Protein 2FSF (pdb70)

Structure (mmCIF, N/CA/C/O backbone):
data_2FSF
#
_entry.id   2FSF
#
_cell.length_a   75.030
_cell.length_b   90.171
_cell.length_c   163.049
_cell.angle_alpha   90.00
_cell.angle_beta   100.48
_cell.angle_gamma   90.00
#
_symmetry.space_group_name_H-M   'P 1 21 1'
#
loop_
_entity.id
_entity.type
_entity.pdbx_description
1 polymer 'Preprotein translocase secA subunit'
2 water water
#
loop_
_atom_site.group_PDB
_atom_site.id
_atom_site.type_symbol
_atom_site.label_atom_id
_atom_site.label_alt_id
_atom_site.label_comp_id
_atom_site.label_asym_id
_atom_site.label_entity_id
_atom_site.label_seq_id
_atom_site.pdbx_PDB_ins_code
_atom_site.Cartn_x
_atom_site.Cartn_y
_atom_site.Cartn_z
_atom_site.occupancy
_atom_site.B_iso_or_equiv
_atom_site.auth_seq_id
_atom_site.auth_comp_id
_atom_site.auth_asym_id
_atom_site.auth_atom_id
_atom_site.pdbx_PDB_model_num
ATOM 1 N N . ARG A 1 5 ? 43.953 18.643 75.787 1.00 100.73 13 ARG A N 1
ATOM 2 C CA . ARG A 1 5 ? 44.421 18.359 74.424 1.00 100.77 13 ARG A CA 1
ATOM 3 C C . ARG A 1 5 ? 43.887 19.432 73.465 1.00 100.29 13 ARG A C 1
ATOM 4 O O . ARG A 1 5 ? 44.006 20.630 73.755 1.00 99.81 13 ARG A O 1
ATOM 12 N N . ASN A 1 6 ? 43.396 18.994 72.294 1.00 100.10 14 ASN A N 1
ATOM 13 C CA . ASN A 1 6 ? 42.267 19.654 71.578 1.00 99.51 14 ASN A CA 1
ATOM 14 C C . ASN A 1 6 ? 42.548 21.019 70.869 1.00 98.38 14 ASN A C 1
ATOM 15 O O . ASN A 1 6 ? 43.690 21.382 70.534 1.00 97.57 14 ASN A O 1
ATOM 20 N N . ASP A 1 7 ? 41.444 21.734 70.629 1.00 97.23 15 ASP A N 1
ATOM 21 C CA . ASP A 1 7 ? 41.430 23.196 70.460 1.00 96.07 15 ASP A CA 1
ATOM 22 C C . ASP A 1 7 ? 41.999 23.976 71.711 1.00 94.42 15 ASP A C 1
ATOM 23 O O . ASP A 1 7 ? 42.091 25.203 71.679 1.00 94.37 15 ASP A O 1
ATOM 28 N N . ARG A 1 8 ? 42.375 23.273 72.789 1.00 92.37 16 ARG A N 1
ATOM 29 C CA . ARG A 1 8 ? 43.080 23.887 73.941 1.00 90.90 16 ARG A CA 1
ATOM 30 C C . ARG A 1 8 ? 44.556 24.195 73.562 1.00 88.38 16 ARG A C 1
ATOM 31 O O . ARG A 1 8 ? 45.085 25.279 73.850 1.00 87.43 16 ARG A O 1
ATOM 39 N N . THR A 1 9 ? 45.208 23.250 72.892 1.00 85.49 17 THR A N 1
ATOM 40 C CA . THR A 1 9 ? 46.510 23.550 72.262 1.00 83.37 17 THR A CA 1
ATOM 41 C C . THR A 1 9 ? 46.381 24.158 70.843 1.00 80.61 17 THR A C 1
ATOM 42 O O . THR A 1 9 ? 47.288 24.848 70.393 1.00 78.76 17 THR A O 1
ATOM 46 N N . LEU A 1 10 ? 45.247 23.933 70.171 1.00 78.10 18 LEU A N 1
ATOM 47 C CA . LEU A 1 10 ? 44.951 24.671 68.924 1.00 76.31 18 LEU A CA 1
ATOM 48 C C . LEU A 1 10 ? 44.669 26.142 69.082 1.00 74.65 18 LEU A C 1
ATOM 49 O O . LEU A 1 10 ? 44.999 26.884 68.189 1.00 74.86 18 LEU A O 1
ATOM 54 N N . ARG A 1 11 ? 44.078 26.580 70.190 1.00 72.95 19 ARG A N 1
ATOM 55 C CA . ARG A 1 11 ? 43.806 28.027 70.367 1.00 71.83 19 ARG A CA 1
ATOM 56 C C . ARG A 1 11 ? 45.077 28.732 70.886 1.00 68.05 19 ARG A C 1
ATOM 57 O O . ARG A 1 11 ? 45.325 29.908 70.623 1.00 65.95 19 ARG A O 1
ATOM 65 N N . ARG A 1 12 ? 45.918 27.969 71.547 1.00 65.81 20 ARG A N 1
ATOM 66 C CA . ARG A 1 12 ? 47.231 28.459 71.879 1.00 64.79 20 ARG A CA 1
ATOM 67 C C . ARG A 1 12 ? 48.048 28.663 70.602 1.00 62.64 20 ARG A C 1
ATOM 68 O O . ARG A 1 12 ? 48.788 29.622 70.469 1.00 61.82 20 ARG A O 1
ATOM 76 N N . MET A 1 13 ? 47.929 27.738 69.661 1.00 59.97 21 MET A N 1
ATOM 77 C CA . MET A 1 13 ? 48.576 27.882 68.330 1.00 58.72 21 MET A CA 1
ATOM 78 C C . MET A 1 13 ? 48.051 29.016 67.469 1.00 58.44 21 MET A C 1
ATOM 79 O O . MET A 1 13 ? 48.842 29.655 66.826 1.00 58.06 21 MET A O 1
ATOM 84 N N . ARG A 1 14 ? 46.743 29.278 67.509 1.00 57.61 22 ARG A N 1
ATOM 85 C CA . ARG A 1 14 ? 46.136 30.369 66.774 1.00 58.12 22 ARG A CA 1
ATOM 86 C C . ARG A 1 14 ? 46.665 31.713 67.169 1.00 56.46 22 ARG A C 1
ATOM 87 O O . ARG A 1 14 ? 46.718 32.634 66.353 1.00 56.23 22 ARG A O 1
ATOM 95 N N . LYS A 1 15 ? 46.960 31.841 68.451 1.00 54.65 23 LYS A N 1
ATOM 96 C CA . LYS A 1 15 ? 47.632 33.011 68.954 1.00 54.21 23 LYS A CA 1
ATOM 97 C C . LYS A 1 15 ? 49.003 33.224 68.295 1.00 53.90 23 LYS A C 1
ATOM 98 O O . LYS A 1 15 ? 49.328 34.320 67.894 1.00 54.22 23 LYS A O 1
ATOM 104 N N . VAL A 1 16 ? 49.781 32.158 68.109 1.00 53.44 24 VAL A N 1
ATOM 105 C CA . VAL A 1 16 ? 51.075 32.260 67.429 1.00 52.80 24 VAL A CA 1
ATOM 106 C C . VAL A 1 16 ? 50.901 32.613 65.924 1.00 52.94 24 VAL A C 1
ATOM 107 O O . VAL A 1 16 ? 51.663 33.409 65.369 1.00 53.26 24 VAL A O 1
ATOM 111 N N . VAL A 1 17 ? 49.899 32.045 65.274 1.00 52.09 25 VAL A N 1
ATOM 112 C CA . VAL A 1 17 ? 49.592 32.377 63.885 1.00 52.12 25 VAL A CA 1
ATOM 113 C C . VAL A 1 17 ? 49.302 33.879 63.659 1.00 52.74 25 VAL A C 1
ATOM 114 O O . VAL A 1 17 ? 49.680 34.444 62.649 1.00 52.47 25 VAL A O 1
ATOM 118 N N . ASN A 1 18 ? 48.577 34.501 64.581 1.00 54.00 26 ASN A N 1
ATOM 119 C CA . ASN A 1 18 ? 48.337 35.942 64.524 1.00 53.87 26 ASN A CA 1
ATOM 120 C C . ASN A 1 18 ? 49.610 36.777 64.697 1.00 53.90 26 ASN A C 1
ATOM 121 O O . ASN A 1 18 ? 49.719 37.882 64.151 1.00 53.72 26 ASN A O 1
ATOM 126 N N . ILE A 1 19 ? 50.572 36.260 65.451 1.00 53.19 27 ILE A N 1
ATOM 127 C CA . ILE A 1 19 ? 51.926 36.892 65.496 1.00 52.23 27 ILE A CA 1
ATOM 128 C C . ILE A 1 19 ? 52.662 36.707 64.146 1.00 51.49 27 ILE A C 1
ATOM 129 O O . ILE A 1 19 ? 53.298 37.616 63.638 1.00 50.70 27 ILE A O 1
ATOM 134 N N . ILE A 1 20 ? 52.547 35.531 63.536 1.00 50.48 28 ILE A N 1
ATOM 135 C CA . ILE A 1 20 ? 53.219 35.309 62.297 1.00 49.82 28 ILE A CA 1
ATOM 136 C C . ILE A 1 20 ? 52.594 36.287 61.296 1.00 51.01 28 ILE A C 1
ATOM 137 O O . ILE A 1 20 ? 53.327 36.939 60.590 1.00 50.89 28 ILE A O 1
ATOM 142 N N . ASN A 1 21 ? 51.257 36.381 61.256 1.00 51.74 29 ASN A N 1
ATOM 143 C CA . ASN A 1 21 ? 50.548 37.235 60.289 1.00 52.25 29 ASN A CA 1
ATOM 144 C C . ASN A 1 21 ? 50.970 38.662 60.496 1.00 52.07 29 ASN A C 1
ATOM 145 O O . ASN A 1 21 ? 51.330 39.342 59.557 1.00 50.78 29 ASN A O 1
ATOM 150 N N . ALA A 1 22 ? 50.961 39.090 61.754 1.00 53.03 30 ALA A N 1
ATOM 151 C CA . ALA A 1 22 ? 51.365 40.452 62.102 1.00 53.15 30 ALA A CA 1
ATOM 152 C C . ALA A 1 22 ? 52.795 40.846 61.679 1.00 53.91 30 ALA A C 1
ATOM 153 O O . ALA A 1 22 ? 53.125 42.033 61.609 1.00 53.60 30 ALA A O 1
ATOM 155 N N . MET A 1 23 ? 53.630 39.847 61.417 1.00 54.41 31 MET A N 1
ATOM 156 C CA . MET A 1 23 ? 55.038 40.023 61.019 1.00 54.99 31 MET A CA 1
ATOM 157 C C . MET A 1 23 ? 55.256 40.077 59.509 1.00 54.42 31 MET A C 1
ATOM 158 O O . MET A 1 23 ? 56.360 40.363 59.078 1.00 55.04 31 MET A O 1
ATOM 163 N N . GLU A 1 24 ? 54.255 39.722 58.708 1.00 54.58 32 GLU A N 1
ATOM 164 C CA . GLU A 1 24 ? 54.419 39.682 57.243 1.00 53.93 32 GLU A CA 1
ATOM 165 C C . GLU A 1 24 ? 55.010 41.007 56.699 1.00 53.57 32 GLU A C 1
ATOM 166 O O . GLU A 1 24 ? 55.968 40.985 55.935 1.00 52.75 32 GLU A O 1
ATOM 172 N N . PRO A 1 25 ? 54.435 42.162 57.096 1.00 54.13 33 PRO A N 1
ATOM 173 C CA . PRO A 1 25 ? 55.047 43.456 56.688 1.00 54.48 33 PRO A CA 1
ATOM 174 C C . PRO A 1 25 ? 56.558 43.594 56.950 1.00 54.98 33 PRO A C 1
ATOM 175 O O . PRO A 1 25 ? 57.287 43.854 56.016 1.00 55.50 33 PRO A O 1
ATOM 179 N N . GLU A 1 26 ? 57.041 43.414 58.172 1.00 55.82 34 GLU A N 1
ATOM 180 C CA . GLU A 1 26 ? 58.503 43.316 58.394 1.00 56.77 34 GLU A CA 1
ATOM 181 C C . GLU A 1 26 ? 59.207 42.406 57.323 1.00 56.42 34 GLU A C 1
ATOM 182 O O . GLU A 1 26 ? 60.164 42.819 56.699 1.00 56.18 34 GLU A O 1
ATOM 188 N N . MET A 1 27 ? 58.706 41.197 57.053 1.00 55.78 35 MET A N 1
ATOM 189 C CA . MET A 1 27 ? 59.404 40.253 56.163 1.00 55.14 35 MET A CA 1
ATOM 190 C C . MET A 1 27 ? 59.370 40.669 54.716 1.00 54.98 35 MET A C 1
ATOM 191 O O . MET A 1 27 ? 60.270 40.357 53.941 1.00 53.92 35 MET A O 1
ATOM 196 N N . GLU A 1 28 ? 58.291 41.322 54.329 1.00 55.42 36 GLU A N 1
ATOM 197 C CA . GLU A 1 28 ? 58.125 41.767 52.934 1.00 56.26 36 GLU A CA 1
ATOM 198 C C . GLU A 1 28 ? 59.161 42.812 52.525 1.00 56.39 36 GLU A C 1
ATOM 199 O O . GLU A 1 28 ? 59.557 42.869 51.359 1.00 56.17 36 GLU A O 1
ATOM 205 N N . LYS A 1 29 ? 59.595 43.599 53.514 1.00 56.57 37 LYS A N 1
ATOM 206 C CA . LYS A 1 29 ? 60.620 44.632 53.385 1.00 56.34 37 LYS A CA 1
ATOM 207 C C . LYS A 1 29 ? 62.076 44.145 53.322 1.00 55.71 37 LYS A C 1
ATOM 208 O O . LYS A 1 29 ? 62.933 44.822 52.770 1.00 52.65 37 LYS A O 1
ATOM 214 N N . LEU A 1 30 ? 62.348 42.939 53.834 1.00 56.06 38 LEU A N 1
ATOM 215 C CA . LEU A 1 30 ? 63.699 42.387 53.807 1.00 55.70 38 LEU A CA 1
ATOM 216 C C . LEU A 1 30 ? 64.094 41.998 52.402 1.00 55.42 38 LEU A C 1
ATOM 217 O O . LEU A 1 30 ? 63.293 41.473 51.648 1.00 55.59 38 LEU A O 1
ATOM 222 N N . SER A 1 31 ? 65.360 42.203 52.081 1.00 55.94 39 SER A N 1
ATOM 223 C CA . SER A 1 31 ? 65.940 41.689 50.835 1.00 55.67 39 SER A CA 1
ATOM 224 C C . SER A 1 31 ? 66.062 40.157 50.876 1.00 56.49 39 SER A C 1
ATOM 225 O O . SER A 1 31 ? 66.185 39.526 51.941 1.00 55.99 39 SER A O 1
ATOM 228 N N . ASP A 1 32 ? 66.072 39.584 49.693 1.00 56.38 40 ASP A N 1
ATOM 229 C CA . ASP A 1 32 ? 66.463 38.194 49.528 1.00 56.64 40 ASP A CA 1
ATOM 230 C C . ASP A 1 32 ? 67.649 37.826 50.423 1.00 55.59 40 ASP A C 1
ATOM 231 O O . ASP A 1 32 ? 67.531 36.913 51.187 1.00 54.41 40 ASP A O 1
ATOM 236 N N . GLU A 1 33 ? 68.753 38.568 50.371 1.00 55.91 41 GLU A N 1
ATOM 237 C CA . GLU A 1 33 ? 69.961 38.276 51.193 1.00 56.57 41 GLU A CA 1
ATOM 238 C C . GLU A 1 33 ? 69.733 38.432 52.721 1.00 55.78 41 GLU A C 1
ATOM 239 O O . GLU A 1 33 ? 70.357 37.714 53.514 1.00 54.23 41 GLU A O 1
ATOM 245 N N . GLU A 1 34 ? 68.869 39.378 53.122 1.00 54.62 42 GLU A N 1
ATOM 246 C CA . GLU A 1 34 ? 68.499 39.512 54.552 1.00 54.75 42 GLU A CA 1
ATOM 247 C C . GLU A 1 34 ? 67.660 38.304 55.021 1.00 54.86 42 GLU A C 1
ATOM 248 O O . GLU A 1 34 ? 67.740 37.873 56.177 1.00 53.39 42 GLU A O 1
ATOM 254 N N . LEU A 1 35 ? 66.847 37.761 54.123 1.00 54.61 43 LEU A N 1
ATOM 255 C CA . LEU A 1 35 ? 66.053 36.584 54.469 1.00 54.68 43 LEU A CA 1
ATOM 256 C C . LEU A 1 35 ? 67.004 35.422 54.703 1.00 54.05 43 LEU A C 1
ATOM 257 O O . LEU A 1 35 ? 66.977 34.808 55.764 1.00 53.59 43 LEU A O 1
ATOM 262 N N . LYS A 1 36 ? 67.894 35.182 53.763 1.00 53.91 44 LYS A N 1
ATOM 263 C CA . LYS A 1 36 ? 68.924 34.145 53.957 1.00 54.14 44 LYS A CA 1
ATOM 264 C C . LYS A 1 36 ? 69.565 34.270 55.307 1.00 52.91 44 LYS A C 1
ATOM 265 O O . LYS A 1 36 ? 69.641 33.291 56.017 1.00 53.99 44 LYS A O 1
ATOM 271 N N . GLY A 1 37 ? 69.987 35.486 55.681 1.00 51.79 45 GLY A N 1
ATOM 272 C CA . GLY A 1 37 ? 70.696 35.703 56.935 1.00 50.66 45 GLY A CA 1
ATOM 273 C C . GLY A 1 37 ? 69.971 35.443 58.251 1.00 50.01 45 GLY A C 1
ATOM 274 O O . GLY A 1 37 ? 70.610 35.236 59.315 1.00 47.39 45 GLY A O 1
ATOM 275 N N . LYS A 1 38 ? 68.636 35.399 58.190 1.00 49.97 46 LYS A N 1
ATOM 276 C CA . LYS A 1 38 ? 67.823 35.009 59.356 1.00 49.02 46 LYS A CA 1
ATOM 277 C C . LYS A 1 38 ? 68.231 33.654 59.900 1.00 48.94 46 LYS A C 1
ATOM 278 O O . LYS A 1 38 ? 68.242 33.450 61.125 1.00 49.85 46 LYS A O 1
ATOM 284 N N . THR A 1 39 ? 68.652 32.731 59.031 1.00 48.87 47 THR A N 1
ATOM 285 C CA . THR A 1 39 ? 69.080 31.391 59.492 1.00 48.82 47 THR A CA 1
ATOM 286 C C . THR A 1 39 ? 70.288 31.439 60.414 1.00 48.27 47 THR A C 1
ATOM 287 O O . THR A 1 39 ? 70.333 30.787 61.501 1.00 47.51 47 THR A O 1
ATOM 291 N N . ALA A 1 40 ? 71.254 32.275 60.024 1.00 47.66 48 ALA A N 1
ATOM 292 C CA . ALA A 1 40 ? 72.452 32.464 60.866 1.00 47.17 48 ALA A CA 1
ATOM 293 C C . ALA A 1 40 ? 72.113 33.163 62.179 1.00 46.66 48 ALA A C 1
ATOM 294 O O . ALA A 1 40 ? 72.657 32.791 63.254 1.00 45.68 48 ALA A O 1
ATOM 296 N N . GLU A 1 41 ? 71.260 34.186 62.084 1.00 46.16 49 GLU A N 1
ATOM 297 C CA . GLU A 1 41 ? 70.699 34.880 63.274 1.00 46.89 49 GLU A CA 1
ATOM 298 C C . GLU A 1 41 ? 69.962 33.971 64.276 1.00 46.74 49 GLU A C 1
ATOM 299 O O . GLU A 1 41 ? 70.232 34.002 65.478 1.00 45.30 49 GLU A O 1
ATOM 305 N N . PHE A 1 42 ? 69.030 33.133 63.764 1.00 47.25 50 PHE A N 1
ATOM 306 C CA . PHE A 1 42 ? 68.388 32.124 64.608 1.00 46.09 50 PHE A CA 1
ATOM 307 C C . PHE A 1 42 ? 69.401 31.215 65.295 1.00 46.20 50 PHE A C 1
ATOM 308 O O . PHE A 1 42 ? 69.324 30.962 66.494 1.00 45.32 50 PHE A O 1
ATOM 316 N N . ARG A 1 43 ? 70.351 30.726 64.519 1.00 46.76 51 ARG A N 1
ATOM 317 C CA . ARG A 1 43 ? 71.480 29.882 65.051 1.00 47.37 51 ARG A CA 1
ATOM 318 C C . ARG A 1 43 ? 72.389 30.547 66.101 1.00 46.17 51 ARG A C 1
ATOM 319 O O . ARG A 1 43 ? 72.761 29.934 67.073 1.00 44.27 51 ARG A O 1
ATOM 327 N N . ALA A 1 44 ? 72.715 31.812 65.867 1.00 46.31 52 ALA A N 1
ATOM 328 C CA . ALA A 1 44 ? 73.388 32.638 66.902 1.00 47.90 52 ALA A CA 1
ATOM 329 C C . ALA A 1 44 ? 72.601 32.770 68.236 1.00 48.04 52 ALA A C 1
ATOM 330 O O . ALA A 1 44 ? 73.157 32.558 69.303 1.00 48.50 52 ALA A O 1
ATOM 332 N N . ARG A 1 45 ? 71.276 32.983 68.161 1.00 48.27 53 ARG A N 1
ATOM 333 C CA . ARG A 1 45 ? 70.410 32.976 69.375 1.00 48.02 53 ARG A CA 1
ATOM 334 C C . ARG A 1 45 ? 70.295 31.632 70.089 1.00 48.08 53 ARG A C 1
ATOM 335 O O . ARG A 1 45 ? 70.249 31.554 71.349 1.00 46.82 53 ARG A O 1
ATOM 343 N N . LEU A 1 46 ? 70.166 30.572 69.298 1.00 48.51 54 LEU A N 1
ATOM 344 C CA . LEU A 1 46 ? 70.194 29.243 69.842 1.00 49.82 54 LEU A CA 1
ATOM 345 C C . LEU A 1 46 ? 71.531 28.970 70.575 1.00 50.82 54 LEU A C 1
ATOM 346 O O . LEU A 1 46 ? 71.521 28.469 71.677 1.00 49.90 54 LEU A O 1
ATOM 351 N N . GLU A 1 47 ? 72.642 29.252 69.904 1.00 53.19 55 GLU A N 1
ATOM 352 C CA . GLU A 1 47 ? 73.993 29.237 70.504 1.00 54.47 55 GLU A CA 1
ATOM 353 C C . GLU A 1 47 ? 73.960 29.910 71.897 1.00 54.07 55 GLU A C 1
ATOM 354 O O . GLU A 1 47 ? 74.416 29.354 72.894 1.00 53.88 55 GLU A O 1
ATOM 360 N N . LYS A 1 48 ? 73.342 31.069 71.986 1.00 54.07 56 LYS A N 1
ATOM 361 C CA . LYS A 1 48 ? 73.239 31.733 73.282 1.00 54.38 56 LYS A CA 1
ATOM 362 C C . LYS A 1 48 ? 72.182 31.134 74.263 1.00 54.17 56 LYS A C 1
ATOM 363 O O . LYS A 1 48 ? 72.059 31.606 75.395 1.00 53.06 56 LYS A O 1
ATOM 369 N N . GLY A 1 49 ? 71.438 30.100 73.868 1.00 52.70 57 GLY A N 1
ATOM 370 C CA . GLY A 1 49 ? 70.529 29.427 74.816 1.00 51.65 57 GLY A CA 1
ATOM 371 C C . GLY A 1 49 ? 69.027 29.704 74.649 1.00 50.67 57 GLY A C 1
ATOM 372 O O . GLY A 1 49 ? 68.240 29.360 75.535 1.00 49.74 57 GLY A O 1
ATOM 373 N N . GLU A 1 50 ? 68.647 30.335 73.537 1.00 49.05 58 GLU A N 1
ATOM 374 C CA . GLU A 1 50 ? 67.262 30.500 73.181 1.00 49.64 58 GLU A CA 1
ATOM 375 C C . GLU A 1 50 ? 66.571 29.176 72.954 1.00 48.46 58 GLU A C 1
ATOM 376 O O . GLU A 1 50 ? 67.184 28.214 72.557 1.00 47.61 58 GLU A O 1
ATOM 382 N N . VAL A 1 51 ? 65.287 29.140 73.301 1.00 47.58 59 VAL A N 1
ATOM 383 C CA . VAL A 1 51 ? 64.452 27.967 73.148 1.00 46.89 59 VAL A CA 1
ATOM 384 C C . VAL A 1 51 ? 63.888 27.912 71.731 1.00 45.15 59 VAL A C 1
ATOM 385 O O . VAL A 1 51 ? 63.314 28.883 71.206 1.00 45.51 59 VAL A O 1
ATOM 389 N N . LEU A 1 52 ? 63.984 26.755 71.103 1.00 44.66 60 LEU A N 1
ATOM 390 C CA . LEU A 1 52 ? 63.606 26.688 69.671 1.00 44.51 60 LEU A CA 1
ATOM 391 C C . LEU A 1 52 ? 62.174 27.228 69.474 1.00 43.90 60 LEU A C 1
ATOM 392 O O . LEU A 1 52 ? 61.866 28.036 68.555 1.00 44.05 60 LEU A O 1
ATOM 397 N N . GLU A 1 53 ? 61.280 26.796 70.342 1.00 43.34 61 GLU A N 1
ATOM 398 C CA . GLU A 1 53 ? 59.871 27.194 70.197 1.00 44.21 61 GLU A CA 1
ATOM 399 C C . GLU A 1 53 ? 59.637 28.657 70.191 1.00 44.39 61 GLU A C 1
ATOM 400 O O . GLU A 1 53 ? 58.669 29.117 69.589 1.00 44.51 61 GLU A O 1
ATOM 406 N N . ASN A 1 54 ? 60.526 29.422 70.830 1.00 45.01 62 ASN A N 1
ATOM 407 C CA . ASN A 1 54 ? 60.408 30.886 70.800 1.00 45.33 62 ASN A CA 1
ATOM 408 C C . ASN A 1 54 ? 60.659 31.468 69.389 1.00 44.99 62 ASN A C 1
ATOM 409 O O . ASN A 1 54 ? 60.259 32.591 69.047 1.00 43.90 62 ASN A O 1
ATOM 414 N N . LEU A 1 55 ? 61.330 30.712 68.546 1.00 44.72 63 LEU A N 1
ATOM 415 C CA . LEU A 1 55 ? 61.647 31.164 67.191 1.00 46.11 63 LEU A CA 1
ATOM 416 C C . LEU A 1 55 ? 60.541 30.887 66.131 1.00 47.44 63 LEU A C 1
ATOM 417 O O . LEU A 1 55 ? 60.584 31.422 65.014 1.00 48.49 63 LEU A O 1
ATOM 422 N N . ILE A 1 56 ? 59.557 30.096 66.513 1.00 47.59 64 ILE A N 1
ATOM 423 C CA . ILE A 1 56 ? 58.468 29.648 65.577 1.00 47.15 64 ILE A CA 1
ATOM 424 C C . ILE A 1 56 ? 57.858 30.791 64.865 1.00 46.03 64 ILE A C 1
ATOM 425 O O . ILE A 1 56 ? 57.865 30.789 63.678 1.00 46.49 64 ILE A O 1
ATOM 430 N N . PRO A 1 57 ? 57.393 31.832 65.581 1.00 47.65 65 PRO A N 1
ATOM 431 C CA . PRO A 1 57 ? 56.779 32.945 64.822 1.00 47.51 65 PRO A CA 1
ATOM 432 C C . PRO A 1 57 ? 57.661 33.556 63.746 1.00 48.20 65 PRO A C 1
ATOM 433 O O . PRO A 1 57 ? 57.235 33.687 62.590 1.00 48.37 65 PRO A O 1
ATOM 437 N N . GLU A 1 58 ? 58.868 33.976 64.132 1.00 47.29 66 GLU A N 1
ATOM 438 C CA . GLU A 1 58 ? 59.782 34.579 63.185 1.00 47.16 66 GLU A CA 1
ATOM 439 C C . GLU A 1 58 ? 60.249 33.577 62.128 1.00 46.54 66 GLU A C 1
ATOM 440 O O . GLU A 1 58 ? 60.280 33.895 60.948 1.00 45.20 66 GLU A O 1
ATOM 446 N N . ALA A 1 59 ? 60.587 32.363 62.547 1.00 46.62 67 ALA A N 1
ATOM 447 C CA . ALA A 1 59 ? 61.035 31.375 61.600 1.00 46.02 67 ALA A CA 1
ATOM 448 C C . ALA A 1 59 ? 59.965 30.995 60.542 1.00 46.37 67 ALA A C 1
ATOM 449 O O . ALA A 1 59 ? 60.276 30.814 59.321 1.00 46.07 67 ALA A O 1
ATOM 451 N N . PHE A 1 60 ? 58.713 30.870 60.988 1.00 45.53 68 PHE A N 1
ATOM 452 C CA . PHE A 1 60 ? 57.611 30.485 60.091 1.00 46.01 68 PHE A CA 1
ATOM 453 C C . PHE A 1 60 ? 57.323 31.689 59.126 1.00 46.34 68 PHE A C 1
ATOM 454 O O . PHE A 1 60 ? 57.071 31.494 57.957 1.00 46.88 68 PHE A O 1
ATOM 462 N N . ALA A 1 61 ? 57.385 32.921 59.613 1.00 46.85 69 ALA A N 1
ATOM 463 C CA . ALA A 1 61 ? 57.240 34.133 58.777 1.00 46.55 69 ALA A CA 1
ATOM 464 C C . ALA A 1 61 ? 58.326 34.206 57.679 1.00 46.38 69 ALA A C 1
ATOM 465 O O . ALA A 1 61 ? 58.052 34.538 56.550 1.00 46.06 69 ALA A O 1
ATOM 467 N N . VAL A 1 62 ? 59.561 33.842 58.042 1.00 47.35 70 VAL A N 1
ATOM 468 C CA . VAL A 1 62 ? 60.680 33.752 57.098 1.00 46.20 70 VAL A CA 1
ATOM 469 C C . VAL A 1 62 ? 60.375 32.707 56.038 1.00 46.62 70 VAL A C 1
ATOM 470 O O . VAL A 1 62 ? 60.420 32.976 54.815 1.00 43.01 70 VAL A O 1
ATOM 474 N N . VAL A 1 63 ? 60.002 31.510 56.485 1.00 47.96 71 VAL A N 1
ATOM 475 C CA . VAL A 1 63 ? 59.750 30.414 55.522 1.00 48.41 71 VAL A CA 1
ATOM 476 C C . VAL A 1 63 ? 58.606 30.797 54.598 1.00 48.88 71 VAL A C 1
ATOM 477 O O . VAL A 1 63 ? 58.732 30.619 53.405 1.00 49.81 71 VAL A O 1
ATOM 481 N N . ARG A 1 64 ? 57.513 31.328 55.138 1.00 48.80 72 ARG A N 1
ATOM 482 C CA . ARG A 1 64 ? 56.381 31.785 54.322 1.00 49.49 72 ARG A CA 1
ATOM 483 C C . ARG A 1 64 ? 56.730 32.868 53.284 1.00 49.19 72 ARG A C 1
ATOM 484 O O . ARG A 1 64 ? 56.260 32.805 52.146 1.00 45.56 72 ARG A O 1
ATOM 492 N N . GLU A 1 65 ? 57.545 33.868 53.680 1.00 50.92 73 GLU A N 1
ATOM 493 C CA . GLU A 1 65 ? 58.049 34.889 52.723 1.00 52.13 73 GLU A CA 1
ATOM 494 C C . GLU A 1 65 ? 59.001 34.290 51.678 1.00 52.72 73 GLU A C 1
ATOM 495 O O . GLU A 1 65 ? 58.909 34.634 50.518 1.00 53.29 73 GLU A O 1
ATOM 501 N N . ALA A 1 66 ? 59.926 33.414 52.084 1.00 53.46 74 ALA A N 1
ATOM 502 C CA . ALA A 1 66 ? 60.800 32.700 51.134 1.00 53.48 74 ALA A CA 1
ATOM 503 C C . ALA A 1 66 ? 60.024 31.873 50.126 1.00 54.37 74 ALA A C 1
ATOM 504 O O . ALA A 1 66 ? 60.350 31.860 48.942 1.00 55.25 74 ALA A O 1
ATOM 506 N N . SER A 1 67 ? 58.965 31.219 50.582 1.00 53.93 75 SER A N 1
ATOM 507 C CA . SER A 1 67 ? 58.095 30.448 49.713 1.00 55.04 75 SER A CA 1
ATOM 508 C C . SER A 1 67 ? 57.285 31.391 48.798 1.00 55.55 75 SER A C 1
ATOM 509 O O . SER A 1 67 ? 57.080 31.112 47.624 1.00 56.42 75 SER A O 1
ATOM 512 N N . LYS A 1 68 ? 56.826 32.510 49.317 1.00 55.76 76 LYS A N 1
ATOM 513 C CA . LYS A 1 68 ? 56.204 33.477 48.449 1.00 55.93 76 LYS A CA 1
ATOM 514 C C . LYS A 1 68 ? 57.095 33.815 47.222 1.00 55.81 76 LYS A C 1
ATOM 515 O O . LYS A 1 68 ? 56.648 33.828 46.079 1.00 54.84 76 LYS A O 1
ATOM 521 N N . ARG A 1 69 ? 58.355 34.093 47.523 1.00 56.64 77 ARG A N 1
ATOM 522 C CA . ARG A 1 69 ? 59.328 34.604 46.567 1.00 55.75 77 ARG A CA 1
ATOM 523 C C . ARG A 1 69 ? 59.817 33.493 45.657 1.00 56.51 77 ARG A C 1
ATOM 524 O O . ARG A 1 69 ? 59.823 33.653 44.427 1.00 54.86 77 ARG A O 1
ATOM 532 N N . VAL A 1 70 ? 60.184 32.352 46.270 1.00 55.17 78 VAL A N 1
ATOM 533 C CA . VAL A 1 70 ? 60.714 31.193 45.553 1.00 55.66 78 VAL A CA 1
ATOM 534 C C . VAL A 1 70 ? 59.668 30.384 44.792 1.00 55.92 78 VAL A C 1
ATOM 535 O O . VAL A 1 70 ? 59.841 30.207 43.621 1.00 56.92 78 VAL A O 1
ATOM 539 N N . PHE A 1 71 ? 58.593 29.944 45.443 1.00 56.45 79 PHE A N 1
ATOM 540 C CA . PHE A 1 71 ? 57.523 29.148 44.850 1.00 56.27 79 PHE A CA 1
ATOM 541 C C . PHE A 1 71 ? 56.344 29.864 44.326 1.00 57.76 79 PHE A C 1
ATOM 542 O O . PHE A 1 71 ? 55.547 29.227 43.644 1.00 58.50 79 PHE A O 1
ATOM 550 N N . GLY A 1 72 ? 56.150 31.119 44.703 1.00 57.67 80 GLY A N 1
ATOM 551 C CA . GLY A 1 72 ? 54.907 31.802 44.396 1.00 57.83 80 GLY A CA 1
ATOM 552 C C . GLY A 1 72 ? 53.782 31.305 45.292 1.00 58.41 80 GLY A C 1
ATOM 553 O O . GLY A 1 72 ? 52.605 31.423 44.944 1.00 58.59 80 GLY A O 1
ATOM 554 N N . MET A 1 73 ? 54.125 30.764 46.452 1.00 57.37 81 MET A N 1
ATOM 555 C CA . MET A 1 73 ? 53.127 30.135 47.292 1.00 57.90 81 MET A CA 1
ATOM 556 C C . MET A 1 73 ? 53.330 30.557 48.735 1.00 57.69 81 MET A C 1
ATOM 557 O O . MET A 1 73 ? 54.434 30.361 49.300 1.00 57.37 81 MET A O 1
ATOM 562 N N . ARG A 1 74 ? 52.233 31.066 49.315 1.00 55.59 82 ARG A N 1
ATOM 563 C CA . ARG A 1 74 ? 52.155 31.550 50.657 1.00 54.35 82 ARG A CA 1
ATOM 564 C C . ARG A 1 74 ? 51.391 30.578 51.561 1.00 52.74 82 ARG A C 1
ATOM 565 O O . ARG A 1 74 ? 50.188 30.358 51.442 1.00 50.74 82 ARG A O 1
ATOM 573 N N . HIS A 1 75 ? 52.076 29.975 52.511 1.00 52.55 83 HIS A N 1
ATOM 574 C CA . HIS A 1 75 ? 51.344 29.139 53.488 1.00 51.49 83 HIS A CA 1
ATOM 575 C C . HIS A 1 75 ? 50.062 29.844 54.009 1.00 50.37 83 HIS A C 1
ATOM 576 O O . HIS A 1 75 ? 50.093 30.991 54.358 1.00 48.91 83 HIS A O 1
ATOM 583 N N . PHE A 1 76 ? 48.933 29.152 53.990 1.00 49.57 84 PHE A N 1
ATOM 584 C CA . PHE A 1 76 ? 47.726 29.614 54.654 1.00 49.16 84 PHE A CA 1
ATOM 585 C C . PHE A 1 76 ? 47.911 29.463 56.142 1.00 48.16 84 PHE A C 1
ATOM 586 O O . PHE A 1 76 ? 48.734 28.710 56.572 1.00 48.34 84 PHE A O 1
ATOM 594 N N . ASP A 1 77 ? 47.102 30.171 56.917 1.00 48.46 85 ASP A N 1
ATOM 595 C CA . ASP A 1 77 ? 47.139 30.006 58.325 1.00 49.54 85 ASP A CA 1
ATOM 596 C C . ASP A 1 77 ? 47.065 28.569 58.792 1.00 49.42 85 ASP A C 1
ATOM 597 O O . ASP A 1 77 ? 47.676 28.239 59.781 1.00 51.58 85 ASP A O 1
ATOM 602 N N . VAL A 1 78 ? 46.240 27.736 58.176 1.00 48.68 86 VAL A N 1
ATOM 603 C CA . VAL A 1 78 ? 46.037 26.384 58.713 1.00 48.03 86 VAL A CA 1
ATOM 604 C C . VAL A 1 78 ? 47.233 25.509 58.383 1.00 48.13 86 VAL A C 1
ATOM 605 O O . VAL A 1 78 ? 47.475 24.551 59.102 1.00 48.64 86 VAL A O 1
ATOM 609 N N . GLN A 1 79 ? 47.950 25.862 57.304 1.00 46.81 87 GLN A N 1
ATOM 610 C CA . GLN A 1 79 ? 49.257 25.380 57.054 1.00 46.84 87 GLN A CA 1
ATOM 611 C C . GLN A 1 79 ? 50.278 25.741 58.143 1.00 47.16 87 GLN A C 1
ATOM 612 O O . GLN A 1 79 ? 50.972 24.851 58.612 1.00 48.32 87 GLN A O 1
ATOM 618 N N . LEU A 1 80 ? 50.270 26.976 58.644 1.00 47.32 88 LEU A N 1
ATOM 619 C CA . LEU A 1 80 ? 51.058 27.343 59.831 1.00 47.07 88 LEU A CA 1
ATOM 620 C C . LEU A 1 80 ? 50.762 26.516 61.058 1.00 48.00 88 LEU A C 1
ATOM 621 O O . LEU A 1 80 ? 51.716 26.035 61.735 1.00 46.50 88 LEU A O 1
ATOM 626 N N . LEU A 1 81 ? 49.481 26.273 61.311 1.00 47.72 89 LEU A N 1
ATOM 627 C CA . LEU A 1 81 ? 49.046 25.463 62.469 1.00 48.41 89 LEU A CA 1
ATOM 628 C C . LEU A 1 81 ? 49.571 24.048 62.356 1.00 48.25 89 LEU A C 1
ATOM 629 O O . LEU A 1 81 ? 49.942 23.457 63.368 1.00 48.34 89 LEU A O 1
ATOM 634 N N . GLY A 1 82 ? 49.572 23.504 61.138 1.00 47.90 90 GLY A N 1
ATOM 635 C CA . GLY A 1 82 ? 49.967 22.130 60.937 1.00 47.99 90 GLY A CA 1
ATOM 636 C C . GLY A 1 82 ? 51.446 22.009 61.174 1.00 47.86 90 GLY A C 1
ATOM 637 O O . GLY A 1 82 ? 51.917 21.022 61.772 1.00 47.28 90 GLY A O 1
ATOM 638 N N . GLY A 1 83 ? 52.176 23.007 60.686 1.00 47.09 91 GLY A N 1
ATOM 639 C CA . GLY A 1 83 ? 53.625 23.086 60.895 1.00 47.95 91 GLY A CA 1
ATOM 640 C C . GLY A 1 83 ? 53.904 23.119 62.399 1.00 47.31 91 GLY A C 1
ATOM 641 O O . GLY A 1 83 ? 54.781 22.405 62.886 1.00 48.88 91 GLY A O 1
ATOM 642 N N . MET A 1 84 ? 53.126 23.842 63.149 1.00 47.59 92 MET A N 1
ATOM 643 C CA . MET A 1 84 ? 53.290 23.858 64.613 1.00 48.35 92 MET A CA 1
ATOM 644 C C . MET A 1 84 ? 52.977 22.533 65.266 1.00 48.97 92 MET A C 1
ATOM 645 O O . MET A 1 84 ? 53.684 22.091 66.180 1.00 47.68 92 MET A O 1
ATOM 650 N N . VAL A 1 85 ? 51.958 21.834 64.752 1.00 49.47 93 VAL A N 1
ATOM 651 C CA . VAL A 1 85 ? 51.627 20.510 65.285 1.00 48.71 93 VAL A CA 1
ATOM 652 C C . VAL A 1 85 ? 52.807 19.545 65.016 1.00 47.11 93 VAL A C 1
ATOM 653 O O . VAL A 1 85 ? 53.156 18.720 65.836 1.00 46.45 93 VAL A O 1
ATOM 657 N N . LEU A 1 86 ? 53.386 19.621 63.845 1.00 47.63 94 LEU A N 1
ATOM 658 C CA . LEU A 1 86 ? 54.460 18.702 63.408 1.00 48.14 94 LEU A CA 1
ATOM 659 C C . LEU A 1 86 ? 55.806 18.911 64.139 1.00 49.56 94 LEU A C 1
ATOM 660 O O . LEU A 1 86 ? 56.693 18.040 64.069 1.00 51.64 94 LEU A O 1
ATOM 665 N N . ASN A 1 87 ? 55.971 20.046 64.797 1.00 49.83 95 ASN A N 1
ATOM 666 C CA . ASN A 1 87 ? 57.102 20.307 65.663 1.00 49.60 95 ASN A CA 1
ATOM 667 C C . ASN A 1 87 ? 56.986 19.529 66.986 1.00 52.20 95 ASN A C 1
ATOM 668 O O . ASN A 1 87 ? 58.006 19.208 67.641 1.00 53.45 95 ASN A O 1
ATOM 673 N N . GLU A 1 88 ? 55.759 19.193 67.355 1.00 51.81 96 GLU A N 1
ATOM 674 C CA . GLU A 1 88 ? 55.491 18.418 68.531 1.00 52.71 96 GLU A CA 1
ATOM 675 C C . GLU A 1 88 ? 55.515 16.902 68.186 1.00 52.77 96 GLU A C 1
ATOM 676 O O . GLU A 1 88 ? 55.592 16.480 67.000 1.00 50.31 96 GLU A O 1
ATOM 682 N N . ARG A 1 89 ? 55.457 16.077 69.226 1.00 51.29 97 ARG A N 1
ATOM 683 C CA . ARG A 1 89 ? 55.368 14.651 69.011 1.00 51.93 97 ARG A CA 1
ATOM 684 C C . ARG A 1 89 ? 53.889 14.315 68.698 1.00 51.44 97 ARG A C 1
ATOM 685 O O . ARG A 1 89 ? 53.112 13.825 69.529 1.00 49.99 97 ARG A O 1
ATOM 693 N N . CYS A 1 90 ? 53.527 14.618 67.453 1.00 51.14 98 CYS A N 1
ATOM 694 C CA . CYS A 1 90 ? 52.154 14.530 66.997 1.00 52.27 98 CYS A CA 1
ATOM 695 C C . CYS A 1 90 ? 52.002 14.043 65.576 1.00 50.00 98 CYS A C 1
ATOM 696 O O . CYS A 1 90 ? 52.880 14.251 64.744 1.00 48.42 98 CYS A O 1
ATOM 699 N N . ILE A 1 91 ? 50.811 13.465 65.330 1.00 51.75 99 ILE A N 1
ATOM 700 C CA . ILE A 1 91 ? 50.230 13.328 63.984 1.00 51.75 99 ILE A CA 1
ATOM 701 C C . ILE A 1 91 ? 49.309 14.542 63.721 1.00 51.51 99 ILE A C 1
ATOM 702 O O . ILE A 1 91 ? 48.456 14.895 64.512 1.00 51.88 99 ILE A O 1
ATOM 707 N N . ALA A 1 92 ? 49.540 15.207 62.610 1.00 52.14 100 ALA A N 1
ATOM 708 C CA . ALA A 1 92 ? 48.702 16.308 62.153 1.00 51.87 100 ALA A CA 1
ATOM 709 C C . ALA A 1 92 ? 47.819 15.653 61.015 1.00 52.09 100 ALA A C 1
ATOM 710 O O . ALA A 1 92 ? 48.307 15.255 59.968 1.00 52.16 100 ALA A O 1
ATOM 712 N N . GLU A 1 93 ? 46.548 15.479 61.316 1.00 53.59 101 GLU A N 1
ATOM 713 C CA . GLU A 1 93 ? 45.557 15.139 60.336 1.00 55.66 101 GLU A CA 1
ATOM 714 C C . GLU A 1 93 ? 45.176 16.406 59.587 1.00 54.00 101 GLU A C 1
ATOM 715 O O . GLU A 1 93 ? 44.540 17.319 60.143 1.00 53.84 101 GLU A O 1
ATOM 721 N N . MET A 1 94 ? 45.514 16.380 58.351 1.00 54.60 102 MET A N 1
ATOM 722 C CA . MET A 1 94 ? 45.185 17.382 57.374 1.00 56.14 102 MET A CA 1
ATOM 723 C C . MET A 1 94 ? 44.532 16.776 56.152 1.00 55.94 102 MET A C 1
ATOM 724 O O . MET A 1 94 ? 45.157 15.964 55.454 1.00 57.58 102 MET A O 1
ATOM 729 N N . ARG A 1 95 ? 43.287 17.194 55.881 1.00 57.45 103 ARG A N 1
ATOM 730 C CA . ARG A 1 95 ? 42.528 16.731 54.677 1.00 59.07 103 ARG A CA 1
ATOM 731 C C . ARG A 1 95 ? 43.298 16.773 53.417 1.00 57.93 103 ARG A C 1
ATOM 732 O O . ARG A 1 95 ? 44.152 17.632 53.232 1.00 56.43 103 ARG A O 1
ATOM 740 N N . THR A 1 96 ? 42.992 15.822 52.522 1.00 58.55 104 THR A N 1
ATOM 741 C CA . THR A 1 96 ? 43.506 15.829 51.192 1.00 58.69 104 THR A CA 1
ATOM 742 C C . THR A 1 96 ? 43.093 17.155 50.518 1.00 57.87 104 THR A C 1
ATOM 743 O O . THR A 1 96 ? 42.011 17.696 50.770 1.00 54.93 104 THR A O 1
ATOM 747 N N . GLY A 1 97 ? 43.996 17.619 49.666 1.00 57.92 105 GLY A N 1
ATOM 748 C CA . GLY A 1 97 ? 43.980 18.971 49.093 1.00 58.18 105 GLY A CA 1
ATOM 749 C C . GLY A 1 97 ? 44.551 20.112 49.972 1.00 58.51 105 GLY A C 1
ATOM 750 O O . GLY A 1 97 ? 44.700 21.259 49.483 1.00 56.81 105 GLY A O 1
ATOM 751 N N . GLU A 1 98 ? 44.885 19.829 51.246 1.00 57.11 106 GLU A N 1
ATOM 752 C CA . GLU A 1 98 ? 45.273 20.900 52.134 1.00 56.87 106 GLU A CA 1
ATOM 753 C C . GLU A 1 98 ? 46.741 21.366 51.984 1.00 56.67 106 GLU A C 1
ATOM 754 O O . GLU A 1 98 ? 47.180 22.286 52.694 1.00 57.55 106 GLU A O 1
ATOM 760 N N . GLY A 1 99 ? 47.482 20.749 51.078 1.00 56.26 107 GLY A N 1
ATOM 761 C CA . GLY A 1 99 ? 48.861 21.103 50.807 1.00 57.09 107 GLY A CA 1
ATOM 762 C C . GLY A 1 99 ? 49.908 20.655 51.849 1.00 57.68 107 GLY A C 1
ATOM 763 O O . GLY A 1 99 ? 50.785 21.414 52.198 1.00 55.96 107 GLY A O 1
ATOM 764 N N . LYS A 1 100 ? 49.808 19.406 52.290 1.00 56.32 108 LYS A N 1
ATOM 765 C CA . LYS A 1 100 ? 50.765 18.752 53.178 1.00 56.36 108 LYS A CA 1
ATOM 766 C C . LYS A 1 100 ? 52.264 18.905 52.816 1.00 55.00 108 LYS A C 1
ATOM 767 O O . LYS A 1 100 ? 53.155 19.139 53.662 1.00 54.57 108 LYS A O 1
ATOM 773 N N . THR A 1 101 ? 52.570 18.873 51.552 1.00 53.82 109 THR A N 1
ATOM 774 C CA . THR A 1 101 ? 53.951 18.982 51.155 1.00 55.24 109 THR A CA 1
ATOM 775 C C . THR A 1 101 ? 54.503 20.404 51.539 1.00 53.95 109 THR A C 1
ATOM 776 O O . THR A 1 101 ? 55.647 20.566 52.087 1.00 53.86 109 THR A O 1
ATOM 780 N N . LEU A 1 102 ? 53.710 21.424 51.273 1.00 52.29 110 LEU A N 1
ATOM 781 C CA . LEU A 1 102 ? 54.154 22.778 51.576 1.00 51.67 110 LEU A CA 1
ATOM 782 C C . LEU A 1 102 ? 54.184 22.961 53.098 1.00 50.62 110 LEU A C 1
ATOM 783 O O . LEU A 1 102 ? 55.161 23.486 53.657 1.00 51.39 110 LEU A O 1
ATOM 788 N N . THR A 1 103 ? 53.093 22.578 53.758 1.00 49.20 111 THR A N 1
ATOM 789 C CA . THR A 1 103 ? 53.028 22.604 55.198 1.00 48.79 111 THR A CA 1
ATOM 790 C C . THR A 1 103 ? 54.364 22.060 55.862 1.00 49.99 111 THR A C 1
ATOM 791 O O . THR A 1 103 ? 54.952 22.719 56.719 1.00 49.66 111 THR A O 1
ATOM 795 N N . ALA A 1 104 ? 54.834 20.906 55.399 1.00 49.34 112 ALA A N 1
ATOM 796 C CA . ALA A 1 104 ? 56.018 20.223 55.926 1.00 49.74 112 ALA A CA 1
ATOM 797 C C . ALA A 1 104 ? 57.336 21.036 55.830 1.00 48.75 112 ALA A C 1
ATOM 798 O O . ALA A 1 104 ? 58.266 20.737 56.537 1.00 48.03 112 ALA A O 1
ATOM 800 N N . THR A 1 105 ? 57.439 21.980 54.883 1.00 48.24 113 THR A N 1
ATOM 801 C CA . THR A 1 105 ? 58.606 22.846 54.780 1.00 47.89 113 THR A CA 1
ATOM 802 C C . THR A 1 105 ? 58.821 23.605 56.087 1.00 47.72 113 THR A C 1
ATOM 803 O O . THR A 1 105 ? 59.945 23.876 56.465 1.00 49.22 113 THR A O 1
ATOM 807 N N . LEU A 1 106 ? 57.754 23.928 56.778 1.00 46.43 114 LEU A N 1
ATOM 808 C CA . LEU A 1 106 ? 57.892 24.652 58.016 1.00 47.62 114 LEU A CA 1
ATOM 809 C C . LEU A 1 106 ? 58.623 23.945 59.170 1.00 48.04 114 LEU A C 1
ATOM 810 O O . LEU A 1 106 ? 59.562 24.493 59.701 1.00 49.02 114 LEU A O 1
ATOM 815 N N . PRO A 1 107 ? 58.126 22.792 59.646 1.00 48.00 115 PRO A N 1
ATOM 816 C CA . PRO A 1 107 ? 58.879 22.157 60.760 1.00 48.60 115 PRO A CA 1
ATOM 817 C C . PRO A 1 107 ? 60.252 21.537 60.305 1.00 48.42 115 PRO A C 1
ATOM 818 O O . PRO A 1 107 ? 61.114 21.203 61.154 1.00 48.39 115 PRO A O 1
ATOM 822 N N . ALA A 1 108 ? 60.427 21.372 58.989 1.00 47.90 116 ALA A N 1
ATOM 823 C CA . ALA A 1 108 ? 61.701 20.936 58.435 1.00 47.61 116 ALA A CA 1
ATOM 824 C C . ALA A 1 108 ? 62.746 22.017 58.665 1.00 46.13 116 ALA A C 1
ATOM 825 O O . ALA A 1 108 ? 63.802 21.755 59.166 1.00 47.57 116 ALA A O 1
ATOM 827 N N . TYR A 1 109 ? 62.402 23.244 58.304 1.00 45.85 117 TYR A N 1
ATOM 828 C CA . TYR A 1 109 ? 63.258 24.414 58.505 1.00 46.27 117 TYR A CA 1
ATOM 829 C C . TYR A 1 109 ? 63.501 24.568 59.966 1.00 45.56 117 TYR A C 1
ATOM 830 O O . TYR A 1 109 ? 64.615 24.476 60.393 1.00 46.22 117 TYR A O 1
ATOM 839 N N . LEU A 1 110 ? 62.425 24.737 60.730 1.00 45.02 118 LEU A N 1
ATOM 840 C CA . LEU A 1 110 ? 62.548 24.876 62.195 1.00 44.47 118 LEU A CA 1
ATOM 841 C C . LEU A 1 110 ? 63.510 23.863 62.824 1.00 43.89 118 LEU A C 1
ATOM 842 O O . LEU A 1 110 ? 64.434 24.207 63.525 1.00 45.95 118 LEU A O 1
ATOM 847 N N . ASN A 1 111 ? 63.339 22.587 62.513 1.00 44.86 119 ASN A N 1
ATOM 848 C CA . ASN A 1 111 ? 64.118 21.543 63.128 1.00 43.25 119 ASN A CA 1
ATOM 849 C C . ASN A 1 111 ? 65.462 21.317 62.491 1.00 43.85 119 ASN A C 1
ATOM 850 O O . ASN A 1 111 ? 66.226 20.494 62.977 1.00 45.87 119 ASN A O 1
ATOM 855 N N . ALA A 1 112 ? 65.791 22.085 61.462 1.00 43.43 120 ALA A N 1
ATOM 856 C CA . ALA A 1 112 ? 67.108 22.043 60.906 1.00 44.37 120 ALA A CA 1
ATOM 857 C C . ALA A 1 112 ? 68.086 23.054 61.590 1.00 44.92 120 ALA A C 1
ATOM 858 O O . ALA A 1 112 ? 69.311 22.861 61.546 1.00 43.33 120 ALA A O 1
ATOM 860 N N . LEU A 1 113 ? 67.519 24.038 62.253 1.00 45.01 121 LEU A N 1
ATOM 861 C CA . LEU A 1 113 ? 68.303 25.133 62.832 1.00 46.27 121 LEU A CA 1
ATOM 862 C C . LEU A 1 113 ? 69.319 24.681 63.865 1.00 46.77 121 LEU A C 1
ATOM 863 O O . LEU A 1 113 ? 70.395 25.269 63.913 1.00 49.56 121 LEU A O 1
ATOM 868 N N . THR A 1 114 ? 69.044 23.684 64.694 1.00 46.30 122 THR A N 1
ATOM 869 C CA . THR A 1 114 ? 70.060 23.326 65.677 1.00 48.32 122 THR A CA 1
ATOM 870 C C . THR A 1 114 ? 71.265 22.579 65.083 1.00 48.26 122 THR A C 1
ATOM 871 O O . THR A 1 114 ? 72.168 22.214 65.787 1.00 49.79 122 THR A O 1
ATOM 875 N N . GLY A 1 115 ? 71.267 22.289 63.810 1.00 47.65 123 GLY A N 1
ATOM 876 C CA . GLY A 1 115 ? 72.412 21.727 63.252 1.00 47.55 123 GLY A CA 1
ATOM 877 C C . GLY A 1 115 ? 72.495 20.257 63.495 1.00 47.00 123 GLY A C 1
ATOM 878 O O . GLY A 1 115 ? 73.563 19.732 63.411 1.00 46.93 123 GLY A O 1
ATOM 879 N N . LYS A 1 116 ? 71.359 19.565 63.677 1.00 46.67 124 LYS A N 1
ATOM 880 C CA . LYS A 1 116 ? 71.379 18.145 63.963 1.00 46.18 124 LYS A CA 1
ATOM 881 C C . LYS A 1 116 ? 70.747 17.244 62.905 1.00 46.37 124 LYS A C 1
ATOM 882 O O . LYS A 1 116 ? 70.880 15.977 62.982 1.00 46.96 124 LYS A O 1
ATOM 888 N N . GLY A 1 117 ? 70.142 17.873 61.880 1.00 46.66 125 GLY A N 1
ATOM 889 C CA . GLY A 1 117 ? 69.561 17.194 60.755 1.00 45.58 125 GLY A CA 1
ATOM 890 C C . GLY A 1 117 ? 68.100 16.906 60.944 1.00 45.16 125 GLY A C 1
ATOM 891 O O . GLY A 1 117 ? 67.572 16.847 62.067 1.00 43.24 125 GLY A O 1
ATOM 892 N N . VAL A 1 118 ? 67.487 16.608 59.800 1.00 45.26 126 VAL A N 1
ATOM 893 C CA . VAL A 1 118 ? 66.085 16.337 59.692 1.00 44.40 126 VAL A CA 1
ATOM 894 C C . VAL A 1 118 ? 65.926 15.213 58.717 1.00 43.85 126 VAL A C 1
ATOM 895 O O . VAL A 1 118 ? 66.492 15.263 57.598 1.00 44.62 126 VAL A O 1
ATOM 899 N N . HIS A 1 119 ? 65.172 14.220 59.086 1.00 44.30 127 HIS A N 1
ATOM 900 C CA . HIS A 1 119 ? 64.837 13.101 58.109 1.00 44.47 127 HIS A CA 1
ATOM 901 C C . HIS A 1 119 ? 63.350 13.136 57.709 1.00 45.08 127 HIS A C 1
ATOM 902 O O . HIS A 1 119 ? 62.503 12.822 58.531 1.00 45.35 127 HIS A O 1
ATOM 909 N N . VAL A 1 120 ? 63.089 13.584 56.468 1.00 45.74 128 VAL A N 1
ATOM 910 C CA . VAL A 1 120 ? 61.760 13.616 55.927 1.00 45.51 128 VAL A CA 1
ATOM 911 C C . VAL A 1 120 ? 61.651 12.211 55.325 1.00 46.69 128 VAL A C 1
ATOM 912 O O . VAL A 1 120 ? 62.642 11.723 54.713 1.00 46.45 128 VAL A O 1
ATOM 916 N N . VAL A 1 121 ? 60.592 11.514 55.737 1.00 48.15 129 VAL A N 1
ATOM 917 C CA . VAL A 1 121 ? 60.420 10.091 55.366 1.00 49.00 129 VAL A CA 1
ATOM 918 C C . VAL A 1 121 ? 59.237 9.948 54.385 1.00 49.40 129 VAL A C 1
ATOM 919 O O . VAL A 1 121 ? 58.071 10.276 54.698 1.00 49.49 129 VAL A O 1
ATOM 923 N N . THR A 1 122 ? 59.599 9.475 53.210 1.00 51.02 130 THR A N 1
ATOM 924 C CA . THR A 1 122 ? 58.699 9.314 52.092 1.00 53.51 130 THR A CA 1
ATOM 925 C C . THR A 1 122 ? 58.393 7.844 51.859 1.00 54.41 130 THR A C 1
ATOM 926 O O . THR A 1 122 ? 59.038 6.927 52.377 1.00 54.35 130 THR A O 1
ATOM 930 N N . VAL A 1 123 ? 57.345 7.626 51.111 1.00 56.01 131 VAL A N 1
ATOM 931 C CA . VAL A 1 123 ? 56.917 6.220 50.834 1.00 57.73 131 VAL A CA 1
ATOM 932 C C . VAL A 1 123 ? 57.682 5.567 49.750 1.00 56.07 131 VAL A C 1
ATOM 933 O O . VAL A 1 123 ? 57.727 4.375 49.673 1.00 57.21 131 VAL A O 1
ATOM 937 N N . ASN A 1 124 ? 58.256 6.331 48.848 1.00 56.82 132 ASN A N 1
ATOM 938 C CA . ASN A 1 124 ? 59.054 5.700 47.826 1.00 55.48 132 ASN A CA 1
ATOM 939 C C . ASN A 1 124 ? 60.170 6.586 47.400 1.00 54.94 132 ASN A C 1
ATOM 940 O O . ASN A 1 124 ? 60.203 7.758 47.807 1.00 55.99 132 ASN A O 1
ATOM 945 N N . ASP A 1 125 ? 61.074 6.060 46.573 1.00 53.79 133 ASP A N 1
ATOM 946 C CA . ASP A 1 125 ? 62.216 6.814 46.192 1.00 53.96 133 ASP A CA 1
ATOM 947 C C . ASP A 1 125 ? 61.795 7.923 45.225 1.00 53.62 133 ASP A C 1
ATOM 948 O O . ASP A 1 125 ? 62.452 8.950 45.155 1.00 51.78 133 ASP A O 1
ATOM 953 N N . TYR A 1 126 ? 60.757 7.706 44.421 1.00 52.15 134 TYR A N 1
ATOM 954 C CA . TYR A 1 126 ? 60.414 8.784 43.432 1.00 52.23 134 TYR A CA 1
ATOM 955 C C . TYR A 1 126 ? 60.138 10.124 44.239 1.00 50.72 134 TYR A C 1
ATOM 956 O O . TYR A 1 126 ? 60.600 11.234 43.873 1.00 51.23 134 TYR A O 1
ATOM 965 N N . LEU A 1 127 ? 59.314 9.983 45.245 1.00 50.92 135 LEU A N 1
ATOM 966 C CA . LEU A 1 127 ? 58.906 11.148 46.121 1.00 53.45 135 LEU A CA 1
ATOM 967 C C . LEU A 1 127 ? 60.049 11.821 46.845 1.00 53.14 135 LEU A C 1
ATOM 968 O O . LEU A 1 127 ? 60.081 13.037 46.931 1.00 53.91 135 LEU A O 1
ATOM 973 N N . ALA A 1 128 ? 61.028 11.009 47.310 1.00 53.42 136 ALA A N 1
ATOM 974 C CA . ALA A 1 128 ? 62.234 11.500 47.997 1.00 52.79 136 ALA A CA 1
ATOM 975 C C . ALA A 1 128 ? 63.005 12.403 47.085 1.00 53.31 136 ALA A C 1
ATOM 976 O O . ALA A 1 128 ? 63.347 13.576 47.429 1.00 54.09 136 ALA A O 1
ATOM 978 N N . GLN A 1 129 ? 63.261 11.898 45.870 1.00 53.38 137 GLN A N 1
ATOM 979 C CA . GLN A 1 129 ? 63.992 12.692 44.935 1.00 53.46 137 GLN A CA 1
ATOM 980 C C . GLN A 1 129 ? 63.248 13.924 44.508 1.00 50.83 137 GLN A C 1
ATOM 981 O O . GLN A 1 129 ? 63.876 14.938 44.298 1.00 48.63 137 GLN A O 1
ATOM 987 N N . ARG A 1 130 ? 61.977 13.758 44.233 1.00 52.06 138 ARG A N 1
ATOM 988 C CA . ARG A 1 130 ? 61.094 14.869 43.809 1.00 53.14 138 ARG A CA 1
ATOM 989 C C . ARG A 1 130 ? 60.977 16.012 44.827 1.00 53.57 138 ARG A C 1
ATOM 990 O O . ARG A 1 130 ? 61.181 17.204 44.474 1.00 53.01 138 ARG A O 1
ATOM 998 N N . ASP A 1 131 ? 60.570 15.630 46.039 1.00 52.46 139 ASP A N 1
ATOM 999 C CA . ASP A 1 131 ? 60.468 16.582 47.170 1.00 53.40 139 ASP A CA 1
ATOM 1000 C C . ASP A 1 131 ? 61.808 17.225 47.472 1.00 52.58 139 ASP A C 1
ATOM 1001 O O . ASP A 1 131 ? 61.842 18.437 47.594 1.00 54.80 139 ASP A O 1
ATOM 1006 N N . ALA A 1 132 ? 62.939 16.516 47.399 1.00 52.21 140 ALA A N 1
ATOM 1007 C CA . ALA A 1 132 ? 64.213 17.147 47.649 1.00 52.28 140 ALA A CA 1
ATOM 1008 C C . ALA A 1 132 ? 64.535 18.146 46.552 1.00 52.60 140 ALA A C 1
ATOM 1009 O O . ALA A 1 132 ? 65.126 19.181 46.796 1.00 50.35 140 ALA A O 1
ATOM 1011 N N . GLU A 1 133 ? 64.310 17.765 45.292 1.00 52.85 141 GLU A N 1
ATOM 1012 C CA . GLU A 1 133 ? 64.652 18.709 44.197 1.00 54.55 141 GLU A CA 1
ATOM 1013 C C . GLU A 1 133 ? 63.752 19.855 44.160 1.00 53.47 141 GLU A C 1
ATOM 1014 O O . GLU A 1 133 ? 64.209 20.932 43.888 1.00 56.65 141 GLU A O 1
ATOM 1020 N N . ASN A 1 134 ? 62.501 19.652 44.495 1.00 53.21 142 ASN A N 1
ATOM 1021 C CA . ASN A 1 134 ? 61.554 20.755 44.516 1.00 53.88 142 ASN A CA 1
ATOM 1022 C C . ASN A 1 134 ? 61.778 21.773 45.608 1.00 55.17 142 ASN A C 1
ATOM 1023 O O . ASN A 1 134 ? 61.525 22.990 45.394 1.00 54.99 142 ASN A O 1
ATOM 1028 N N . ASN A 1 135 ? 62.168 21.273 46.811 1.00 54.04 143 ASN A N 1
ATOM 1029 C CA . ASN A 1 135 ? 62.444 22.100 47.967 1.00 52.55 143 ASN A CA 1
ATOM 1030 C C . ASN A 1 135 ? 63.813 22.661 48.072 1.00 53.03 143 ASN A C 1
ATOM 1031 O O . ASN A 1 135 ? 64.014 23.662 48.816 1.00 53.48 143 ASN A O 1
ATOM 1036 N N . ARG A 1 136 ? 64.765 22.063 47.365 1.00 52.02 144 ARG A N 1
ATOM 1037 C CA . ARG A 1 136 ? 66.132 22.547 47.381 1.00 52.67 144 ARG A CA 1
ATOM 1038 C C . ARG A 1 136 ? 66.268 24.051 47.083 1.00 54.00 144 ARG A C 1
ATOM 1039 O O . ARG A 1 136 ? 67.114 24.720 47.659 1.00 53.26 144 ARG A O 1
ATOM 1047 N N . PRO A 1 137 ? 65.501 24.560 46.100 1.00 53.80 145 PRO A N 1
ATOM 1048 C CA . PRO A 1 137 ? 65.649 26.026 45.898 1.00 53.74 145 PRO A CA 1
ATOM 1049 C C . PRO A 1 137 ? 65.105 26.851 47.100 1.00 52.70 145 PRO A C 1
ATOM 1050 O O . PRO A 1 137 ? 65.616 27.937 47.392 1.00 52.39 145 PRO A O 1
ATOM 1054 N N . LEU A 1 138 ? 64.118 26.329 47.827 1.00 50.30 146 LEU A N 1
ATOM 1055 C CA . LEU A 1 138 ? 63.595 27.075 48.966 1.00 49.64 146 LEU A CA 1
ATOM 1056 C C . LEU A 1 138 ? 64.607 27.137 50.052 1.00 50.56 146 LEU A C 1
ATOM 1057 O O . LEU A 1 138 ? 64.749 28.172 50.615 1.00 48.32 146 LEU A O 1
ATOM 1062 N N . PHE A 1 139 ? 65.217 25.973 50.423 1.00 50.21 147 PHE A N 1
ATOM 1063 C CA . PHE A 1 139 ? 66.065 25.874 51.536 1.00 50.22 147 PHE A CA 1
ATOM 1064 C C . PHE A 1 139 ? 67.424 26.493 51.276 1.00 51.13 147 PHE A C 1
ATOM 1065 O O . PHE A 1 139 ? 68.021 27.092 52.206 1.00 49.47 147 PHE A O 1
ATOM 1073 N N . GLU A 1 140 ? 67.894 26.430 50.023 1.00 52.12 148 GLU A N 1
ATOM 1074 C CA . GLU A 1 140 ? 69.113 27.106 49.636 1.00 53.69 148 GLU A CA 1
ATOM 1075 C C . GLU A 1 140 ? 68.957 28.624 49.765 1.00 52.56 148 GLU A C 1
ATOM 1076 O O . GLU A 1 140 ? 69.859 29.266 50.240 1.00 55.39 148 GLU A O 1
ATOM 1082 N N . PHE A 1 141 ? 67.810 29.170 49.383 1.00 52.54 149 PHE A N 1
ATOM 1083 C CA . PHE A 1 141 ? 67.450 30.593 49.579 1.00 51.63 149 PHE A CA 1
ATOM 1084 C C . PHE A 1 141 ? 67.660 31.018 51.026 1.00 51.24 149 PHE A C 1
ATOM 1085 O O . PHE A 1 141 ? 68.084 32.163 51.306 1.00 51.47 149 PHE A O 1
ATOM 1093 N N . LEU A 1 142 ? 67.363 30.103 51.951 1.00 50.04 150 LEU A N 1
ATOM 1094 C CA . LEU A 1 142 ? 67.463 30.325 53.394 1.00 49.80 150 LEU A CA 1
ATOM 1095 C C . LEU A 1 142 ? 68.715 29.685 53.992 1.00 49.77 150 LEU A C 1
ATOM 1096 O O . LEU A 1 142 ? 68.845 29.623 55.215 1.00 50.66 150 LEU A O 1
ATOM 1101 N N . GLY A 1 143 ? 69.696 29.376 53.138 1.00 49.41 151 GLY A N 1
ATOM 1102 C CA . GLY A 1 143 ? 71.048 29.075 53.559 1.00 48.69 151 GLY A CA 1
ATOM 1103 C C . GLY A 1 143 ? 71.121 27.697 54.193 1.00 49.54 151 GLY A C 1
ATOM 1104 O O . GLY A 1 143 ? 71.854 27.492 55.148 1.00 50.51 151 GLY A O 1
ATOM 1105 N N . LEU A 1 144 ? 70.245 26.799 53.752 1.00 49.84 152 LEU A N 1
ATOM 1106 C CA . LEU A 1 144 ? 70.282 25.399 54.190 1.00 50.30 152 LEU A CA 1
ATOM 1107 C C . LEU A 1 144 ? 70.593 24.466 53.008 1.00 49.96 152 LEU A C 1
ATOM 1108 O O . LEU A 1 144 ? 70.278 24.809 51.853 1.00 53.15 152 LEU A O 1
ATOM 1113 N N . THR A 1 145 ? 71.136 23.285 53.320 1.00 49.14 153 THR A N 1
ATOM 1114 C CA . THR A 1 145 ? 71.448 22.268 52.374 1.00 49.04 153 THR A CA 1
ATOM 1115 C C . THR A 1 145 ? 70.468 21.132 52.439 1.00 49.24 153 THR A C 1
ATOM 1116 O O . THR A 1 145 ? 69.866 20.829 53.515 1.00 48.43 153 THR A O 1
ATOM 1120 N N . VAL A 1 146 ? 70.269 20.490 51.281 1.00 48.07 154 VAL A N 1
ATOM 1121 C CA . VAL A 1 146 ? 69.260 19.453 51.188 1.00 49.06 154 VAL A CA 1
ATOM 1122 C C . VAL A 1 146 ? 69.979 18.184 50.711 1.00 50.05 154 VAL A C 1
ATOM 1123 O O . VAL A 1 146 ? 70.812 18.248 49.788 1.00 50.93 154 VAL A O 1
ATOM 1127 N N . GLY A 1 147 ? 69.715 17.065 51.371 1.00 49.31 155 GLY A N 1
ATOM 1128 C CA . GLY A 1 147 ? 70.357 15.790 51.049 1.00 47.84 155 GLY A CA 1
ATOM 1129 C C . GLY A 1 147 ? 69.324 14.810 50.533 1.00 48.84 155 GLY A C 1
ATOM 1130 O O . GLY A 1 147 ? 68.175 14.891 50.911 1.00 48.11 155 GLY A O 1
ATOM 1131 N N . ILE A 1 148 ? 69.739 13.863 49.680 1.00 49.47 156 ILE A N 1
ATOM 1132 C CA . ILE A 1 148 ? 68.866 12.745 49.230 1.00 48.89 156 ILE A CA 1
ATOM 1133 C C . ILE A 1 148 ? 69.639 11.384 49.411 1.00 46.63 156 ILE A C 1
ATOM 1134 O O . ILE A 1 148 ? 70.798 11.249 49.051 1.00 45.52 156 ILE A O 1
ATOM 1139 N N . ASN A 1 149 ? 68.932 10.441 50.002 1.00 44.28 157 ASN A N 1
ATOM 1140 C CA . ASN A 1 149 ? 69.423 9.100 50.283 1.00 44.68 157 ASN A CA 1
ATOM 1141 C C . ASN A 1 149 ? 68.627 8.114 49.449 1.00 45.66 157 ASN A C 1
ATOM 1142 O O . ASN A 1 149 ? 67.356 8.058 49.573 1.00 47.74 157 ASN A O 1
ATOM 1147 N N . LEU A 1 150 ? 69.327 7.274 48.727 1.00 46.61 158 LEU A N 1
ATOM 1148 C CA . LEU A 1 150 ? 68.729 6.228 47.920 1.00 46.77 158 LEU A CA 1
ATOM 1149 C C . LEU A 1 150 ? 69.447 4.913 48.108 1.00 47.31 158 LEU A C 1
ATOM 1150 O O . LEU A 1 150 ? 70.612 4.885 48.264 1.00 47.97 158 LEU A O 1
ATOM 1155 N N . PRO A 1 151 ? 68.723 3.795 47.910 1.00 49.49 159 PRO A N 1
ATOM 1156 C CA . PRO A 1 151 ? 69.354 2.491 47.827 1.00 48.83 159 PRO A CA 1
ATOM 1157 C C . PRO A 1 151 ? 70.371 2.385 46.772 1.00 49.80 159 PRO A C 1
ATOM 1158 O O . PRO A 1 151 ? 70.203 2.920 45.709 1.00 47.56 159 PRO A O 1
ATOM 1162 N N . GLY A 1 152 ? 71.495 1.713 47.071 1.00 48.47 160 GLY A N 1
ATOM 1163 C CA . GLY A 1 152 ? 72.624 1.691 46.168 1.00 48.28 160 GLY A CA 1
ATOM 1164 C C . GLY A 1 152 ? 73.577 2.864 46.228 1.00 49.11 160 GLY A C 1
ATOM 1165 O O . GLY A 1 152 ? 74.648 2.833 45.608 1.00 50.47 160 GLY A O 1
ATOM 1166 N N . MET A 1 153 ? 73.246 3.939 46.951 1.00 49.85 161 MET A N 1
ATOM 1167 C CA . MET A 1 153 ? 74.140 5.099 46.940 1.00 49.23 161 MET A CA 1
ATOM 1168 C C . MET A 1 153 ? 75.421 4.779 47.721 1.00 50.31 161 MET A C 1
ATOM 1169 O O . MET A 1 153 ? 75.365 4.255 48.861 1.00 46.83 161 MET A O 1
ATOM 1174 N N . PRO A 1 154 ? 76.576 5.074 47.138 1.00 50.41 162 PRO A N 1
ATOM 1175 C CA . PRO A 1 154 ? 77.792 4.773 47.892 1.00 50.42 162 PRO A CA 1
ATOM 1176 C C . PRO A 1 154 ? 77.842 5.481 49.253 1.00 50.20 162 PRO A C 1
ATOM 1177 O O . PRO A 1 154 ? 77.233 6.488 49.416 1.00 49.87 162 PRO A O 1
ATOM 1181 N N . ALA A 1 155 ? 78.532 4.882 50.209 1.00 48.74 163 ALA A N 1
ATOM 1182 C CA . ALA A 1 155 ? 78.600 5.384 51.558 1.00 49.07 163 ALA A CA 1
ATOM 1183 C C . ALA A 1 155 ? 79.056 6.798 51.651 1.00 48.96 163 ALA A C 1
ATOM 1184 O O . ALA A 1 155 ? 78.466 7.515 52.389 1.00 48.37 163 ALA A O 1
ATOM 1186 N N . PRO A 1 156 ? 80.114 7.219 50.901 1.00 51.25 164 PRO A N 1
ATOM 1187 C CA . PRO A 1 156 ? 80.432 8.663 50.961 1.00 51.40 164 PRO A CA 1
ATOM 1188 C C . PRO A 1 156 ? 79.270 9.618 50.539 1.00 53.40 164 PRO A C 1
ATOM 1189 O O . PRO A 1 156 ? 79.113 10.725 51.157 1.00 52.63 164 PRO A O 1
ATOM 1193 N N . ALA A 1 157 ? 78.500 9.237 49.506 1.00 50.95 165 ALA A N 1
ATOM 1194 C CA . ALA A 1 157 ? 77.361 10.064 49.117 1.00 50.46 165 ALA A CA 1
ATOM 1195 C C . ALA A 1 157 ? 76.224 9.983 50.151 1.00 49.56 165 ALA A C 1
ATOM 1196 O O . ALA A 1 157 ? 75.533 10.959 50.450 1.00 45.98 165 ALA A O 1
ATOM 1198 N N . LYS A 1 158 ? 76.102 8.850 50.831 1.00 48.78 166 LYS A N 1
ATOM 1199 C CA . LYS A 1 158 ? 75.138 8.770 51.897 1.00 47.46 166 LYS A CA 1
ATOM 1200 C C . LYS A 1 158 ? 75.514 9.714 53.050 1.00 49.29 166 LYS A C 1
ATOM 1201 O O . LYS A 1 158 ? 74.647 10.403 53.593 1.00 49.48 166 LYS A O 1
ATOM 1207 N N . ARG A 1 159 ? 76.785 9.767 53.389 1.00 49.61 167 ARG A N 1
ATOM 1208 C CA . ARG A 1 159 ? 77.265 10.558 54.519 1.00 50.59 167 ARG A CA 1
ATOM 1209 C C . ARG A 1 159 ? 76.977 12.011 54.245 1.00 50.13 167 ARG A C 1
ATOM 1210 O O . ARG A 1 159 ? 76.514 12.721 55.136 1.00 46.94 167 ARG A O 1
ATOM 1218 N N . GLU A 1 160 ? 77.286 12.434 53.022 1.00 50.36 168 GLU A N 1
ATOM 1219 C CA . GLU A 1 160 ? 76.902 13.777 52.521 1.00 53.41 168 GLU A CA 1
ATOM 1220 C C . GLU A 1 160 ? 75.399 14.078 52.690 1.00 52.90 168 GLU A C 1
ATOM 1221 O O . GLU A 1 160 ? 75.035 15.175 53.154 1.00 52.65 168 GLU A O 1
ATOM 1227 N N . ALA A 1 161 ? 74.532 13.132 52.312 1.00 50.80 169 ALA A N 1
ATOM 1228 C CA . ALA A 1 161 ? 73.103 13.316 52.476 1.00 49.79 169 ALA A CA 1
ATOM 1229 C C . ALA A 1 161 ? 72.707 13.485 53.905 1.00 48.68 169 ALA A C 1
ATOM 1230 O O . ALA A 1 161 ? 71.807 14.309 54.234 1.00 47.15 169 ALA A O 1
ATOM 1232 N N . TYR A 1 162 ? 73.316 12.685 54.791 1.00 45.57 170 TYR A N 1
ATOM 1233 C CA . TYR A 1 162 ? 72.984 12.778 56.162 1.00 46.54 170 TYR A CA 1
ATOM 1234 C C . TYR A 1 162 ? 73.640 13.957 56.796 1.00 46.41 170 TYR A C 1
ATOM 1235 O O . TYR A 1 162 ? 73.198 14.418 57.870 1.00 48.39 170 TYR A O 1
ATOM 1244 N N . ALA A 1 163 ? 74.690 14.460 56.176 1.00 45.43 171 ALA A N 1
ATOM 1245 C CA . ALA A 1 163 ? 75.361 15.632 56.717 1.00 47.32 171 ALA A CA 1
ATOM 1246 C C . ALA A 1 163 ? 74.657 16.905 56.283 1.00 47.89 171 ALA A C 1
ATOM 1247 O O . ALA A 1 163 ? 74.920 17.952 56.853 1.00 49.88 171 ALA A O 1
ATOM 1249 N N . ALA A 1 164 ? 73.709 16.837 55.350 1.00 48.11 172 ALA A N 1
ATOM 1250 C CA . ALA A 1 164 ? 72.910 18.033 54.969 1.00 48.33 172 ALA A CA 1
ATOM 1251 C C . ALA A 1 164 ? 72.012 18.462 56.121 1.00 46.97 172 ALA A C 1
ATOM 1252 O O . ALA A 1 164 ? 71.782 17.736 57.091 1.00 47.71 172 ALA A O 1
ATOM 1254 N N . ASP A 1 165 ? 71.484 19.651 55.993 1.00 46.93 173 ASP A N 1
ATOM 1255 C CA . ASP A 1 165 ? 70.638 20.230 57.018 1.00 47.27 173 ASP A CA 1
ATOM 1256 C C . ASP A 1 165 ? 69.290 19.489 57.067 1.00 47.21 173 ASP A C 1
ATOM 1257 O O . ASP A 1 165 ? 68.669 19.328 58.150 1.00 46.12 173 ASP A O 1
ATOM 1262 N N . ILE A 1 166 ? 68.835 19.086 55.898 1.00 45.22 174 ILE A N 1
ATOM 1263 C CA . ILE A 1 166 ? 67.562 18.358 55.774 1.00 46.68 174 ILE A CA 1
ATOM 1264 C C . ILE A 1 166 ? 67.790 17.193 54.776 1.00 45.51 174 ILE A C 1
ATOM 1265 O O . ILE A 1 166 ? 68.318 17.458 53.687 1.00 45.74 174 ILE A O 1
ATOM 1270 N N . THR A 1 167 ? 67.404 15.962 55.141 1.00 45.65 175 THR A N 1
ATOM 1271 C CA . THR A 1 167 ? 67.533 14.769 54.276 1.00 47.36 175 THR A CA 1
ATOM 1272 C C . THR A 1 167 ? 66.156 14.242 53.885 1.00 48.49 175 THR A C 1
ATOM 1273 O O . THR A 1 167 ? 65.257 14.319 54.695 1.00 48.49 175 THR A O 1
ATOM 1277 N N . TYR A 1 168 ? 66.057 13.735 52.622 1.00 48.90 176 TYR A N 1
ATOM 1278 C CA . TYR A 1 168 ? 64.904 13.006 52.092 1.00 49.05 176 TYR A CA 1
ATOM 1279 C C . TYR A 1 168 ? 65.233 11.553 51.719 1.00 45.97 176 TYR A C 1
ATOM 1280 O O . TYR A 1 168 ? 66.291 11.246 51.150 1.00 48.83 176 TYR A O 1
ATOM 1289 N N . GLY A 1 169 ? 64.323 10.665 52.059 1.00 47.41 177 GLY A N 1
ATOM 1290 C CA . GLY A 1 169 ? 64.546 9.221 51.806 1.00 49.02 177 GLY A CA 1
ATOM 1291 C C . GLY A 1 169 ? 63.411 8.394 52.273 1.00 47.24 177 GLY A C 1
ATOM 1292 O O . GLY A 1 169 ? 62.564 8.919 52.883 1.00 47.11 177 GLY A O 1
ATOM 1293 N N . THR A 1 170 ? 63.366 7.119 51.897 1.00 48.22 178 THR A N 1
ATOM 1294 C CA . THR A 1 170 ? 62.301 6.229 52.349 1.00 49.09 178 THR A CA 1
ATOM 1295 C C . THR A 1 170 ? 62.610 5.761 53.704 1.00 51.20 178 THR A C 1
ATOM 1296 O O . THR A 1 170 ? 63.794 5.733 54.092 1.00 47.41 178 THR A O 1
ATOM 1300 N N . ASN A 1 171 ? 61.532 5.313 54.349 1.00 51.78 179 ASN A N 1
ATOM 1301 C CA . ASN A 1 171 ? 61.557 4.517 55.561 1.00 54.37 179 ASN A CA 1
ATOM 1302 C C . ASN A 1 171 ? 62.511 3.333 55.513 1.00 54.51 179 ASN A C 1
ATOM 1303 O O . ASN A 1 171 ? 63.309 3.137 56.424 1.00 52.32 179 ASN A O 1
ATOM 1308 N N . ASN A 1 172 ? 62.500 2.631 54.407 1.00 53.33 180 ASN A N 1
ATOM 1309 C CA . ASN A 1 172 ? 63.298 1.445 54.252 1.00 52.80 180 ASN A CA 1
ATOM 1310 C C . ASN A 1 172 ? 64.771 1.744 54.263 1.00 50.56 180 ASN A C 1
ATOM 1311 O O . ASN A 1 172 ? 65.551 1.098 54.953 1.00 49.88 180 ASN A O 1
ATOM 1316 N N . GLU A 1 173 ? 65.151 2.742 53.522 1.00 47.35 181 GLU A N 1
ATOM 1317 C CA . GLU A 1 173 ? 66.577 3.050 53.356 1.00 48.40 181 GLU A CA 1
ATOM 1318 C C . GLU A 1 173 ? 67.164 3.690 54.635 1.00 48.12 181 GLU A C 1
ATOM 1319 O O . GLU A 1 173 ? 68.291 3.394 54.973 1.00 46.71 181 GLU A O 1
ATOM 1325 N N . TYR A 1 174 ? 66.389 4.492 55.369 1.00 46.13 182 TYR A N 1
ATOM 1326 C CA . TYR A 1 174 ? 66.840 4.991 56.717 1.00 47.49 182 TYR A CA 1
ATOM 1327 C C . TYR A 1 174 ? 67.109 3.823 57.672 1.00 47.22 182 TYR A C 1
ATOM 1328 O O . TYR A 1 174 ? 68.178 3.749 58.315 1.00 47.20 182 TYR A O 1
ATOM 1337 N N . GLY A 1 175 ? 66.149 2.917 57.776 1.00 44.81 183 GLY A N 1
ATOM 1338 C CA . GLY A 1 175 ? 66.259 1.751 58.579 1.00 45.56 183 GLY A CA 1
ATOM 1339 C C . GLY A 1 175 ? 67.413 0.849 58.223 1.00 46.62 183 GLY A C 1
ATOM 1340 O O . GLY A 1 175 ? 68.074 0.365 59.148 1.00 46.86 183 GLY A O 1
ATOM 1341 N N . PHE A 1 176 ? 67.639 0.559 56.939 1.00 46.39 184 PHE A N 1
ATOM 1342 C CA . PHE A 1 176 ? 68.745 -0.258 56.556 1.00 47.00 184 PHE A CA 1
ATOM 1343 C C . PHE A 1 176 ? 70.121 0.388 56.856 1.00 47.56 184 PHE A C 1
ATOM 1344 O O . PHE A 1 176 ? 71.080 -0.317 57.311 1.00 45.10 184 PHE A O 1
ATOM 1352 N N . ASP A 1 177 ? 70.240 1.683 56.583 1.00 45.33 185 ASP A N 1
ATOM 1353 C CA . ASP A 1 177 ? 71.445 2.474 56.994 1.00 46.08 185 ASP A CA 1
ATOM 1354 C C . ASP A 1 177 ? 71.761 2.363 58.521 1.00 44.97 185 ASP A C 1
ATOM 1355 O O . ASP A 1 177 ? 72.910 2.164 58.896 1.00 46.67 185 ASP A O 1
ATOM 1360 N N . TYR A 1 178 ? 70.759 2.440 59.362 1.00 45.28 186 TYR A N 1
ATOM 1361 C CA . TYR A 1 178 ? 70.881 2.260 60.841 1.00 45.33 186 TYR A CA 1
ATOM 1362 C C . TYR A 1 178 ? 71.462 0.882 61.165 1.00 46.80 186 TYR A C 1
ATOM 1363 O O . TYR A 1 178 ? 72.423 0.765 61.882 1.00 47.38 186 TYR A O 1
ATOM 1372 N N . LEU A 1 179 ? 70.903 -0.161 60.574 1.00 45.46 187 LEU A N 1
ATOM 1373 C CA . LEU A 1 179 ? 71.375 -1.502 60.761 1.00 46.07 187 LEU A CA 1
ATOM 1374 C C . LEU A 1 179 ? 72.801 -1.722 60.317 1.00 44.92 187 LEU A C 1
ATOM 1375 O O . LEU A 1 179 ? 73.557 -2.368 61.041 1.00 45.03 187 LEU A O 1
ATOM 1380 N N . ARG A 1 180 ? 73.161 -1.185 59.137 1.00 45.68 188 ARG A N 1
ATOM 1381 C CA . ARG A 1 180 ? 74.475 -1.264 58.576 1.00 45.09 188 ARG A CA 1
ATOM 1382 C C . ARG A 1 180 ? 75.478 -0.444 59.434 1.00 44.99 188 ARG A C 1
ATOM 1383 O O . ARG A 1 180 ? 76.617 -0.859 59.620 1.00 47.33 188 ARG A O 1
ATOM 1391 N N . ASP A 1 181 ? 75.057 0.673 59.943 1.00 43.40 189 ASP A N 1
ATOM 1392 C CA . ASP A 1 181 ? 75.882 1.455 60.855 1.00 45.32 189 ASP A CA 1
ATOM 1393 C C . ASP A 1 181 ? 76.235 0.618 62.089 1.00 44.95 189 ASP A C 1
ATOM 1394 O O . ASP A 1 181 ? 77.221 0.886 62.704 1.00 46.86 189 ASP A O 1
ATOM 1399 N N . ASN A 1 182 ? 75.354 -0.295 62.499 1.00 45.61 190 ASN A N 1
ATOM 1400 C CA . ASN A 1 182 ? 75.538 -1.136 63.722 1.00 43.52 190 ASN A CA 1
ATOM 1401 C C . ASN A 1 182 ? 76.106 -2.457 63.346 1.00 44.34 190 ASN A C 1
ATOM 1402 O O . ASN A 1 182 ? 76.190 -3.435 64.146 1.00 46.10 190 ASN A O 1
ATOM 1407 N N . MET A 1 183 ? 76.591 -2.519 62.124 1.00 44.86 191 MET A N 1
ATOM 1408 C CA . MET A 1 183 ? 77.554 -3.537 61.758 1.00 45.20 191 MET A CA 1
ATOM 1409 C C . MET A 1 183 ? 78.984 -3.002 61.415 1.00 45.48 191 MET A C 1
ATOM 1410 O O . MET A 1 183 ? 79.883 -3.796 61.093 1.00 44.17 191 MET A O 1
ATOM 1415 N N . ALA A 1 184 ? 79.202 -1.701 61.503 1.00 44.67 192 ALA A N 1
ATOM 1416 C CA . ALA A 1 184 ? 80.450 -1.072 61.228 1.00 46.48 192 ALA A CA 1
ATOM 1417 C C . ALA A 1 184 ? 81.503 -1.485 62.251 1.00 48.31 192 ALA A C 1
ATOM 1418 O O . ALA A 1 184 ? 81.162 -1.754 63.415 1.00 46.38 192 ALA A O 1
ATOM 1420 N N . PHE A 1 185 ? 82.761 -1.425 61.812 1.00 48.55 193 PHE A N 1
ATOM 1421 C CA . PHE A 1 185 ? 83.946 -1.700 62.656 1.00 49.92 193 PHE A CA 1
ATOM 1422 C C . PHE A 1 185 ? 84.759 -0.495 62.973 1.00 51.04 193 PHE A C 1
ATOM 1423 O O . PHE A 1 185 ? 85.630 -0.578 63.769 1.00 50.19 193 PHE A O 1
ATOM 1431 N N . SER A 1 186 ? 84.351 0.648 62.469 1.00 51.52 194 SER A N 1
ATOM 1432 C CA . SER A 1 186 ? 84.866 1.924 62.941 1.00 53.19 194 SER A CA 1
ATOM 1433 C C . SER A 1 186 ? 83.793 2.980 62.846 1.00 52.78 194 SER A C 1
ATOM 1434 O O . SER A 1 186 ? 82.949 2.917 61.982 1.00 52.53 194 SER A O 1
ATOM 1437 N N . PRO A 1 187 ? 83.838 3.969 63.738 1.00 53.52 195 PRO A N 1
ATOM 1438 C CA . PRO A 1 187 ? 82.817 4.978 63.738 1.00 53.79 195 PRO A CA 1
ATOM 1439 C C . PRO A 1 187 ? 82.839 5.814 62.479 1.00 54.32 195 PRO A C 1
ATOM 1440 O O . PRO A 1 187 ? 81.807 6.356 62.134 1.00 53.41 195 PRO A O 1
ATOM 1444 N N . GLU A 1 188 ? 83.983 5.882 61.791 1.00 54.27 196 GLU A N 1
ATOM 1445 C CA . GLU A 1 188 ? 84.109 6.660 60.540 1.00 56.05 196 GLU A CA 1
ATOM 1446 C C . GLU A 1 188 ? 83.289 6.031 59.450 1.00 54.73 196 GLU A C 1
ATOM 1447 O O . GLU A 1 188 ? 82.810 6.748 58.584 1.00 55.51 196 GLU A O 1
ATOM 1453 N N . GLU A 1 189 ? 83.093 4.712 59.518 1.00 53.09 197 GLU A N 1
ATOM 1454 C CA . GLU A 1 189 ? 82.281 4.012 58.581 1.00 53.45 197 GLU A CA 1
ATOM 1455 C C . GLU A 1 189 ? 80.755 4.387 58.634 1.00 51.11 197 GLU A C 1
ATOM 1456 O O . GLU A 1 189 ? 80.014 4.126 57.680 1.00 49.28 197 GLU A O 1
ATOM 1462 N N . ARG A 1 190 ? 80.282 4.888 59.749 1.00 49.69 198 ARG A N 1
ATOM 1463 C CA . ARG A 1 190 ? 78.882 5.155 59.906 1.00 49.27 198 ARG A CA 1
ATOM 1464 C C . ARG A 1 190 ? 78.446 6.170 58.840 1.00 49.38 198 ARG A C 1
ATOM 1465 O O . ARG A 1 190 ? 79.256 7.054 58.452 1.00 49.06 198 ARG A O 1
ATOM 1473 N N . VAL A 1 191 ? 77.176 6.067 58.401 1.00 48.85 199 VAL A N 1
ATOM 1474 C CA . VAL A 1 191 ? 76.612 7.047 57.438 1.00 48.67 199 VAL A CA 1
ATOM 1475 C C . VAL A 1 191 ? 75.663 8.031 58.119 1.00 46.58 199 VAL A C 1
ATOM 1476 O O . VAL A 1 191 ? 75.599 9.211 57.696 1.00 44.62 199 VAL A O 1
ATOM 1480 N N . GLN A 1 192 ? 74.939 7.581 59.161 1.00 46.13 200 GLN A N 1
ATOM 1481 C CA . GLN A 1 192 ? 73.954 8.433 59.727 1.00 47.62 200 GLN A CA 1
ATOM 1482 C C . GLN A 1 192 ? 74.641 9.215 60.868 1.00 49.19 200 GLN A C 1
ATOM 1483 O O . GLN A 1 192 ? 75.659 8.747 61.360 1.00 46.95 200 GLN A O 1
ATOM 1489 N N . ARG A 1 193 ? 74.057 10.341 61.267 1.00 49.41 201 ARG A N 1
ATOM 1490 C CA . ARG A 1 193 ? 74.383 10.913 62.588 1.00 49.37 201 ARG A CA 1
ATOM 1491 C C . ARG A 1 193 ? 73.327 10.465 63.568 1.00 50.67 201 ARG A C 1
ATOM 1492 O O . ARG A 1 193 ? 72.456 9.635 63.250 1.00 49.42 201 ARG A O 1
ATOM 1500 N N . LYS A 1 194 ? 73.389 11.035 64.766 1.00 50.61 202 LYS A N 1
ATOM 1501 C CA . LYS A 1 194 ? 72.455 10.727 65.842 1.00 51.60 202 LYS A CA 1
ATOM 1502 C C . LYS A 1 194 ? 71.047 11.037 65.319 1.00 50.25 202 LYS A C 1
ATOM 1503 O O . LYS A 1 194 ? 70.858 12.051 64.600 1.00 51.32 202 LYS A O 1
ATOM 1509 N N . LEU A 1 195 ? 70.081 10.151 65.627 1.00 49.33 203 LEU A N 1
ATOM 1510 C CA . LEU A 1 195 ? 68.706 10.210 65.039 1.00 47.26 203 LEU A CA 1
ATOM 1511 C C . LEU A 1 195 ? 67.931 11.290 65.710 1.00 46.70 203 LEU A C 1
ATOM 1512 O O . LEU A 1 195 ? 67.524 11.246 66.898 1.00 45.30 203 LEU A O 1
ATOM 1517 N N . HIS A 1 196 ? 67.757 12.346 64.985 1.00 43.83 204 HIS A N 1
ATOM 1518 C CA . HIS A 1 196 ? 67.236 13.498 65.632 1.00 44.40 204 HIS A CA 1
ATOM 1519 C C . HIS A 1 196 ? 65.710 13.773 65.472 1.00 45.73 204 HIS A C 1
ATOM 1520 O O . HIS A 1 196 ? 64.939 13.876 66.427 1.00 46.84 204 HIS A O 1
ATOM 1527 N N . TYR A 1 197 ? 65.309 13.969 64.238 1.00 46.93 205 TYR A N 1
ATOM 1528 C CA . TYR A 1 197 ? 63.936 14.343 63.914 1.00 45.49 205 TYR A CA 1
ATOM 1529 C C . TYR A 1 197 ? 63.484 13.590 62.640 1.00 44.57 205 TYR A C 1
ATOM 1530 O O . TYR A 1 197 ? 64.202 13.604 61.670 1.00 44.89 205 TYR A O 1
ATOM 1539 N N . ALA A 1 198 ? 62.392 12.820 62.771 1.00 45.38 206 ALA A N 1
ATOM 1540 C CA . ALA A 1 198 ? 61.795 12.069 61.660 1.00 46.00 206 ALA A CA 1
ATOM 1541 C C . ALA A 1 198 ? 60.447 12.636 61.446 1.00 46.23 206 ALA A C 1
ATOM 1542 O O . ALA A 1 198 ? 59.623 12.676 62.360 1.00 47.90 206 ALA A O 1
ATOM 1544 N N . LEU A 1 199 ? 60.257 13.197 60.252 1.00 46.40 207 LEU A N 1
ATOM 1545 C CA . LEU A 1 199 ? 59.008 13.720 59.856 1.00 47.44 207 LEU A CA 1
ATOM 1546 C C . LEU A 1 199 ? 58.458 12.821 58.744 1.00 47.09 207 LEU A C 1
ATOM 1547 O O . LEU A 1 199 ? 59.030 12.803 57.657 1.00 48.58 207 LEU A O 1
ATOM 1552 N N . VAL A 1 200 ? 57.370 12.109 59.037 1.00 48.43 208 VAL A N 1
ATOM 1553 C CA . VAL A 1 200 ? 56.863 11.003 58.238 1.00 51.44 208 VAL A CA 1
ATOM 1554 C C . VAL A 1 200 ? 55.667 11.432 57.398 1.00 53.02 208 VAL A C 1
ATOM 1555 O O . VAL A 1 200 ? 54.702 11.939 57.931 1.00 50.43 208 VAL A O 1
ATOM 1559 N N . ASP A 1 201 ? 55.801 11.284 56.084 1.00 56.76 209 ASP A N 1
ATOM 1560 C CA . ASP A 1 201 ? 54.900 11.995 55.146 1.00 60.26 209 ASP A CA 1
ATOM 1561 C C . ASP A 1 201 ? 53.518 11.394 55.097 1.00 61.97 209 ASP A C 1
ATOM 1562 O O . ASP A 1 201 ? 52.563 12.175 54.872 1.00 61.73 209 ASP A O 1
ATOM 1567 N N . GLU A 1 202 ? 53.411 10.048 55.206 1.00 62.37 210 GLU A N 1
ATOM 1568 C CA . GLU A 1 202 ? 52.103 9.332 55.222 1.00 63.22 210 GLU A CA 1
ATOM 1569 C C . GLU A 1 202 ? 52.169 8.278 56.318 1.00 62.09 210 GLU A C 1
ATOM 1570 O O . GLU A 1 202 ? 52.680 7.186 56.082 1.00 61.78 210 GLU A O 1
ATOM 1576 N N . VAL A 1 203 ? 51.651 8.588 57.486 1.00 60.07 211 VAL A N 1
ATOM 1577 C CA . VAL A 1 203 ? 51.858 7.718 58.611 1.00 59.92 211 VAL A CA 1
ATOM 1578 C C . VAL A 1 203 ? 51.053 6.417 58.612 1.00 60.53 211 VAL A C 1
ATOM 1579 O O . VAL A 1 203 ? 51.453 5.420 59.226 1.00 57.54 211 VAL A O 1
ATOM 1583 N N . ASP A 1 204 ? 49.952 6.402 57.877 1.00 61.83 212 ASP A N 1
ATOM 1584 C CA . ASP A 1 204 ? 49.116 5.185 57.841 1.00 63.52 212 ASP A CA 1
ATOM 1585 C C . ASP A 1 204 ? 49.830 3.945 57.307 1.00 61.41 212 ASP A C 1
ATOM 1586 O O . ASP A 1 204 ? 49.811 2.885 57.962 1.00 60.65 212 ASP A O 1
ATOM 1591 N N . SER A 1 205 ? 50.463 4.079 56.181 1.00 61.04 213 SER A N 1
ATOM 1592 C CA . SER A 1 205 ? 51.290 3.022 55.723 1.00 61.77 213 SER A CA 1
ATOM 1593 C C . SER A 1 205 ? 52.640 2.858 56.516 1.00 62.22 213 SER A C 1
ATOM 1594 O O . SER A 1 205 ? 53.014 1.763 56.908 1.00 62.96 213 SER A O 1
ATOM 1597 N N . ILE A 1 206 ? 53.328 3.964 56.791 1.00 61.20 214 ILE A N 1
ATOM 1598 C CA . ILE A 1 206 ? 54.728 3.930 57.216 1.00 60.21 214 ILE A CA 1
ATOM 1599 C C . ILE A 1 206 ? 54.829 3.524 58.676 1.00 59.53 214 ILE A C 1
ATOM 1600 O O . ILE A 1 206 ? 55.664 2.697 59.026 1.00 60.89 214 ILE A O 1
ATOM 1605 N N . LEU A 1 207 ? 53.920 4.078 59.496 1.00 59.82 215 LEU A N 1
ATOM 1606 C CA . LEU A 1 207 ? 53.885 3.926 60.942 1.00 58.88 215 LEU A CA 1
ATOM 1607 C C . LEU A 1 207 ? 52.877 2.921 61.481 1.00 59.34 215 LEU A C 1
ATOM 1608 O O . LEU A 1 207 ? 53.110 2.361 62.543 1.00 59.52 215 LEU A O 1
ATOM 1613 N N . ILE A 1 208 ? 51.764 2.712 60.784 1.00 57.66 216 ILE A N 1
ATOM 1614 C CA . ILE A 1 208 ? 50.761 1.775 61.259 1.00 58.54 216 ILE A CA 1
ATOM 1615 C C . ILE A 1 208 ? 50.830 0.454 60.508 1.00 57.68 216 ILE A C 1
ATOM 1616 O O . ILE A 1 208 ? 51.131 -0.546 61.132 1.00 56.70 216 ILE A O 1
ATOM 1621 N N . ASP A 1 209 ? 50.597 0.426 59.196 1.00 56.91 217 ASP A N 1
ATOM 1622 C CA . ASP A 1 209 ? 50.559 -0.894 58.490 1.00 57.77 217 ASP A CA 1
ATOM 1623 C C . ASP A 1 209 ? 51.918 -1.621 58.517 1.00 57.22 217 ASP A C 1
ATOM 1624 O O . ASP A 1 209 ? 51.970 -2.832 58.668 1.00 57.02 217 ASP A O 1
ATOM 1629 N N . GLU A 1 210 ? 53.011 -0.879 58.398 1.00 56.76 218 GLU A N 1
ATOM 1630 C CA . GLU A 1 210 ? 54.333 -1.469 58.425 1.00 56.49 218 GLU A CA 1
ATOM 1631 C C . GLU A 1 210 ? 55.047 -1.525 59.838 1.00 54.22 218 GLU A C 1
ATOM 1632 O O . GLU A 1 210 ? 56.248 -1.835 59.938 1.00 54.06 218 GLU A O 1
ATOM 1638 N N . ALA A 1 211 ? 54.325 -1.210 60.889 1.00 52.21 219 ALA A N 1
ATOM 1639 C CA . ALA A 1 211 ? 54.921 -1.052 62.201 1.00 52.71 219 ALA A CA 1
ATOM 1640 C C . ALA A 1 211 ? 55.793 -2.261 62.563 1.00 53.20 219 ALA A C 1
ATOM 1641 O O . ALA A 1 211 ? 56.938 -2.085 63.005 1.00 50.80 219 ALA A O 1
ATOM 1643 N N . ARG A 1 212 ? 55.278 -3.464 62.329 1.00 52.60 220 ARG A N 1
ATOM 1644 C CA . ARG A 1 212 ? 55.935 -4.645 62.865 1.00 52.99 220 ARG A CA 1
ATOM 1645 C C . ARG A 1 212 ? 56.778 -5.299 61.808 1.00 52.17 220 ARG A C 1
ATOM 1646 O O . ARG A 1 212 ? 57.416 -6.290 62.102 1.00 52.01 220 ARG A O 1
ATOM 1654 N N . THR A 1 213 ? 56.795 -4.764 60.596 1.00 51.76 221 THR A N 1
ATOM 1655 C CA . THR A 1 213 ? 57.628 -5.314 59.523 1.00 53.19 221 THR A CA 1
ATOM 1656 C C . THR A 1 213 ? 59.102 -5.206 59.865 1.00 53.75 221 THR A C 1
ATOM 1657 O O . THR A 1 213 ? 59.594 -4.089 60.149 1.00 51.08 221 THR A O 1
ATOM 1661 N N . PRO A 1 214 ? 59.794 -6.372 59.878 1.00 53.76 222 PRO A N 1
ATOM 1662 C CA . PRO A 1 214 ? 61.211 -6.389 60.134 1.00 52.94 222 PRO A CA 1
ATOM 1663 C C . PRO A 1 214 ? 62.019 -5.964 58.951 1.00 53.39 222 PRO A C 1
ATOM 1664 O O . PRO A 1 214 ? 61.810 -6.465 57.820 1.00 55.59 222 PRO A O 1
ATOM 1668 N N . LEU A 1 215 ? 62.944 -5.039 59.196 1.00 50.77 223 LEU A N 1
ATOM 1669 C CA . LEU A 1 215 ? 64.075 -4.879 58.319 1.00 51.42 223 LEU A CA 1
ATOM 1670 C C . LEU A 1 215 ? 65.210 -5.832 58.749 1.00 50.65 223 LEU A C 1
ATOM 1671 O O . LEU A 1 215 ? 65.574 -5.902 59.924 1.00 48.23 223 LEU A O 1
ATOM 1676 N N . ILE A 1 216 ? 65.782 -6.521 57.780 1.00 50.33 224 ILE A N 1
ATOM 1677 C CA . ILE A 1 216 ? 66.678 -7.651 58.006 1.00 51.98 224 ILE A CA 1
ATOM 1678 C C . ILE A 1 216 ? 67.867 -7.510 57.085 1.00 53.57 224 ILE A C 1
ATOM 1679 O O . ILE A 1 216 ? 67.686 -7.242 55.892 1.00 55.31 224 ILE A O 1
ATOM 1684 N N . ILE A 1 217 ? 69.089 -7.631 57.605 1.00 54.38 225 ILE A N 1
ATOM 1685 C CA . ILE A 1 217 ? 70.255 -7.813 56.779 1.00 54.20 225 ILE A CA 1
ATOM 1686 C C . ILE A 1 217 ? 70.642 -9.223 57.031 1.00 55.65 225 ILE A C 1
ATOM 1687 O O . ILE A 1 217 ? 70.741 -9.633 58.167 1.00 52.07 225 ILE A O 1
ATOM 1692 N N . SER A 1 218 ? 70.878 -9.933 55.921 1.00 57.62 226 SER A N 1
ATOM 1693 C CA . SER A 1 218 ? 71.101 -11.343 55.854 1.00 60.73 226 SER A CA 1
ATOM 1694 C C . SER A 1 218 ? 72.463 -11.588 55.324 1.00 62.33 226 SER A C 1
ATOM 1695 O O . SER A 1 218 ? 73.049 -10.720 54.706 1.00 63.16 226 SER A O 1
ATOM 1698 N N . GLY A 1 219 ? 72.984 -12.765 55.605 1.00 64.93 227 GLY A N 1
ATOM 1699 C CA . GLY A 1 219 ? 74.286 -13.137 55.122 1.00 67.39 227 GLY A CA 1
ATOM 1700 C C . GLY A 1 219 ? 74.538 -14.611 55.363 1.00 68.98 227 GLY A C 1
ATOM 1701 O O . GLY A 1 219 ? 73.698 -15.310 55.972 1.00 70.35 227 GLY A O 1
ATOM 1702 N N . PRO A 1 220 ? 75.669 -15.124 54.846 1.00 70.62 228 PRO A N 1
ATOM 1703 C CA . PRO A 1 220 ? 76.175 -16.482 55.151 1.00 71.16 228 PRO A CA 1
ATOM 1704 C C . PRO A 1 220 ? 76.131 -16.889 56.664 1.00 72.20 228 PRO A C 1
ATOM 1705 O O . PRO A 1 220 ? 75.908 -18.092 57.040 1.00 72.59 228 PRO A O 1
ATOM 1709 N N . ILE A 1 357 ? 78.884 -29.945 54.201 1.00 91.44 365 ILE A N 1
ATOM 1710 C CA . ILE A 1 357 ? 78.245 -28.787 54.842 1.00 91.59 365 ILE A CA 1
ATOM 1711 C C . ILE A 1 357 ? 77.918 -27.750 53.771 1.00 91.72 365 ILE A C 1
ATOM 1712 O O . ILE A 1 357 ? 78.749 -27.462 52.904 1.00 91.90 365 ILE A O 1
ATOM 1717 N N . GLN A 1 358 ? 76.711 -27.194 53.824 1.00 91.77 366 GLN A N 1
ATOM 1718 C CA . GLN A 1 358 ? 76.413 -25.955 53.085 1.00 91.72 366 GLN A CA 1
ATOM 1719 C C . GLN A 1 358 ? 77.057 -24.780 53.839 1.00 91.55 366 GLN A C 1
ATOM 1720 O O . GLN A 1 358 ? 77.767 -24.948 54.846 1.00 91.89 366 GLN A O 1
ATOM 1726 N N . ASN A 1 359 ? 76.829 -23.591 53.314 1.00 91.00 367 ASN A N 1
ATOM 1727 C CA . ASN A 1 359 ? 76.981 -22.364 54.090 1.00 90.76 367 ASN A CA 1
ATOM 1728 C C . ASN A 1 359 ? 75.581 -22.034 54.706 1.00 89.87 367 ASN A C 1
ATOM 1729 O O . ASN A 1 359 ? 75.440 -21.836 55.939 1.00 89.37 367 ASN A O 1
ATOM 1734 N N . GLU A 1 360 ? 74.567 -22.026 53.818 1.00 88.23 368 GLU A N 1
ATOM 1735 C CA . GLU A 1 360 ? 73.199 -21.599 54.113 1.00 87.00 368 GLU A CA 1
ATOM 1736 C C . GLU A 1 360 ? 73.285 -20.140 54.605 1.00 85.12 368 GLU A C 1
ATOM 1737 O O . GLU A 1 360 ? 74.402 -19.637 54.817 1.00 85.35 368 GLU A O 1
ATOM 1743 N N . ASN A 1 361 ? 72.152 -19.440 54.748 1.00 82.46 369 ASN A N 1
ATOM 1744 C CA . ASN A 1 361 ? 72.213 -17.997 55.111 1.00 80.40 369 ASN A CA 1
ATOM 1745 C C . ASN A 1 361 ? 71.132 -17.470 56.110 1.00 77.17 369 ASN A C 1
ATOM 1746 O O . ASN A 1 361 ? 70.092 -18.084 56.334 1.00 77.33 369 ASN A O 1
ATOM 1751 N N . GLN A 1 362 ? 71.443 -16.356 56.752 1.00 72.75 370 GLN A N 1
ATOM 1752 C CA . GLN A 1 362 ? 70.851 -16.049 58.054 1.00 69.59 370 GLN A CA 1
ATOM 1753 C C . GLN A 1 362 ? 70.872 -14.574 58.366 1.00 65.51 370 GLN A C 1
ATOM 1754 O O . GLN A 1 362 ? 71.571 -13.807 57.730 1.00 64.82 370 GLN A O 1
ATOM 1760 N N . THR A 1 363 ? 70.097 -14.204 59.376 1.00 61.02 371 THR A N 1
ATOM 1761 C CA . THR A 1 363 ? 69.952 -12.811 59.801 1.00 57.58 371 THR A CA 1
ATOM 1762 C C . THR A 1 363 ? 71.172 -12.324 60.594 1.00 54.30 371 THR A C 1
ATOM 1763 O O . THR A 1 363 ? 71.558 -12.936 61.535 1.00 53.65 371 THR A O 1
ATOM 1767 N N . LEU A 1 364 ? 71.772 -11.216 60.178 1.00 52.81 372 LEU A N 1
ATOM 1768 C CA . LEU A 1 364 ? 72.874 -10.608 60.917 1.00 51.81 372 LEU A CA 1
ATOM 1769 C C . LEU A 1 364 ? 72.359 -9.456 61.795 1.00 51.11 372 LEU A C 1
ATOM 1770 O O . LEU A 1 364 ? 72.935 -9.183 62.826 1.00 49.11 372 LEU A O 1
ATOM 1775 N N . ALA A 1 365 ? 71.251 -8.814 61.377 1.00 48.87 373 ALA A N 1
ATOM 1776 C CA . ALA A 1 365 ? 70.801 -7.563 61.970 1.00 49.04 373 ALA A CA 1
ATOM 1777 C C . ALA A 1 365 ? 69.340 -7.403 61.632 1.00 48.55 373 ALA A C 1
ATOM 1778 O O . ALA A 1 365 ? 68.928 -7.642 60.488 1.00 47.14 373 ALA A O 1
ATOM 1780 N N . SER A 1 366 ? 68.580 -6.995 62.623 1.00 48.38 374 SER A N 1
ATOM 1781 C CA . SER A 1 366 ? 67.140 -6.847 62.458 1.00 49.37 374 SER A CA 1
ATOM 1782 C C . SER A 1 366 ? 66.589 -5.709 63.311 1.00 48.80 374 SER A C 1
ATOM 1783 O O . SER A 1 366 ? 67.030 -5.499 64.453 1.00 44.87 374 SER A O 1
ATOM 1786 N N . ILE A 1 367 ? 65.580 -5.015 62.783 1.00 47.56 375 ILE A N 1
ATOM 1787 C CA . ILE A 1 367 ? 64.791 -4.074 63.620 1.00 47.76 375 ILE A CA 1
ATOM 1788 C C . ILE A 1 367 ? 63.434 -3.873 62.975 1.00 46.70 375 ILE A C 1
ATOM 1789 O O . ILE A 1 367 ? 63.384 -3.874 61.766 1.00 48.62 375 ILE A O 1
ATOM 1794 N N . THR A 1 368 ? 62.359 -3.722 63.731 1.00 47.08 376 THR A N 1
ATOM 1795 C CA . THR A 1 368 ? 61.030 -3.423 63.066 1.00 48.18 376 THR A CA 1
ATOM 1796 C C . THR A 1 368 ? 60.883 -1.962 62.809 1.00 49.40 376 THR A C 1
ATOM 1797 O O . THR A 1 368 ? 61.646 -1.127 63.375 1.00 48.75 376 THR A O 1
ATOM 1801 N N . PHE A 1 369 ? 59.934 -1.581 61.960 1.00 49.97 377 PHE A N 1
ATOM 1802 C CA . PHE A 1 369 ? 59.846 -0.129 61.675 1.00 50.16 377 PHE A CA 1
ATOM 1803 C C . PHE A 1 369 ? 59.498 0.605 62.925 1.00 49.54 377 PHE A C 1
ATOM 1804 O O . PHE A 1 369 ? 59.955 1.750 63.173 1.00 49.14 377 PHE A O 1
ATOM 1812 N N . GLN A 1 370 ? 58.609 0.016 63.684 1.00 49.02 378 GLN A N 1
ATOM 1813 C CA . GLN A 1 370 ? 58.169 0.694 64.867 1.00 49.64 378 GLN A CA 1
ATOM 1814 C C . GLN A 1 370 ? 59.398 1.089 65.721 1.00 50.38 378 GLN A C 1
ATOM 1815 O O . GLN A 1 370 ? 59.481 2.205 66.253 1.00 50.00 378 GLN A O 1
ATOM 1821 N N . ASN A 1 371 ? 60.257 0.095 65.955 1.00 50.45 379 ASN A N 1
ATOM 1822 C CA . ASN A 1 371 ? 61.385 0.240 66.884 1.00 49.50 379 ASN A CA 1
ATOM 1823 C C . ASN A 1 371 ? 62.542 1.094 66.323 1.00 47.59 379 ASN A C 1
ATOM 1824 O O . ASN A 1 371 ? 63.313 1.757 67.101 1.00 45.72 379 ASN A O 1
ATOM 1829 N N . TYR A 1 372 ? 62.582 1.164 64.999 1.00 46.87 380 TYR A N 1
ATOM 1830 C CA . TYR A 1 372 ? 63.418 2.121 64.343 1.00 47.12 380 TYR A CA 1
ATOM 1831 C C . TYR A 1 372 ? 62.969 3.566 64.640 1.00 47.59 380 TYR A C 1
ATOM 1832 O O . TYR A 1 372 ? 63.781 4.441 65.117 1.00 46.77 380 TYR A O 1
ATOM 1841 N N . PHE A 1 373 ? 61.686 3.836 64.447 1.00 47.10 381 PHE A N 1
ATOM 1842 C CA . PHE A 1 373 ? 61.204 5.213 64.627 1.00 47.80 381 PHE A CA 1
ATOM 1843 C C . PHE A 1 373 ? 61.185 5.641 66.073 1.00 45.36 381 PHE A C 1
ATOM 1844 O O . PHE A 1 373 ? 61.335 6.807 66.341 1.00 48.07 381 PHE A O 1
ATOM 1852 N N . ARG A 1 374 ? 60.972 4.706 66.980 1.00 47.66 382 ARG A N 1
ATOM 1853 C CA . ARG A 1 374 ? 61.096 4.923 68.410 1.00 48.85 382 ARG A CA 1
ATOM 1854 C C . ARG A 1 374 ? 62.530 5.369 68.849 1.00 48.41 382 ARG A C 1
ATOM 1855 O O . ARG A 1 374 ? 62.695 5.888 69.933 1.00 48.26 382 ARG A O 1
ATOM 1863 N N . LEU A 1 375 ? 63.505 5.291 67.967 1.00 48.38 383 LEU A N 1
ATOM 1864 C CA . LEU A 1 375 ? 64.859 5.738 68.321 1.00 48.60 383 LEU A CA 1
ATOM 1865 C C . LEU A 1 375 ? 65.049 7.220 68.176 1.00 48.29 383 LEU A C 1
ATOM 1866 O O . LEU A 1 375 ? 65.929 7.782 68.783 1.00 47.34 383 LEU A O 1
ATOM 1871 N N . TYR A 1 376 ? 64.221 7.883 67.407 1.00 48.35 384 TYR A N 1
ATOM 1872 C CA . TYR A 1 376 ? 64.420 9.311 67.229 1.00 46.98 384 TYR A CA 1
ATOM 1873 C C . TYR A 1 376 ? 64.109 10.101 68.516 1.00 47.80 384 TYR A C 1
ATOM 1874 O O . TYR A 1 376 ? 63.192 9.794 69.262 1.00 48.49 384 TYR A O 1
ATOM 1883 N N . GLU A 1 377 ? 64.803 11.219 68.691 1.00 47.67 385 GLU A N 1
ATOM 1884 C CA . GLU A 1 377 ? 64.502 12.127 69.751 1.00 49.50 385 GLU A CA 1
ATOM 1885 C C . GLU A 1 377 ? 63.124 12.752 69.463 1.00 48.80 385 GLU A C 1
ATOM 1886 O O . GLU A 1 377 ? 62.320 12.959 70.331 1.00 48.00 385 GLU A O 1
ATOM 1892 N N . LYS A 1 378 ? 62.878 13.109 68.211 1.00 48.67 386 LYS A N 1
ATOM 1893 C CA . LYS A 1 378 ? 61.618 13.771 67.828 1.00 48.26 386 LYS A CA 1
ATOM 1894 C C . LYS A 1 378 ? 61.038 13.004 66.641 1.00 47.06 386 LYS A C 1
ATOM 1895 O O . LYS A 1 378 ? 61.753 12.576 65.774 1.00 47.83 386 LYS A O 1
ATOM 1901 N N . LEU A 1 379 ? 59.740 12.792 66.684 1.00 47.84 387 LEU A N 1
ATOM 1902 C CA . LEU A 1 379 ? 58.998 12.001 65.711 1.00 48.56 387 LEU A CA 1
ATOM 1903 C C . LEU A 1 379 ? 57.642 12.670 65.491 1.00 47.00 387 LEU A C 1
ATOM 1904 O O . LEU A 1 379 ? 56.989 13.093 66.423 1.00 48.01 387 LEU A O 1
ATOM 1909 N N . ALA A 1 380 ? 57.272 12.758 64.225 1.00 46.49 388 ALA A N 1
ATOM 1910 C CA . ALA A 1 380 ? 56.036 13.380 63.835 1.00 45.83 388 ALA A CA 1
ATOM 1911 C C . ALA A 1 380 ? 55.696 12.925 62.450 1.00 46.87 388 ALA A C 1
ATOM 1912 O O . ALA A 1 380 ? 56.537 12.437 61.669 1.00 46.69 388 ALA A O 1
ATOM 1914 N N . GLY A 1 381 ? 54.411 13.106 62.151 1.00 47.96 389 GLY A N 1
ATOM 1915 C CA . GLY A 1 381 ? 53.901 12.740 60.819 1.00 47.94 389 GLY A CA 1
ATOM 1916 C C . GLY A 1 381 ? 52.565 13.344 60.440 1.00 45.89 389 GLY A C 1
ATOM 1917 O O . GLY A 1 381 ? 51.928 13.950 61.228 1.00 43.59 389 GLY A O 1
ATOM 1918 N N . MET A 1 382 ? 52.223 13.124 59.184 1.00 48.28 390 MET A N 1
ATOM 1919 C CA . MET A 1 382 ? 51.031 13.626 58.559 1.00 52.28 390 MET A CA 1
ATOM 1920 C C . MET A 1 382 ? 50.191 12.470 57.970 1.00 52.06 390 MET A C 1
ATOM 1921 O O . MET A 1 382 ? 50.727 11.515 57.541 1.00 50.27 390 MET A O 1
ATOM 1926 N N . THR A 1 383 ? 48.891 12.622 58.040 1.00 54.86 391 THR A N 1
ATOM 1927 C CA . THR A 1 383 ? 47.946 11.877 57.217 1.00 57.64 391 THR A CA 1
ATOM 1928 C C . THR A 1 383 ? 46.623 12.674 56.963 1.00 58.73 391 THR A C 1
ATOM 1929 O O . THR A 1 383 ? 46.399 13.671 57.589 1.00 55.18 391 THR A O 1
ATOM 1933 N N . GLY A 1 384 ? 45.786 12.189 56.034 1.00 61.26 392 GLY A N 1
ATOM 1934 C CA . GLY A 1 384 ? 44.467 12.763 55.732 1.00 63.47 392 GLY A CA 1
ATOM 1935 C C . GLY A 1 384 ? 43.420 12.365 56.730 1.00 66.90 392 GLY A C 1
ATOM 1936 O O . GLY A 1 384 ? 43.654 11.402 57.460 1.00 67.65 392 GLY A O 1
ATOM 1937 N N . THR A 1 385 ? 42.279 13.097 56.764 1.00 70.27 393 THR A N 1
ATOM 1938 C CA . THR A 1 385 ? 41.262 12.994 57.886 1.00 73.71 393 THR A CA 1
ATOM 1939 C C . THR A 1 385 ? 40.689 11.541 57.957 1.00 77.31 393 THR A C 1
ATOM 1940 O O . THR A 1 385 ? 39.860 11.213 58.869 1.00 78.57 393 THR A O 1
ATOM 1944 N N . ALA A 1 386 ? 41.122 10.708 56.969 1.00 80.35 394 ALA A N 1
ATOM 1945 C CA . ALA A 1 386 ? 41.484 9.271 57.189 1.00 81.97 394 ALA A CA 1
ATOM 1946 C C . ALA A 1 386 ? 41.804 8.937 58.709 1.00 84.02 394 ALA A C 1
ATOM 1947 O O . ALA A 1 386 ? 40.832 8.714 59.558 1.00 83.97 394 ALA A O 1
ATOM 1949 N N . ASP A 1 387 ? 43.107 8.925 59.090 1.00 83.62 395 ASP A N 1
ATOM 1950 C CA . ASP A 1 387 ? 43.409 8.390 60.427 1.00 83.33 395 ASP A CA 1
ATOM 1951 C C . ASP A 1 387 ? 42.654 6.984 60.738 1.00 83.24 395 ASP A C 1
ATOM 1952 O O . ASP A 1 387 ? 43.236 5.910 60.388 1.00 83.56 395 ASP A O 1
ATOM 1957 N N . THR A 1 388 ? 41.375 7.042 61.259 1.00 81.88 396 THR A N 1
ATOM 1958 C CA . THR A 1 388 ? 40.653 6.083 62.264 1.00 80.04 396 THR A CA 1
ATOM 1959 C C . THR A 1 388 ? 41.448 5.376 63.411 1.00 79.32 396 THR A C 1
ATOM 1960 O O . THR A 1 388 ? 40.877 4.621 64.225 1.00 77.85 396 THR A O 1
ATOM 1964 N N . GLU A 1 389 ? 42.749 5.627 63.481 1.00 78.17 397 GLU A N 1
ATOM 1965 C CA . GLU A 1 389 ? 43.602 4.871 64.328 1.00 76.96 397 GLU A CA 1
ATOM 1966 C C . GLU A 1 389 ? 44.418 5.749 65.244 1.00 75.28 397 GLU A C 1
ATOM 1967 O O . GLU A 1 389 ? 45.607 5.499 65.397 1.00 74.98 397 GLU A O 1
ATOM 1973 N N . ALA A 1 390 ? 43.758 6.740 65.863 1.00 72.34 398 ALA A N 1
ATOM 1974 C CA . ALA A 1 390 ? 44.383 7.680 66.807 1.00 70.28 398 ALA A CA 1
ATOM 1975 C C . ALA A 1 390 ? 44.939 6.967 68.037 1.00 69.08 398 ALA A C 1
ATOM 1976 O O . ALA A 1 390 ? 46.003 7.286 68.552 1.00 68.39 398 ALA A O 1
ATOM 1978 N N . PHE A 1 391 ? 44.126 6.083 68.569 1.00 67.59 399 PHE A N 1
ATOM 1979 C CA . PHE A 1 391 ? 44.495 5.219 69.696 1.00 66.72 399 PHE A CA 1
ATOM 1980 C C . PHE A 1 391 ? 45.685 4.316 69.370 1.00 64.81 399 PHE A C 1
ATOM 1981 O O . PHE A 1 391 ? 46.493 3.993 70.273 1.00 63.64 399 PHE A O 1
ATOM 1989 N N . GLU A 1 392 ? 45.799 3.881 68.115 1.00 62.36 400 GLU A N 1
ATOM 1990 C CA . GLU A 1 392 ? 46.943 3.079 67.766 1.00 62.51 400 GLU A CA 1
ATOM 1991 C C . GLU A 1 392 ? 48.222 3.940 67.813 1.00 61.51 400 GLU A C 1
ATOM 1992 O O . GLU A 1 392 ? 49.240 3.572 68.392 1.00 60.42 400 GLU A O 1
ATOM 1998 N N . PHE A 1 393 ? 48.139 5.129 67.278 1.00 60.04 401 PHE A N 1
ATOM 1999 C CA . PHE A 1 393 ? 49.313 5.991 67.231 1.00 59.58 401 PHE A CA 1
ATOM 2000 C C . PHE A 1 393 ? 49.922 6.219 68.602 1.00 59.45 401 PHE A C 1
ATOM 2001 O O . PHE A 1 393 ? 51.138 6.251 68.767 1.00 59.20 401 PHE A O 1
ATOM 2009 N N . SER A 1 394 ? 49.071 6.460 69.539 1.00 58.71 402 SER A N 1
ATOM 2010 C CA . SER A 1 394 ? 49.423 6.711 70.933 1.00 60.97 402 SER A CA 1
ATOM 2011 C C . SER A 1 394 ? 50.002 5.470 71.639 1.00 61.17 402 SER A C 1
ATOM 2012 O O . SER A 1 394 ? 51.011 5.552 72.301 1.00 61.29 402 SER A O 1
ATOM 2015 N N . SER A 1 395 ? 49.300 4.348 71.516 1.00 61.08 403 SER A N 1
ATOM 2016 C CA . SER A 1 395 ? 49.751 3.046 71.999 1.00 61.12 403 SER A CA 1
ATOM 2017 C C . SER A 1 395 ? 51.118 2.612 71.378 1.00 60.79 403 SER A C 1
ATOM 2018 O O . SER A 1 395 ? 52.040 2.273 72.090 1.00 60.55 403 SER A O 1
ATOM 2021 N N . ILE A 1 396 ? 51.253 2.630 70.068 1.00 57.38 404 ILE A N 1
ATOM 2022 C CA . ILE A 1 396 ? 52.452 2.121 69.428 1.00 58.20 404 ILE A CA 1
ATOM 2023 C C . ILE A 1 396 ? 53.704 3.062 69.608 1.00 58.90 404 ILE A C 1
ATOM 2024 O O . ILE A 1 396 ? 54.863 2.548 69.677 1.00 57.98 404 ILE A O 1
ATOM 2029 N N . TYR A 1 397 ? 53.436 4.402 69.695 1.00 57.41 405 TYR A N 1
ATOM 2030 C CA . TYR A 1 397 ? 54.421 5.468 69.482 1.00 56.44 405 TYR A CA 1
ATOM 2031 C C . TYR A 1 397 ? 54.446 6.631 70.487 1.00 55.95 405 TYR A C 1
ATOM 2032 O O . TYR A 1 397 ? 55.350 7.458 70.439 1.00 56.21 405 TYR A O 1
ATOM 2041 N N . LYS A 1 398 ? 53.445 6.726 71.335 1.00 56.33 406 LYS A N 1
ATOM 2042 C CA . LYS A 1 398 ? 53.145 7.934 72.108 1.00 58.05 406 LYS A CA 1
ATOM 2043 C C . LYS A 1 398 ? 53.099 9.212 71.232 1.00 56.75 406 LYS A C 1
ATOM 2044 O O . LYS A 1 398 ? 53.601 10.262 71.570 1.00 54.91 406 LYS A O 1
ATOM 2050 N N . LEU A 1 399 ? 52.486 9.067 70.061 1.00 56.75 407 LEU A N 1
ATOM 2051 C CA . LEU A 1 399 ? 52.177 10.181 69.218 1.00 56.95 407 LEU A CA 1
ATOM 2052 C C . LEU A 1 399 ? 50.702 10.545 69.492 1.00 58.28 407 LEU A C 1
ATOM 2053 O O . LEU A 1 399 ? 49.796 9.656 69.347 1.00 59.30 407 LEU A O 1
ATOM 2058 N N . ASP A 1 400 ? 50.476 11.802 69.873 1.00 59.03 408 ASP A N 1
ATOM 2059 C CA . ASP A 1 400 ? 49.172 12.433 69.876 1.00 60.60 408 ASP A CA 1
ATOM 2060 C C . ASP A 1 400 ? 48.725 12.772 68.407 1.00 61.23 408 ASP A C 1
ATOM 2061 O O . ASP A 1 400 ? 49.570 12.921 67.534 1.00 62.47 408 ASP A O 1
ATOM 2066 N N . THR A 1 401 ? 47.419 12.771 68.100 1.00 61.24 409 THR A N 1
ATOM 2067 C CA . THR A 1 401 ? 46.919 13.250 66.798 1.00 61.44 409 THR A CA 1
ATOM 2068 C C . THR A 1 401 ? 46.135 14.537 66.979 1.00 60.75 409 THR A C 1
ATOM 2069 O O . THR A 1 401 ? 45.580 14.828 68.027 1.00 59.94 409 THR A O 1
ATOM 2073 N N . VAL A 1 402 ? 46.247 15.393 66.002 1.00 58.59 410 VAL A N 1
ATOM 2074 C CA . VAL A 1 402 ? 45.611 16.688 66.141 1.00 58.21 410 VAL A CA 1
ATOM 2075 C C . VAL A 1 402 ? 44.917 16.914 64.817 1.00 56.27 410 VAL A C 1
ATOM 2076 O O . VAL A 1 402 ? 45.520 16.745 63.775 1.00 53.33 410 VAL A O 1
ATOM 2080 N N . VAL A 1 403 ? 43.640 17.298 64.926 1.00 57.05 411 VAL A N 1
ATOM 2081 C CA . VAL A 1 403 ? 42.858 17.621 63.779 1.00 58.12 411 VAL A CA 1
ATOM 2082 C C . VAL A 1 403 ? 43.152 19.056 63.392 1.00 56.07 411 VAL A C 1
ATOM 2083 O O . VAL A 1 403 ? 42.890 19.963 64.134 1.00 54.78 411 VAL A O 1
ATOM 2087 N N . VAL A 1 404 ? 43.768 19.220 62.238 1.00 55.54 412 VAL A N 1
ATOM 2088 C CA . VAL A 1 404 ? 44.005 20.540 61.724 1.00 54.31 412 VAL A CA 1
ATOM 2089 C C . VAL A 1 404 ? 42.731 20.876 60.886 1.00 54.11 412 VAL A C 1
ATOM 2090 O O . VAL A 1 404 ? 42.390 20.169 59.947 1.00 52.21 412 VAL A O 1
ATOM 2094 N N . PRO A 1 405 ? 42.074 21.974 61.241 1.00 56.13 413 PRO A N 1
ATOM 2095 C CA . PRO A 1 405 ? 40.950 22.588 60.496 1.00 55.95 413 PRO A CA 1
ATOM 2096 C C . PRO A 1 405 ? 41.344 22.866 59.075 1.00 55.41 413 PRO A C 1
ATOM 2097 O O . PRO A 1 405 ? 42.532 23.022 58.782 1.00 56.89 413 PRO A O 1
ATOM 2101 N N . THR A 1 406 ? 40.372 22.767 58.182 1.00 54.67 414 THR A N 1
ATOM 2102 C CA . THR A 1 406 ? 40.550 23.009 56.759 1.00 54.94 414 THR A CA 1
ATOM 2103 C C . THR A 1 406 ? 40.599 24.518 56.501 1.00 54.94 414 THR A C 1
ATOM 2104 O O . THR A 1 406 ? 40.132 25.297 57.298 1.00 56.40 414 THR A O 1
ATOM 2108 N N . ASN A 1 407 ? 41.242 24.907 55.425 1.00 54.28 415 ASN A N 1
ATOM 2109 C CA . ASN A 1 407 ? 41.343 26.313 55.041 1.00 53.46 415 ASN A CA 1
ATOM 2110 C C . ASN A 1 407 ? 39.956 26.863 54.806 1.00 52.77 415 ASN A C 1
ATOM 2111 O O . ASN A 1 407 ? 39.564 27.846 55.390 1.00 52.17 415 ASN A O 1
ATOM 2116 N N . ARG A 1 408 ? 39.172 26.176 53.960 1.00 54.42 416 ARG A N 1
ATOM 2117 C CA . ARG A 1 408 ? 37.764 26.529 53.757 1.00 54.12 416 ARG A CA 1
ATOM 2118 C C . ARG A 1 408 ? 36.881 25.588 54.555 1.00 52.80 416 ARG A C 1
ATOM 2119 O O . ARG A 1 408 ? 37.274 24.461 54.811 1.00 53.28 416 ARG A O 1
ATOM 2127 N N . PRO A 1 409 ? 35.649 25.999 54.886 1.00 52.70 417 PRO A N 1
ATOM 2128 C CA . PRO A 1 409 ? 34.749 25.091 55.549 1.00 51.60 417 PRO A CA 1
ATOM 2129 C C . PRO A 1 409 ? 34.494 23.858 54.688 1.00 51.35 417 PRO A C 1
ATOM 2130 O O . PRO A 1 409 ? 34.478 23.948 53.435 1.00 49.05 417 PRO A O 1
ATOM 2134 N N . MET A 1 410 ? 34.402 22.704 55.363 1.00 50.40 418 MET A N 1
ATOM 2135 C CA . MET A 1 410 ? 34.087 21.437 54.684 1.00 51.53 418 MET A CA 1
ATOM 2136 C C . MET A 1 410 ? 32.594 21.380 54.625 1.00 49.45 418 MET A C 1
ATOM 2137 O O . MET A 1 410 ? 31.943 21.563 55.668 1.00 46.54 418 MET A O 1
ATOM 2142 N N . ILE A 1 411 ? 32.088 21.242 53.397 1.00 46.95 419 ILE A N 1
ATOM 2143 C CA . ILE A 1 411 ? 30.621 21.307 53.133 1.00 46.45 419 ILE A CA 1
ATOM 2144 C C . ILE A 1 411 ? 30.122 20.066 52.397 1.00 44.20 419 ILE A C 1
ATOM 2145 O O . ILE A 1 411 ? 28.940 19.968 52.136 1.00 44.73 419 ILE A O 1
ATOM 2150 N N . ARG A 1 412 ? 30.967 19.053 52.226 1.00 44.47 420 ARG A N 1
ATOM 2151 C CA . ARG A 1 412 ? 30.449 17.830 51.562 1.00 43.49 420 ARG A CA 1
ATOM 2152 C C . ARG A 1 412 ? 29.364 17.231 52.436 1.00 43.91 420 ARG A C 1
ATOM 2153 O O . ARG A 1 412 ? 29.524 17.101 53.649 1.00 46.66 420 ARG A O 1
ATOM 2161 N N . LYS A 1 413 ? 28.287 16.831 51.809 1.00 43.18 421 LYS A N 1
ATOM 2162 C CA . LYS A 1 413 ? 27.179 16.181 52.467 1.00 43.19 421 LYS A CA 1
ATOM 2163 C C . LYS A 1 413 ? 27.270 14.691 52.451 1.00 42.61 421 LYS A C 1
ATOM 2164 O O . LYS A 1 413 ? 26.934 14.037 51.419 1.00 41.28 421 LYS A O 1
ATOM 2170 N N . ASP A 1 414 ? 27.596 14.135 53.602 1.00 41.64 422 ASP A N 1
ATOM 2171 C CA . ASP A 1 414 ? 27.691 12.671 53.749 1.00 42.07 422 ASP A CA 1
ATOM 2172 C C . ASP A 1 414 ? 26.319 12.156 54.196 1.00 42.08 422 ASP A C 1
ATOM 2173 O O . ASP A 1 414 ? 25.920 12.263 55.317 1.00 42.81 422 ASP A O 1
ATOM 2178 N N . LEU A 1 415 ? 25.576 11.632 53.281 1.00 39.49 423 LEU A N 1
ATOM 2179 C CA . LEU A 1 415 ? 24.191 11.245 53.526 1.00 41.24 423 LEU A CA 1
ATOM 2180 C C . LEU A 1 415 ? 24.133 9.910 54.207 1.00 41.26 423 LEU A C 1
ATOM 2181 O O . LEU A 1 415 ? 25.182 9.221 54.319 1.00 44.39 423 LEU A O 1
ATOM 2186 N N . PRO A 1 416 ? 22.986 9.573 54.816 1.00 42.61 424 PRO A N 1
ATOM 2187 C CA . PRO A 1 416 ? 22.905 8.334 55.603 1.00 42.30 424 PRO A CA 1
ATOM 2188 C C . PRO A 1 416 ? 23.129 7.132 54.766 1.00 42.92 424 PRO A C 1
ATOM 2189 O O . PRO A 1 416 ? 22.679 7.134 53.620 1.00 41.54 424 PRO A O 1
ATOM 2193 N N . ASP A 1 417 ? 23.737 6.092 55.339 1.00 41.47 425 ASP A N 1
ATOM 2194 C CA . ASP A 1 417 ? 23.898 4.830 54.639 1.00 41.40 425 ASP A CA 1
ATOM 2195 C C . ASP A 1 417 ? 22.497 4.287 54.339 1.00 42.26 425 ASP A C 1
ATOM 2196 O O . ASP A 1 417 ? 21.570 4.524 55.059 1.00 41.66 425 ASP A O 1
ATOM 2201 N N . LEU A 1 418 ? 22.342 3.596 53.215 1.00 45.48 426 LEU A N 1
ATOM 2202 C CA . LEU A 1 418 ? 21.104 2.989 52.789 1.00 45.60 426 LEU A CA 1
ATOM 2203 C C . LEU A 1 418 ? 21.283 1.452 52.692 1.00 46.19 426 LEU A C 1
ATOM 2204 O O . LEU A 1 418 ? 22.273 0.980 52.185 1.00 46.43 426 LEU A O 1
ATOM 2209 N N . VAL A 1 419 ? 20.326 0.680 53.213 1.00 46.75 427 VAL A N 1
ATOM 2210 C CA . VAL A 1 419 ? 20.417 -0.792 53.300 1.00 46.74 427 VAL A CA 1
ATOM 2211 C C . VAL A 1 419 ? 19.191 -1.390 52.591 1.00 46.49 427 VAL A C 1
ATOM 2212 O O . VAL A 1 419 ? 18.068 -0.889 52.750 1.00 44.60 427 VAL A O 1
ATOM 2216 N N . TYR A 1 420 ? 19.464 -2.400 51.743 1.00 46.24 428 TYR A N 1
ATOM 2217 C CA . TYR A 1 420 ? 18.483 -3.080 50.918 1.00 46.27 428 TYR A CA 1
ATOM 2218 C C . TYR A 1 420 ? 18.508 -4.561 51.275 1.00 47.54 428 TYR A C 1
ATOM 2219 O O . TYR A 1 420 ? 19.518 -5.075 51.737 1.00 46.37 428 TYR A O 1
ATOM 2228 N N . MET A 1 421 ? 17.412 -5.261 50.999 1.00 49.59 429 MET A N 1
ATOM 2229 C CA . MET A 1 421 ? 17.421 -6.698 51.190 1.00 52.19 429 MET A CA 1
ATOM 2230 C C . MET A 1 421 ? 18.493 -7.425 50.417 1.00 51.79 429 MET A C 1
ATOM 2231 O O . MET A 1 421 ? 19.256 -8.193 50.999 1.00 51.32 429 MET A O 1
ATOM 2236 N N . THR A 1 422 ? 18.520 -7.160 49.106 1.00 52.22 430 THR A N 1
ATOM 2237 C CA . THR A 1 422 ? 19.415 -7.821 48.127 1.00 52.43 430 THR A CA 1
ATOM 2238 C C . THR A 1 422 ? 20.292 -6.860 47.311 1.00 53.19 430 THR A C 1
ATOM 2239 O O . THR A 1 422 ? 19.978 -5.683 47.194 1.00 51.83 430 THR A O 1
ATOM 2243 N N . GLU A 1 423 ? 21.392 -7.398 46.763 1.00 54.81 431 GLU A N 1
ATOM 2244 C CA . GLU A 1 423 ? 22.243 -6.734 45.733 1.00 55.63 431 GLU A CA 1
ATOM 2245 C C . GLU A 1 423 ? 21.398 -6.116 44.661 1.00 54.05 431 GLU A C 1
ATOM 2246 O O . GLU A 1 423 ? 21.622 -4.999 44.276 1.00 54.86 431 GLU A O 1
ATOM 2252 N N . ALA A 1 424 ? 20.459 -6.865 44.143 1.00 52.11 432 ALA A N 1
ATOM 2253 C CA . ALA A 1 424 ? 19.704 -6.404 43.016 1.00 51.33 432 ALA A CA 1
ATOM 2254 C C . ALA A 1 424 ? 18.956 -5.150 43.353 1.00 50.57 432 ALA A C 1
ATOM 2255 O O . ALA A 1 424 ? 18.808 -4.263 42.526 1.00 50.50 432 ALA A O 1
ATOM 2257 N N . GLU A 1 425 ? 18.382 -5.087 44.542 1.00 49.56 433 GLU A N 1
ATOM 2258 C CA . GLU A 1 425 ? 17.590 -3.893 44.876 1.00 49.88 433 GLU A CA 1
ATOM 2259 C C . GLU A 1 425 ? 18.559 -2.749 45.169 1.00 47.24 433 GLU A C 1
ATOM 2260 O O . GLU A 1 425 ? 18.233 -1.618 44.905 1.00 48.67 433 GLU A O 1
ATOM 2266 N N . LYS A 1 426 ? 19.672 -3.080 45.787 1.00 47.53 434 LYS A N 1
ATOM 2267 C CA . LYS A 1 426 ? 20.784 -2.137 46.034 1.00 47.78 434 LYS A CA 1
ATOM 2268 C C . LYS A 1 426 ? 21.258 -1.449 44.729 1.00 48.34 434 LYS A C 1
ATOM 2269 O O . LYS A 1 426 ? 21.286 -0.189 44.615 1.00 47.62 434 LYS A O 1
ATOM 2275 N N . ILE A 1 427 ? 21.636 -2.288 43.750 1.00 49.00 435 ILE A N 1
ATOM 2276 C CA . ILE A 1 427 ? 21.975 -1.809 42.416 1.00 48.61 435 ILE A CA 1
ATOM 2277 C C . ILE A 1 427 ? 20.875 -0.948 41.823 1.00 47.83 435 ILE A C 1
ATOM 2278 O O . ILE A 1 427 ? 21.180 0.091 41.246 1.00 48.75 435 ILE A O 1
ATOM 2283 N N . GLN A 1 428 ? 19.618 -1.315 41.934 1.00 47.70 436 GLN A N 1
ATOM 2284 C CA . GLN A 1 428 ? 18.581 -0.474 41.302 1.00 48.32 436 GLN A CA 1
ATOM 2285 C C . GLN A 1 428 ? 18.491 0.906 41.870 1.00 47.82 436 GLN A C 1
ATOM 2286 O O . GLN A 1 428 ? 18.161 1.898 41.148 1.00 48.56 436 GLN A O 1
ATOM 2292 N N . ALA A 1 429 ? 18.603 0.961 43.204 1.00 47.11 437 ALA A N 1
ATOM 2293 C CA . ALA A 1 429 ? 18.645 2.245 43.901 1.00 46.73 437 ALA A CA 1
ATOM 2294 C C . ALA A 1 429 ? 19.871 3.062 43.483 1.00 45.17 437 ALA A C 1
ATOM 2295 O O . ALA A 1 429 ? 19.741 4.242 43.336 1.00 47.12 437 ALA A O 1
ATOM 2297 N N . ILE A 1 430 ? 21.048 2.458 43.398 1.00 45.88 438 ILE A N 1
ATOM 2298 C CA . ILE A 1 430 ? 22.307 3.140 42.933 1.00 46.03 438 ILE A CA 1
ATOM 2299 C C . ILE A 1 430 ? 22.057 3.725 41.516 1.00 48.36 438 ILE A C 1
ATOM 2300 O O . ILE A 1 430 ? 22.078 4.938 41.282 1.00 48.80 438 ILE A O 1
ATOM 2305 N N . ILE A 1 431 ? 21.640 2.859 40.597 1.00 49.30 439 ILE A N 1
ATOM 2306 C CA . ILE A 1 431 ? 21.192 3.320 39.271 1.00 49.56 439 ILE A CA 1
ATOM 2307 C C . ILE A 1 431 ? 20.161 4.449 39.330 1.00 50.34 439 ILE A C 1
ATOM 2308 O O . ILE A 1 431 ? 20.276 5.451 38.597 1.00 51.82 439 ILE A O 1
ATOM 2313 N N . GLU A 1 432 ? 19.117 4.332 40.156 1.00 49.01 440 GLU A N 1
ATOM 2314 C CA . GLU A 1 432 ? 18.199 5.456 40.290 1.00 49.20 440 GLU A CA 1
ATOM 2315 C C . GLU A 1 432 ? 18.828 6.778 40.843 1.00 47.62 440 GLU A C 1
ATOM 2316 O O . GLU A 1 432 ? 18.458 7.850 40.460 1.00 45.85 440 GLU A O 1
ATOM 2322 N N . ASP A 1 433 ? 19.779 6.677 41.746 1.00 48.57 441 ASP A N 1
ATOM 2323 C CA . ASP A 1 433 ? 20.469 7.880 42.293 1.00 48.38 441 ASP A CA 1
ATOM 2324 C C . ASP A 1 433 ? 21.256 8.569 41.177 1.00 47.50 441 ASP A C 1
ATOM 2325 O O . ASP A 1 433 ? 21.183 9.768 40.929 1.00 47.18 441 ASP A O 1
ATOM 2330 N N . ILE A 1 434 ? 22.033 7.755 40.508 1.00 48.99 442 ILE A N 1
ATOM 2331 C CA . ILE A 1 434 ? 22.836 8.201 39.304 1.00 48.95 442 ILE A CA 1
ATOM 2332 C C . ILE A 1 434 ? 21.995 8.901 38.300 1.00 48.96 442 ILE A C 1
ATOM 2333 O O . ILE A 1 434 ? 22.300 9.984 37.857 1.00 48.95 442 ILE A O 1
ATOM 2338 N N . LYS A 1 435 ? 20.859 8.307 37.980 1.00 51.51 443 LYS A N 1
ATOM 2339 C CA . LYS A 1 435 ? 19.964 8.871 37.025 1.00 51.84 443 LYS A CA 1
ATOM 2340 C C . LYS A 1 435 ? 19.434 10.264 37.409 1.00 52.53 443 LYS A C 1
ATOM 2341 O O . LYS A 1 435 ? 19.374 11.159 36.569 1.00 50.66 443 LYS A O 1
ATOM 2347 N N . GLU A 1 436 ? 19.072 10.472 38.680 1.00 51.63 444 GLU A N 1
ATOM 2348 C CA . GLU A 1 436 ? 18.464 11.718 39.092 1.00 53.03 444 GLU A CA 1
ATOM 2349 C C . GLU A 1 436 ? 19.496 12.813 39.046 1.00 51.65 444 GLU A C 1
ATOM 2350 O O . GLU A 1 436 ? 19.206 13.946 38.702 1.00 53.23 444 GLU A O 1
ATOM 2356 N N . ARG A 1 437 ? 20.674 12.466 39.509 1.00 50.89 445 ARG A N 1
ATOM 2357 C CA . ARG A 1 437 ? 21.768 13.389 39.577 1.00 50.70 445 ARG A CA 1
ATOM 2358 C C . ARG A 1 437 ? 22.384 13.759 38.232 1.00 50.22 445 ARG A C 1
ATOM 2359 O O . ARG A 1 437 ? 22.622 14.921 38.024 1.00 50.94 445 ARG A O 1
ATOM 2367 N N . THR A 1 438 ? 22.695 12.793 37.364 1.00 50.25 446 THR A N 1
ATOM 2368 C CA . THR A 1 438 ? 23.167 13.153 36.019 1.00 50.37 446 THR A CA 1
ATOM 2369 C C . THR A 1 438 ? 22.214 14.083 35.240 1.00 51.50 446 THR A C 1
ATOM 2370 O O . THR A 1 438 ? 22.679 14.919 34.494 1.00 52.41 446 THR A O 1
ATOM 2374 N N . ALA A 1 439 ? 20.904 13.922 35.420 1.00 53.35 447 ALA A N 1
ATOM 2375 C CA . ALA A 1 439 ? 19.860 14.809 34.862 1.00 53.85 447 ALA A CA 1
ATOM 2376 C C . ALA A 1 439 ? 19.884 16.264 35.384 1.00 54.18 447 ALA A C 1
ATOM 2377 O O . ALA A 1 439 ? 19.409 17.170 34.736 1.00 55.25 447 ALA A O 1
ATOM 2379 N N . LYS A 1 440 ? 20.430 16.466 36.553 1.00 54.83 448 LYS A N 1
ATOM 2380 C CA . LYS A 1 440 ? 20.737 17.793 37.092 1.00 56.05 448 LYS A CA 1
ATOM 2381 C C . LYS A 1 440 ? 22.132 18.287 36.698 1.00 55.39 448 LYS A C 1
ATOM 2382 O O . LYS A 1 440 ? 22.480 19.407 37.042 1.00 56.73 448 LYS A O 1
ATOM 2388 N N . GLY A 1 441 ? 22.916 17.448 36.018 1.00 53.91 449 GLY A N 1
ATOM 2389 C CA . GLY A 1 441 ? 24.277 17.806 35.553 1.00 52.41 449 GLY A CA 1
ATOM 2390 C C . GLY A 1 441 ? 25.375 17.561 36.548 1.00 50.37 449 GLY A C 1
ATOM 2391 O O . GLY A 1 441 ? 26.532 18.009 36.373 1.00 49.20 449 GLY A O 1
ATOM 2392 N N . GLN A 1 442 ? 25.042 16.787 37.580 1.00 47.42 450 GLN A N 1
ATOM 2393 C CA . GLN A 1 442 ? 25.971 16.514 38.601 1.00 45.81 450 GLN A CA 1
ATOM 2394 C C . GLN A 1 442 ? 26.843 15.279 38.194 1.00 44.08 450 GLN A C 1
ATOM 2395 O O . GLN A 1 442 ? 26.327 14.284 37.739 1.00 42.12 450 GLN A O 1
ATOM 2401 N N . PRO A 1 443 ? 28.185 15.381 38.313 1.00 41.86 451 PRO A N 1
ATOM 2402 C CA . PRO A 1 443 ? 28.956 14.178 38.036 1.00 40.68 451 PRO A CA 1
ATOM 2403 C C . PRO A 1 443 ? 29.022 13.228 39.279 1.00 40.81 451 PRO A C 1
ATOM 2404 O O . PRO A 1 443 ? 28.951 13.682 40.416 1.00 37.86 451 PRO A O 1
ATOM 2408 N N . VAL A 1 444 ? 29.247 11.924 38.995 1.00 40.80 452 VAL A N 1
ATOM 2409 C CA . VAL A 1 444 ? 29.237 10.862 39.965 1.00 41.03 452 VAL A CA 1
ATOM 2410 C C . VAL A 1 444 ? 30.420 10.012 39.794 1.00 40.16 452 VAL A C 1
ATOM 2411 O O . VAL A 1 444 ? 30.743 9.622 38.696 1.00 41.40 452 VAL A O 1
ATOM 2415 N N . LEU A 1 445 ? 31.028 9.651 40.900 1.00 41.52 453 LEU A N 1
ATOM 2416 C CA . LEU A 1 445 ? 32.052 8.680 40.995 1.00 41.62 453 LEU A CA 1
ATOM 2417 C C . LEU A 1 445 ? 31.568 7.511 41.861 1.00 45.39 453 LEU A C 1
ATOM 2418 O O . LEU A 1 445 ? 31.200 7.718 43.078 1.00 43.06 453 LEU A O 1
ATOM 2423 N N . VAL A 1 446 ? 31.550 6.293 41.274 1.00 44.34 454 VAL A N 1
ATOM 2424 C CA . VAL A 1 446 ? 31.133 5.076 41.970 1.00 44.58 454 VAL A CA 1
ATOM 2425 C C . VAL A 1 446 ? 32.307 4.199 42.300 1.00 46.94 454 VAL A C 1
ATOM 2426 O O . VAL A 1 446 ? 33.054 3.815 41.409 1.00 48.19 454 VAL A O 1
ATOM 2430 N N . GLY A 1 447 ? 32.496 3.868 43.580 1.00 45.60 455 GLY A N 1
ATOM 2431 C CA . GLY A 1 447 ? 33.579 3.018 44.051 1.00 47.48 455 GLY A CA 1
ATOM 2432 C C . GLY A 1 447 ? 32.993 1.619 44.333 1.00 48.85 455 GLY A C 1
ATOM 2433 O O . GLY A 1 447 ? 31.921 1.525 44.957 1.00 51.16 455 GLY A O 1
ATOM 2434 N N . THR A 1 448 ? 33.632 0.542 43.875 1.00 49.96 456 THR A N 1
ATOM 2435 C CA . THR A 1 448 ? 33.106 -0.833 44.101 1.00 52.24 456 THR A CA 1
ATOM 2436 C C . THR A 1 448 ? 34.210 -1.617 44.729 1.00 53.73 456 THR A C 1
ATOM 2437 O O . THR A 1 448 ? 35.345 -1.172 44.751 1.00 54.85 456 THR A O 1
ATOM 2441 N N . ILE A 1 449 ? 33.898 -2.786 45.258 1.00 56.61 457 ILE A N 1
ATOM 2442 C CA . ILE A 1 449 ? 34.988 -3.597 45.864 1.00 58.09 457 ILE A CA 1
ATOM 2443 C C . ILE A 1 449 ? 35.620 -4.643 44.921 1.00 57.93 457 ILE A C 1
ATOM 2444 O O . ILE A 1 449 ? 36.703 -5.165 45.224 1.00 58.15 457 ILE A O 1
ATOM 2449 N N . SER A 1 450 ? 35.039 -4.867 43.741 1.00 56.20 458 SER A N 1
ATOM 2450 C CA . SER A 1 450 ? 35.699 -5.759 42.763 1.00 55.87 458 SER A CA 1
ATOM 2451 C C . SER A 1 450 ? 35.338 -5.491 41.297 1.00 55.61 458 SER A C 1
ATOM 2452 O O . SER A 1 450 ? 34.327 -4.887 41.024 1.00 54.79 458 SER A O 1
ATOM 2455 N N . ILE A 1 451 ? 36.153 -6.042 40.389 1.00 56.68 459 ILE A N 1
ATOM 2456 C CA . ILE A 1 451 ? 35.950 -6.000 38.940 1.00 56.22 459 ILE A CA 1
ATOM 2457 C C . ILE A 1 451 ? 34.591 -6.540 38.616 1.00 55.61 459 ILE A C 1
ATOM 2458 O O . ILE A 1 451 ? 33.832 -5.947 37.871 1.00 55.67 459 ILE A O 1
ATOM 2463 N N . GLU A 1 452 ? 34.266 -7.674 39.200 1.00 53.92 460 GLU A N 1
ATOM 2464 C CA . GLU A 1 452 ? 32.965 -8.272 39.020 1.00 53.64 460 GLU A CA 1
ATOM 2465 C C . GLU A 1 452 ? 31.809 -7.297 39.470 1.00 51.69 460 GLU A C 1
ATOM 2466 O O . GLU A 1 452 ? 30.768 -7.120 38.793 1.00 50.27 460 GLU A O 1
ATOM 2472 N N . LYS A 1 453 ? 32.038 -6.604 40.588 1.00 51.29 461 LYS A N 1
ATOM 2473 C CA . LYS A 1 453 ? 31.062 -5.613 41.063 1.00 51.39 461 LYS A CA 1
ATOM 2474 C C . LYS A 1 453 ? 31.055 -4.371 40.140 1.00 48.69 461 LYS A C 1
ATOM 2475 O O . LYS A 1 453 ? 30.029 -3.889 39.761 1.00 49.00 461 LYS A O 1
ATOM 2481 N N . SER A 1 454 ? 32.221 -3.938 39.735 1.00 47.91 462 SER A N 1
ATOM 2482 C CA . SER A 1 454 ? 32.332 -2.907 38.667 1.00 47.95 462 SER A CA 1
ATOM 2483 C C . SER A 1 454 ? 31.633 -3.283 37.368 1.00 45.62 462 SER A C 1
ATOM 2484 O O . SER A 1 454 ? 30.801 -2.527 36.928 1.00 43.99 462 SER A O 1
ATOM 2487 N N . GLU A 1 455 ? 31.762 -4.532 36.870 1.00 45.98 463 GLU A N 1
ATOM 2488 C CA . GLU A 1 455 ? 31.033 -4.946 35.675 1.00 46.38 463 GLU A CA 1
ATOM 2489 C C . GLU A 1 455 ? 29.564 -4.902 35.816 1.00 46.44 463 GLU A C 1
ATOM 2490 O O . GLU A 1 455 ? 28.782 -4.615 34.869 1.00 43.36 463 GLU A O 1
ATOM 2496 N N . LEU A 1 456 ? 29.143 -5.260 37.008 1.00 45.85 464 LEU A N 1
ATOM 2497 C CA . LEU A 1 456 ? 27.745 -5.439 37.202 1.00 44.99 464 LEU A CA 1
ATOM 2498 C C . LEU A 1 456 ? 27.010 -4.087 37.198 1.00 44.37 464 LEU A C 1
ATOM 2499 O O . LEU A 1 456 ? 25.896 -3.971 36.651 1.00 43.75 464 LEU A O 1
ATOM 2504 N N . VAL A 1 457 ? 27.546 -3.107 37.947 1.00 45.71 465 VAL A N 1
ATOM 2505 C CA . VAL A 1 457 ? 26.889 -1.787 37.926 1.00 45.00 465 VAL A CA 1
ATOM 2506 C C . VAL A 1 457 ? 27.014 -1.128 36.522 1.00 44.13 465 VAL A C 1
ATOM 2507 O O . VAL A 1 457 ? 26.042 -0.610 36.071 1.00 43.67 465 VAL A O 1
ATOM 2511 N N . SER A 1 458 ? 28.190 -1.178 35.880 1.00 43.25 466 SER A N 1
ATOM 2512 C CA . SER A 1 458 ? 28.291 -0.808 34.414 1.00 43.74 466 SER A CA 1
ATOM 2513 C C . SER A 1 458 ? 27.258 -1.316 33.521 1.00 43.71 466 SER A C 1
ATOM 2514 O O . SER A 1 458 ? 26.380 -0.517 32.913 1.00 42.55 466 SER A O 1
ATOM 2517 N N . ASN A 1 459 ? 27.172 -2.678 33.440 1.00 43.73 467 ASN A N 1
ATOM 2518 C CA . ASN A 1 459 ? 26.139 -3.236 32.649 1.00 41.95 467 ASN A CA 1
ATOM 2519 C C . ASN A 1 459 ? 24.770 -2.761 33.004 1.00 41.84 467 ASN A C 1
ATOM 2520 O O . ASN A 1 459 ? 23.982 -2.576 32.138 1.00 38.57 467 ASN A O 1
ATOM 2525 N N . GLU A 1 460 ? 24.473 -2.539 34.289 1.00 41.89 468 GLU A N 1
ATOM 2526 C CA . GLU A 1 460 ? 23.133 -2.121 34.670 1.00 42.49 468 GLU A CA 1
ATOM 2527 C C . GLU A 1 460 ? 22.876 -0.612 34.311 1.00 40.41 468 GLU A C 1
ATOM 2528 O O . GLU A 1 460 ? 21.733 -0.169 34.078 1.00 42.51 468 GLU A O 1
ATOM 2534 N N . LEU A 1 461 ? 23.937 0.160 34.358 1.00 39.47 469 LEU A N 1
ATOM 2535 C CA . LEU A 1 461 ? 23.856 1.582 33.937 1.00 40.75 469 LEU A CA 1
ATOM 2536 C C . LEU A 1 461 ? 23.577 1.648 32.432 1.00 38.80 469 LEU A C 1
ATOM 2537 O O . LEU A 1 461 ? 22.758 2.387 31.975 1.00 40.72 469 LEU A O 1
ATOM 2542 N N . THR A 1 462 ? 24.200 0.771 31.697 1.00 39.68 470 THR A N 1
ATOM 2543 C CA . THR A 1 462 ? 24.007 0.713 30.246 1.00 39.81 470 THR A CA 1
ATOM 2544 C C . THR A 1 462 ? 22.592 0.301 29.924 1.00 41.29 470 THR A C 1
ATOM 2545 O O . THR A 1 462 ? 21.917 0.911 29.043 1.00 42.30 470 THR A O 1
ATOM 2549 N N . LYS A 1 463 ? 22.103 -0.735 30.617 1.00 42.66 471 LYS A N 1
ATOM 2550 C CA . LYS A 1 463 ? 20.694 -1.161 30.461 1.00 43.77 471 LYS A CA 1
ATOM 2551 C C . LYS A 1 463 ? 19.752 0.015 30.671 1.00 44.39 471 LYS A C 1
ATOM 2552 O O . LYS A 1 463 ? 18.616 0.083 30.106 1.00 47.11 471 LYS A O 1
ATOM 2558 N N . ALA A 1 464 ? 20.177 0.914 31.554 1.00 47.97 472 ALA A N 1
ATOM 2559 C CA . ALA A 1 464 ? 19.393 2.092 31.932 1.00 48.82 472 ALA A CA 1
ATOM 2560 C C . ALA A 1 464 ? 19.702 3.342 31.042 1.00 50.99 472 ALA A C 1
ATOM 2561 O O . ALA A 1 464 ? 19.148 4.433 31.272 1.00 52.03 472 ALA A O 1
ATOM 2563 N N . GLY A 1 465 ? 20.671 3.209 30.144 1.00 51.17 473 GLY A N 1
ATOM 2564 C CA . GLY A 1 465 ? 20.932 4.193 29.112 1.00 50.61 473 GLY A CA 1
ATOM 2565 C C . GLY A 1 465 ? 21.839 5.322 29.604 1.00 49.30 473 GLY A C 1
ATOM 2566 O O . GLY A 1 465 ? 21.850 6.400 29.054 1.00 47.69 473 GLY A O 1
ATOM 2567 N N . ILE A 1 466 ? 22.581 5.062 30.639 1.00 47.95 474 ILE A N 1
ATOM 2568 C CA . ILE A 1 466 ? 23.383 6.054 31.264 1.00 48.01 474 ILE A CA 1
ATOM 2569 C C . ILE A 1 466 ? 24.801 5.872 30.848 1.00 46.46 474 ILE A C 1
ATOM 2570 O O . ILE A 1 466 ? 25.462 4.873 31.201 1.00 46.63 474 ILE A O 1
ATOM 2575 N N . LYS A 1 467 ? 25.331 6.849 30.125 1.00 47.34 475 LYS A N 1
ATOM 2576 C CA . LYS A 1 467 ? 26.780 6.773 29.755 1.00 47.18 475 LYS A CA 1
ATOM 2577 C C . LYS A 1 467 ? 27.747 6.929 30.894 1.00 45.97 475 LYS A C 1
ATOM 2578 O O . LYS A 1 467 ? 27.574 7.729 31.849 1.00 46.60 475 LYS A O 1
ATOM 2584 N N . HIS A 1 468 ? 28.841 6.199 30.788 1.00 42.65 476 HIS A N 1
ATOM 2585 C CA . HIS A 1 468 ? 29.768 6.181 31.826 1.00 43.27 476 HIS A CA 1
ATOM 2586 C C . HIS A 1 468 ? 31.029 5.615 31.333 1.00 42.57 476 HIS A C 1
ATOM 2587 O O . HIS A 1 468 ? 31.097 5.140 30.186 1.00 45.63 476 HIS A O 1
ATOM 2594 N N . ASN A 1 469 ? 32.025 5.695 32.181 1.00 42.38 477 ASN A N 1
ATOM 2595 C CA . ASN A 1 469 ? 33.270 4.995 32.024 1.00 43.82 477 ASN A CA 1
ATOM 2596 C C . ASN A 1 469 ? 33.661 4.184 33.228 1.00 43.81 477 ASN A C 1
ATOM 2597 O O . ASN A 1 469 ? 33.560 4.625 34.371 1.00 42.76 477 ASN A O 1
ATOM 2602 N N . VAL A 1 470 ? 34.100 2.939 32.954 1.00 44.25 478 VAL A N 1
ATOM 2603 C CA . VAL A 1 470 ? 34.762 2.136 33.958 1.00 44.99 478 VAL A CA 1
ATOM 2604 C C . VAL A 1 470 ? 36.264 2.373 33.941 1.00 46.43 478 VAL A C 1
ATOM 2605 O O . VAL A 1 470 ? 36.851 2.415 32.904 1.00 45.77 478 VAL A O 1
ATOM 2609 N N . LEU A 1 471 ? 36.900 2.559 35.084 1.00 47.56 479 LEU A N 1
ATOM 2610 C CA . LEU A 1 471 ? 38.315 2.569 35.149 1.00 49.19 479 LEU A CA 1
ATOM 2611 C C . LEU A 1 471 ? 38.810 1.098 35.165 1.00 53.02 479 LEU A C 1
ATOM 2612 O O . LEU A 1 471 ? 38.816 0.456 36.208 1.00 51.92 479 LEU A O 1
ATOM 2617 N N . ASN A 1 472 ? 39.345 0.671 34.007 1.00 54.38 480 ASN A N 1
ATOM 2618 C CA . ASN A 1 472 ? 39.974 -0.637 33.791 1.00 55.66 480 ASN A CA 1
ATOM 2619 C C . ASN A 1 472 ? 41.468 -0.632 34.032 1.00 55.90 480 ASN A C 1
ATOM 2620 O O . ASN A 1 472 ? 42.241 -0.005 33.272 1.00 55.41 480 ASN A O 1
ATOM 2625 N N . ALA A 1 473 ? 41.872 -1.376 35.075 1.00 56.62 481 ALA A N 1
ATOM 2626 C CA . ALA A 1 473 ? 43.269 -1.364 35.578 1.00 56.22 481 ALA A CA 1
ATOM 2627 C C . ALA A 1 473 ? 44.279 -1.869 34.497 1.00 56.34 481 ALA A C 1
ATOM 2628 O O . ALA A 1 473 ? 45.493 -1.589 34.549 1.00 55.66 481 ALA A O 1
ATOM 2630 N N . LYS A 1 474 ? 43.751 -2.538 33.458 1.00 56.17 482 LYS A N 1
ATOM 2631 C CA . LYS A 1 474 ? 44.595 -2.999 32.382 1.00 57.96 482 LYS A CA 1
ATOM 2632 C C . LYS A 1 474 ? 45.065 -1.847 31.478 1.00 58.49 482 LYS A C 1
ATOM 2633 O O . LYS A 1 474 ? 46.024 -2.037 30.709 1.00 58.58 482 LYS A O 1
ATOM 2639 N N . PHE A 1 475 ? 44.366 -0.682 31.548 1.00 57.13 483 PHE A N 1
ATOM 2640 C CA . PHE A 1 475 ? 44.522 0.333 30.529 1.00 56.34 483 PHE A CA 1
ATOM 2641 C C . PHE A 1 475 ? 44.810 1.703 31.184 1.00 56.28 483 PHE A C 1
ATOM 2642 O O . PHE A 1 475 ? 43.930 2.494 31.450 1.00 54.77 483 PHE A O 1
ATOM 2650 N N . HIS A 1 476 ? 46.065 1.936 31.487 1.00 56.38 484 HIS A N 1
ATOM 2651 C CA . HIS A 1 476 ? 46.479 3.092 32.334 1.00 57.49 484 HIS A CA 1
ATOM 2652 C C . HIS A 1 476 ? 46.299 4.436 31.677 1.00 56.66 484 HIS A C 1
ATOM 2653 O O . HIS A 1 476 ? 45.956 5.404 32.310 1.00 56.09 484 HIS A O 1
ATOM 2660 N N . ALA A 1 477 ? 46.523 4.454 30.376 1.00 56.01 485 ALA A N 1
ATOM 2661 C CA . ALA A 1 477 ? 46.348 5.652 29.593 1.00 55.43 485 ALA A CA 1
ATOM 2662 C C . ALA A 1 477 ? 44.856 5.994 29.497 1.00 52.94 485 ALA A C 1
ATOM 2663 O O . ALA A 1 477 ? 44.516 7.167 29.692 1.00 52.92 485 ALA A O 1
ATOM 2665 N N . ASN A 1 478 ? 43.977 4.999 29.251 1.00 50.77 486 ASN A N 1
ATOM 2666 C CA . ASN A 1 478 ? 42.535 5.262 29.212 1.00 50.15 486 ASN A CA 1
ATOM 2667 C C . ASN A 1 478 ? 42.093 5.808 30.578 1.00 50.72 486 ASN A C 1
ATOM 2668 O O . ASN A 1 478 ? 41.254 6.743 30.650 1.00 48.41 486 ASN A O 1
ATOM 2673 N N . GLU A 1 479 ? 42.626 5.187 31.644 1.00 51.35 487 GLU A N 1
ATOM 2674 C CA . GLU A 1 479 ? 42.255 5.530 32.991 1.00 53.63 487 GLU A CA 1
ATOM 2675 C C . GLU A 1 479 ? 42.525 6.985 33.301 1.00 53.68 487 GLU A C 1
ATOM 2676 O O . GLU A 1 479 ? 41.635 7.634 33.808 1.00 53.91 487 GLU A O 1
ATOM 2682 N N . ALA A 1 480 ? 43.725 7.465 33.008 1.00 53.75 488 ALA A N 1
ATOM 2683 C CA . ALA A 1 480 ? 44.078 8.915 33.204 1.00 54.69 488 ALA A CA 1
ATOM 2684 C C . ALA A 1 480 ? 43.265 9.884 32.298 1.00 54.37 488 ALA A C 1
ATOM 2685 O O . ALA A 1 480 ? 42.930 11.003 32.727 1.00 57.18 488 ALA A O 1
ATOM 2687 N N . ALA A 1 481 ? 42.917 9.469 31.081 1.00 53.15 489 ALA A N 1
ATOM 2688 C CA . ALA A 1 481 ? 41.983 10.218 30.195 1.00 52.58 489 ALA A CA 1
ATOM 2689 C C . ALA A 1 481 ? 40.560 10.357 30.877 1.00 53.67 489 ALA A C 1
ATOM 2690 O O . ALA A 1 481 ? 39.878 11.433 30.875 1.00 54.61 489 ALA A O 1
ATOM 2692 N N . ILE A 1 482 ? 40.124 9.284 31.512 1.00 52.33 490 ILE A N 1
ATOM 2693 C CA . ILE A 1 482 ? 38.808 9.249 32.141 1.00 51.88 490 ILE A CA 1
ATOM 2694 C C . ILE A 1 482 ? 38.771 10.108 33.391 1.00 51.52 490 ILE A C 1
ATOM 2695 O O . ILE A 1 482 ? 37.830 10.926 33.551 1.00 49.11 490 ILE A O 1
ATOM 2700 N N . VAL A 1 483 ? 39.762 9.929 34.238 1.00 53.74 491 VAL A N 1
ATOM 2701 C CA . VAL A 1 483 ? 39.886 10.638 35.511 1.00 56.43 491 VAL A CA 1
ATOM 2702 C C . VAL A 1 483 ? 39.942 12.139 35.309 1.00 57.68 491 VAL A C 1
ATOM 2703 O O . VAL A 1 483 ? 39.470 12.934 36.137 1.00 58.75 491 VAL A O 1
ATOM 2707 N N . ALA A 1 484 ? 40.597 12.516 34.239 1.00 58.27 492 ALA A N 1
ATOM 2708 C CA . ALA A 1 484 ? 40.748 13.932 33.878 1.00 58.65 492 ALA A CA 1
ATOM 2709 C C . ALA A 1 484 ? 39.407 14.593 33.688 1.00 57.85 492 ALA A C 1
ATOM 2710 O O . ALA A 1 484 ? 39.207 15.661 34.187 1.00 60.32 492 ALA A O 1
ATOM 2712 N N . GLN A 1 485 ? 38.457 13.942 33.041 1.00 55.29 493 GLN A N 1
ATOM 2713 C CA . GLN A 1 485 ? 37.172 14.561 32.884 1.00 54.91 493 GLN A CA 1
ATOM 2714 C C . GLN A 1 485 ? 36.026 13.984 33.759 1.00 52.09 493 GLN A C 1
ATOM 2715 O O . GLN A 1 485 ? 34.896 14.187 33.485 1.00 50.60 493 GLN A O 1
ATOM 2721 N N . ALA A 1 486 ? 36.380 13.277 34.820 1.00 51.98 494 ALA A N 1
ATOM 2722 C CA . ALA A 1 486 ? 35.469 12.706 35.798 1.00 50.34 494 ALA A CA 1
ATOM 2723 C C . ALA A 1 486 ? 34.552 13.786 36.498 1.00 50.75 494 ALA A C 1
ATOM 2724 O O . ALA A 1 486 ? 33.500 13.435 37.047 1.00 47.29 494 ALA A O 1
ATOM 2726 N N . GLY A 1 487 ? 34.986 15.065 36.499 1.00 50.02 495 GLY A N 1
ATOM 2727 C CA . GLY A 1 487 ? 34.289 16.225 37.133 1.00 48.65 495 GLY A CA 1
ATOM 2728 C C . GLY A 1 487 ? 33.498 17.023 36.137 1.00 49.37 495 GLY A C 1
ATOM 2729 O O . GLY A 1 487 ? 32.864 18.000 36.484 1.00 49.81 495 GLY A O 1
ATOM 2730 N N . TYR A 1 488 ? 33.479 16.552 34.892 1.00 49.00 496 TYR A N 1
ATOM 2731 C CA . TYR A 1 488 ? 32.743 17.141 33.828 1.00 49.47 496 TYR A CA 1
ATOM 2732 C C . TYR A 1 488 ? 31.238 16.931 34.124 1.00 50.06 496 TYR A C 1
ATOM 2733 O O . TYR A 1 488 ? 30.884 15.960 34.785 1.00 47.73 496 TYR A O 1
ATOM 2742 N N . PRO A 1 489 ? 30.366 17.902 33.770 1.00 49.45 497 PRO A N 1
ATOM 2743 C CA . PRO A 1 489 ? 28.896 17.765 33.941 1.00 48.54 497 PRO A CA 1
ATOM 2744 C C . PRO A 1 489 ? 28.299 16.410 33.559 1.00 47.58 497 PRO A C 1
ATOM 2745 O O . PRO A 1 489 ? 28.517 15.988 32.480 1.00 43.90 497 PRO A O 1
ATOM 2749 N N . ALA A 1 490 ? 27.535 15.778 34.470 1.00 46.09 498 ALA A N 1
ATOM 2750 C CA . ALA A 1 490 ? 26.881 14.469 34.267 1.00 45.96 498 ALA A CA 1
ATOM 2751 C C . ALA A 1 490 ? 27.804 13.281 33.957 1.00 44.28 498 ALA A C 1
ATOM 2752 O O . ALA A 1 490 ? 27.342 12.214 33.535 1.00 43.83 498 ALA A O 1
ATOM 2754 N N . ALA A 1 491 ? 29.083 13.472 34.141 1.00 43.54 499 ALA A N 1
ATOM 2755 C CA . ALA A 1 491 ? 30.030 12.396 34.035 1.00 43.47 499 ALA A CA 1
ATOM 2756 C C . ALA A 1 491 ? 29.749 11.292 35.116 1.00 43.86 499 ALA A C 1
ATOM 2757 O O . ALA A 1 491 ? 29.329 11.606 36.233 1.00 39.68 499 ALA A O 1
ATOM 2759 N N . VAL A 1 492 ? 29.945 10.029 34.703 1.00 41.16 500 VAL A N 1
ATOM 2760 C CA . VAL A 1 492 ? 29.800 8.884 35.561 1.00 43.50 500 VAL A CA 1
ATOM 2761 C C . VAL A 1 492 ? 30.977 7.983 35.339 1.00 43.33 500 VAL A C 1
ATOM 2762 O O . VAL A 1 492 ? 31.216 7.521 34.211 1.00 42.19 500 VAL A O 1
ATOM 2766 N N . THR A 1 493 ? 31.702 7.777 36.423 1.00 43.23 501 THR A N 1
ATOM 2767 C CA . THR A 1 493 ? 32.907 6.988 36.509 1.00 45.21 501 THR A CA 1
ATOM 2768 C C . THR A 1 493 ? 32.748 5.843 37.516 1.00 45.76 501 THR A C 1
ATOM 2769 O O . THR A 1 493 ? 32.361 6.062 38.688 1.00 45.75 501 THR A O 1
ATOM 2773 N N . ILE A 1 494 ? 33.069 4.603 37.092 1.00 47.31 502 ILE A N 1
ATOM 2774 C CA . ILE A 1 494 ? 33.083 3.459 38.020 1.00 47.55 502 ILE A CA 1
ATOM 2775 C C . ILE A 1 494 ? 34.491 3.079 38.314 1.00 48.46 502 ILE A C 1
ATOM 2776 O O . ILE A 1 494 ? 35.241 2.815 37.403 1.00 48.40 502 ILE A O 1
ATOM 2781 N N . ALA A 1 495 ? 34.887 3.037 39.583 1.00 49.01 503 ALA A N 1
ATOM 2782 C CA . ALA A 1 495 ? 36.209 2.656 39.963 1.00 51.76 503 ALA A CA 1
ATOM 2783 C C . ALA A 1 495 ? 36.267 1.444 40.886 1.00 54.71 503 ALA A C 1
ATOM 2784 O O . ALA A 1 495 ? 35.462 1.334 41.796 1.00 55.69 503 ALA A O 1
ATOM 2786 N N . THR A 1 496 ? 37.298 0.638 40.755 1.00 57.28 504 THR A N 1
ATOM 2787 C CA . THR A 1 496 ? 37.400 -0.640 41.488 1.00 59.26 504 THR A CA 1
ATOM 2788 C C . THR A 1 496 ? 38.419 -0.517 42.562 1.00 62.54 504 THR A C 1
ATOM 2789 O O . THR A 1 496 ? 39.535 -0.112 42.303 1.00 63.99 504 THR A O 1
ATOM 2793 N N . ASN A 1 497 ? 38.025 -0.823 43.799 1.00 66.66 505 ASN A N 1
ATOM 2794 C CA . ASN A 1 497 ? 38.904 -0.657 44.971 1.00 69.57 505 ASN A CA 1
ATOM 2795 C C . ASN A 1 497 ? 39.741 0.579 44.802 1.00 73.36 505 ASN A C 1
ATOM 2796 O O . ASN A 1 497 ? 40.971 0.540 44.803 1.00 73.28 505 ASN A O 1
ATOM 2801 N N . MET A 1 498 ? 39.024 1.690 44.648 1.00 77.89 506 MET A N 1
ATOM 2802 C CA . MET A 1 498 ? 39.625 3.002 44.516 1.00 81.74 506 MET A CA 1
ATOM 2803 C C . MET A 1 498 ? 40.712 3.075 45.533 1.00 84.46 506 MET A C 1
ATOM 2804 O O . MET A 1 498 ? 40.433 2.856 46.735 1.00 85.82 506 MET A O 1
ATOM 2809 N N . ALA A 1 499 ? 41.937 3.372 45.083 1.00 87.05 507 ALA A N 1
ATOM 2810 C CA . ALA A 1 499 ? 43.103 3.286 45.961 1.00 88.62 507 ALA A CA 1
ATOM 2811 C C . ALA A 1 499 ? 43.013 4.228 47.218 1.00 89.92 507 ALA A C 1
ATOM 2812 O O . ALA A 1 499 ? 42.246 3.936 48.175 1.00 90.73 507 ALA A O 1
ATOM 2814 N N . GLY A 1 500 ? 43.787 5.314 47.246 1.00 90.19 508 GLY A N 1
ATOM 2815 C CA . GLY A 1 500 ? 43.968 6.076 48.497 1.00 90.71 508 GLY A CA 1
ATOM 2816 C C . GLY A 1 500 ? 44.595 7.415 48.151 1.00 91.62 508 GLY A C 1
ATOM 2817 O O . GLY A 1 500 ? 45.685 7.441 47.527 1.00 92.56 508 GLY A O 1
ATOM 2818 N N . ARG A 1 501 ? 43.888 8.499 48.506 1.00 91.68 509 ARG A N 1
ATOM 2819 C CA . ARG A 1 501 ? 44.200 9.912 48.125 1.00 91.74 509 ARG A CA 1
ATOM 2820 C C . ARG A 1 501 ? 43.742 10.251 46.701 1.00 90.97 509 ARG A C 1
ATOM 2821 O O . ARG A 1 501 ? 42.989 11.178 46.525 1.00 92.02 509 ARG A O 1
ATOM 2829 N N . GLY A 1 502 ? 44.158 9.478 45.700 1.00 89.74 510 GLY A N 1
ATOM 2830 C CA . GLY A 1 502 ? 43.794 9.718 44.283 1.00 88.39 510 GLY A CA 1
ATOM 2831 C C . GLY A 1 502 ? 44.179 11.060 43.671 1.00 87.21 510 GLY A C 1
ATOM 2832 O O . GLY A 1 502 ? 44.314 12.083 44.405 1.00 86.85 510 GLY A O 1
ATOM 2833 N N . THR A 1 503 ? 44.367 11.032 42.328 1.00 85.10 511 THR A N 1
ATOM 2834 C CA . THR A 1 503 ? 44.273 12.232 41.451 1.00 83.38 511 THR A CA 1
ATOM 2835 C C . THR A 1 503 ? 43.072 13.152 41.754 1.00 80.74 511 THR A C 1
ATOM 2836 O O . THR A 1 503 ? 41.931 12.752 41.593 1.00 80.99 511 THR A O 1
ATOM 2840 N N . ASP A 1 504 ? 43.342 14.368 42.190 1.00 77.31 512 ASP A N 1
ATOM 2841 C CA . ASP A 1 504 ? 42.342 15.441 42.173 1.00 75.33 512 ASP A CA 1
ATOM 2842 C C . ASP A 1 504 ? 41.325 15.378 40.992 1.00 71.46 512 ASP A C 1
ATOM 2843 O O . ASP A 1 504 ? 41.713 15.249 39.801 1.00 71.68 512 ASP A O 1
ATOM 2848 N N . ILE A 1 505 ? 40.029 15.469 41.310 1.00 66.02 513 ILE A N 1
ATOM 2849 C CA . ILE A 1 505 ? 39.007 15.528 40.256 1.00 62.95 513 ILE A CA 1
ATOM 2850 C C . ILE A 1 505 ? 38.549 16.945 40.122 1.00 60.44 513 ILE A C 1
ATOM 2851 O O . ILE A 1 505 ? 37.970 17.496 41.038 1.00 58.14 513 ILE A O 1
ATOM 2856 N N . VAL A 1 506 ? 38.788 17.535 38.962 1.00 57.34 514 VAL A N 1
ATOM 2857 C CA . VAL A 1 506 ? 38.493 18.927 38.784 1.00 55.97 514 VAL A CA 1
ATOM 2858 C C . VAL A 1 506 ? 37.053 19.074 38.396 1.00 52.35 514 VAL A C 1
ATOM 2859 O O . VAL A 1 506 ? 36.615 18.462 37.422 1.00 51.59 514 VAL A O 1
ATOM 2863 N N . LEU A 1 507 ? 36.295 19.859 39.172 1.00 50.45 515 LEU A N 1
ATOM 2864 C CA . LEU A 1 507 ? 34.909 20.093 38.829 1.00 50.75 515 LEU A CA 1
ATOM 2865 C C . LEU A 1 507 ? 34.813 20.917 37.579 1.00 51.98 515 LEU A C 1
ATOM 2866 O O . LEU A 1 507 ? 35.568 21.852 37.444 1.00 50.32 515 LEU A O 1
ATOM 2871 N N . GLY A 1 508 ? 33.847 20.549 36.721 1.00 52.03 516 GLY A N 1
ATOM 2872 C CA . GLY A 1 508 ? 33.746 21.077 35.380 1.00 54.28 516 GLY A CA 1
ATOM 2873 C C . GLY A 1 508 ? 34.683 20.507 34.340 1.00 56.20 516 GLY A C 1
ATOM 2874 O O . GLY A 1 508 ? 34.576 20.877 33.177 1.00 56.18 516 GLY A O 1
ATOM 2875 N N . GLY A 1 509 ? 35.593 19.613 34.738 1.00 58.45 517 GLY A N 1
ATOM 2876 C CA . GLY A 1 509 ? 36.611 19.065 33.850 1.00 60.19 517 GLY A CA 1
ATOM 2877 C C . GLY A 1 509 ? 37.937 19.696 34.211 1.00 61.82 517 GLY A C 1
ATOM 2878 O O . GLY A 1 509 ? 37.983 20.673 34.908 1.00 60.33 517 GLY A O 1
ATOM 2879 N N . SER A 1 510 ? 39.047 19.102 33.804 1.00 64.92 518 SER A N 1
ATOM 2880 C CA . SER A 1 510 ? 40.327 19.885 33.760 1.00 66.68 518 SER A CA 1
ATOM 2881 C C . SER A 1 510 ? 40.465 20.527 32.376 1.00 68.08 518 SER A C 1
ATOM 2882 O O . SER A 1 510 ? 40.562 19.839 31.315 1.00 66.72 518 SER A O 1
ATOM 2885 N N . TRP A 1 511 ? 40.487 21.851 32.450 1.00 69.37 519 TRP A N 1
ATOM 2886 C CA . TRP A 1 511 ? 40.862 22.739 31.356 1.00 71.09 519 TRP A CA 1
ATOM 2887 C C . TRP A 1 511 ? 42.360 22.590 31.055 1.00 71.49 519 TRP A C 1
ATOM 2888 O O . TRP A 1 511 ? 42.787 22.842 29.915 1.00 71.48 519 TRP A O 1
ATOM 2899 N N . GLN A 1 512 ? 43.151 22.179 32.060 1.00 71.28 520 GLN A N 1
ATOM 2900 C CA . GLN A 1 512 ? 44.613 22.004 31.884 1.00 71.48 520 GLN A CA 1
ATOM 2901 C C . GLN A 1 512 ? 44.903 20.896 30.856 1.00 71.51 520 GLN A C 1
ATOM 2902 O O . GLN A 1 512 ? 45.630 21.143 29.898 1.00 71.19 520 GLN A O 1
ATOM 2908 N N . ALA A 1 513 ? 44.244 19.736 30.993 1.00 71.58 521 ALA A N 1
ATOM 2909 C CA . ALA A 1 513 ? 44.278 18.651 29.973 1.00 71.83 521 ALA A CA 1
ATOM 2910 C C . ALA A 1 513 ? 43.933 19.137 28.584 1.00 71.74 521 ALA A C 1
ATOM 2911 O O . ALA A 1 513 ? 44.432 18.623 27.602 1.00 71.21 521 ALA A O 1
ATOM 2913 N N . GLU A 1 514 ? 43.033 20.107 28.536 1.00 72.38 522 GLU A N 1
ATOM 2914 C CA . GLU A 1 514 ? 42.541 20.666 27.298 1.00 73.05 522 GLU A CA 1
ATOM 2915 C C . GLU A 1 514 ? 43.670 21.344 26.578 1.00 73.65 522 GLU A C 1
ATOM 2916 O O . GLU A 1 514 ? 43.901 21.080 25.397 1.00 74.97 522 GLU A O 1
ATOM 2922 N N . VAL A 1 515 ? 44.409 22.199 27.255 1.00 74.14 523 VAL A N 1
ATOM 2923 C CA . VAL A 1 515 ? 45.526 22.810 26.558 1.00 74.34 523 VAL A CA 1
ATOM 2924 C C . VAL A 1 515 ? 46.691 21.782 26.369 1.00 74.28 523 VAL A C 1
ATOM 2925 O O . VAL A 1 515 ? 47.203 21.664 25.269 1.00 74.50 523 VAL A O 1
ATOM 2929 N N . ALA A 1 516 ? 47.055 20.992 27.378 1.00 74.44 524 ALA A N 1
ATOM 2930 C CA . ALA A 1 516 ? 48.075 19.913 27.170 1.00 74.76 524 ALA A CA 1
ATOM 2931 C C . ALA A 1 516 ? 47.820 19.060 25.891 1.00 75.23 524 ALA A C 1
ATOM 2932 O O . ALA A 1 516 ? 48.762 18.529 25.297 1.00 75.66 524 ALA A O 1
ATOM 2934 N N . ALA A 1 517 ? 46.552 18.995 25.472 1.00 75.13 525 ALA A N 1
ATOM 2935 C CA . ALA A 1 517 ? 46.129 18.334 24.260 1.00 75.06 525 ALA A CA 1
ATOM 2936 C C . ALA A 1 517 ? 46.327 19.164 22.991 1.00 75.25 525 ALA A C 1
ATOM 2937 O O . ALA A 1 517 ? 46.411 18.577 21.917 1.00 74.46 525 ALA A O 1
ATOM 2939 N N . LEU A 1 518 ? 46.361 20.500 23.105 1.00 75.27 526 LEU A N 1
ATOM 2940 C CA . LEU A 1 518 ? 46.586 21.378 21.943 1.00 75.60 526 LEU A CA 1
ATOM 2941 C C . LEU A 1 518 ? 47.922 21.050 21.249 1.00 75.83 526 LEU A C 1
ATOM 2942 O O . LEU A 1 518 ? 48.900 20.673 21.878 1.00 75.66 526 LEU A O 1
ATOM 2947 N N . GLU A 1 519 ? 47.926 21.161 19.927 1.00 77.14 527 GLU A N 1
ATOM 2948 C CA . GLU A 1 519 ? 49.120 20.904 19.099 1.00 77.22 527 GLU A CA 1
ATOM 2949 C C . GLU A 1 519 ? 50.033 22.103 19.190 1.00 76.51 527 GLU A C 1
ATOM 2950 O O . GLU A 1 519 ? 51.265 21.954 19.215 1.00 75.40 527 GLU A O 1
ATOM 2956 N N . ASN A 1 520 ? 49.396 23.274 19.269 1.00 76.24 528 ASN A N 1
ATOM 2957 C CA . ASN A 1 520 ? 50.081 24.555 19.231 1.00 76.99 528 ASN A CA 1
ATOM 2958 C C . ASN A 1 520 ? 49.466 25.590 20.179 1.00 77.62 528 ASN A C 1
ATOM 2959 O O . ASN A 1 520 ? 49.108 26.698 19.758 1.00 78.08 528 ASN A O 1
ATOM 2964 N N . PRO A 1 521 ? 49.336 25.241 21.473 1.00 78.73 529 PRO A N 1
ATOM 2965 C CA . PRO A 1 521 ? 48.535 26.116 22.332 1.00 79.24 529 PRO A CA 1
ATOM 2966 C C . PRO A 1 521 ? 48.913 27.602 22.178 1.00 79.70 529 PRO A C 1
ATOM 2967 O O . PRO A 1 521 ? 50.081 27.976 22.401 1.00 79.32 529 PRO A O 1
ATOM 2971 N N . THR A 1 522 ? 47.947 28.426 21.764 1.00 80.34 530 THR A N 1
ATOM 2972 C CA . THR A 1 522 ? 48.132 29.877 21.826 1.00 81.26 530 THR A CA 1
ATOM 2973 C C . THR A 1 522 ? 47.904 30.255 23.285 1.00 82.07 530 THR A C 1
ATOM 2974 O O . THR A 1 522 ? 47.793 29.360 24.113 1.00 82.36 530 THR A O 1
ATOM 2978 N N . ALA A 1 523 ? 47.857 31.558 23.595 1.00 83.19 531 ALA A N 1
ATOM 2979 C CA . ALA A 1 523 ? 47.445 32.054 24.935 1.00 83.73 531 ALA A CA 1
ATOM 2980 C C . ALA A 1 523 ? 45.938 32.365 24.946 1.00 84.09 531 ALA A C 1
ATOM 2981 O O . ALA A 1 523 ? 45.263 32.119 25.980 1.00 84.09 531 ALA A O 1
ATOM 2983 N N . GLU A 1 524 ? 45.436 32.840 23.793 1.00 83.75 532 GLU A N 1
ATOM 2984 C CA . GLU A 1 524 ? 44.023 33.174 23.594 1.00 84.36 532 GLU A CA 1
ATOM 2985 C C . GLU A 1 524 ? 43.092 32.028 23.108 1.00 84.04 532 GLU A C 1
ATOM 2986 O O . GLU A 1 524 ? 41.864 32.152 23.142 1.00 83.91 532 GLU A O 1
ATOM 2992 N N . GLN A 1 525 ? 43.663 30.928 22.635 1.00 83.61 533 GLN A N 1
ATOM 2993 C CA . GLN A 1 525 ? 42.943 29.645 22.638 1.00 83.19 533 GLN A CA 1
ATOM 2994 C C . GLN A 1 525 ? 42.657 29.298 24.124 1.00 82.65 533 GLN A C 1
ATOM 2995 O O . GLN A 1 525 ? 41.548 28.880 24.503 1.00 82.00 533 GLN A O 1
ATOM 3001 N N . ILE A 1 526 ? 43.678 29.536 24.950 1.00 81.72 534 ILE A N 1
ATOM 3002 C CA . ILE A 1 526 ? 43.637 29.198 26.353 1.00 81.36 534 ILE A CA 1
ATOM 3003 C C . ILE A 1 526 ? 42.749 30.132 27.171 1.00 80.94 534 ILE A C 1
ATOM 3004 O O . ILE A 1 526 ? 42.609 29.935 28.376 1.00 81.70 534 ILE A O 1
ATOM 3009 N N . GLU A 1 527 ? 42.132 31.122 26.548 1.00 79.79 535 GLU A N 1
ATOM 3010 C CA . GLU A 1 527 ? 41.199 31.951 27.289 1.00 79.03 535 GLU A CA 1
ATOM 3011 C C . GLU A 1 527 ? 39.757 31.573 27.062 1.00 77.53 535 GLU A C 1
ATOM 3012 O O . GLU A 1 527 ? 38.969 31.629 27.999 1.00 77.55 535 GLU A O 1
ATOM 3018 N N . LYS A 1 528 ? 39.403 31.237 25.824 1.00 75.36 536 LYS A N 1
ATOM 3019 C CA . LYS A 1 528 ? 38.061 30.763 25.524 1.00 74.01 536 LYS A CA 1
ATOM 3020 C C . LYS A 1 528 ? 37.808 29.510 26.352 1.00 72.26 536 LYS A C 1
ATOM 3021 O O . LYS A 1 528 ? 36.685 29.232 26.778 1.00 71.12 536 LYS A O 1
ATOM 3027 N N . ILE A 1 529 ? 38.887 28.775 26.560 1.00 71.13 537 ILE A N 1
ATOM 3028 C CA . ILE A 1 529 ? 38.889 27.511 27.248 1.00 70.50 537 ILE A CA 1
ATOM 3029 C C . ILE A 1 529 ? 38.652 27.638 28.766 1.00 69.88 537 ILE A C 1
ATOM 3030 O O . ILE A 1 529 ? 37.922 26.842 29.356 1.00 69.35 537 ILE A O 1
ATOM 3035 N N . LYS A 1 530 ? 39.312 28.598 29.403 1.00 68.79 538 LYS A N 1
ATOM 3036 C CA . LYS A 1 530 ? 39.031 28.909 30.790 1.00 67.75 538 LYS A CA 1
ATOM 3037 C C . LYS A 1 530 ? 37.628 29.474 30.935 1.00 65.61 538 LYS A C 1
ATOM 3038 O O . LYS A 1 530 ? 36.968 29.274 31.902 1.00 65.65 538 LYS A O 1
ATOM 3044 N N . ALA A 1 531 ? 37.157 30.206 29.968 1.00 64.26 539 ALA A N 1
ATOM 3045 C CA . ALA A 1 531 ? 35.917 30.902 30.143 1.00 63.43 539 ALA A CA 1
ATOM 3046 C C . ALA A 1 531 ? 34.731 29.922 30.074 1.00 62.41 539 ALA A C 1
ATOM 3047 O O . ALA A 1 531 ? 33.858 29.938 30.938 1.00 62.28 539 ALA A O 1
ATOM 3049 N N . ASP A 1 532 ? 34.716 29.111 29.012 1.00 61.59 540 ASP A N 1
ATOM 3050 C CA . ASP A 1 532 ? 33.902 27.883 28.901 1.00 61.25 540 ASP A CA 1
ATOM 3051 C C . ASP A 1 532 ? 34.011 26.960 30.114 1.00 59.18 540 ASP A C 1
ATOM 3052 O O . ASP A 1 532 ? 33.018 26.515 30.595 1.00 58.90 540 ASP A O 1
ATOM 3057 N N . TRP A 1 533 ? 35.206 26.749 30.620 1.00 57.80 541 TRP A N 1
ATOM 3058 C CA . TRP A 1 533 ? 35.391 25.879 31.780 1.00 57.54 541 TRP A CA 1
ATOM 3059 C C . TRP A 1 533 ? 34.754 26.473 33.095 1.00 57.39 541 TRP A C 1
ATOM 3060 O O . TRP A 1 533 ? 33.962 25.811 33.776 1.00 55.70 541 TRP A O 1
ATOM 3071 N N . GLN A 1 534 ? 35.042 27.746 33.401 1.00 56.91 542 GLN A N 1
ATOM 3072 C CA . GLN A 1 534 ? 34.381 28.488 34.477 1.00 56.00 542 GLN A CA 1
ATOM 3073 C C . GLN A 1 534 ? 32.872 28.280 34.623 1.00 55.23 542 GLN A C 1
ATOM 3074 O O . GLN A 1 534 ? 32.358 28.024 35.727 1.00 53.84 542 GLN A O 1
ATOM 3080 N N . VAL A 1 535 ? 32.173 28.465 33.515 1.00 55.84 543 VAL A N 1
ATOM 3081 C CA . VAL A 1 535 ? 30.725 28.194 33.398 1.00 55.87 543 VAL A CA 1
ATOM 3082 C C . VAL A 1 535 ? 30.434 26.727 33.806 1.00 54.94 543 VAL A C 1
ATOM 3083 O O . VAL A 1 535 ? 29.471 26.476 34.516 1.00 54.61 543 VAL A O 1
ATOM 3087 N N . ARG A 1 536 ? 31.266 25.785 33.337 1.00 53.57 544 ARG A N 1
ATOM 3088 C CA . ARG A 1 536 ? 31.083 24.352 33.662 1.00 51.87 544 ARG A CA 1
ATOM 3089 C C . ARG A 1 536 ? 31.324 24.093 35.113 1.00 50.88 544 ARG A C 1
ATOM 3090 O O . ARG A 1 536 ? 30.541 23.412 35.728 1.00 51.52 544 ARG A O 1
ATOM 3098 N N . HIS A 1 537 ? 32.394 24.652 35.642 1.00 50.10 545 HIS A N 1
ATOM 3099 C CA . HIS A 1 537 ? 32.780 24.500 37.020 1.00 50.60 545 HIS A CA 1
ATOM 3100 C C . HIS A 1 537 ? 31.714 25.016 37.918 1.00 51.30 545 HIS A C 1
ATOM 3101 O O . HIS A 1 537 ? 31.331 24.366 38.852 1.00 52.03 545 HIS A O 1
ATOM 3108 N N . ASP A 1 538 ? 31.230 26.212 37.614 1.00 51.19 546 ASP A N 1
ATOM 3109 C CA . ASP A 1 538 ? 30.284 26.876 38.454 1.00 51.06 546 ASP A CA 1
ATOM 3110 C C . ASP A 1 538 ? 28.943 26.172 38.357 1.00 50.28 546 ASP A C 1
ATOM 3111 O O . ASP A 1 538 ? 28.244 26.079 39.348 1.00 51.36 546 ASP A O 1
ATOM 3116 N N . ALA A 1 539 ? 28.570 25.683 37.176 1.00 49.60 547 ALA A N 1
ATOM 3117 C CA . ALA A 1 539 ? 27.380 24.838 37.018 1.00 49.12 547 ALA A CA 1
ATOM 3118 C C . ALA A 1 539 ? 27.421 23.476 37.794 1.00 49.23 547 ALA A C 1
ATOM 3119 O O . ALA A 1 539 ? 26.444 23.073 38.399 1.00 50.82 547 ALA A O 1
ATOM 3121 N N . VAL A 1 540 ? 28.562 22.810 37.808 1.00 47.75 548 VAL A N 1
ATOM 3122 C CA . VAL A 1 540 ? 28.738 21.566 38.545 1.00 47.18 548 VAL A CA 1
ATOM 3123 C C . VAL A 1 540 ? 28.643 21.922 40.000 1.00 47.00 548 VAL A C 1
ATOM 3124 O O . VAL A 1 540 ? 27.972 21.264 40.721 1.00 47.69 548 VAL A O 1
ATOM 3128 N N . LEU A 1 541 ? 29.186 23.062 40.412 1.00 48.02 549 LEU A N 1
ATOM 3129 C CA . LEU A 1 541 ? 29.120 23.432 41.842 1.00 48.64 549 LEU A CA 1
ATOM 3130 C C . LEU A 1 541 ? 27.709 23.657 42.279 1.00 49.53 549 LEU A C 1
ATOM 3131 O O . LEU A 1 541 ? 27.262 23.207 43.375 1.00 48.86 549 LEU A O 1
ATOM 3136 N N . GLU A 1 542 ? 26.987 24.331 41.398 1.00 50.37 550 GLU A N 1
ATOM 3137 C CA . GLU A 1 542 ? 25.557 24.539 41.553 1.00 51.61 550 GLU A CA 1
ATOM 3138 C C . GLU A 1 542 ? 24.720 23.276 41.693 1.00 49.99 550 GLU A C 1
ATOM 3139 O O . GLU A 1 542 ? 23.868 23.203 42.553 1.00 50.54 550 GLU A O 1
ATOM 3145 N N . ALA A 1 543 ? 24.971 22.307 40.844 1.00 48.87 551 ALA A N 1
ATOM 3146 C CA . ALA A 1 543 ? 24.352 20.994 40.918 1.00 48.77 551 ALA A CA 1
ATOM 3147 C C . ALA A 1 543 ? 24.788 20.154 42.130 1.00 49.07 551 ALA A C 1
ATOM 3148 O O . ALA A 1 543 ? 24.301 19.042 42.276 1.00 52.97 551 ALA A O 1
ATOM 3150 N N . GLY A 1 544 ? 25.681 20.618 42.981 1.00 46.44 552 GLY A N 1
ATOM 3151 C CA . GLY A 1 544 ? 26.060 19.853 44.141 1.00 45.21 552 GLY A CA 1
ATOM 3152 C C . GLY A 1 544 ? 27.450 19.213 44.150 1.00 43.93 552 GLY A C 1
ATOM 3153 O O . GLY A 1 544 ? 27.853 18.590 45.127 1.00 43.09 552 GLY A O 1
ATOM 3154 N N . GLY A 1 545 ? 28.267 19.528 43.169 1.00 43.50 553 GLY A N 1
ATOM 3155 C CA . GLY A 1 545 ? 29.666 19.110 43.233 1.00 42.54 553 GLY A CA 1
ATOM 3156 C C . GLY A 1 545 ? 29.722 17.648 42.824 1.00 41.92 553 GLY A C 1
ATOM 3157 O O . GLY A 1 545 ? 28.789 17.148 42.224 1.00 42.68 553 GLY A O 1
ATOM 3158 N N . LEU A 1 546 ? 30.818 16.995 43.131 1.00 40.78 554 LEU A N 1
ATOM 3159 C CA . LEU A 1 546 ? 30.943 15.546 42.917 1.00 40.80 554 LEU A CA 1
ATOM 3160 C C . LEU A 1 546 ? 30.167 14.756 43.907 1.00 39.70 554 LEU A C 1
ATOM 3161 O O . LEU A 1 546 ? 30.312 14.991 45.114 1.00 39.32 554 LEU A O 1
ATOM 3166 N N . HIS A 1 547 ? 29.319 13.835 43.402 1.00 40.09 555 HIS A N 1
ATOM 3167 C CA . HIS A 1 547 ? 28.676 12.840 44.192 1.00 39.18 555 HIS A CA 1
ATOM 3168 C C . HIS A 1 547 ? 29.492 11.530 44.195 1.00 40.90 555 HIS A C 1
ATOM 3169 O O . HIS A 1 547 ? 29.815 10.954 43.172 1.00 40.63 555 HIS A O 1
ATOM 3176 N N . ILE A 1 548 ? 29.773 11.021 45.393 1.00 41.26 556 ILE A N 1
ATOM 3177 C CA . ILE A 1 548 ? 30.449 9.753 45.574 1.00 42.70 556 ILE A CA 1
ATOM 3178 C C . ILE A 1 548 ? 29.462 8.701 46.026 1.00 44.17 556 ILE A C 1
ATOM 3179 O O . ILE A 1 548 ? 28.763 8.888 47.031 1.00 42.87 556 ILE A O 1
ATOM 3184 N N . ILE A 1 549 ? 29.440 7.566 45.311 1.00 44.57 557 ILE A N 1
ATOM 3185 C CA . ILE A 1 549 ? 28.637 6.398 45.693 1.00 43.88 557 ILE A CA 1
ATOM 3186 C C . ILE A 1 549 ? 29.543 5.262 46.013 1.00 44.90 557 ILE A C 1
ATOM 3187 O O . ILE A 1 549 ? 30.260 4.784 45.135 1.00 44.40 557 ILE A O 1
ATOM 3192 N N . GLY A 1 550 ? 29.481 4.778 47.255 1.00 42.98 558 GLY A N 1
ATOM 3193 C CA . GLY A 1 550 ? 30.155 3.536 47.632 1.00 44.01 558 GLY A CA 1
ATOM 3194 C C . GLY A 1 550 ? 29.137 2.446 47.463 1.00 45.28 558 GLY A C 1
ATOM 3195 O O . GLY A 1 550 ? 28.070 2.513 48.049 1.00 43.09 558 GLY A O 1
ATOM 3196 N N . THR A 1 551 ? 29.389 1.454 46.597 1.00 46.94 559 THR A N 1
ATOM 3197 C CA . THR A 1 551 ? 28.422 0.393 46.439 1.00 46.58 559 THR A CA 1
ATOM 3198 C C . THR A 1 551 ? 28.521 -0.692 47.523 1.00 47.98 559 THR A C 1
ATOM 3199 O O . THR A 1 551 ? 27.670 -1.573 47.597 1.00 48.18 559 THR A O 1
ATOM 3203 N N . GLU A 1 552 ? 29.627 -0.715 48.234 1.00 51.42 560 GLU A N 1
ATOM 3204 C CA . GLU A 1 552 ? 29.769 -1.536 49.399 1.00 54.67 560 GLU A CA 1
ATOM 3205 C C . GLU A 1 552 ? 30.592 -0.716 50.383 1.00 56.11 560 GLU A C 1
ATOM 3206 O O . GLU A 1 552 ? 31.348 0.201 49.976 1.00 57.62 560 GLU A O 1
ATOM 3212 N N . ARG A 1 553 ? 30.493 -1.023 51.677 1.00 56.45 561 ARG A N 1
ATOM 3213 C CA . ARG A 1 553 ? 31.558 -0.619 52.602 1.00 56.94 561 ARG A CA 1
ATOM 3214 C C . ARG A 1 553 ? 32.640 -1.688 52.722 1.00 59.47 561 ARG A C 1
ATOM 3215 O O . ARG A 1 553 ? 32.394 -2.867 52.485 1.00 59.53 561 ARG A O 1
ATOM 3223 N N . HIS A 1 554 ? 33.863 -1.235 53.022 1.00 61.93 562 HIS A N 1
ATOM 3224 C CA . HIS A 1 554 ? 35.017 -2.107 53.225 1.00 62.82 562 HIS A CA 1
ATOM 3225 C C . HIS A 1 554 ? 34.994 -2.400 54.710 1.00 63.35 562 HIS A C 1
ATOM 3226 O O . HIS A 1 554 ? 34.252 -1.777 55.506 1.00 63.94 562 HIS A O 1
ATOM 3233 N N . GLU A 1 555 ? 35.767 -3.384 55.118 1.00 63.81 563 GLU A N 1
ATOM 3234 C CA . GLU A 1 555 ? 35.749 -3.754 56.535 1.00 63.61 563 GLU A CA 1
ATOM 3235 C C . GLU A 1 555 ? 36.462 -2.625 57.314 1.00 61.98 563 GLU A C 1
ATOM 3236 O O . GLU A 1 555 ? 36.124 -2.326 58.439 1.00 60.43 563 GLU A O 1
ATOM 3242 N N . SER A 1 556 ? 37.455 -2.007 56.678 1.00 60.91 564 SER A N 1
ATOM 3243 C CA . SER A 1 556 ? 38.138 -0.838 57.221 1.00 60.66 564 SER A CA 1
ATOM 3244 C C . SER A 1 556 ? 37.416 0.465 56.783 1.00 58.89 564 SER A C 1
ATOM 3245 O O . SER A 1 556 ? 37.271 0.701 55.627 1.00 57.52 564 SER A O 1
ATOM 3248 N N . ARG A 1 557 ? 37.019 1.312 57.729 1.00 58.01 565 ARG A N 1
ATOM 3249 C CA . ARG A 1 557 ? 36.380 2.570 57.372 1.00 58.19 565 ARG A CA 1
ATOM 3250 C C . ARG A 1 557 ? 37.355 3.537 56.711 1.00 58.73 565 ARG A C 1
ATOM 3251 O O . ARG A 1 557 ? 36.991 4.343 55.899 1.00 57.28 565 ARG A O 1
ATOM 3259 N N . ARG A 1 558 ? 38.641 3.401 57.012 1.00 60.19 566 ARG A N 1
ATOM 3260 C CA . ARG A 1 558 ? 39.642 4.269 56.417 1.00 60.32 566 ARG A CA 1
ATOM 3261 C C . ARG A 1 558 ? 39.646 4.249 54.888 1.00 60.21 566 ARG A C 1
ATOM 3262 O O . ARG A 1 558 ? 39.666 5.306 54.220 1.00 60.15 566 ARG A O 1
ATOM 3270 N N . ILE A 1 559 ? 39.549 3.071 54.310 1.00 58.73 567 ILE A N 1
ATOM 3271 C CA . ILE A 1 559 ? 39.315 2.954 52.890 1.00 58.33 567 ILE A CA 1
ATOM 3272 C C . ILE A 1 559 ? 38.015 3.649 52.376 1.00 58.47 567 ILE A C 1
ATOM 3273 O O . ILE A 1 559 ? 37.986 4.218 51.276 1.00 59.43 567 ILE A O 1
ATOM 3278 N N . ASP A 1 560 ? 36.924 3.543 53.150 1.00 58.00 568 ASP A N 1
ATOM 3279 C CA . ASP A 1 560 ? 35.623 4.138 52.802 1.00 56.04 568 ASP A CA 1
ATOM 3280 C C . ASP A 1 560 ? 35.850 5.659 52.847 1.00 55.02 568 ASP A C 1
ATOM 3281 O O . ASP A 1 560 ? 35.412 6.390 51.961 1.00 54.58 568 ASP A O 1
ATOM 3286 N N . ASN A 1 561 ? 36.644 6.068 53.820 1.00 54.31 569 ASN A N 1
ATOM 3287 C CA . ASN A 1 561 ? 36.938 7.498 54.058 1.00 54.93 569 ASN A CA 1
ATOM 3288 C C . ASN A 1 561 ? 37.687 8.131 52.910 1.00 55.02 569 ASN A C 1
ATOM 3289 O O . ASN A 1 561 ? 37.463 9.303 52.544 1.00 55.17 569 ASN A O 1
ATOM 3294 N N . GLN A 1 562 ? 38.513 7.306 52.266 1.00 57.04 570 GLN A N 1
ATOM 3295 C CA . GLN A 1 562 ? 39.336 7.719 51.128 1.00 56.67 570 GLN A CA 1
ATOM 3296 C C . GLN A 1 562 ? 38.564 7.899 49.902 1.00 55.09 570 GLN A C 1
ATOM 3297 O O . GLN A 1 562 ? 38.780 8.827 49.129 1.00 55.75 570 GLN A O 1
ATOM 3303 N N . LEU A 1 563 ? 37.669 6.973 49.670 1.00 53.33 571 LEU A N 1
ATOM 3304 C CA . LEU A 1 563 ? 36.737 7.128 48.536 1.00 53.32 571 LEU A CA 1
ATOM 3305 C C . LEU A 1 563 ? 35.941 8.430 48.709 1.00 50.98 571 LEU A C 1
ATOM 3306 O O . LEU A 1 563 ? 35.923 9.264 47.846 1.00 50.86 571 LEU A O 1
ATOM 3311 N N . ARG A 1 564 ? 35.270 8.561 49.843 1.00 49.80 572 ARG A N 1
ATOM 3312 C CA . ARG A 1 564 ? 34.406 9.714 50.116 1.00 49.63 572 ARG A CA 1
ATOM 3313 C C . ARG A 1 564 ? 35.204 11.047 49.972 1.00 49.74 572 ARG A C 1
ATOM 3314 O O . ARG A 1 564 ? 34.676 12.079 49.457 1.00 49.42 572 ARG A O 1
ATOM 3322 N N . GLY A 1 565 ? 36.490 10.988 50.379 1.00 48.92 573 GLY A N 1
ATOM 3323 C CA . GLY A 1 565 ? 37.394 12.151 50.385 1.00 48.06 573 GLY A CA 1
ATOM 3324 C C . GLY A 1 565 ? 37.763 12.714 49.020 1.00 48.01 573 GLY A C 1
ATOM 3325 O O . GLY A 1 565 ? 38.451 13.754 48.919 1.00 46.66 573 GLY A O 1
ATOM 3326 N N . ARG A 1 566 ? 37.414 12.016 47.958 1.00 46.87 574 ARG A N 1
ATOM 3327 C CA . ARG A 1 566 ? 37.637 12.509 46.663 1.00 47.73 574 ARG A CA 1
ATOM 3328 C C . ARG A 1 566 ? 36.626 13.616 46.271 1.00 46.59 574 ARG A C 1
ATOM 3329 O O . ARG A 1 566 ? 36.813 14.362 45.311 1.00 46.26 574 ARG A O 1
ATOM 3337 N N . SER A 1 567 ? 35.532 13.698 46.989 1.00 46.20 575 SER A N 1
ATOM 3338 C CA . SER A 1 567 ? 34.620 14.854 46.878 1.00 45.17 575 SER A CA 1
ATOM 3339 C C . SER A 1 567 ? 34.804 15.902 48.001 1.00 43.74 575 SER A C 1
ATOM 3340 O O . SER A 1 567 ? 35.098 15.613 49.132 1.00 41.98 575 SER A O 1
ATOM 3343 N N . GLY A 1 568 ? 34.503 17.145 47.694 1.00 45.16 576 GLY A N 1
ATOM 3344 C CA . GLY A 1 568 ? 34.414 18.227 48.649 1.00 46.34 576 GLY A CA 1
ATOM 3345 C C . GLY A 1 568 ? 35.715 18.808 49.077 1.00 47.89 576 GLY A C 1
ATOM 3346 O O . GLY A 1 568 ? 35.797 19.436 50.103 1.00 47.63 576 GLY A O 1
ATOM 3347 N N . ARG A 1 569 ? 36.728 18.644 48.257 1.00 51.72 577 ARG A N 1
ATOM 3348 C CA . ARG A 1 569 ? 38.060 19.186 48.499 1.00 53.91 577 ARG A CA 1
ATOM 3349 C C . ARG A 1 569 ? 38.059 20.693 48.355 1.00 55.26 577 ARG A C 1
ATOM 3350 O O . ARG A 1 569 ? 37.360 21.238 47.532 1.00 54.67 577 ARG A O 1
ATOM 3358 N N . GLN A 1 570 ? 38.754 21.356 49.281 1.00 56.16 578 GLN A N 1
ATOM 3359 C CA . GLN A 1 570 ? 38.969 22.818 49.209 1.00 56.89 578 GLN A CA 1
ATOM 3360 C C . GLN A 1 570 ? 37.683 23.620 49.117 1.00 56.19 578 GLN A C 1
ATOM 3361 O O . GLN A 1 570 ? 37.571 24.592 48.372 1.00 56.32 578 GLN A O 1
ATOM 3367 N N . GLY A 1 571 ? 36.721 23.199 49.919 1.00 55.26 579 GLY A N 1
ATOM 3368 C CA . GLY A 1 571 ? 35.473 23.931 50.122 1.00 54.39 579 GLY A CA 1
ATOM 3369 C C . GLY A 1 571 ? 34.318 23.660 49.148 1.00 53.14 579 GLY A C 1
ATOM 3370 O O . GLY A 1 571 ? 33.168 24.055 49.406 1.00 52.56 579 GLY A O 1
ATOM 3371 N N . ASP A 1 572 ? 34.669 22.995 48.075 1.00 51.86 580 ASP A N 1
ATOM 3372 C CA . ASP A 1 572 ? 33.782 22.471 47.044 1.00 50.78 580 ASP A CA 1
ATOM 3373 C C . ASP A 1 572 ? 32.534 21.782 47.624 1.00 50.13 580 ASP A C 1
ATOM 3374 O O . ASP A 1 572 ? 32.564 21.063 48.643 1.00 50.27 580 ASP A O 1
ATOM 3379 N N . ALA A 1 573 ? 31.395 22.143 47.044 1.00 48.39 581 ALA A N 1
ATOM 3380 C CA . ALA A 1 573 ? 30.154 21.480 47.382 1.00 47.40 581 ALA A CA 1
ATOM 3381 C C . ALA A 1 573 ? 30.458 19.988 46.923 1.00 45.75 581 ALA A C 1
ATOM 3382 O O . ALA A 1 573 ? 31.298 19.751 46.043 1.00 43.42 581 ALA A O 1
ATOM 3384 N N . GLY A 1 574 ? 29.829 19.038 47.608 1.00 44.51 582 GLY A N 1
ATOM 3385 C CA . GLY A 1 574 ? 29.868 17.669 47.194 1.00 42.96 582 GLY A CA 1
ATOM 3386 C C . GLY A 1 574 ? 28.948 16.856 48.006 1.00 41.78 582 GLY A C 1
ATOM 3387 O O . GLY A 1 574 ? 28.373 17.317 48.961 1.00 39.38 582 GLY A O 1
ATOM 3388 N N . SER A 1 575 ? 28.864 15.587 47.721 1.00 42.11 583 SER A N 1
ATOM 3389 C CA . SER A 1 575 ? 28.065 14.648 48.547 1.00 41.74 583 SER A CA 1
ATOM 3390 C C . SER A 1 575 ? 28.597 13.214 48.405 1.00 42.28 583 SER A C 1
ATOM 3391 O O . SER A 1 575 ? 29.376 12.933 47.496 1.00 41.22 583 SER A O 1
ATOM 3394 N N . SER A 1 576 ? 28.118 12.342 49.297 1.00 42.38 584 SER A N 1
ATOM 3395 C CA . SER A 1 576 ? 28.471 10.918 49.313 1.00 42.40 584 SER A CA 1
ATOM 3396 C C . SER A 1 576 ? 27.320 10.069 49.840 1.00 43.67 584 SER A C 1
ATOM 3397 O O . SER A 1 576 ? 26.538 10.500 50.682 1.00 43.21 584 SER A O 1
ATOM 3400 N N . ARG A 1 577 ? 27.229 8.827 49.350 1.00 42.62 585 ARG A N 1
ATOM 3401 C CA . ARG A 1 577 ? 26.249 7.912 49.867 1.00 42.00 585 ARG A CA 1
ATOM 3402 C C . ARG A 1 577 ? 26.831 6.525 49.743 1.00 42.12 585 ARG A C 1
ATOM 3403 O O . ARG A 1 577 ? 27.365 6.155 48.684 1.00 39.67 585 ARG A O 1
ATOM 3411 N N . PHE A 1 578 ? 26.776 5.792 50.821 1.00 40.81 586 PHE A N 1
ATOM 3412 C CA . PHE A 1 578 ? 27.092 4.368 50.816 1.00 42.43 586 PHE A CA 1
ATOM 3413 C C . PHE A 1 578 ? 25.862 3.483 50.903 1.00 43.02 586 PHE A C 1
ATOM 3414 O O . PHE A 1 578 ? 24.840 3.799 51.527 1.00 40.18 586 PHE A O 1
ATOM 3422 N N . TYR A 1 579 ? 26.008 2.387 50.169 1.00 44.56 587 TYR A N 1
ATOM 3423 C CA . TYR A 1 579 ? 24.969 1.381 49.896 1.00 46.00 587 TYR A CA 1
ATOM 3424 C C . TYR A 1 579 ? 25.459 0.042 50.501 1.00 48.17 587 TYR A C 1
ATOM 3425 O O . TYR A 1 579 ? 26.667 -0.270 50.499 1.00 50.67 587 TYR A O 1
ATOM 3434 N N . LEU A 1 580 ? 24.505 -0.640 51.155 1.00 49.73 588 LEU A N 1
ATOM 3435 C CA . LEU A 1 580 ? 24.651 -1.966 51.700 1.00 49.76 588 LEU A CA 1
ATOM 3436 C C . LEU A 1 580 ? 23.458 -2.806 51.351 1.00 49.85 588 LEU A C 1
ATOM 3437 O O . LEU A 1 580 ? 22.372 -2.307 51.083 1.00 50.34 588 LEU A O 1
ATOM 3442 N N . SER A 1 581 ? 23.662 -4.107 51.357 1.00 50.23 589 SER A N 1
ATOM 3443 C CA . SER A 1 581 ? 22.555 -4.988 51.271 1.00 52.38 589 SER A CA 1
ATOM 3444 C C . SER A 1 581 ? 22.745 -6.012 52.372 1.00 54.15 589 SER A C 1
ATOM 3445 O O . SER A 1 581 ? 23.850 -6.120 52.948 1.00 52.32 589 SER A O 1
ATOM 3448 N N . MET A 1 582 ? 21.678 -6.762 52.662 1.00 56.52 590 MET A N 1
ATOM 3449 C CA . MET A 1 582 ? 21.779 -7.857 53.645 1.00 60.04 590 MET A CA 1
ATOM 3450 C C . MET A 1 582 ? 22.623 -9.049 53.155 1.00 62.42 590 MET A C 1
ATOM 3451 O O . MET A 1 582 ? 23.025 -9.884 53.961 1.00 62.10 590 MET A O 1
ATOM 3456 N N . GLU A 1 583 ? 22.867 -9.113 51.840 1.00 66.11 591 GLU A N 1
ATOM 3457 C CA . GLU A 1 583 ? 23.758 -10.112 51.234 1.00 68.46 591 GLU A CA 1
ATOM 3458 C C . GLU A 1 583 ? 25.086 -9.525 50.901 1.00 71.93 591 GLU A C 1
ATOM 3459 O O . GLU A 1 583 ? 25.778 -10.029 49.996 1.00 72.92 591 GLU A O 1
ATOM 3465 N N . ASP A 1 584 ? 25.442 -8.454 51.628 1.00 74.54 592 ASP A N 1
ATOM 3466 C CA . ASP A 1 584 ? 26.763 -7.887 51.550 1.00 76.52 592 ASP A CA 1
ATOM 3467 C C . ASP A 1 584 ? 27.577 -8.671 52.523 1.00 77.84 592 ASP A C 1
ATOM 3468 O O . ASP A 1 584 ? 27.061 -9.056 53.567 1.00 78.14 592 ASP A O 1
ATOM 3473 N N . ALA A 1 585 ? 28.837 -8.889 52.137 1.00 79.10 593 ALA A N 1
ATOM 3474 C CA . ALA A 1 585 ? 29.823 -9.564 52.953 1.00 80.21 593 ALA A CA 1
ATOM 3475 C C . ALA A 1 585 ? 29.912 -8.849 54.297 1.00 81.35 593 ALA A C 1
ATOM 3476 O O . ALA A 1 585 ? 29.828 -9.474 55.358 1.00 80.96 593 ALA A O 1
ATOM 3478 N N . LEU A 1 586 ? 30.041 -7.523 54.241 1.00 82.37 594 LEU A N 1
ATOM 3479 C CA . LEU A 1 586 ? 30.151 -6.705 55.457 1.00 83.06 594 LEU A CA 1
ATOM 3480 C C . LEU A 1 586 ? 29.001 -6.929 56.501 1.00 82.85 594 LEU A C 1
ATOM 3481 O O . LEU A 1 586 ? 29.181 -6.734 57.690 1.00 81.47 594 LEU A O 1
ATOM 3486 N N . MET A 1 587 ? 27.825 -7.351 56.059 1.00 84.15 595 MET A N 1
ATOM 3487 C CA . MET A 1 587 ? 26.753 -7.607 57.014 1.00 85.19 595 MET A CA 1
ATOM 3488 C C . MET A 1 587 ? 27.079 -8.842 57.865 1.00 85.64 595 MET A C 1
ATOM 3489 O O . MET A 1 587 ? 26.177 -9.423 58.528 1.00 85.51 595 MET A O 1
ATOM 3494 N N . ARG A 1 588 ? 28.374 -9.209 57.827 1.00 85.71 596 ARG A N 1
ATOM 3495 C CA . ARG A 1 588 ? 28.955 -10.330 58.580 1.00 86.31 596 ARG A CA 1
ATOM 3496 C C . ARG A 1 588 ? 29.664 -9.844 59.831 1.00 86.10 596 ARG A C 1
ATOM 3497 O O . ARG A 1 588 ? 29.688 -10.553 60.837 1.00 86.14 596 ARG A O 1
ATOM 3505 N N . ILE A 1 589 ? 30.285 -8.662 59.756 1.00 85.94 597 ILE A N 1
ATOM 3506 C CA . ILE A 1 589 ? 31.013 -8.070 60.905 1.00 85.84 597 ILE A CA 1
ATOM 3507 C C . ILE A 1 589 ? 30.124 -7.820 62.178 1.00 86.18 597 ILE A C 1
ATOM 3508 O O . ILE A 1 589 ? 30.684 -7.334 63.199 1.00 86.32 597 ILE A O 1
ATOM 3513 N N . PHE A 1 590 ? 28.784 -8.085 62.064 1.00 84.80 598 PHE A N 1
ATOM 3514 C CA . PHE A 1 590 ? 27.821 -8.294 63.186 1.00 84.48 598 PHE A CA 1
ATOM 3515 C C . PHE A 1 590 ? 27.659 -9.797 63.565 1.00 84.27 598 PHE A C 1
ATOM 3516 O O . PHE A 1 590 ? 26.525 -10.265 63.883 1.00 83.51 598 PHE A O 1
ATOM 3524 N N . ALA A 1 591 ? 28.772 -10.539 63.467 1.00 83.78 599 ALA A N 1
ATOM 3525 C CA . ALA A 1 591 ? 28.917 -11.933 63.942 1.00 83.61 599 ALA A CA 1
ATOM 3526 C C . ALA A 1 591 ? 27.644 -12.747 64.255 1.00 83.43 599 ALA A C 1
ATOM 3527 O O . ALA A 1 591 ? 27.742 -13.689 65.065 1.00 82.17 599 ALA A O 1
ATOM 3529 N N . SER A 1 592 ? 26.490 -12.403 63.629 1.00 83.19 600 SER A N 1
ATOM 3530 C CA . SER A 1 592 ? 25.201 -13.111 63.873 1.00 83.29 600 SER A CA 1
ATOM 3531 C C . SER A 1 592 ? 24.075 -13.048 62.829 1.00 82.97 600 SER A C 1
ATOM 3532 O O . SER A 1 592 ? 23.564 -11.980 62.488 1.00 81.92 600 SER A O 1
ATOM 3535 N N . ASP A 1 593 ? 23.628 -14.243 62.458 1.00 82.97 601 ASP A N 1
ATOM 3536 C CA . ASP A 1 593 ? 22.743 -14.447 61.330 1.00 83.69 601 ASP A CA 1
ATOM 3537 C C . ASP A 1 593 ? 21.312 -14.037 61.662 1.00 83.98 601 ASP A C 1
ATOM 3538 O O . ASP A 1 593 ? 20.609 -13.467 60.801 1.00 84.81 601 ASP A O 1
ATOM 3543 N N . ARG A 1 594 ? 20.872 -14.350 62.884 1.00 83.42 602 ARG A N 1
ATOM 3544 C CA . ARG A 1 594 ? 19.674 -13.713 63.455 1.00 82.61 602 ARG A CA 1
ATOM 3545 C C . ARG A 1 594 ? 19.783 -12.162 63.519 1.00 82.07 602 ARG A C 1
ATOM 3546 O O . ARG A 1 594 ? 18.874 -11.473 63.030 1.00 81.00 602 ARG A O 1
ATOM 3554 N N . VAL A 1 595 ? 20.883 -11.622 64.088 1.00 81.61 603 VAL A N 1
ATOM 3555 C CA . VAL A 1 595 ? 20.988 -10.152 64.334 1.00 81.38 603 VAL A CA 1
ATOM 3556 C C . VAL A 1 595 ? 20.683 -9.402 63.025 1.00 82.24 603 VAL A C 1
ATOM 3557 O O . VAL A 1 595 ? 19.542 -8.900 62.812 1.00 81.98 603 VAL A O 1
ATOM 3561 N N . SER A 1 596 ? 21.673 -9.394 62.135 1.00 82.68 604 SER A N 1
ATOM 3562 C CA . SER A 1 596 ? 21.511 -8.836 60.791 1.00 82.83 604 SER A CA 1
ATOM 3563 C C . SER A 1 596 ? 20.134 -9.133 60.072 1.00 82.94 604 SER A C 1
ATOM 3564 O O . SER A 1 596 ? 19.584 -8.232 59.467 1.00 83.35 604 SER A O 1
ATOM 3567 N N . GLY A 1 597 ? 19.554 -10.338 60.178 1.00 82.65 605 GLY A N 1
ATOM 3568 C CA . GLY A 1 597 ? 18.319 -10.679 59.433 1.00 82.65 605 GLY A CA 1
ATOM 3569 C C . GLY A 1 597 ? 17.022 -10.071 59.969 1.00 82.78 605 GLY A C 1
ATOM 3570 O O . GLY A 1 597 ? 15.922 -10.422 59.534 1.00 82.48 605 GLY A O 1
ATOM 3571 N N . MET A 1 598 ? 17.172 -9.193 60.956 1.00 83.32 606 MET A N 1
ATOM 3572 C CA . MET A 1 598 ? 16.081 -8.432 61.562 1.00 83.80 606 MET A CA 1
ATOM 3573 C C . MET A 1 598 ? 15.829 -7.223 60.718 1.00 84.56 606 MET A C 1
ATOM 3574 O O . MET A 1 598 ? 14.709 -6.684 60.687 1.00 85.55 606 MET A O 1
ATOM 3579 N N . MET A 1 599 ? 16.897 -6.794 60.056 1.00 85.28 607 MET A N 1
ATOM 3580 C CA . MET A 1 599 ? 16.869 -5.690 59.100 1.00 85.61 607 MET A CA 1
ATOM 3581 C C . MET A 1 599 ? 15.870 -5.988 58.011 1.00 85.33 607 MET A C 1
ATOM 3582 O O . MET A 1 599 ? 15.253 -5.083 57.474 1.00 85.47 607 MET A O 1
ATOM 3587 N N . ARG A 1 600 ? 15.712 -7.261 57.693 1.00 85.40 608 ARG A N 1
ATOM 3588 C CA . ARG A 1 600 ? 14.649 -7.678 56.770 1.00 86.04 608 ARG A CA 1
ATOM 3589 C C . ARG A 1 600 ? 13.220 -7.365 57.270 1.00 85.94 608 ARG A C 1
ATOM 3590 O O . ARG A 1 600 ? 12.285 -7.360 56.475 1.00 85.46 608 ARG A O 1
ATOM 3598 N N . LYS A 1 601 ? 13.052 -7.140 58.582 1.00 86.21 609 LYS A N 1
ATOM 3599 C CA . LYS A 1 601 ? 11.730 -6.808 59.154 1.00 86.21 609 LYS A CA 1
ATOM 3600 C C . LYS A 1 601 ? 11.395 -5.319 59.035 1.00 86.68 609 LYS A C 1
ATOM 3601 O O . LYS A 1 601 ? 10.213 -4.931 59.157 1.00 86.69 609 LYS A O 1
ATOM 3607 N N . LEU A 1 602 ? 12.429 -4.508 58.769 1.00 86.80 610 LEU A N 1
ATOM 3608 C CA . LEU A 1 602 ? 12.243 -3.149 58.249 1.00 86.97 610 LEU A CA 1
ATOM 3609 C C . LEU A 1 602 ? 11.762 -3.166 56.784 1.00 87.30 610 LEU A C 1
ATOM 3610 O O . LEU A 1 602 ? 11.342 -2.138 56.264 1.00 87.18 610 LEU A O 1
ATOM 3615 N N . GLY A 1 603 ? 11.840 -4.327 56.128 1.00 87.69 611 GLY A N 1
ATOM 3616 C CA . GLY A 1 603 ? 11.066 -4.616 54.905 1.00 88.07 611 GLY A CA 1
ATOM 3617 C C . GLY A 1 603 ? 11.646 -4.022 53.634 1.00 88.50 611 GLY A C 1
ATOM 3618 O O . GLY A 1 603 ? 11.766 -4.705 52.608 1.00 88.61 611 GLY A O 1
ATOM 3619 N N . MET A 1 604 ? 11.958 -2.730 53.720 1.00 89.02 612 MET A N 1
ATOM 3620 C CA . MET A 1 604 ? 12.727 -1.949 52.712 1.00 89.51 612 MET A CA 1
ATOM 3621 C C . MET A 1 604 ? 11.820 -1.401 51.510 1.00 90.44 612 MET A C 1
ATOM 3622 O O . MET A 1 604 ? 11.789 -0.174 51.242 1.00 90.49 612 MET A O 1
ATOM 3627 N N . LYS A 1 605 ? 11.073 -2.291 50.843 1.00 90.74 613 LYS A N 1
ATOM 3628 C CA . LYS A 1 605 ? 10.039 -1.895 49.855 1.00 91.42 613 LYS A CA 1
ATOM 3629 C C . LYS A 1 605 ? 10.569 -1.082 48.641 1.00 91.94 613 LYS A C 1
ATOM 3630 O O . LYS A 1 605 ? 10.612 0.152 48.727 1.00 91.77 613 LYS A O 1
ATOM 3636 N N . PRO A 1 606 ? 10.942 -1.777 47.513 1.00 92.40 614 PRO A N 1
ATOM 3637 C CA . PRO A 1 606 ? 11.562 -1.349 46.201 1.00 92.38 614 PRO A CA 1
ATOM 3638 C C . PRO A 1 606 ? 11.487 0.124 45.612 1.00 91.83 614 PRO A C 1
ATOM 3639 O O . PRO A 1 606 ? 10.973 0.328 44.503 1.00 91.99 614 PRO A O 1
ATOM 3643 N N . GLY A 1 607 ? 12.104 1.089 46.295 1.00 91.16 615 GLY A N 1
ATOM 3644 C CA . GLY A 1 607 ? 12.081 2.518 45.887 1.00 90.48 615 GLY A CA 1
ATOM 3645 C C . GLY A 1 607 ? 11.418 3.431 46.925 1.00 90.03 615 GLY A C 1
ATOM 3646 O O . GLY A 1 607 ? 11.386 4.668 46.753 1.00 90.14 615 GLY A O 1
ATOM 3647 N N . GLU A 1 608 ? 10.924 2.796 48.007 1.00 88.88 616 GLU A N 1
ATOM 3648 C CA . GLU A 1 608 ? 10.071 3.379 49.064 1.00 87.52 616 GLU A CA 1
ATOM 3649 C C . GLU A 1 608 ? 10.884 3.266 50.392 1.00 86.78 616 GLU A C 1
ATOM 3650 O O . GLU A 1 608 ? 10.372 2.863 51.457 1.00 86.46 616 GLU A O 1
ATOM 3656 N N . ALA A 1 609 ? 12.176 3.584 50.309 1.00 85.43 617 ALA A N 1
ATOM 3657 C CA . ALA A 1 609 ? 13.026 3.508 51.496 1.00 84.48 617 ALA A CA 1
ATOM 3658 C C . ALA A 1 609 ? 12.837 4.799 52.304 1.00 82.78 617 ALA A C 1
ATOM 3659 O O . ALA A 1 609 ? 12.135 5.720 51.873 1.00 82.49 617 ALA A O 1
ATOM 3661 N N . ILE A 1 610 ? 13.451 4.844 53.480 1.00 80.83 618 ILE A N 1
ATOM 3662 C CA . ILE A 1 610 ? 13.134 5.887 54.456 1.00 78.99 618 ILE A CA 1
ATOM 3663 C C . ILE A 1 610 ? 14.405 6.655 54.874 1.00 76.96 618 ILE A C 1
ATOM 3664 O O . ILE A 1 610 ? 14.441 7.899 54.826 1.00 77.18 618 ILE A O 1
ATOM 3669 N N . GLU A 1 611 ? 15.436 5.895 55.186 1.00 74.15 619 GLU A N 1
ATOM 3670 C CA . GLU A 1 611 ? 16.652 6.353 55.803 1.00 73.03 619 GLU A CA 1
ATOM 3671 C C . GLU A 1 611 ? 16.457 6.210 57.297 1.00 71.52 619 GLU A C 1
ATOM 3672 O O . GLU A 1 611 ? 15.538 6.786 57.893 1.00 71.96 619 GLU A O 1
ATOM 3678 N N . HIS A 1 612 ? 17.368 5.458 57.882 1.00 69.59 620 HIS A N 1
ATOM 3679 C CA . HIS A 1 612 ? 17.521 5.334 59.302 1.00 67.53 620 HIS A CA 1
ATOM 3680 C C . HIS A 1 612 ? 18.946 5.620 59.641 1.00 66.74 620 HIS A C 1
ATOM 3681 O O . HIS A 1 612 ? 19.806 4.774 59.539 1.00 65.82 620 HIS A O 1
ATOM 3688 N N . PRO A 1 613 ? 19.218 6.856 60.007 1.00 66.55 621 PRO A N 1
ATOM 3689 C CA . PRO A 1 613 ? 20.530 7.284 60.471 1.00 65.06 621 PRO A CA 1
ATOM 3690 C C . PRO A 1 613 ? 21.146 6.489 61.620 1.00 63.76 621 PRO A C 1
ATOM 3691 O O . PRO A 1 613 ? 22.361 6.646 61.927 1.00 64.98 621 PRO A O 1
ATOM 3695 N N . TRP A 1 614 ? 20.352 5.695 62.325 1.00 60.51 622 TRP A N 1
ATOM 3696 C CA . TRP A 1 614 ? 20.980 4.861 63.375 1.00 56.47 622 TRP A CA 1
ATOM 3697 C C . TRP A 1 614 ? 21.853 3.777 62.693 1.00 53.19 622 TRP A C 1
ATOM 3698 O O . TRP A 1 614 ? 22.845 3.318 63.231 1.00 52.45 622 TRP A O 1
ATOM 3709 N N . VAL A 1 615 ? 21.490 3.410 61.480 1.00 51.83 623 VAL A N 1
ATOM 3710 C CA . VAL A 1 615 ? 22.202 2.368 60.732 1.00 50.70 623 VAL A CA 1
ATOM 3711 C C . VAL A 1 615 ? 23.658 2.785 60.426 1.00 49.52 623 VAL A C 1
ATOM 3712 O O . VAL A 1 615 ? 24.589 2.013 60.625 1.00 47.70 623 VAL A O 1
ATOM 3716 N N . THR A 1 616 ? 23.816 4.054 60.056 1.00 48.18 624 THR A N 1
ATOM 3717 C CA . THR A 1 616 ? 25.072 4.625 59.707 1.00 47.92 624 THR A CA 1
ATOM 3718 C C . THR A 1 616 ? 26.014 4.485 60.918 1.00 48.45 624 THR A C 1
ATOM 3719 O O . THR A 1 616 ? 27.196 4.127 60.785 1.00 45.87 624 THR A O 1
ATOM 3723 N N . LYS A 1 617 ? 25.467 4.834 62.086 1.00 48.92 625 LYS A N 1
ATOM 3724 C CA . LYS A 1 617 ? 26.210 4.802 63.359 1.00 48.72 625 LYS A CA 1
ATOM 3725 C C . LYS A 1 617 ? 26.562 3.387 63.774 1.00 48.08 625 LYS A C 1
ATOM 3726 O O . LYS A 1 617 ? 27.756 3.090 64.120 1.00 47.64 625 LYS A O 1
ATOM 3732 N N . ALA A 1 618 ? 25.553 2.535 63.702 1.00 46.56 626 ALA A N 1
ATOM 3733 C CA . ALA A 1 618 ? 25.648 1.090 63.932 1.00 47.60 626 ALA A CA 1
ATOM 3734 C C . ALA A 1 618 ? 26.703 0.418 63.095 1.00 48.94 626 ALA A C 1
ATOM 3735 O O . ALA A 1 618 ? 27.475 -0.374 63.604 1.00 46.90 626 ALA A O 1
ATOM 3737 N N . ILE A 1 619 ? 26.797 0.805 61.808 1.00 48.53 627 ILE A N 1
ATOM 3738 C CA . ILE A 1 619 ? 27.841 0.299 60.932 1.00 47.52 627 ILE A CA 1
ATOM 3739 C C . ILE A 1 619 ? 29.177 0.890 61.248 1.00 46.91 627 ILE A C 1
ATOM 3740 O O . ILE A 1 619 ? 30.134 0.152 61.266 1.00 45.72 627 ILE A O 1
ATOM 3745 N N . ALA A 1 620 ? 29.256 2.181 61.547 1.00 47.76 628 ALA A N 1
ATOM 3746 C CA . ALA A 1 620 ? 30.557 2.757 61.928 1.00 50.67 628 ALA A CA 1
ATOM 3747 C C . ALA A 1 620 ? 31.053 2.109 63.249 1.00 52.31 628 ALA A C 1
ATOM 3748 O O . ALA A 1 620 ? 32.230 1.861 63.350 1.00 52.06 628 ALA A O 1
ATOM 3750 N N . ASN A 1 621 ? 30.131 1.794 64.164 1.00 52.91 629 ASN A N 1
ATOM 3751 C CA . ASN A 1 621 ? 30.393 1.122 65.477 1.00 54.83 629 ASN A CA 1
ATOM 3752 C C . ASN A 1 621 ? 30.961 -0.298 65.221 1.00 55.55 629 ASN A C 1
ATOM 3753 O O . ASN A 1 621 ? 31.966 -0.682 65.800 1.00 56.38 629 ASN A O 1
ATOM 3758 N N . ALA A 1 622 ? 30.365 -1.030 64.282 1.00 54.27 630 ALA A N 1
ATOM 3759 C CA . ALA A 1 622 ? 30.793 -2.380 63.980 1.00 54.29 630 ALA A CA 1
ATOM 3760 C C . ALA A 1 622 ? 32.200 -2.376 63.406 1.00 54.03 630 ALA A C 1
ATOM 3761 O O . ALA A 1 622 ? 32.989 -3.213 63.758 1.00 52.53 630 ALA A O 1
ATOM 3763 N N . GLN A 1 623 ? 32.442 -1.466 62.462 1.00 53.94 631 GLN A N 1
ATOM 3764 C CA . GLN A 1 623 ? 33.733 -1.260 61.868 1.00 54.76 631 GLN A CA 1
ATOM 3765 C C . GLN A 1 623 ? 34.809 -0.848 62.926 1.00 54.37 631 GLN A C 1
ATOM 3766 O O . GLN A 1 623 ? 35.969 -1.214 62.811 1.00 54.58 631 GLN A O 1
ATOM 3772 N N . ARG A 1 624 ? 34.429 -0.055 63.913 1.00 56.18 632 ARG A N 1
ATOM 3773 C CA . ARG A 1 624 ? 35.381 0.334 65.020 1.00 57.15 632 ARG A CA 1
ATOM 3774 C C . ARG A 1 624 ? 35.652 -0.825 65.968 1.00 56.86 632 ARG A C 1
ATOM 3775 O O . ARG A 1 624 ? 36.745 -0.947 66.493 1.00 58.34 632 ARG A O 1
ATOM 3783 N N . LYS A 1 625 ? 34.738 -1.752 66.118 1.00 55.82 633 LYS A N 1
ATOM 3784 C CA . LYS A 1 625 ? 35.027 -2.911 66.919 1.00 55.56 633 LYS A CA 1
ATOM 3785 C C . LYS A 1 625 ? 35.914 -3.941 66.238 1.00 54.68 633 LYS A C 1
ATOM 3786 O O . LYS A 1 625 ? 36.671 -4.636 66.887 1.00 53.27 633 LYS A O 1
ATOM 3792 N N . VAL A 1 626 ? 35.787 -4.083 64.939 1.00 54.87 634 VAL A N 1
ATOM 3793 C CA . VAL A 1 626 ? 36.708 -4.882 64.132 1.00 55.98 634 VAL A CA 1
ATOM 3794 C C . VAL A 1 626 ? 38.172 -4.344 64.253 1.00 56.39 634 VAL A C 1
ATOM 3795 O O . VAL A 1 626 ? 39.103 -5.104 64.395 1.00 54.62 634 VAL A O 1
ATOM 3799 N N . GLU A 1 627 ? 38.344 -3.047 64.087 1.00 57.76 635 GLU A N 1
ATOM 3800 C CA . GLU A 1 627 ? 39.659 -2.417 64.232 1.00 60.39 635 GLU A CA 1
ATOM 3801 C C . GLU A 1 627 ? 40.234 -2.641 65.608 1.00 60.01 635 GLU A C 1
ATOM 3802 O O . GLU A 1 627 ? 41.409 -2.991 65.794 1.00 61.15 635 GLU A O 1
ATOM 3808 N N . SER A 1 628 ? 39.403 -2.422 66.588 1.00 59.64 636 SER A N 1
ATOM 3809 C CA . SER A 1 628 ? 39.757 -2.733 67.977 1.00 60.40 636 SER A CA 1
ATOM 3810 C C . SER A 1 628 ? 40.131 -4.174 68.317 1.00 59.25 636 SER A C 1
ATOM 3811 O O . SER A 1 628 ? 41.104 -4.388 69.010 1.00 59.04 636 SER A O 1
ATOM 3814 N N . ARG A 1 629 ? 39.312 -5.129 67.906 1.00 58.29 637 ARG A N 1
ATOM 3815 C CA . ARG A 1 629 ? 39.658 -6.540 67.971 1.00 58.80 637 ARG A CA 1
ATOM 3816 C C . ARG A 1 629 ? 41.049 -6.749 67.356 1.00 58.45 637 ARG A C 1
ATOM 3817 O O . ARG A 1 629 ? 41.892 -7.380 67.925 1.00 57.84 637 ARG A O 1
ATOM 3825 N N . ASN A 1 630 ? 41.247 -6.225 66.176 1.00 58.88 638 ASN A N 1
ATOM 3826 C CA . ASN A 1 630 ? 42.480 -6.461 65.435 1.00 60.54 638 ASN A CA 1
ATOM 3827 C C . ASN A 1 630 ? 43.704 -5.834 66.143 1.00 60.26 638 ASN A C 1
ATOM 3828 O O . ASN A 1 630 ? 44.756 -6.467 66.281 1.00 59.40 638 ASN A O 1
ATOM 3833 N N . PHE A 1 631 ? 43.536 -4.614 66.620 1.00 60.08 639 PHE A N 1
ATOM 3834 C CA . PHE A 1 631 ? 44.541 -4.003 67.431 1.00 60.03 639 PHE A CA 1
ATOM 3835 C C . PHE A 1 631 ? 44.828 -4.671 68.808 1.00 61.04 639 PHE A C 1
ATOM 3836 O O . PHE A 1 631 ? 45.993 -4.797 69.192 1.00 62.14 639 PHE A O 1
ATOM 3844 N N . ASP A 1 632 ? 43.838 -5.084 69.585 1.00 59.95 640 ASP A N 1
ATOM 3845 C CA . ASP A 1 632 ? 44.176 -5.856 70.770 1.00 60.17 640 ASP A CA 1
ATOM 3846 C C . ASP A 1 632 ? 45.111 -7.020 70.404 1.00 59.32 640 ASP A C 1
ATOM 3847 O O . ASP A 1 632 ? 46.011 -7.337 71.145 1.00 57.73 640 ASP A O 1
ATOM 3852 N N . ILE A 1 633 ? 44.904 -7.641 69.257 1.00 58.64 641 ILE A N 1
ATOM 3853 C CA . ILE A 1 633 ? 45.727 -8.760 68.898 1.00 59.24 641 ILE A CA 1
ATOM 3854 C C . ILE A 1 633 ? 47.131 -8.263 68.540 1.00 59.18 641 ILE A C 1
ATOM 3855 O O . ILE A 1 633 ? 48.112 -8.917 68.858 1.00 60.04 641 ILE A O 1
ATOM 3860 N N . ARG A 1 634 ? 47.217 -7.114 67.883 1.00 58.58 642 ARG A N 1
ATOM 3861 C CA . ARG A 1 634 ? 48.489 -6.583 67.407 1.00 58.45 642 ARG A CA 1
ATOM 3862 C C . ARG A 1 634 ? 49.333 -6.141 68.603 1.00 57.48 642 ARG A C 1
ATOM 3863 O O . ARG A 1 634 ? 50.531 -6.399 68.652 1.00 54.42 642 ARG A O 1
ATOM 3871 N N . LYS A 1 635 ? 48.656 -5.510 69.552 1.00 56.72 643 LYS A N 1
ATOM 3872 C CA . LYS A 1 635 ? 49.232 -5.085 70.785 1.00 57.46 643 LYS A CA 1
ATOM 3873 C C . LYS A 1 635 ? 49.884 -6.207 71.623 1.00 57.89 643 LYS A C 1
ATOM 3874 O O . LYS A 1 635 ? 50.889 -5.963 72.280 1.00 57.31 643 LYS A O 1
ATOM 3880 N N . GLN A 1 636 ? 49.234 -7.371 71.706 1.00 57.92 644 GLN A N 1
ATOM 3881 C CA . GLN A 1 636 ? 49.800 -8.525 72.380 1.00 57.62 644 GLN A CA 1
ATOM 3882 C C . GLN A 1 636 ? 51.085 -8.895 71.607 1.00 56.57 644 GLN A C 1
ATOM 3883 O O . GLN A 1 636 ? 52.087 -9.209 72.214 1.00 57.04 644 GLN A O 1
ATOM 3889 N N . LEU A 1 637 ? 51.057 -8.838 70.276 1.00 54.28 645 LEU A N 1
ATOM 3890 C CA . LEU A 1 637 ? 52.199 -9.230 69.498 1.00 53.82 645 LEU A CA 1
ATOM 3891 C C . LEU A 1 637 ? 53.363 -8.256 69.694 1.00 53.93 645 LEU A C 1
ATOM 3892 O O . LEU A 1 637 ? 54.506 -8.671 69.786 1.00 53.54 645 LEU A O 1
ATOM 3897 N N . LEU A 1 638 ? 53.065 -6.962 69.690 1.00 53.08 646 LEU A N 1
ATOM 3898 C CA . LEU A 1 638 ? 54.013 -5.933 70.087 1.00 53.67 646 LEU A CA 1
ATOM 3899 C C . LEU A 1 638 ? 54.582 -6.097 71.505 1.00 53.81 646 LEU A C 1
ATOM 3900 O O . LEU A 1 638 ? 55.699 -5.703 71.753 1.00 54.24 646 LEU A O 1
ATOM 3905 N N . GLU A 1 639 ? 53.840 -6.631 72.437 1.00 54.26 647 GLU A N 1
ATOM 3906 C CA . GLU A 1 639 ? 54.416 -6.907 73.734 1.00 55.25 647 GLU A CA 1
ATOM 3907 C C . GLU A 1 639 ? 55.485 -8.013 73.666 1.00 54.42 647 GLU A C 1
ATOM 3908 O O . GLU A 1 639 ? 56.441 -7.931 74.374 1.00 56.60 647 GLU A O 1
ATOM 3914 N N . TYR A 1 640 ? 55.356 -9.017 72.809 1.00 53.40 648 TYR A N 1
ATOM 3915 C CA . TYR A 1 640 ? 56.495 -9.902 72.505 1.00 50.94 648 TYR A CA 1
ATOM 3916 C C . TYR A 1 640 ? 57.624 -9.193 71.783 1.00 50.84 648 TYR A C 1
ATOM 3917 O O . TYR A 1 640 ? 58.809 -9.367 72.105 1.00 50.13 648 TYR A O 1
ATOM 3926 N N . ASP A 1 641 ? 57.286 -8.374 70.790 1.00 50.36 649 ASP A N 1
ATOM 3927 C CA . ASP A 1 641 ? 58.266 -7.528 70.101 1.00 49.92 649 ASP A CA 1
ATOM 3928 C C . ASP A 1 641 ? 59.109 -6.661 71.092 1.00 48.26 649 ASP A C 1
ATOM 3929 O O . ASP A 1 641 ? 60.297 -6.379 70.820 1.00 48.50 649 ASP A O 1
ATOM 3934 N N . ASP A 1 642 ? 58.512 -6.201 72.174 1.00 46.38 650 ASP A N 1
ATOM 3935 C CA . ASP A 1 642 ? 59.188 -5.318 73.133 1.00 46.91 650 ASP A CA 1
ATOM 3936 C C . ASP A 1 642 ? 60.385 -5.961 73.859 1.00 47.06 650 ASP A C 1
ATOM 3937 O O . ASP A 1 642 ? 61.295 -5.243 74.271 1.00 45.83 650 ASP A O 1
ATOM 3942 N N . VAL A 1 643 ? 60.323 -7.274 74.025 1.00 46.53 651 VAL A N 1
ATOM 3943 C CA . VAL A 1 643 ? 61.457 -8.091 74.581 1.00 46.56 651 VAL A CA 1
ATOM 3944 C C . VAL A 1 643 ? 62.678 -8.014 73.663 1.00 46.07 651 VAL A C 1
ATOM 3945 O O . VAL A 1 643 ? 63.755 -7.559 74.093 1.00 44.85 651 VAL A O 1
ATOM 3949 N N . ALA A 1 644 ? 62.500 -8.380 72.366 1.00 45.68 652 ALA A N 1
ATOM 3950 C CA . ALA A 1 644 ? 63.600 -8.264 71.426 1.00 44.97 652 ALA A CA 1
ATOM 3951 C C . ALA A 1 644 ? 64.031 -6.820 71.285 1.00 45.66 652 ALA A C 1
ATOM 3952 O O . ALA A 1 644 ? 65.180 -6.563 71.084 1.00 46.43 652 ALA A O 1
ATOM 3954 N N . ASN A 1 645 ? 63.119 -5.874 71.320 1.00 45.09 653 ASN A N 1
ATOM 3955 C CA . ASN A 1 645 ? 63.510 -4.440 71.198 1.00 45.22 653 ASN A CA 1
ATOM 3956 C C . ASN A 1 645 ? 64.487 -4.012 72.328 1.00 43.64 653 ASN A C 1
ATOM 3957 O O . ASN A 1 645 ? 65.447 -3.354 72.078 1.00 43.95 653 ASN A O 1
ATOM 3962 N N . ASP A 1 646 ? 64.137 -4.312 73.560 1.00 43.62 654 ASP A N 1
ATOM 3963 C CA . ASP A 1 646 ? 64.954 -4.006 74.714 1.00 44.80 654 ASP A CA 1
ATOM 3964 C C . ASP A 1 646 ? 66.334 -4.699 74.681 1.00 45.03 654 ASP A C 1
ATOM 3965 O O . ASP A 1 646 ? 67.346 -4.085 75.065 1.00 45.48 654 ASP A O 1
ATOM 3970 N N . GLN A 1 647 ? 66.350 -5.944 74.216 1.00 43.55 655 GLN A N 1
ATOM 3971 C CA . GLN A 1 647 ? 67.608 -6.665 74.023 1.00 42.92 655 GLN A CA 1
ATOM 3972 C C . GLN A 1 647 ? 68.517 -5.991 72.983 1.00 42.85 655 GLN A C 1
ATOM 3973 O O . GLN A 1 647 ? 69.720 -5.735 73.220 1.00 41.31 655 GLN A O 1
ATOM 3979 N N . ARG A 1 648 ? 67.948 -5.670 71.824 1.00 42.90 656 ARG A N 1
ATOM 3980 C CA . ARG A 1 648 ? 68.674 -5.004 70.805 1.00 42.57 656 ARG A CA 1
ATOM 3981 C C . ARG A 1 648 ? 69.159 -3.634 71.242 1.00 42.99 656 ARG A C 1
ATOM 3982 O O . ARG A 1 648 ? 70.253 -3.231 70.897 1.00 40.35 656 ARG A O 1
ATOM 3990 N N . ARG A 1 649 ? 68.311 -2.898 71.882 1.00 44.25 657 ARG A N 1
ATOM 3991 C CA . ARG A 1 649 ? 68.648 -1.617 72.376 1.00 47.82 657 ARG A CA 1
ATOM 3992 C C . ARG A 1 649 ? 69.882 -1.741 73.348 1.00 45.61 657 ARG A C 1
ATOM 3993 O O . ARG A 1 649 ? 70.781 -0.928 73.260 1.00 46.38 657 ARG A O 1
ATOM 4001 N N . ALA A 1 650 ? 69.884 -2.743 74.229 1.00 45.07 658 ALA A N 1
ATOM 4002 C CA . ALA A 1 650 ? 71.008 -2.995 75.148 1.00 45.28 658 ALA A CA 1
ATOM 4003 C C . ALA A 1 650 ? 72.296 -3.368 74.428 1.00 44.70 658 ALA A C 1
ATOM 4004 O O . ALA A 1 650 ? 73.328 -2.774 74.621 1.00 43.42 658 ALA A O 1
ATOM 4006 N N . ILE A 1 651 ? 72.191 -4.282 73.469 1.00 45.52 659 ILE A N 1
ATOM 4007 C CA . ILE A 1 651 ? 73.350 -4.794 72.742 1.00 44.75 659 ILE A CA 1
ATOM 4008 C C . ILE A 1 651 ? 73.927 -3.770 71.847 1.00 44.31 659 ILE A C 1
ATOM 4009 O O . ILE A 1 651 ? 75.154 -3.627 71.730 1.00 43.48 659 ILE A O 1
ATOM 4014 N N . TYR A 1 652 ? 73.064 -2.992 71.209 1.00 44.57 660 TYR A N 1
ATOM 4015 C CA . TYR A 1 652 ? 73.535 -1.941 70.378 1.00 42.90 660 TYR A CA 1
ATOM 4016 C C . TYR A 1 652 ? 74.171 -0.771 71.156 1.00 43.10 660 TYR A C 1
ATOM 4017 O O . TYR A 1 652 ? 75.135 -0.175 70.678 1.00 44.58 660 TYR A O 1
ATOM 4026 N N . SER A 1 653 ? 73.659 -0.453 72.321 1.00 44.75 661 SER A N 1
ATOM 4027 C CA . SER A 1 653 ? 74.253 0.579 73.138 1.00 46.13 661 SER A CA 1
ATOM 4028 C C . SER A 1 653 ? 75.698 0.184 73.570 1.00 46.01 661 SER A C 1
ATOM 4029 O O . SER A 1 653 ? 76.604 0.965 73.492 1.00 45.30 661 SER A O 1
ATOM 4032 N N . GLN A 1 654 ? 75.853 -1.045 74.037 1.00 45.22 662 GLN A N 1
ATOM 4033 C CA . GLN A 1 654 ? 77.135 -1.664 74.264 1.00 44.60 662 GLN A CA 1
ATOM 4034 C C . GLN A 1 654 ? 78.034 -1.652 73.041 1.00 46.10 662 GLN A C 1
ATOM 4035 O O . GLN A 1 654 ? 79.191 -1.175 73.147 1.00 44.38 662 GLN A O 1
ATOM 4041 N N . ARG A 1 655 ? 77.535 -2.029 71.839 1.00 45.32 663 ARG A N 1
ATOM 4042 C CA . ARG A 1 655 ? 78.387 -2.069 70.687 1.00 43.66 663 ARG A CA 1
ATOM 4043 C C . ARG A 1 655 ? 78.854 -0.719 70.341 1.00 45.12 663 ARG A C 1
ATOM 4044 O O . ARG A 1 655 ? 80.024 -0.532 69.918 1.00 46.88 663 ARG A O 1
ATOM 4052 N N . ASN A 1 656 ? 77.947 0.234 70.352 1.00 46.28 664 ASN A N 1
ATOM 4053 C CA . ASN A 1 656 ? 78.324 1.596 70.038 1.00 47.57 664 ASN A CA 1
ATOM 4054 C C . ASN A 1 656 ? 79.317 2.261 71.045 1.00 48.06 664 ASN A C 1
ATOM 4055 O O . ASN A 1 656 ? 80.154 3.043 70.600 1.00 48.71 664 ASN A O 1
ATOM 4060 N N . GLU A 1 657 ? 79.174 1.988 72.353 1.00 50.77 665 GLU A N 1
ATOM 4061 C CA . GLU A 1 657 ? 80.156 2.410 73.333 1.00 52.79 665 GLU A CA 1
ATOM 4062 C C . GLU A 1 657 ? 81.551 1.910 72.920 1.00 53.95 665 GLU A C 1
ATOM 4063 O O . GLU A 1 657 ? 82.497 2.697 72.864 1.00 55.26 665 GLU A O 1
ATOM 4069 N N . LEU A 1 658 ? 81.641 0.641 72.506 1.00 52.12 666 LEU A N 1
ATOM 4070 C CA . LEU A 1 658 ? 82.845 0.105 71.976 1.00 52.84 666 LEU A CA 1
ATOM 4071 C C . LEU A 1 658 ? 83.344 0.754 70.710 1.00 52.78 666 LEU A C 1
ATOM 4072 O O . LEU A 1 658 ? 84.523 1.074 70.603 1.00 51.25 666 LEU A O 1
ATOM 4077 N N . LEU A 1 659 ? 82.482 0.859 69.722 1.00 51.15 667 LEU A N 1
ATOM 4078 C CA . LEU A 1 659 ? 82.875 1.499 68.466 1.00 52.90 667 LEU A CA 1
ATOM 4079 C C . LEU A 1 659 ? 83.418 2.929 68.664 1.00 54.88 667 LEU A C 1
ATOM 4080 O O . LEU A 1 659 ? 84.330 3.339 67.926 1.00 56.59 667 LEU A O 1
ATOM 4085 N N . ASP A 1 660 ? 82.867 3.671 69.624 1.00 57.12 668 ASP A N 1
ATOM 4086 C CA . ASP A 1 660 ? 83.208 5.092 69.794 1.00 60.76 668 ASP A CA 1
ATOM 4087 C C . ASP A 1 660 ? 84.582 5.338 70.501 1.00 65.40 668 ASP A C 1
ATOM 4088 O O . ASP A 1 660 ? 85.108 6.460 70.502 1.00 67.88 668 ASP A O 1
ATOM 4093 N N . VAL A 1 661 ? 85.203 4.259 70.974 1.00 66.92 669 VAL A N 1
ATOM 4094 C CA . VAL A 1 661 ? 86.423 4.324 71.757 1.00 68.01 669 VAL A CA 1
ATOM 4095 C C . VAL A 1 661 ? 87.598 3.735 70.946 1.00 67.70 669 VAL A C 1
ATOM 4096 O O . VAL A 1 661 ? 87.411 2.844 70.124 1.00 66.74 669 VAL A O 1
ATOM 4100 N N . SER A 1 662 ? 88.817 4.280 71.124 1.00 69.07 670 SER A N 1
ATOM 4101 C CA . SER A 1 662 ? 90.079 3.792 70.398 1.00 68.55 670 SER A CA 1
ATOM 4102 C C . SER A 1 662 ? 90.807 2.698 71.190 1.00 66.51 670 SER A C 1
ATOM 4103 O O . SER A 1 662 ? 91.624 1.874 70.638 1.00 65.17 670 SER A O 1
ATOM 4106 N N . ASP A 1 663 ? 90.482 2.708 72.479 1.00 64.85 671 ASP A N 1
ATOM 4107 C CA . ASP A 1 663 ? 91.196 1.903 73.454 1.00 63.52 671 ASP A CA 1
ATOM 4108 C C . ASP A 1 663 ? 90.219 1.194 74.345 1.00 62.35 671 ASP A C 1
ATOM 4109 O O . ASP A 1 663 ? 89.556 1.836 75.189 1.00 60.26 671 ASP A O 1
ATOM 4114 N N . VAL A 1 664 ? 90.161 -0.137 74.202 1.00 61.37 672 VAL A N 1
ATOM 4115 C CA . VAL A 1 664 ? 89.212 -0.980 75.000 1.00 61.40 672 VAL A CA 1
ATOM 4116 C C . VAL A 1 664 ? 89.812 -1.693 76.253 1.00 61.27 672 VAL A C 1
ATOM 4117 O O . VAL A 1 664 ? 89.180 -2.488 76.921 1.00 59.74 672 VAL A O 1
ATOM 4121 N N . SER A 1 665 ? 91.049 -1.343 76.566 1.00 61.43 673 SER A N 1
ATOM 4122 C CA . SER A 1 665 ? 91.774 -1.765 77.755 1.00 61.05 673 SER A CA 1
ATOM 4123 C C . SER A 1 665 ? 91.107 -2.035 79.084 1.00 62.62 673 SER A C 1
ATOM 4124 O O . SER A 1 665 ? 91.294 -3.121 79.643 1.00 62.46 673 SER A O 1
ATOM 4127 N N . GLU A 1 666 ? 90.464 -1.011 79.654 1.00 63.37 674 GLU A N 1
ATOM 4128 C CA . GLU A 1 666 ? 89.891 -1.111 80.972 1.00 64.26 674 GLU A CA 1
ATOM 4129 C C . GLU A 1 666 ? 88.896 -2.288 80.851 1.00 63.65 674 GLU A C 1
ATOM 4130 O O . GLU A 1 666 ? 88.929 -3.208 81.635 1.00 63.81 674 GLU A O 1
ATOM 4136 N N . THR A 1 667 ? 88.011 -2.257 79.850 1.00 61.63 675 THR A N 1
ATOM 4137 C CA . THR A 1 667 ? 87.065 -3.367 79.665 1.00 60.37 675 THR A CA 1
ATOM 4138 C C . THR A 1 667 ? 87.730 -4.731 79.567 1.00 58.17 675 THR A C 1
ATOM 4139 O O . THR A 1 667 ? 87.303 -5.670 80.226 1.00 57.48 675 THR A O 1
ATOM 4143 N N . ILE A 1 668 ? 88.760 -4.830 78.733 1.00 55.86 676 ILE A N 1
ATOM 4144 C CA . ILE A 1 668 ? 89.484 -6.077 78.576 1.00 54.82 676 ILE A CA 1
ATOM 4145 C C . ILE A 1 668 ? 90.000 -6.627 79.946 1.00 55.75 676 ILE A C 1
ATOM 4146 O O . ILE A 1 668 ? 89.729 -7.784 80.336 1.00 53.86 676 ILE A O 1
ATOM 4151 N N . ASN A 1 669 ? 90.754 -5.784 80.640 1.00 56.75 677 ASN A N 1
ATOM 4152 C CA . ASN A 1 669 ? 91.345 -6.131 81.947 1.00 57.47 677 ASN A CA 1
ATOM 4153 C C . ASN A 1 669 ? 90.306 -6.680 82.918 1.00 56.62 677 ASN A C 1
ATOM 4154 O O . ASN A 1 669 ? 90.509 -7.608 83.718 1.00 56.41 677 ASN A O 1
ATOM 4159 N N . SER A 1 670 ? 89.190 -5.989 82.838 1.00 55.40 678 SER A N 1
ATOM 4160 C CA . SER A 1 670 ? 88.096 -6.123 83.715 1.00 55.00 678 SER A CA 1
ATOM 4161 C C . SER A 1 670 ? 87.312 -7.400 83.413 1.00 53.66 678 SER A C 1
ATOM 4162 O O . SER A 1 670 ? 86.967 -8.168 84.317 1.00 51.07 678 SER A O 1
ATOM 4165 N N . ILE A 1 671 ? 87.038 -7.649 82.124 1.00 51.78 679 ILE A N 1
ATOM 4166 C CA . ILE A 1 671 ? 86.353 -8.910 81.821 1.00 51.04 679 ILE A CA 1
ATOM 4167 C C . ILE A 1 671 ? 87.307 -10.111 81.933 1.00 49.49 679 ILE A C 1
ATOM 4168 O O . ILE A 1 671 ? 86.869 -11.224 82.129 1.00 48.07 679 ILE A O 1
ATOM 4173 N N . ARG A 1 672 ? 88.613 -9.890 81.846 1.00 48.33 680 ARG A N 1
ATOM 4174 C CA . ARG A 1 672 ? 89.545 -11.004 81.998 1.00 49.51 680 ARG A CA 1
ATOM 4175 C C . ARG A 1 672 ? 89.459 -11.583 83.409 1.00 49.73 680 ARG A C 1
ATOM 4176 O O . ARG A 1 672 ? 89.610 -12.799 83.589 1.00 48.63 680 ARG A O 1
ATOM 4184 N N . GLU A 1 673 ? 89.210 -10.706 84.391 1.00 50.20 681 GLU A N 1
ATOM 4185 C CA . GLU A 1 673 ? 89.165 -11.115 85.780 1.00 50.57 681 GLU A CA 1
ATOM 4186 C C . GLU A 1 673 ? 87.827 -11.798 85.914 1.00 50.05 681 GLU A C 1
ATOM 4187 O O . GLU A 1 673 ? 87.764 -12.876 86.510 1.00 48.48 681 GLU A O 1
ATOM 4193 N N . ASP A 1 674 ? 86.756 -11.238 85.339 1.00 47.52 682 ASP A N 1
ATOM 4194 C CA . ASP A 1 674 ? 85.502 -11.955 85.487 1.00 47.36 682 ASP A CA 1
ATOM 4195 C C . ASP A 1 674 ? 85.663 -13.338 84.895 1.00 45.30 682 ASP A C 1
ATOM 4196 O O . ASP A 1 674 ? 85.100 -14.271 85.378 1.00 44.22 682 ASP A O 1
ATOM 4201 N N . VAL A 1 675 ? 86.393 -13.464 83.789 1.00 45.33 683 VAL A N 1
ATOM 4202 C CA . VAL A 1 675 ? 86.331 -14.714 83.019 1.00 43.96 683 VAL A CA 1
ATOM 4203 C C . VAL A 1 675 ? 87.101 -15.819 83.752 1.00 43.42 683 VAL A C 1
ATOM 4204 O O . VAL A 1 675 ? 86.670 -17.005 83.845 1.00 41.22 683 VAL A O 1
ATOM 4208 N N . PHE A 1 676 ? 88.255 -15.399 84.282 1.00 44.84 684 PHE A N 1
ATOM 4209 C CA . PHE A 1 676 ? 89.111 -16.238 85.075 1.00 44.89 684 PHE A CA 1
ATOM 4210 C C . PHE A 1 676 ? 88.474 -16.647 86.385 1.00 45.26 684 PHE A C 1
ATOM 4211 O O . PHE A 1 676 ? 88.550 -17.798 86.782 1.00 45.85 684 PHE A O 1
ATOM 4219 N N . LYS A 1 677 ? 87.816 -15.722 87.043 1.00 45.63 685 LYS A N 1
ATOM 4220 C CA . LYS A 1 677 ? 87.078 -16.056 88.248 1.00 45.92 685 LYS A CA 1
ATOM 4221 C C . LYS A 1 677 ? 85.976 -17.129 87.936 1.00 45.26 685 LYS A C 1
ATOM 4222 O O . LYS A 1 677 ? 85.954 -18.188 88.478 1.00 43.56 685 LYS A O 1
ATOM 4228 N N . ALA A 1 678 ? 85.075 -16.802 86.997 1.00 44.77 686 ALA A N 1
ATOM 4229 C CA . ALA A 1 678 ? 84.085 -17.770 86.539 1.00 44.63 686 ALA A CA 1
ATOM 4230 C C . ALA A 1 678 ? 84.723 -19.120 86.202 1.00 44.55 686 ALA A C 1
ATOM 4231 O O . ALA A 1 678 ? 84.245 -20.148 86.551 1.00 44.41 686 ALA A O 1
ATOM 4233 N N . THR A 1 679 ? 85.847 -19.097 85.511 1.00 45.78 687 THR A N 1
ATOM 4234 C CA . THR A 1 679 ? 86.475 -20.339 84.995 1.00 44.29 687 THR A CA 1
ATOM 4235 C C . THR A 1 679 ? 87.075 -21.169 86.115 1.00 44.26 687 THR A C 1
ATOM 4236 O O . THR A 1 679 ? 86.854 -22.405 86.216 1.00 44.44 687 THR A O 1
ATOM 4240 N N . ILE A 1 680 ? 87.821 -20.522 87.000 1.00 42.49 688 ILE A N 1
ATOM 4241 C CA . ILE A 1 680 ? 88.346 -21.228 88.155 1.00 42.73 688 ILE A CA 1
ATOM 4242 C C . ILE A 1 680 ? 87.229 -21.781 89.082 1.00 42.00 688 ILE A C 1
ATOM 4243 O O . ILE A 1 680 ? 87.254 -22.938 89.479 1.00 40.82 688 ILE A O 1
ATOM 4248 N N . ASP A 1 681 ? 86.176 -21.011 89.311 1.00 43.26 689 ASP A N 1
ATOM 4249 C CA . ASP A 1 681 ? 85.090 -21.445 90.177 1.00 43.82 689 ASP A CA 1
ATOM 4250 C C . ASP A 1 681 ? 84.535 -22.814 89.766 1.00 43.68 689 ASP A C 1
ATOM 4251 O O . ASP A 1 681 ? 84.106 -23.576 90.601 1.00 45.12 689 ASP A O 1
ATOM 4256 N N . ALA A 1 682 ? 84.486 -23.062 88.460 1.00 44.42 690 ALA A N 1
ATOM 4257 C CA . ALA A 1 682 ? 84.013 -24.324 87.868 1.00 44.25 690 ALA A CA 1
ATOM 4258 C C . ALA A 1 682 ? 84.819 -25.528 88.304 1.00 44.54 690 ALA A C 1
ATOM 4259 O O . ALA A 1 682 ? 84.328 -26.677 88.235 1.00 45.72 690 ALA A O 1
ATOM 4261 N N . TYR A 1 683 ? 86.061 -25.275 88.738 1.00 45.20 691 TYR A N 1
ATOM 4262 C CA . TYR A 1 683 ? 86.974 -26.330 89.200 1.00 44.67 691 TYR A CA 1
ATOM 4263 C C . TYR A 1 683 ? 87.383 -26.253 90.700 1.00 44.53 691 TYR A C 1
ATOM 4264 O O . TYR A 1 683 ? 87.785 -27.239 91.278 1.00 42.29 691 TYR A O 1
ATOM 4273 N N . ILE A 1 684 ? 87.318 -25.041 91.249 1.00 45.01 692 ILE A N 1
ATOM 4274 C CA . ILE A 1 684 ? 87.607 -24.740 92.645 1.00 45.62 692 ILE A CA 1
ATOM 4275 C C . ILE A 1 684 ? 86.370 -24.058 93.255 1.00 46.14 692 ILE A C 1
ATOM 4276 O O . ILE A 1 684 ? 86.238 -22.832 93.194 1.00 46.81 692 ILE A O 1
ATOM 4281 N N . PRO A 1 685 ? 85.470 -24.848 93.847 1.00 46.46 693 PRO A N 1
ATOM 4282 C CA . PRO A 1 685 ? 84.298 -24.248 94.460 1.00 47.28 693 PRO A CA 1
ATOM 4283 C C . PRO A 1 685 ? 84.823 -23.267 95.506 1.00 47.89 693 PRO A C 1
ATOM 4284 O O . PRO A 1 685 ? 85.718 -23.629 96.338 1.00 49.24 693 PRO A O 1
ATOM 4288 N N . PRO A 1 686 ? 84.351 -22.020 95.434 1.00 48.63 694 PRO A N 1
ATOM 4289 C CA . PRO A 1 686 ? 84.832 -20.970 96.345 1.00 48.45 694 PRO A CA 1
ATOM 4290 C C . PRO A 1 686 ? 84.637 -21.264 97.836 1.00 47.10 694 PRO A C 1
ATOM 4291 O O . PRO A 1 686 ? 83.487 -21.680 98.259 1.00 49.59 694 PRO A O 1
ATOM 4295 N N . GLN A 1 687 ? 85.783 -21.176 98.585 1.00 47.59 695 GLN A N 1
ATOM 4296 C CA . GLN A 1 687 ? 85.869 -21.378 100.041 1.00 47.15 695 GLN A CA 1
ATOM 4297 C C . GLN A 1 687 ? 85.826 -22.846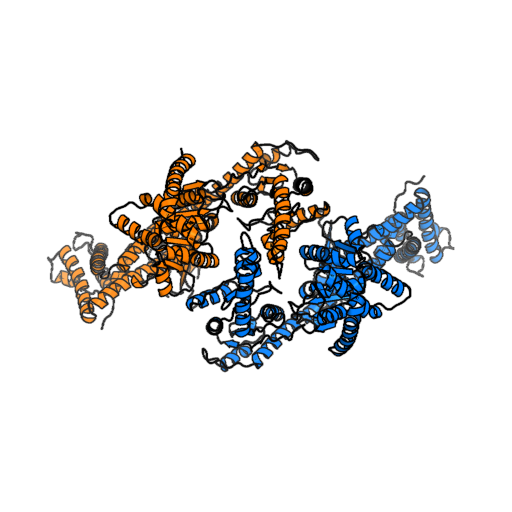 100.478 1.00 47.20 695 GLN A C 1
ATOM 4298 O O . GLN A 1 687 ? 85.665 -23.198 101.817 1.00 46.93 695 GLN A O 1
ATOM 4304 N N . SER A 1 688 ? 86.074 -23.698 99.445 1.00 47.29 696 SER A N 1
ATOM 4305 C CA . SER A 1 688 ? 86.163 -25.165 99.639 1.00 48.34 696 SER A CA 1
ATOM 4306 C C . SER A 1 688 ? 87.581 -25.663 99.917 1.00 49.48 696 SER A C 1
ATOM 4307 O O . SER A 1 688 ? 88.583 -25.001 99.664 1.00 53.21 696 SER A O 1
ATOM 4310 N N . LEU A 1 689 ? 87.604 -26.879 100.426 1.00 51.99 697 LEU A N 1
ATOM 4311 C CA . LEU A 1 689 ? 88.867 -27.526 100.824 1.00 53.37 697 LEU A CA 1
ATOM 4312 C C . LEU A 1 689 ? 89.526 -27.897 99.392 1.00 55.05 697 LEU A C 1
ATOM 4313 O O . LEU A 1 689 ? 88.757 -28.264 98.380 1.00 53.08 697 LEU A O 1
ATOM 4318 N N . GLU A 1 690 ? 90.918 -28.536 99.665 1.00 56.02 698 GLU A N 1
ATOM 4319 C CA . GLU A 1 690 ? 91.639 -28.704 98.335 1.00 56.97 698 GLU A CA 1
ATOM 4320 C C . GLU A 1 690 ? 91.065 -29.988 97.691 1.00 56.27 698 GLU A C 1
ATOM 4321 O O . GLU A 1 690 ? 91.255 -30.228 96.333 1.00 59.47 698 GLU A O 1
ATOM 4327 N N . GLU A 1 691 ? 90.473 -30.817 98.748 1.00 52.77 699 GLU A N 1
ATOM 4328 C CA . GLU A 1 691 ? 89.911 -32.074 98.289 1.00 52.00 699 GLU A CA 1
ATOM 4329 C C . GLU A 1 691 ? 88.763 -31.947 97.307 1.00 51.03 699 GLU A C 1
ATOM 4330 O O . GLU A 1 691 ? 88.526 -32.928 96.550 1.00 53.40 699 GLU A O 1
ATOM 4336 N N . MET A 1 692 ? 88.077 -30.734 97.305 1.00 49.41 700 MET A N 1
ATOM 4337 C CA . MET A 1 692 ? 87.003 -30.478 96.312 1.00 47.73 700 MET A CA 1
ATOM 4338 C C . MET A 1 692 ? 87.512 -29.926 94.952 1.00 46.64 700 MET A C 1
ATOM 4339 O O . MET A 1 692 ? 86.730 -29.732 94.013 1.00 46.01 700 MET A O 1
ATOM 4344 N N . TRP A 1 693 ? 88.791 -29.619 94.878 1.00 45.49 701 TRP A N 1
ATOM 4345 C CA . TRP A 1 693 ? 89.372 -29.063 93.718 1.00 44.74 701 TRP A CA 1
ATOM 4346 C C . TRP A 1 693 ? 89.614 -30.115 92.628 1.00 44.63 701 TRP A C 1
ATOM 4347 O O . TRP A 1 693 ? 89.937 -31.247 92.890 1.00 44.91 701 TRP A O 1
ATOM 4358 N N . ASP A 1 694 ? 89.370 -29.703 91.375 1.00 45.04 702 ASP A N 1
ATOM 4359 C CA . ASP A 1 694 ? 89.605 -30.506 90.180 1.00 44.57 702 ASP A CA 1
ATOM 4360 C C . ASP A 1 694 ? 90.705 -29.776 89.413 1.00 44.08 702 ASP A C 1
ATOM 4361 O O . ASP A 1 694 ? 90.469 -29.041 88.468 1.00 42.37 702 ASP A O 1
ATOM 4366 N N . ILE A 1 695 ? 91.928 -29.952 89.870 1.00 44.25 703 ILE A N 1
ATOM 4367 C CA . ILE A 1 695 ? 93.061 -29.256 89.267 1.00 45.54 703 ILE A CA 1
ATOM 4368 C C . ILE A 1 695 ? 93.474 -29.774 87.874 1.00 45.48 703 ILE A C 1
ATOM 4369 O O . ILE A 1 695 ? 93.798 -28.969 86.975 1.00 44.92 703 ILE A O 1
ATOM 4374 N N . PRO A 1 696 ? 93.471 -31.106 87.684 1.00 45.62 704 PRO A N 1
ATOM 4375 C CA . PRO A 1 696 ? 93.606 -31.577 86.299 1.00 45.78 704 PRO A CA 1
ATOM 4376 C C . PRO A 1 696 ? 92.551 -31.011 85.297 1.00 45.03 704 PRO A C 1
ATOM 4377 O O . PRO A 1 696 ? 92.888 -30.707 84.152 1.00 45.01 704 PRO A O 1
ATOM 4381 N N . GLY A 1 697 ? 91.301 -30.887 85.714 1.00 44.63 705 GLY A N 1
ATOM 4382 C CA . GLY A 1 697 ? 90.265 -30.214 84.896 1.00 44.94 705 GLY A CA 1
ATOM 4383 C C . GLY A 1 697 ? 90.581 -28.744 84.653 1.00 44.53 705 GLY A C 1
ATOM 4384 O O . GLY A 1 697 ? 90.346 -28.211 83.554 1.00 46.57 705 GLY A O 1
ATOM 4385 N N . LEU A 1 698 ? 91.121 -28.074 85.673 1.00 44.26 706 LEU A N 1
ATOM 4386 C CA . LEU A 1 698 ? 91.474 -26.649 85.578 1.00 43.71 706 LEU A CA 1
ATOM 4387 C C . LEU A 1 698 ? 92.720 -26.509 84.727 1.00 44.21 706 LEU A C 1
ATOM 4388 O O . LEU A 1 698 ? 92.858 -25.564 83.967 1.00 44.83 706 LEU A O 1
ATOM 4393 N N . GLN A 1 699 ? 93.621 -27.472 84.833 1.00 44.72 707 GLN A N 1
ATOM 4394 C CA . GLN A 1 699 ? 94.860 -27.413 84.053 1.00 45.03 707 GLN A CA 1
ATOM 4395 C C . GLN A 1 699 ? 94.615 -27.550 82.539 1.00 45.40 707 GLN A C 1
ATOM 4396 O O . GLN A 1 699 ? 95.169 -26.796 81.718 1.00 45.35 707 GLN A O 1
ATOM 4402 N N . GLU A 1 700 ? 93.744 -28.490 82.192 1.00 45.37 708 GLU A N 1
ATOM 4403 C CA . GLU A 1 700 ? 93.365 -28.698 80.797 1.00 45.56 708 GLU A CA 1
ATOM 4404 C C . GLU A 1 700 ? 92.564 -27.549 80.234 1.00 45.85 708 GLU A C 1
ATOM 4405 O O . GLU A 1 700 ? 92.772 -27.140 79.062 1.00 47.13 708 GLU A O 1
ATOM 4411 N N . ARG A 1 701 ? 91.617 -27.028 81.015 1.00 45.12 709 ARG A N 1
ATOM 4412 C CA . ARG A 1 701 ? 90.761 -25.950 80.500 1.00 43.95 709 ARG A CA 1
ATOM 4413 C C . ARG A 1 701 ? 91.556 -24.687 80.197 1.00 43.27 709 ARG A C 1
ATOM 4414 O O . ARG A 1 701 ? 91.271 -23.959 79.222 1.00 40.95 709 ARG A O 1
ATOM 4422 N N . LEU A 1 702 ? 92.541 -24.401 81.037 1.00 43.22 710 LEU A N 1
ATOM 4423 C CA . LEU A 1 702 ? 93.482 -23.307 80.751 1.00 44.95 710 LEU A CA 1
ATOM 4424 C C . LEU A 1 702 ? 94.325 -23.543 79.470 1.00 45.30 710 LEU A C 1
ATOM 4425 O O . LEU A 1 702 ? 94.579 -22.607 78.702 1.00 45.03 710 LEU A O 1
ATOM 4430 N N . LYS A 1 703 ? 94.750 -24.782 79.261 1.00 45.84 711 LYS A N 1
ATOM 4431 C CA . LYS A 1 703 ? 95.472 -25.165 78.060 1.00 46.48 711 LYS A CA 1
ATOM 4432 C C . LYS A 1 703 ? 94.561 -25.067 76.871 1.00 46.43 711 LYS A C 1
ATOM 4433 O O . LYS A 1 703 ? 94.880 -24.372 75.910 1.00 46.97 711 LYS A O 1
ATOM 4439 N N . ASN A 1 704 ? 93.423 -25.745 76.943 1.00 46.64 712 ASN A N 1
ATOM 4440 C CA . ASN A 1 704 ? 92.478 -25.777 75.835 1.00 47.11 712 ASN A CA 1
ATOM 4441 C C . ASN A 1 704 ? 91.849 -24.453 75.415 1.00 47.38 712 ASN A C 1
ATOM 4442 O O . ASN A 1 704 ? 91.798 -24.157 74.250 1.00 47.96 712 ASN A O 1
ATOM 4447 N N . ASP A 1 705 ? 91.278 -23.727 76.364 1.00 46.82 713 ASP A N 1
ATOM 4448 C CA . ASP A 1 705 ? 90.552 -22.514 76.065 1.00 47.17 713 ASP A CA 1
ATOM 4449 C C . ASP A 1 705 ? 91.400 -21.233 76.151 1.00 46.80 713 ASP A C 1
ATOM 4450 O O . ASP A 1 705 ? 90.955 -20.130 75.743 1.00 45.67 713 ASP A O 1
ATOM 4455 N N . PHE A 1 706 ? 92.605 -21.352 76.689 1.00 46.97 714 PHE A N 1
ATOM 4456 C CA . PHE A 1 706 ? 93.366 -20.137 76.986 1.00 47.95 714 PHE A CA 1
ATOM 4457 C C . PHE A 1 706 ? 94.803 -20.257 76.639 1.00 47.39 714 PHE A C 1
ATOM 4458 O O . PHE A 1 706 ? 95.535 -19.307 76.851 1.00 45.40 714 PHE A O 1
ATOM 4466 N N . ASP A 1 707 ? 95.198 -21.414 76.096 1.00 48.96 715 ASP A N 1
ATOM 4467 C CA . ASP A 1 707 ? 96.536 -21.566 75.498 1.00 50.32 715 ASP A CA 1
ATOM 4468 C C . ASP A 1 707 ? 97.513 -21.427 76.681 1.00 50.50 715 ASP A C 1
ATOM 4469 O O . ASP A 1 707 ? 98.579 -20.875 76.570 1.00 50.66 715 ASP A O 1
ATOM 4474 N N . LEU A 1 708 ? 97.103 -21.873 77.857 1.00 51.35 716 LEU A N 1
ATOM 4475 C CA . LEU A 1 708 ? 97.767 -21.432 79.086 1.00 52.25 716 LEU A CA 1
ATOM 4476 C C . LEU A 1 708 ? 98.073 -22.683 79.921 1.00 52.47 716 LEU A C 1
ATOM 4477 O O . LEU A 1 708 ? 97.171 -23.249 80.522 1.00 51.74 716 LEU A O 1
ATOM 4482 N N . ASP A 1 709 ? 99.336 -23.131 79.867 1.00 53.53 717 ASP A N 1
ATOM 4483 C CA . ASP A 1 709 ? 99.739 -24.421 80.396 1.00 54.14 717 ASP A CA 1
ATOM 4484 C C . ASP A 1 709 ? 100.622 -24.277 81.671 1.00 54.50 717 ASP A C 1
ATOM 4485 O O . ASP A 1 709 ? 101.855 -24.170 81.593 1.00 53.60 717 ASP A O 1
ATOM 4490 N N . LEU A 1 710 ? 99.950 -24.337 82.831 1.00 54.38 718 LEU A N 1
ATOM 4491 C CA . LEU A 1 710 ? 100.496 -23.955 84.130 1.00 53.24 718 LEU A CA 1
ATOM 4492 C C . LEU A 1 710 ? 100.619 -25.223 84.964 1.00 52.67 718 LEU A C 1
ATOM 4493 O O . LEU A 1 710 ? 99.684 -26.041 84.905 1.00 50.75 718 LEU A O 1
ATOM 4498 N N . PRO A 1 711 ? 101.747 -25.360 85.758 1.00 51.46 719 PRO A N 1
ATOM 4499 C CA . PRO A 1 711 ? 102.127 -26.531 86.543 1.00 51.45 719 PRO A CA 1
ATOM 4500 C C . PRO A 1 711 ? 101.423 -26.540 87.908 1.00 51.21 719 PRO A C 1
ATOM 4501 O O . PRO A 1 711 ? 102.040 -26.723 88.956 1.00 51.04 719 PRO A O 1
ATOM 4505 N N . ILE A 1 712 ? 100.102 -26.360 87.861 1.00 51.59 720 ILE A N 1
ATOM 4506 C CA . ILE A 1 712 ? 99.318 -26.049 89.063 1.00 51.16 720 ILE A CA 1
ATOM 4507 C C . ILE A 1 712 ? 99.462 -27.175 90.098 1.00 50.17 720 ILE A C 1
ATOM 4508 O O . ILE A 1 712 ? 99.653 -26.888 91.266 1.00 48.69 720 ILE A O 1
ATOM 4513 N N . ALA A 1 713 ? 99.377 -28.427 89.644 1.00 49.70 721 ALA A N 1
ATOM 4514 C CA . ALA A 1 713 ? 99.598 -29.594 90.499 1.00 50.58 721 ALA A CA 1
ATOM 4515 C C . ALA A 1 713 ? 100.936 -29.497 91.268 1.00 50.26 721 ALA A C 1
ATOM 4516 O O . ALA A 1 713 ? 100.994 -29.835 92.473 1.00 49.63 721 ALA A O 1
ATOM 4518 N N . GLU A 1 714 ? 101.974 -29.003 90.578 1.00 50.51 722 GLU A N 1
ATOM 4519 C CA . GLU A 1 714 ? 103.339 -28.926 91.165 1.00 52.04 722 GLU A CA 1
ATOM 4520 C C . GLU A 1 714 ? 103.403 -27.739 92.134 1.00 51.84 722 GLU A C 1
ATOM 4521 O O . GLU A 1 714 ? 104.113 -27.767 93.136 1.00 50.34 722 GLU A O 1
ATOM 4527 N N . TRP A 1 715 ? 102.631 -26.705 91.832 1.00 51.58 723 TRP A N 1
ATOM 4528 C CA . TRP A 1 715 ? 102.570 -25.537 92.709 1.00 51.97 723 TRP A CA 1
ATOM 4529 C C . TRP A 1 715 ? 102.044 -25.924 94.087 1.00 52.22 723 TRP A C 1
ATOM 4530 O O . TRP A 1 715 ? 102.651 -25.627 95.120 1.00 52.34 723 TRP A O 1
ATOM 4541 N N . LEU A 1 716 ? 100.899 -26.591 94.094 1.00 52.04 724 LEU A N 1
ATOM 4542 C CA . LEU A 1 716 ? 100.227 -26.899 95.340 1.00 52.22 724 LEU A CA 1
ATOM 4543 C C . LEU A 1 716 ? 101.089 -27.814 96.197 1.00 52.39 724 LEU A C 1
ATOM 4544 O O . LEU A 1 716 ? 101.255 -27.585 97.385 1.00 51.94 724 LEU A O 1
ATOM 4549 N N . ASP A 1 717 ? 101.622 -28.839 95.551 1.00 52.90 725 ASP A N 1
ATOM 4550 C CA . ASP A 1 717 ? 102.360 -29.866 96.216 1.00 53.77 725 ASP A CA 1
ATOM 4551 C C . ASP A 1 717 ? 103.700 -29.321 96.734 1.00 54.54 725 ASP A C 1
ATOM 4552 O O . ASP A 1 717 ? 104.294 -29.915 97.658 1.00 53.06 725 ASP A O 1
ATOM 4557 N N . LYS A 1 718 ? 104.163 -28.196 96.176 1.00 55.12 726 LYS A N 1
ATOM 4558 C CA . LYS A 1 718 ? 105.395 -27.573 96.673 1.00 56.76 726 LYS A CA 1
ATOM 4559 C C . LYS A 1 718 ? 105.194 -26.553 97.800 1.00 57.79 726 LYS A C 1
ATOM 4560 O O . LYS A 1 718 ? 105.913 -26.631 98.795 1.00 57.13 726 LYS A O 1
ATOM 4566 N N . GLU A 1 719 ? 104.270 -25.601 97.685 1.00 58.83 727 GLU A N 1
ATOM 4567 C CA . GLU A 1 719 ? 104.064 -24.699 98.827 1.00 60.24 727 GLU A CA 1
ATOM 4568 C C . GLU A 1 719 ? 102.783 -25.015 99.572 1.00 61.64 727 GLU A C 1
ATOM 4569 O O . GLU A 1 719 ? 101.672 -24.682 99.098 1.00 61.18 727 GLU A O 1
ATOM 4575 N N . PRO A 1 720 ? 102.929 -25.662 100.749 1.00 62.82 728 PRO A N 1
ATOM 4576 C CA . PRO A 1 720 ? 101.843 -25.695 101.731 1.00 63.92 728 PRO A CA 1
ATOM 4577 C C . PRO A 1 720 ? 101.288 -24.330 102.158 1.00 65.19 728 PRO A C 1
ATOM 4578 O O . PRO A 1 720 ? 100.336 -24.291 102.952 1.00 66.26 728 PRO A O 1
ATOM 4582 N N . GLU A 1 721 ? 101.865 -23.234 101.659 1.00 66.03 729 GLU A N 1
ATOM 4583 C CA . GLU A 1 721 ? 101.389 -21.878 101.975 1.00 66.23 729 GLU A CA 1
ATOM 4584 C C . GLU A 1 721 ? 100.268 -21.407 101.070 1.00 66.35 729 GLU A C 1
ATOM 4585 O O . GLU A 1 721 ? 99.478 -20.543 101.447 1.00 66.66 729 GLU A O 1
ATOM 4591 N N . LEU A 1 722 ? 100.185 -22.001 99.885 1.00 66.02 730 LEU A N 1
ATOM 4592 C CA . LEU A 1 722 ? 99.370 -21.465 98.817 1.00 65.16 730 LEU A CA 1
ATOM 4593 C C . LEU A 1 722 ? 97.962 -20.945 99.268 1.00 64.86 730 LEU A C 1
ATOM 4594 O O . LEU A 1 722 ? 97.842 -19.786 99.673 1.00 65.74 730 LEU A O 1
ATOM 4599 N N . HIS A 1 723 ? 96.910 -21.751 99.188 1.00 63.34 731 HIS A N 1
ATOM 4600 C CA . HIS A 1 723 ? 95.500 -21.241 99.304 1.00 62.36 731 HIS A CA 1
ATOM 4601 C C . HIS A 1 723 ? 94.890 -20.596 98.039 1.00 60.36 731 HIS A C 1
ATOM 4602 O O . HIS A 1 723 ? 95.527 -19.884 97.290 1.00 58.74 731 HIS A O 1
ATOM 4609 N N . GLU A 1 724 ? 93.603 -20.863 97.903 1.00 58.47 732 GLU A N 1
ATOM 4610 C CA . GLU A 1 724 ? 92.767 -20.396 96.835 1.00 58.03 732 GLU A CA 1
ATOM 4611 C C . GLU A 1 724 ? 93.042 -18.968 96.353 1.00 57.79 732 GLU A C 1
ATOM 4612 O O . GLU A 1 724 ? 93.286 -18.762 95.175 1.00 57.91 732 GLU A O 1
ATOM 4618 N N . GLU A 1 725 ? 92.967 -17.990 97.251 1.00 58.01 733 GLU A N 1
ATOM 4619 C CA . GLU A 1 725 ? 93.074 -16.553 96.889 1.00 58.56 733 GLU A CA 1
ATOM 4620 C C . GLU A 1 725 ? 94.357 -16.260 96.150 1.00 57.96 733 GLU A C 1
ATOM 4621 O O . GLU A 1 725 ? 94.316 -15.607 95.150 1.00 57.08 733 GLU A O 1
ATOM 4627 N N . THR A 1 726 ? 95.485 -16.765 96.645 1.00 57.91 734 THR A N 1
ATOM 4628 C CA . THR A 1 726 ? 96.805 -16.550 96.007 1.00 58.03 734 THR A CA 1
ATOM 4629 C C . THR A 1 726 ? 96.970 -17.357 94.744 1.00 57.96 734 THR A C 1
ATOM 4630 O O . THR A 1 726 ? 97.726 -16.972 93.864 1.00 58.78 734 THR A O 1
ATOM 4634 N N . LEU A 1 727 ? 96.311 -18.505 94.672 1.00 57.36 735 LEU A N 1
ATOM 4635 C CA . LEU A 1 727 ? 96.288 -19.284 93.418 1.00 56.74 735 LEU A CA 1
ATOM 4636 C C . LEU A 1 727 ? 95.552 -18.527 92.270 1.00 56.25 735 LEU A C 1
ATOM 4637 O O . LEU A 1 727 ? 96.034 -18.393 91.160 1.00 54.67 735 LEU A O 1
ATOM 4642 N N . ARG A 1 728 ? 94.338 -18.102 92.587 1.00 55.63 736 ARG A N 1
ATOM 4643 C CA . ARG A 1 728 ? 93.529 -17.261 91.742 1.00 55.21 736 ARG A CA 1
ATOM 4644 C C . ARG A 1 728 ? 94.338 -16.122 91.211 1.00 55.29 736 ARG A C 1
ATOM 4645 O O . ARG A 1 728 ? 94.225 -15.813 90.009 1.00 53.85 736 ARG A O 1
ATOM 4653 N N . GLU A 1 729 ? 95.196 -15.532 92.054 1.00 55.54 737 GLU A N 1
ATOM 4654 C CA . GLU A 1 729 ? 96.058 -14.398 91.597 1.00 57.19 737 GLU A CA 1
ATOM 4655 C C . GLU A 1 729 ? 97.249 -14.788 90.725 1.00 56.51 737 GLU A C 1
ATOM 4656 O O . GLU A 1 729 ? 97.573 -14.090 89.732 1.00 57.48 737 GLU A O 1
ATOM 4662 N N . ARG A 1 730 ? 97.867 -15.910 91.034 1.00 56.01 738 ARG A N 1
ATOM 4663 C CA . ARG A 1 730 ? 98.953 -16.366 90.190 1.00 56.17 738 ARG A CA 1
ATOM 4664 C C . ARG A 1 730 ? 98.476 -16.557 88.775 1.00 54.57 738 ARG A C 1
ATOM 4665 O O . ARG A 1 730 ? 99.130 -16.103 87.822 1.00 54.43 738 ARG A O 1
ATOM 4673 N N . ILE A 1 731 ? 97.372 -17.275 88.618 1.00 53.41 739 ILE A N 1
ATOM 4674 C CA . ILE A 1 731 ? 96.901 -17.588 87.244 1.00 52.75 739 ILE A CA 1
ATOM 4675 C C . ILE A 1 731 ? 96.632 -16.303 86.430 1.00 51.69 739 ILE A C 1
ATOM 4676 O O . ILE A 1 731 ? 97.111 -16.145 85.306 1.00 51.61 739 ILE A O 1
ATOM 4681 N N . LEU A 1 732 ? 95.849 -15.413 87.013 1.00 51.34 740 LEU A N 1
ATOM 4682 C CA . LEU A 1 732 ? 95.548 -14.124 86.436 1.00 52.12 740 LEU A CA 1
ATOM 4683 C C . LEU A 1 732 ? 96.852 -13.421 86.001 1.00 52.73 740 LEU A C 1
ATOM 4684 O O . LEU A 1 732 ? 97.091 -13.152 84.788 1.00 52.31 740 LEU A O 1
ATOM 4689 N N . ALA A 1 733 ? 97.752 -13.195 86.968 1.00 53.09 741 ALA A N 1
ATOM 4690 C CA . ALA A 1 733 ? 99.123 -12.669 86.675 1.00 53.10 741 ALA A CA 1
ATOM 4691 C C . ALA A 1 733 ? 99.863 -13.311 85.484 1.00 53.65 741 ALA A C 1
ATOM 4692 O O . ALA A 1 733 ? 100.463 -12.582 84.656 1.00 52.92 741 ALA A O 1
ATOM 4694 N N . GLN A 1 734 ? 99.844 -14.649 85.388 1.00 53.79 742 GLN A N 1
ATOM 4695 C CA . GLN A 1 734 ? 100.539 -15.349 84.267 1.00 54.82 742 GLN A CA 1
ATOM 4696 C C . GLN A 1 734 ? 99.892 -15.116 82.894 1.00 55.15 742 GLN A C 1
ATOM 4697 O O . GLN A 1 734 ? 100.599 -15.033 81.856 1.00 54.28 742 GLN A O 1
ATOM 4703 N N . SER A 1 735 ? 98.545 -15.079 82.892 1.00 55.81 743 SER A N 1
ATOM 4704 C CA . SER A 1 735 ? 97.788 -14.847 81.646 1.00 55.60 743 SER A CA 1
ATOM 4705 C C . SER A 1 735 ? 98.226 -13.504 81.119 1.00 55.07 743 SER A C 1
ATOM 4706 O O . SER A 1 735 ? 98.522 -13.358 79.938 1.00 55.24 743 SER A O 1
ATOM 4709 N N . ILE A 1 736 ? 98.275 -12.545 82.033 1.00 55.42 744 ILE A N 1
ATOM 4710 C CA . ILE A 1 736 ? 98.716 -11.202 81.756 1.00 56.61 744 ILE A CA 1
ATOM 4711 C C . ILE A 1 736 ? 100.170 -11.124 81.218 1.00 56.73 744 ILE A C 1
ATOM 4712 O O . ILE A 1 736 ? 100.406 -10.554 80.122 1.00 56.74 744 ILE A O 1
ATOM 4717 N N . GLU A 1 737 ? 101.142 -11.702 81.915 1.00 56.10 745 GLU A N 1
ATOM 4718 C CA . GLU A 1 737 ? 102.510 -11.570 81.441 1.00 57.12 745 GLU A CA 1
ATOM 4719 C C . GLU A 1 737 ? 102.612 -12.141 80.023 1.00 56.38 745 GLU A C 1
ATOM 4720 O O . GLU A 1 737 ? 103.314 -11.589 79.159 1.00 56.26 745 GLU A O 1
ATOM 4726 N N . VAL A 1 738 ? 101.919 -13.260 79.780 1.00 55.72 746 VAL A N 1
ATOM 4727 C CA . VAL A 1 738 ? 101.945 -13.884 78.453 1.00 55.13 746 VAL A CA 1
ATOM 4728 C C . VAL A 1 738 ? 101.321 -12.971 77.357 1.00 55.22 746 VAL A C 1
ATOM 4729 O O . VAL A 1 738 ? 101.741 -12.952 76.201 1.00 53.25 746 VAL A O 1
ATOM 4733 N N . TYR A 1 739 ? 100.305 -12.229 77.753 1.00 55.78 747 TYR A N 1
ATOM 4734 C CA . TYR A 1 739 ? 99.616 -11.342 76.832 1.00 56.36 747 TYR A CA 1
ATOM 4735 C C . TYR A 1 739 ? 100.457 -10.105 76.567 1.00 57.97 747 TYR A C 1
ATOM 4736 O O . TYR A 1 739 ? 100.574 -9.689 75.426 1.00 57.39 747 TYR A O 1
ATOM 4745 N N . GLN A 1 740 ? 101.015 -9.515 77.632 1.00 59.72 748 GLN A N 1
ATOM 4746 C CA . GLN A 1 740 ? 101.942 -8.337 77.536 1.00 61.09 748 GLN A CA 1
ATOM 4747 C C . GLN A 1 740 ? 103.161 -8.596 76.652 1.00 61.10 748 GLN A C 1
ATOM 4748 O O . GLN A 1 740 ? 103.646 -7.720 75.899 1.00 61.43 748 GLN A O 1
ATOM 4754 N N . ARG A 1 741 ? 103.620 -9.834 76.726 1.00 61.71 749 ARG A N 1
ATOM 4755 C CA . ARG A 1 741 ? 104.629 -10.358 75.832 1.00 61.79 749 ARG A CA 1
ATOM 4756 C C . ARG A 1 741 ? 104.244 -10.309 74.362 1.00 61.15 749 ARG A C 1
ATOM 4757 O O . ARG A 1 741 ? 105.051 -9.902 73.527 1.00 61.54 749 ARG A O 1
ATOM 4765 N N . LYS A 1 742 ? 103.032 -10.760 74.029 1.00 59.91 750 LYS A N 1
ATOM 4766 C CA . LYS A 1 742 ? 102.533 -10.708 72.637 1.00 58.28 750 LYS A CA 1
ATOM 4767 C C . LYS A 1 742 ? 102.407 -9.248 72.140 1.00 57.15 750 LYS A C 1
ATOM 4768 O O . LYS A 1 742 ? 102.755 -8.904 71.032 1.00 54.95 750 LYS A O 1
ATOM 4774 N N . GLU A 1 743 ? 101.918 -8.385 73.001 1.00 58.70 751 GLU A N 1
ATOM 4775 C CA . GLU A 1 743 ? 101.875 -6.951 72.713 1.00 59.73 751 GLU A CA 1
ATOM 4776 C C . GLU A 1 743 ? 103.242 -6.370 72.385 1.00 60.51 751 GLU A C 1
ATOM 4777 O O . GLU A 1 743 ? 103.354 -5.582 71.452 1.00 61.93 751 GLU A O 1
ATOM 4783 N N . GLU A 1 744 ? 104.279 -6.728 73.149 1.00 61.25 752 GLU A N 1
ATOM 4784 C CA . GLU A 1 744 ? 105.643 -6.216 72.899 1.00 60.95 752 GLU A CA 1
ATOM 4785 C C . GLU A 1 744 ? 106.053 -6.573 71.502 1.00 59.09 752 GLU A C 1
ATOM 4786 O O . GLU A 1 744 ? 106.763 -5.829 70.891 1.00 60.99 752 GLU A O 1
ATOM 4792 N N . VAL A 1 745 ? 105.623 -7.692 70.948 1.00 57.85 753 VAL A N 1
ATOM 4793 C CA . VAL A 1 745 ? 105.964 -8.023 69.540 1.00 57.46 753 VAL A CA 1
ATOM 4794 C C . VAL A 1 745 ? 105.270 -7.172 68.418 1.00 58.60 753 VAL A C 1
ATOM 4795 O O . VAL A 1 745 ? 105.862 -6.758 67.413 1.00 57.12 753 VAL A O 1
ATOM 4799 N N . VAL A 1 746 ? 103.998 -6.927 68.633 1.00 60.27 754 VAL A N 1
ATOM 4800 C CA . VAL A 1 746 ? 103.113 -6.408 67.618 1.00 61.29 754 VAL A CA 1
ATOM 4801 C C . VAL A 1 746 ? 103.016 -4.877 67.778 1.00 60.76 754 VAL A C 1
ATOM 4802 O O . VAL A 1 746 ? 103.050 -4.125 66.796 1.00 62.00 754 VAL A O 1
ATOM 4806 N N . GLY A 1 747 ? 103.049 -4.433 69.010 1.00 60.09 755 GLY A N 1
ATOM 4807 C CA . GLY A 1 747 ? 102.959 -3.045 69.329 1.00 60.78 755 GLY A CA 1
ATOM 4808 C C . GLY A 1 747 ? 101.627 -2.763 69.959 1.00 61.55 755 GLY A C 1
ATOM 4809 O O . GLY A 1 747 ? 100.623 -3.442 69.713 1.00 60.73 755 GLY A O 1
ATOM 4810 N N . ALA A 1 748 ? 101.627 -1.728 70.767 1.00 62.46 756 ALA A N 1
ATOM 4811 C CA . ALA A 1 748 ? 100.485 -1.354 71.533 1.00 63.99 756 ALA A CA 1
ATOM 4812 C C . ALA A 1 748 ? 99.274 -1.037 70.635 1.00 65.42 756 ALA A C 1
ATOM 4813 O O . ALA A 1 748 ? 98.215 -1.655 70.751 1.00 64.26 756 ALA A O 1
ATOM 4815 N N . GLU A 1 749 ? 99.468 -0.101 69.693 1.00 66.57 757 GLU A N 1
ATOM 4816 C CA . GLU A 1 749 ? 98.377 0.329 68.812 1.00 66.41 757 GLU A CA 1
ATOM 4817 C C . GLU A 1 749 ? 97.763 -0.801 68.032 1.00 64.89 757 GLU A C 1
ATOM 4818 O O . GLU A 1 749 ? 96.528 -0.879 67.947 1.00 65.85 757 GLU A O 1
ATOM 4824 N N . MET A 1 750 ? 98.580 -1.711 67.536 1.00 63.22 758 MET A N 1
ATOM 4825 C CA . MET A 1 750 ? 98.054 -2.852 66.800 1.00 62.00 758 MET A CA 1
ATOM 4826 C C . MET A 1 750 ? 97.201 -3.694 67.734 1.00 59.80 758 MET A C 1
ATOM 4827 O O . MET A 1 750 ? 96.138 -4.203 67.376 1.00 55.34 758 MET A O 1
ATOM 4832 N N . MET A 1 751 ? 97.672 -3.783 68.968 1.00 59.70 759 MET A N 1
ATOM 4833 C CA . MET A 1 751 ? 96.992 -4.570 69.996 1.00 59.56 759 MET A CA 1
ATOM 4834 C C . MET A 1 751 ? 95.669 -4.019 70.400 1.00 58.17 759 MET A C 1
ATOM 4835 O O . MET A 1 751 ? 94.709 -4.764 70.545 1.00 56.26 759 MET A O 1
ATOM 4840 N N . ARG A 1 752 ? 95.658 -2.718 70.663 1.00 57.70 760 ARG A N 1
ATOM 4841 C CA . ARG A 1 752 ? 94.424 -2.003 71.035 1.00 57.17 760 ARG A CA 1
ATOM 4842 C C . ARG A 1 752 ? 93.309 -2.211 69.998 1.00 55.61 760 ARG A C 1
ATOM 4843 O O . ARG A 1 752 ? 92.124 -2.368 70.322 1.00 57.04 760 ARG A O 1
ATOM 4851 N N . HIS A 1 753 ? 93.680 -2.229 68.753 1.00 54.65 761 HIS A N 1
ATOM 4852 C CA . HIS A 1 753 ? 92.700 -2.218 67.696 1.00 53.78 761 HIS A CA 1
ATOM 4853 C C . HIS A 1 753 ? 92.295 -3.642 67.452 1.00 52.44 761 HIS A C 1
ATOM 4854 O O . HIS A 1 753 ? 91.134 -3.909 67.174 1.00 50.90 761 HIS A O 1
ATOM 4861 N N . PHE A 1 754 ? 93.219 -4.580 67.624 1.00 50.95 762 PHE A N 1
ATOM 4862 C CA . PHE A 1 754 ? 92.862 -5.977 67.569 1.00 49.78 762 PHE A CA 1
ATOM 4863 C C . PHE A 1 754 ? 91.856 -6.288 68.677 1.00 50.30 762 PHE A C 1
ATOM 4864 O O . PHE A 1 754 ? 90.904 -7.046 68.467 1.00 50.87 762 PHE A O 1
ATOM 4872 N N . GLU A 1 755 ? 92.072 -5.703 69.854 1.00 49.87 763 GLU A N 1
ATOM 4873 C CA . GLU A 1 755 ? 91.217 -5.970 71.011 1.00 49.65 763 GLU A CA 1
ATOM 4874 C C . GLU A 1 755 ? 89.772 -5.513 70.680 1.00 50.38 763 GLU A C 1
ATOM 4875 O O . GLU A 1 755 ? 88.795 -6.250 70.910 1.00 48.72 763 GLU A O 1
ATOM 4881 N N . LYS A 1 756 ? 89.685 -4.292 70.137 1.00 50.16 764 LYS A N 1
ATOM 4882 C CA . LYS A 1 756 ? 88.371 -3.666 69.756 1.00 50.14 764 LYS A CA 1
ATOM 4883 C C . LYS A 1 756 ? 87.681 -4.521 68.742 1.00 48.33 764 LYS A C 1
ATOM 4884 O O . LYS A 1 756 ? 86.537 -4.909 68.916 1.00 50.82 764 LYS A O 1
ATOM 4890 N N . GLY A 1 757 ? 88.403 -4.798 67.666 1.00 45.95 765 GLY A N 1
ATOM 4891 C CA . GLY A 1 757 ? 88.038 -5.697 66.663 1.00 44.90 765 GLY A CA 1
ATOM 4892 C C . GLY A 1 757 ? 87.461 -6.968 67.135 1.00 44.42 765 GLY A C 1
ATOM 4893 O O . GLY A 1 757 ? 86.438 -7.403 66.630 1.00 45.60 765 GLY A O 1
ATOM 4894 N N . VAL A 1 758 ? 88.214 -7.676 67.964 1.00 43.86 766 VAL A N 1
ATOM 4895 C CA . VAL A 1 758 ? 87.759 -8.922 68.592 1.00 42.19 766 VAL A CA 1
ATOM 4896 C C . VAL A 1 758 ? 86.439 -8.776 69.378 1.00 42.17 766 VAL A C 1
ATOM 4897 O O . VAL A 1 758 ? 85.556 -9.641 69.283 1.00 39.73 766 VAL A O 1
ATOM 4901 N N . MET A 1 759 ? 86.303 -7.689 70.129 1.00 42.20 767 MET A N 1
ATOM 4902 C CA . MET A 1 759 ? 85.083 -7.442 70.900 1.00 44.64 767 MET A CA 1
ATOM 4903 C C . MET A 1 759 ? 83.844 -7.326 69.969 1.00 45.03 767 MET A C 1
ATOM 4904 O O . MET A 1 759 ? 82.763 -7.872 70.235 1.00 44.29 767 MET A O 1
ATOM 4909 N N . LEU A 1 760 ? 84.046 -6.629 68.835 1.00 45.77 768 LEU A N 1
ATOM 4910 C CA . LEU A 1 760 ? 82.948 -6.285 67.940 1.00 45.70 768 LEU A CA 1
ATOM 4911 C C . LEU A 1 760 ? 82.550 -7.511 67.163 1.00 45.61 768 LEU A C 1
ATOM 4912 O O . LEU A 1 760 ? 81.365 -7.856 67.034 1.00 44.12 768 LEU A O 1
ATOM 4917 N N . GLN A 1 761 ? 83.548 -8.200 66.678 1.00 45.82 769 GLN A N 1
ATOM 4918 C CA . GLN A 1 761 ? 83.307 -9.421 65.959 1.00 46.88 769 GLN A CA 1
ATOM 4919 C C . GLN A 1 761 ? 82.655 -10.512 66.781 1.00 45.67 769 GLN A C 1
ATOM 4920 O O . GLN A 1 761 ? 81.766 -11.251 66.289 1.00 44.25 769 GLN A O 1
ATOM 4926 N N . THR A 1 762 ? 83.089 -10.649 68.037 1.00 43.56 770 THR A N 1
ATOM 4927 C CA . THR A 1 762 ? 82.496 -11.652 68.907 1.00 42.45 770 THR A CA 1
ATOM 4928 C C . THR A 1 762 ? 81.083 -11.226 69.293 1.00 40.75 770 THR A C 1
ATOM 4929 O O . THR A 1 762 ? 80.150 -12.033 69.282 1.00 39.30 770 THR A O 1
ATOM 4933 N N . LEU A 1 763 ? 80.881 -9.944 69.575 1.00 40.60 771 LEU A N 1
ATOM 4934 C CA . LEU A 1 763 ? 79.540 -9.460 69.826 1.00 41.66 771 LEU A CA 1
ATOM 4935 C C . LEU A 1 763 ? 78.572 -9.820 68.631 1.00 43.74 771 LEU A C 1
ATOM 4936 O O . LEU A 1 763 ? 77.497 -10.464 68.815 1.00 44.82 771 LEU A O 1
ATOM 4941 N N . ASP A 1 764 ? 78.970 -9.441 67.422 1.00 43.14 772 ASP A N 1
ATOM 4942 C CA . ASP A 1 764 ? 78.184 -9.739 66.240 1.00 44.70 772 ASP A CA 1
ATOM 4943 C C . ASP A 1 764 ? 77.857 -11.259 66.069 1.00 44.60 772 ASP A C 1
ATOM 4944 O O . ASP A 1 764 ? 76.698 -11.602 65.806 1.00 42.76 772 ASP A O 1
ATOM 4949 N N . SER A 1 765 ? 78.813 -12.170 66.292 1.00 43.79 773 SER A N 1
ATOM 4950 C CA . SER A 1 765 ? 78.543 -13.526 66.022 1.00 44.84 773 SER A CA 1
ATOM 4951 C C . SER A 1 765 ? 77.524 -14.062 67.050 1.00 44.83 773 SER A C 1
ATOM 4952 O O . SER A 1 765 ? 76.692 -14.938 66.708 1.00 44.04 773 SER A O 1
ATOM 4955 N N . LEU A 1 766 ? 77.696 -13.682 68.340 1.00 42.29 774 LEU A N 1
ATOM 4956 C CA . LEU A 1 766 ? 76.782 -14.155 69.375 1.00 42.88 774 LEU A CA 1
ATOM 4957 C C . LEU A 1 766 ? 75.385 -13.552 69.240 1.00 40.20 774 LEU A C 1
ATOM 4958 O O . LEU A 1 766 ? 74.407 -14.203 69.547 1.00 36.66 774 LEU A O 1
ATOM 4963 N N . TRP A 1 767 ? 75.313 -12.328 68.759 1.00 40.77 775 TRP A N 1
ATOM 4964 C CA . TRP A 1 767 ? 74.059 -11.707 68.464 1.00 41.86 775 TRP A CA 1
ATOM 4965 C C . TRP A 1 767 ? 73.340 -12.393 67.298 1.00 44.09 775 TRP A C 1
ATOM 4966 O O . TRP A 1 767 ? 72.153 -12.661 67.404 1.00 44.19 775 TRP A O 1
ATOM 4977 N N . LYS A 1 768 ? 74.001 -12.660 66.163 1.00 45.65 776 LYS A N 1
ATOM 4978 C CA . LYS A 1 768 ? 73.317 -13.430 65.124 1.00 46.89 776 LYS A CA 1
ATOM 4979 C C . LYS A 1 768 ? 72.732 -14.734 65.653 1.00 47.14 776 LYS A C 1
ATOM 4980 O O . LYS A 1 768 ? 71.602 -15.063 65.370 1.00 46.20 776 LYS A O 1
ATOM 4986 N N . GLU A 1 769 ? 73.515 -15.428 66.469 1.00 47.14 777 GLU A N 1
ATOM 4987 C CA . GLU A 1 769 ? 73.173 -16.687 67.068 1.00 48.44 777 GLU A CA 1
ATOM 4988 C C . GLU A 1 769 ? 72.002 -16.487 68.041 1.00 48.40 777 GLU A C 1
ATOM 4989 O O . GLU A 1 769 ? 71.048 -17.287 68.065 1.00 46.97 777 GLU A O 1
ATOM 4995 N N . HIS A 1 770 ? 72.068 -15.424 68.843 1.00 47.52 778 HIS A N 1
ATOM 4996 C CA . HIS A 1 770 ? 70.959 -15.103 69.733 1.00 47.01 778 HIS A CA 1
ATOM 4997 C C . HIS A 1 770 ? 69.643 -14.793 68.954 1.00 46.65 778 HIS A C 1
ATOM 4998 O O . HIS A 1 770 ? 68.568 -15.244 69.340 1.00 44.91 778 HIS A O 1
ATOM 5005 N N . LEU A 1 771 ? 69.747 -14.002 67.891 1.00 46.78 779 LEU A N 1
ATOM 5006 C CA . LEU A 1 771 ? 68.588 -13.677 67.064 1.00 47.62 779 LEU A CA 1
ATOM 5007 C C . LEU A 1 771 ? 67.884 -14.932 66.547 1.00 48.78 779 LEU A C 1
ATOM 5008 O O . LEU A 1 771 ? 66.655 -14.986 66.500 1.00 46.68 779 LEU A O 1
ATOM 5013 N N . ALA A 1 772 ? 68.682 -15.970 66.244 1.00 49.01 780 ALA A N 1
ATOM 5014 C CA . ALA A 1 772 ? 68.130 -17.182 65.686 1.00 49.43 780 ALA A CA 1
ATOM 5015 C C . ALA A 1 772 ? 67.394 -17.980 66.764 1.00 48.73 780 ALA A C 1
ATOM 5016 O O . ALA A 1 772 ? 66.289 -18.484 66.525 1.00 47.93 780 ALA A O 1
ATOM 5018 N N . ALA A 1 773 ? 68.005 -18.047 67.942 1.00 48.54 781 ALA A N 1
ATOM 5019 C CA . ALA A 1 773 ? 67.445 -18.724 69.089 1.00 48.53 781 ALA A CA 1
ATOM 5020 C C . ALA A 1 773 ? 66.206 -18.025 69.620 1.00 48.20 781 ALA A C 1
ATOM 5021 O O . ALA A 1 773 ? 65.263 -18.682 70.006 1.00 46.97 781 ALA A O 1
ATOM 5023 N N . MET A 1 774 ? 66.209 -16.698 69.635 1.00 48.01 782 MET A N 1
ATOM 5024 C CA . MET A 1 774 ? 65.014 -15.938 70.012 1.00 49.72 782 MET A CA 1
ATOM 5025 C C . MET A 1 774 ? 63.838 -16.231 69.075 1.00 51.39 782 MET A C 1
ATOM 5026 O O . MET A 1 774 ? 62.708 -16.445 69.511 1.00 51.92 782 MET A O 1
ATOM 5031 N N . ASP A 1 775 ? 64.123 -16.228 67.788 1.00 53.32 783 ASP A N 1
ATOM 5032 C CA . ASP A 1 775 ? 63.223 -16.775 66.791 1.00 55.96 783 ASP A CA 1
ATOM 5033 C C . ASP A 1 775 ? 62.624 -18.131 67.163 1.00 56.85 783 ASP A C 1
ATOM 5034 O O . ASP A 1 775 ? 61.415 -18.276 67.249 1.00 56.18 783 ASP A O 1
ATOM 5039 N N . TYR A 1 776 ? 63.451 -19.129 67.390 1.00 58.02 784 TYR A N 1
ATOM 5040 C CA . TYR A 1 776 ? 62.904 -20.419 67.700 1.00 60.11 784 TYR A CA 1
ATOM 5041 C C . TYR A 1 776 ? 62.118 -20.427 68.991 1.00 60.27 784 TYR A C 1
ATOM 5042 O O . TYR A 1 776 ? 61.210 -21.232 69.148 1.00 61.47 784 TYR A O 1
ATOM 5051 N N . LEU A 1 777 ? 62.538 -19.631 69.957 1.00 60.60 785 LEU A N 1
ATOM 5052 C CA . LEU A 1 777 ? 61.889 -19.594 71.258 1.00 61.18 785 LEU A CA 1
ATOM 5053 C C . LEU A 1 777 ? 60.474 -19.070 71.036 1.00 62.10 785 LEU A C 1
ATOM 5054 O O . LEU A 1 777 ? 59.501 -19.658 71.478 1.00 62.64 785 LEU A O 1
ATOM 5059 N N . ARG A 1 778 ? 60.379 -17.972 70.296 1.00 63.51 786 ARG A N 1
ATOM 5060 C CA . ARG A 1 778 ? 59.114 -17.357 69.998 1.00 64.27 786 ARG A CA 1
ATOM 5061 C C . ARG A 1 778 ? 58.142 -18.238 69.187 1.00 66.22 786 ARG A C 1
ATOM 5062 O O . ARG A 1 778 ? 56.975 -18.270 69.514 1.00 65.49 786 ARG A O 1
ATOM 5070 N N . GLN A 1 779 ? 58.600 -18.944 68.156 1.00 68.56 787 GLN A N 1
ATOM 5071 C CA . GLN A 1 779 ? 57.696 -19.859 67.440 1.00 71.35 787 GLN A CA 1
ATOM 5072 C C . GLN A 1 779 ? 57.271 -21.061 68.301 1.00 73.06 787 GLN A C 1
ATOM 5073 O O . GLN A 1 779 ? 56.175 -21.595 68.153 1.00 73.78 787 GLN A O 1
ATOM 5079 N N . GLY A 1 780 ? 58.108 -21.434 69.256 1.00 75.66 788 GLY A N 1
ATOM 5080 C CA . GLY A 1 780 ? 57.778 -22.487 70.229 1.00 77.67 788 GLY A CA 1
ATOM 5081 C C . GLY A 1 780 ? 56.712 -22.096 71.258 1.00 79.63 788 GLY A C 1
ATOM 5082 O O . GLY A 1 780 ? 56.446 -22.853 72.212 1.00 78.91 788 GLY A O 1
ATOM 5083 N N . ILE A 1 781 ? 56.075 -20.935 71.044 1.00 82.08 789 ILE A N 1
ATOM 5084 C CA . ILE A 1 781 ? 55.088 -20.379 71.995 1.00 84.12 789 ILE A CA 1
ATOM 5085 C C . ILE A 1 781 ? 53.671 -21.056 71.862 1.00 85.50 789 ILE A C 1
ATOM 5086 O O . ILE A 1 781 ? 52.621 -20.396 71.690 1.00 85.97 789 ILE A O 1
ATOM 5091 N N . HIS A 1 782 ? 53.690 -22.392 71.959 1.00 86.76 790 HIS A N 1
ATOM 5092 C CA . HIS A 1 782 ? 52.485 -23.249 71.927 1.00 87.76 790 HIS A CA 1
ATOM 5093 C C . HIS A 1 782 ? 52.661 -24.585 72.729 1.00 88.15 790 HIS A C 1
ATOM 5094 O O . HIS A 1 782 ? 51.887 -25.528 72.528 1.00 88.04 790 HIS A O 1
ATOM 5101 N N . LEU A 1 783 ? 53.644 -24.652 73.647 1.00 88.97 791 LEU A N 1
ATOM 5102 C CA . LEU A 1 783 ? 53.884 -25.871 74.501 1.00 89.41 791 LEU A CA 1
ATOM 5103 C C . LEU A 1 783 ? 54.738 -25.732 75.839 1.00 89.73 791 LEU A C 1
ATOM 5104 O O . LEU A 1 783 ? 54.770 -26.697 76.647 1.00 89.72 791 LEU A O 1
ATOM 5109 N N . ARG A 1 784 ? 55.400 -24.577 76.072 1.00 90.05 792 ARG A N 1
ATOM 5110 C CA . ARG A 1 784 ? 56.211 -24.297 77.335 1.00 89.97 792 ARG A CA 1
ATOM 5111 C C . ARG A 1 784 ? 55.440 -23.608 78.532 1.00 89.98 792 ARG A C 1
ATOM 5112 O O . ARG A 1 784 ? 55.401 -24.176 79.655 1.00 89.77 792 ARG A O 1
ATOM 5120 N N . GLY A 1 785 ? 54.864 -22.405 78.293 1.00 89.40 793 GLY A N 1
ATOM 5121 C CA . GLY A 1 785 ? 53.942 -21.716 79.259 1.00 88.89 793 GLY A CA 1
ATOM 5122 C C . GLY A 1 785 ? 52.438 -21.961 79.009 1.00 88.33 793 GLY A C 1
ATOM 5123 O O . GLY A 1 785 ? 51.896 -21.498 78.001 1.00 88.27 793 GLY A O 1
ATOM 5124 N N . TYR A 1 786 ? 51.764 -22.683 79.919 1.00 87.65 794 TYR A N 1
ATOM 5125 C CA . TYR A 1 786 ? 50.339 -23.090 79.720 1.00 87.08 794 TYR A CA 1
ATOM 5126 C C . TYR A 1 786 ? 49.418 -23.003 80.991 1.00 85.98 794 TYR A C 1
ATOM 5127 O O . TYR A 1 786 ? 48.989 -21.898 81.345 1.00 86.63 794 TYR A O 1
ATOM 5136 N N . ALA A 1 787 ? 49.117 -24.124 81.656 1.00 84.07 795 ALA A N 1
ATOM 5137 C CA . ALA A 1 787 ? 48.119 -24.178 82.754 1.00 82.83 795 ALA A CA 1
ATOM 5138 C C . ALA A 1 787 ? 48.224 -23.034 83.788 1.00 81.49 795 ALA A C 1
ATOM 5139 O O . ALA A 1 787 ? 49.037 -23.093 84.727 1.00 81.46 795 ALA A O 1
ATOM 5141 N N . GLN A 1 788 ? 47.374 -22.015 83.600 1.00 79.54 796 GLN A N 1
ATOM 5142 C CA . GLN A 1 788 ? 47.307 -20.797 84.442 1.00 77.70 796 GLN A CA 1
ATOM 5143 C C . GLN A 1 788 ? 48.442 -19.807 84.148 1.00 75.84 796 GLN A C 1
ATOM 5144 O O . GLN A 1 788 ? 48.148 -18.737 83.560 1.00 76.12 796 GLN A O 1
ATOM 5150 N N . LYS A 1 789 ? 49.690 -20.143 84.539 1.00 72.87 797 LYS A N 1
ATOM 5151 C CA . LYS A 1 789 ? 50.880 -19.321 84.221 1.00 71.15 797 LYS A CA 1
ATOM 5152 C C . LYS A 1 789 ? 50.849 -18.761 82.774 1.00 70.07 797 LYS A C 1
ATOM 5153 O O . LYS A 1 789 ? 50.478 -19.458 81.807 1.00 70.45 797 LYS A O 1
ATOM 5159 N N . ASP A 1 790 ? 51.239 -17.496 82.658 1.00 68.18 798 ASP A N 1
ATOM 5160 C CA . ASP A 1 790 ? 51.223 -16.737 81.395 1.00 67.13 798 ASP A CA 1
ATOM 5161 C C . ASP A 1 790 ? 52.357 -17.207 80.450 1.00 65.88 798 ASP A C 1
ATOM 5162 O O . ASP A 1 790 ? 53.514 -17.432 80.914 1.00 65.70 798 ASP A O 1
ATOM 5167 N N . PRO A 1 791 ? 52.040 -17.418 79.142 1.00 64.12 799 PRO A N 1
ATOM 5168 C CA . PRO A 1 791 ? 53.116 -17.253 78.167 1.00 63.23 799 PRO A CA 1
ATOM 5169 C C . PRO A 1 791 ? 53.186 -15.702 77.985 1.00 62.41 799 PRO A C 1
ATOM 5170 O O . PRO A 1 791 ? 52.359 -15.015 78.569 1.00 64.70 799 PRO A O 1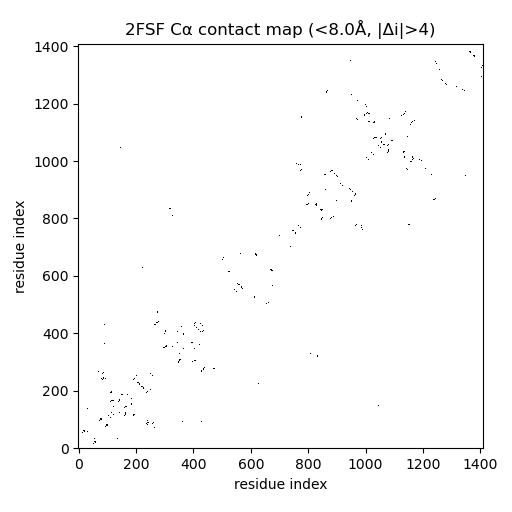
ATOM 5174 N N . LYS A 1 792 ? 54.077 -15.125 77.205 1.00 60.79 800 LYS A N 1
ATOM 5175 C CA . LYS A 1 792 ? 54.524 -13.753 77.482 1.00 59.45 800 LYS A CA 1
ATOM 5176 C C . LYS A 1 792 ? 55.003 -14.144 78.815 1.00 56.65 800 LYS A C 1
ATOM 5177 O O . LYS A 1 792 ? 54.556 -15.145 79.253 1.00 57.88 800 LYS A O 1
ATOM 5183 N N . GLN A 1 793 ? 55.894 -13.474 79.498 1.00 53.91 801 GLN A N 1
ATOM 5184 C CA . GLN A 1 793 ? 56.033 -13.863 81.000 1.00 51.86 801 GLN A CA 1
ATOM 5185 C C . GLN A 1 793 ? 56.992 -15.050 81.288 1.00 48.99 801 GLN A C 1
ATOM 5186 O O . GLN A 1 793 ? 58.089 -14.788 81.770 1.00 43.04 801 GLN A O 1
ATOM 5192 N N . GLU A 1 794 ? 56.646 -16.275 80.890 1.00 47.91 802 GLU A N 1
ATOM 5193 C CA . GLU A 1 794 ? 57.649 -17.350 80.825 1.00 48.72 802 GLU A CA 1
ATOM 5194 C C . GLU A 1 794 ? 58.612 -17.032 79.681 1.00 48.53 802 GLU A C 1
ATOM 5195 O O . GLU A 1 794 ? 59.834 -17.252 79.769 1.00 48.88 802 GLU A O 1
ATOM 5201 N N . TYR A 1 795 ? 58.096 -16.452 78.608 1.00 46.26 803 TYR A N 1
ATOM 5202 C CA . TYR A 1 795 ? 58.927 -16.136 77.506 1.00 45.76 803 TYR A CA 1
ATOM 5203 C C . TYR A 1 795 ? 59.915 -15.030 77.929 1.00 45.56 803 TYR A C 1
ATOM 5204 O O . TYR A 1 795 ? 61.121 -15.057 77.603 1.00 46.57 803 TYR A O 1
ATOM 5213 N N . LYS A 1 796 ? 59.404 -14.053 78.656 1.00 45.03 804 LYS A N 1
ATOM 5214 C CA . LYS A 1 796 ? 60.242 -13.000 79.189 1.00 45.66 804 LYS A CA 1
ATOM 5215 C C . LYS A 1 796 ? 61.333 -13.551 80.100 1.00 44.65 804 LYS A C 1
ATOM 5216 O O . LYS A 1 796 ? 62.466 -13.067 80.029 1.00 45.71 804 LYS A O 1
ATOM 5222 N N . ARG A 1 797 ? 61.023 -14.567 80.860 1.00 44.85 805 ARG A N 1
ATOM 5223 C CA . ARG A 1 797 ? 62.040 -15.182 81.703 1.00 45.98 805 ARG A CA 1
ATOM 5224 C C . ARG A 1 797 ? 63.119 -15.920 80.943 1.00 45.16 805 ARG A C 1
ATOM 5225 O O . ARG A 1 797 ? 64.299 -15.781 81.256 1.00 43.95 805 ARG A O 1
ATOM 5233 N N . GLU A 1 798 ? 62.685 -16.795 80.039 1.00 45.38 806 GLU A N 1
ATOM 5234 C CA . GLU A 1 798 ? 63.609 -17.543 79.180 1.00 45.89 806 GLU A CA 1
ATOM 5235 C C . GLU A 1 798 ? 64.468 -16.576 78.377 1.00 43.93 806 GLU A C 1
ATOM 5236 O O . GLU A 1 798 ? 65.657 -16.790 78.186 1.00 43.37 806 GLU A O 1
ATOM 5242 N N . SER A 1 799 ? 63.860 -15.500 77.895 1.00 44.47 807 SER A N 1
ATOM 5243 C CA . SER A 1 799 ? 64.552 -14.505 77.141 1.00 42.51 807 SER A CA 1
ATOM 5244 C C . SER A 1 799 ? 65.631 -13.777 77.911 1.00 42.61 807 SER A C 1
ATOM 5245 O O . SER A 1 799 ? 66.722 -13.547 77.418 1.00 41.26 807 SER A O 1
ATOM 5248 N N . PHE A 1 800 ? 65.272 -13.353 79.096 1.00 43.68 808 PHE A N 1
ATOM 5249 C CA . PHE A 1 800 ? 66.195 -12.719 80.009 1.00 44.46 808 PHE A CA 1
ATOM 5250 C C . PHE A 1 800 ? 67.377 -13.674 80.336 1.00 44.01 808 PHE A C 1
ATOM 5251 O O . PHE A 1 800 ? 68.492 -13.296 80.279 1.00 43.08 808 PHE A O 1
ATOM 5259 N N . SER A 1 801 ? 67.064 -14.901 80.698 1.00 43.35 809 SER A N 1
ATOM 5260 C CA . SER A 1 801 ? 68.053 -15.927 80.901 1.00 44.88 809 SER A CA 1
ATOM 5261 C C . SER A 1 801 ? 68.995 -16.116 79.739 1.00 44.04 809 SER A C 1
ATOM 5262 O O . SER A 1 801 ? 70.182 -16.156 79.897 1.00 41.67 809 SER A O 1
ATOM 5265 N N . MET A 1 802 ? 68.464 -16.190 78.543 1.00 46.05 810 MET A N 1
ATOM 5266 C CA . MET A 1 802 ? 69.315 -16.441 77.378 1.00 46.48 810 MET A CA 1
ATOM 5267 C C . MET A 1 802 ? 70.205 -15.227 77.030 1.00 45.03 810 MET A C 1
ATOM 5268 O O . MET A 1 802 ? 71.385 -15.365 76.640 1.00 43.75 810 MET A O 1
ATOM 5273 N N . PHE A 1 803 ? 69.660 -14.020 77.189 1.00 44.78 811 PHE A N 1
ATOM 5274 C CA . PHE A 1 803 ? 70.448 -12.771 76.985 1.00 43.53 811 PHE A CA 1
ATOM 5275 C C . PHE A 1 803 ? 71.566 -12.604 78.048 1.00 43.97 811 PHE A C 1
ATOM 5276 O O . PHE A 1 803 ? 72.709 -12.201 77.713 1.00 43.63 811 PHE A O 1
ATOM 5284 N N . ALA A 1 804 ? 71.248 -12.908 79.327 1.00 43.20 812 ALA A N 1
ATOM 5285 C CA . ALA A 1 804 ? 72.244 -12.913 80.400 1.00 43.06 812 ALA A CA 1
ATOM 5286 C C . ALA A 1 804 ? 73.430 -13.868 80.078 1.00 43.26 812 ALA A C 1
ATOM 5287 O O . ALA A 1 804 ? 74.608 -13.541 80.299 1.00 43.09 812 ALA A O 1
ATOM 5289 N N . ALA A 1 805 ? 73.082 -15.055 79.586 1.00 42.98 813 ALA A N 1
ATOM 5290 C CA . ALA A 1 805 ? 74.034 -16.104 79.280 1.00 43.25 813 ALA A CA 1
ATOM 5291 C C . ALA A 1 805 ? 74.884 -15.625 78.109 1.00 44.70 813 ALA A C 1
ATOM 5292 O O . ALA A 1 805 ? 76.087 -15.878 78.068 1.00 43.79 813 ALA A O 1
ATOM 5294 N N . MET A 1 806 ? 74.254 -14.939 77.149 1.00 43.22 814 MET A N 1
ATOM 5295 C CA . MET A 1 806 ? 74.967 -14.469 75.987 1.00 43.04 814 MET A CA 1
ATOM 5296 C C . MET A 1 806 ? 76.020 -13.442 76.397 1.00 44.28 814 MET A C 1
ATOM 5297 O O . MET A 1 806 ? 77.129 -13.391 75.826 1.00 41.82 814 MET A O 1
ATOM 5302 N N . LEU A 1 807 ? 75.736 -12.642 77.420 1.00 44.96 815 LEU A N 1
ATOM 5303 C CA . LEU A 1 807 ? 76.678 -11.580 77.757 1.00 45.15 815 LEU A CA 1
ATOM 5304 C C . LEU A 1 807 ? 77.881 -12.176 78.477 1.00 45.37 815 LEU A C 1
ATOM 5305 O O . LEU A 1 807 ? 78.969 -11.608 78.428 1.00 46.05 815 LEU A O 1
ATOM 5310 N N . GLU A 1 808 ? 77.663 -13.292 79.142 1.00 45.41 816 GLU A N 1
ATOM 5311 C CA . GLU A 1 808 ? 78.707 -14.021 79.849 1.00 45.56 816 GLU A CA 1
ATOM 5312 C C . GLU A 1 808 ? 79.567 -14.797 78.855 1.00 44.95 816 GLU A C 1
ATOM 5313 O O . GLU A 1 808 ? 80.786 -14.766 78.971 1.00 43.02 816 GLU A O 1
ATOM 5319 N N . SER A 1 809 ? 78.944 -15.420 77.846 1.00 44.78 817 SER A N 1
ATOM 5320 C CA . SER A 1 809 ? 79.674 -15.960 76.672 1.00 44.65 817 SER A CA 1
ATOM 5321 C C . SER A 1 809 ? 80.513 -14.968 75.967 1.00 44.23 817 SER A C 1
ATOM 5322 O O . SER A 1 809 ? 81.602 -15.293 75.602 1.00 44.46 817 SER A O 1
ATOM 5325 N N . LEU A 1 810 ? 79.992 -13.782 75.738 1.00 44.00 818 LEU A N 1
ATOM 5326 C CA . LEU A 1 810 ? 80.714 -12.697 75.075 1.00 45.52 818 LEU A CA 1
ATOM 5327 C C . LEU A 1 810 ? 82.052 -12.441 75.727 1.00 44.50 818 LEU A C 1
ATOM 5328 O O . LEU A 1 810 ? 83.059 -12.393 75.068 1.00 43.76 818 LEU A O 1
ATOM 5333 N N . LYS A 1 811 ? 82.021 -12.295 77.041 1.00 43.97 819 LYS A N 1
ATOM 5334 C CA . LYS A 1 811 ? 83.232 -12.078 77.828 1.00 44.83 819 LYS A CA 1
ATOM 5335 C C . LYS A 1 811 ? 84.177 -13.267 77.657 1.00 43.16 819 LYS A C 1
ATOM 5336 O O . LYS A 1 811 ? 85.335 -13.078 77.333 1.00 44.20 819 LYS A O 1
ATOM 5342 N N . TYR A 1 812 ? 83.674 -14.477 77.872 1.00 40.66 820 TYR A N 1
ATOM 5343 C CA . TYR A 1 812 ? 84.459 -15.662 77.704 1.00 40.72 820 TYR A CA 1
ATOM 5344 C C . TYR A 1 812 ? 85.182 -15.790 76.363 1.00 41.37 820 TYR A C 1
ATOM 5345 O O . TYR A 1 812 ? 86.417 -16.076 76.282 1.00 41.48 820 TYR A O 1
ATOM 5354 N N . GLU A 1 813 ? 84.430 -15.600 75.297 1.00 42.01 821 GLU A N 1
ATOM 5355 C CA . GLU A 1 813 ? 84.980 -15.776 73.949 1.00 41.02 821 GLU A CA 1
ATOM 5356 C C . GLU A 1 813 ? 86.022 -14.718 73.600 1.00 40.46 821 GLU A C 1
ATOM 5357 O O . GLU A 1 813 ? 87.053 -15.029 73.059 1.00 41.12 821 GLU A O 1
ATOM 5363 N N . VAL A 1 814 ? 85.809 -13.490 74.013 1.00 39.59 822 VAL A N 1
ATOM 5364 C CA . VAL A 1 814 ? 86.793 -12.483 73.782 1.00 39.78 822 VAL A CA 1
ATOM 5365 C C . VAL A 1 814 ? 88.104 -12.834 74.490 1.00 38.87 822 VAL A C 1
ATOM 5366 O O . VAL A 1 814 ? 89.157 -12.842 73.876 1.00 35.28 822 VAL A O 1
ATOM 5370 N N . ILE A 1 815 ? 88.044 -13.154 75.781 1.00 39.13 823 ILE A N 1
ATOM 5371 C CA . ILE A 1 815 ? 89.244 -13.435 76.487 1.00 39.82 823 ILE A CA 1
ATOM 5372 C C . ILE A 1 815 ? 89.851 -14.753 75.947 1.00 40.29 823 ILE A C 1
ATOM 5373 O O . ILE A 1 815 ? 91.048 -14.905 75.852 1.00 40.98 823 ILE A O 1
ATOM 5378 N N . SER A 1 816 ? 89.047 -15.757 75.662 1.00 40.15 824 SER A N 1
ATOM 5379 C CA . SER A 1 816 ? 89.602 -16.941 75.041 1.00 40.26 824 SER A CA 1
ATOM 5380 C C . SER A 1 816 ? 90.422 -16.626 73.737 1.00 40.94 824 SER A C 1
ATOM 5381 O O . SER A 1 816 ? 91.561 -17.154 73.532 1.00 41.44 824 SER A O 1
ATOM 5384 N N . THR A 1 817 ? 89.849 -15.837 72.840 1.00 41.32 825 THR A N 1
ATOM 5385 C CA . THR A 1 817 ? 90.545 -15.431 71.569 1.00 41.55 825 THR A CA 1
ATOM 5386 C C . THR A 1 817 ? 91.824 -14.674 71.827 1.00 41.51 825 THR A C 1
ATOM 5387 O O . THR A 1 817 ? 92.849 -15.022 71.319 1.00 42.76 825 THR A O 1
ATOM 5391 N N . LEU A 1 818 ? 91.772 -13.667 72.661 1.00 43.28 826 LEU A N 1
ATOM 5392 C CA . LEU A 1 818 ? 92.952 -12.904 73.031 1.00 45.04 826 LEU A CA 1
ATOM 5393 C C . LEU A 1 818 ? 94.036 -13.690 73.774 1.00 46.48 826 LEU A C 1
ATOM 5394 O O . LEU A 1 818 ? 95.270 -13.399 73.638 1.00 47.41 826 LEU A O 1
ATOM 5399 N N . SER A 1 819 ? 93.627 -14.680 74.553 1.00 44.54 827 SER A N 1
ATOM 5400 C CA . SER A 1 819 ? 94.609 -15.558 75.190 1.00 45.29 827 SER A CA 1
ATOM 5401 C C . SER A 1 819 ? 95.286 -16.559 74.204 1.00 45.21 827 SER A C 1
ATOM 5402 O O . SER A 1 819 ? 96.490 -16.917 74.321 1.00 45.07 827 SER A O 1
ATOM 5405 N N . LYS A 1 820 ? 94.508 -17.002 73.234 1.00 46.80 828 LYS A N 1
ATOM 5406 C CA . LYS A 1 820 ? 94.928 -17.986 72.268 1.00 47.75 828 LYS A CA 1
ATOM 5407 C C . LYS A 1 820 ? 95.594 -17.441 71.002 1.00 49.07 828 LYS A C 1
ATOM 5408 O O . LYS A 1 820 ? 96.204 -18.205 70.232 1.00 49.50 828 LYS A O 1
ATOM 5414 N N . VAL A 1 821 ? 95.480 -16.143 70.758 1.00 49.68 829 VAL A N 1
ATOM 5415 C CA . VAL A 1 821 ? 96.013 -15.592 69.565 1.00 50.34 829 VAL A CA 1
ATOM 5416 C C . VAL A 1 821 ? 97.531 -15.877 69.443 1.00 53.19 829 VAL A C 1
ATOM 5417 O O . VAL A 1 821 ? 98.325 -15.560 70.328 1.00 52.36 829 VAL A O 1
ATOM 5421 N N . GLN A 1 822 ? 97.899 -16.535 68.349 1.00 57.19 830 GLN A N 1
ATOM 5422 C CA . GLN A 1 822 ? 99.279 -16.958 68.129 1.00 60.33 830 GLN A CA 1
ATOM 5423 C C . GLN A 1 822 ? 100.006 -15.777 67.587 1.00 63.85 830 GLN A C 1
ATOM 5424 O O . GLN A 1 822 ? 99.598 -15.182 66.611 1.00 63.68 830 GLN A O 1
ATOM 5430 N N . VAL A 1 823 ? 101.045 -15.392 68.297 1.00 68.44 831 VAL A N 1
ATOM 5431 C CA . VAL A 1 823 ? 102.022 -14.441 67.813 1.00 71.88 831 VAL A CA 1
ATOM 5432 C C . VAL A 1 823 ? 103.315 -15.289 67.759 1.00 73.99 831 VAL A C 1
ATOM 5433 O O . VAL A 1 823 ? 103.600 -15.999 68.752 1.00 73.04 831 VAL A O 1
ATOM 5437 N N . ARG A 1 824 ? 104.019 -15.270 66.609 1.00 76.37 832 ARG A N 1
ATOM 5438 C CA . ARG A 1 824 ? 105.411 -15.829 66.486 1.00 78.47 832 ARG A CA 1
ATOM 5439 C C . ARG A 1 824 ? 106.372 -15.123 67.469 1.00 79.68 832 ARG A C 1
ATOM 5440 O O . ARG A 1 824 ? 106.712 -13.941 67.295 1.00 79.57 832 ARG A O 1
ATOM 5448 N N . MET A 1 825 ? 106.779 -15.846 68.512 1.00 81.31 833 MET A N 1
ATOM 5449 C CA . MET A 1 825 ? 107.578 -15.271 69.591 1.00 82.51 833 MET A CA 1
ATOM 5450 C C . MET A 1 825 ? 109.042 -15.339 69.207 1.00 83.64 833 MET A C 1
ATOM 5451 O O . MET A 1 825 ? 109.530 -16.426 68.895 1.00 84.74 833 MET A O 1
ATOM 5456 N N . PRO A 1 826 ? 109.748 -14.184 69.164 1.00 84.71 834 PRO A N 1
ATOM 5457 C CA . PRO A 1 826 ? 111.247 -14.188 69.133 1.00 84.97 834 PRO A CA 1
ATOM 5458 C C . PRO A 1 826 ? 111.928 -15.278 69.981 1.00 84.93 834 PRO A C 1
ATOM 5459 O O . PRO A 1 826 ? 112.515 -16.210 69.427 1.00 85.09 834 PRO A O 1
ATOM 5463 N N . SER B 1 4 ? 56.641 -9.224 -7.798 1.00 88.72 12 SER B N 1
ATOM 5464 C CA . SER B 1 4 ? 57.167 -9.788 -6.511 1.00 88.42 12 SER B CA 1
ATOM 5465 C C . SER B 1 4 ? 56.020 -9.700 -5.455 1.00 88.37 12 SER B C 1
ATOM 5466 O O . SER B 1 4 ? 54.836 -9.803 -5.865 1.00 88.63 12 SER B O 1
ATOM 5469 N N . ARG B 1 5 ? 56.296 -9.497 -4.145 1.00 87.07 13 ARG B N 1
ATOM 5470 C CA . ARG B 1 5 ? 55.170 -9.485 -3.150 1.00 85.37 13 ARG B CA 1
ATOM 5471 C C . ARG B 1 5 ? 54.709 -8.115 -2.544 1.00 82.58 13 ARG B C 1
ATOM 5472 O O . ARG B 1 5 ? 53.835 -7.469 -3.077 1.00 80.70 13 ARG B O 1
ATOM 5480 N N . ASN B 1 6 ? 55.268 -7.728 -1.414 1.00 79.43 14 ASN B N 1
ATOM 5481 C CA . ASN B 1 6 ? 54.871 -6.504 -0.743 1.00 78.13 14 ASN B CA 1
ATOM 5482 C C . ASN B 1 6 ? 55.260 -5.220 -1.525 1.00 76.17 14 ASN B C 1
ATOM 5483 O O . ASN B 1 6 ? 54.556 -4.217 -1.458 1.00 72.37 14 ASN B O 1
ATOM 5488 N N . ASP B 1 7 ? 56.386 -5.331 -2.243 1.00 75.50 15 ASP B N 1
ATOM 5489 C CA . ASP B 1 7 ? 56.954 -4.288 -3.111 1.00 74.59 15 ASP B CA 1
ATOM 5490 C C . ASP B 1 7 ? 56.041 -3.976 -4.294 1.00 73.44 15 ASP B C 1
ATOM 5491 O O . ASP B 1 7 ? 55.924 -2.817 -4.720 1.00 72.45 15 ASP B O 1
ATOM 5496 N N . ARG B 1 8 ? 55.391 -5.020 -4.792 1.00 71.60 16 ARG B N 1
ATOM 5497 C CA . ARG B 1 8 ? 54.548 -4.979 -5.941 1.00 71.38 16 ARG B CA 1
ATOM 5498 C C . ARG B 1 8 ? 53.167 -4.441 -5.502 1.00 70.09 16 ARG B C 1
ATOM 5499 O O . ARG B 1 8 ? 52.513 -3.691 -6.235 1.00 69.85 16 ARG B O 1
ATOM 5507 N N . THR B 1 9 ? 52.702 -4.824 -4.316 1.00 67.85 17 THR B N 1
ATOM 5508 C CA . THR B 1 9 ? 51.432 -4.276 -3.763 1.00 66.92 17 THR B CA 1
ATOM 5509 C C . THR B 1 9 ? 51.614 -2.765 -3.539 1.00 63.51 17 THR B C 1
ATOM 5510 O O . THR B 1 9 ? 50.734 -1.997 -3.830 1.00 57.65 17 THR B O 1
ATOM 5514 N N . LEU B 1 10 ? 52.729 -2.416 -2.919 1.00 62.01 18 LEU B N 1
ATOM 5515 C CA . LEU B 1 10 ? 52.986 -1.045 -2.565 1.00 62.81 18 LEU B CA 1
ATOM 5516 C C . LEU B 1 10 ? 53.085 -0.167 -3.843 1.00 61.22 18 LEU B C 1
ATOM 5517 O O . LEU B 1 10 ? 52.535 0.926 -3.882 1.00 59.13 18 LEU B O 1
ATOM 5522 N N . ARG B 1 11 ? 53.718 -0.681 -4.875 1.00 60.77 19 ARG B N 1
ATOM 5523 C CA . ARG B 1 11 ? 53.778 0.044 -6.118 1.00 60.39 19 ARG B CA 1
ATOM 5524 C C . ARG B 1 11 ? 52.429 0.396 -6.776 1.00 58.51 19 ARG B C 1
ATOM 5525 O O . ARG B 1 11 ? 52.234 1.517 -7.206 1.00 57.28 19 ARG B O 1
ATOM 5533 N N . ARG B 1 12 ? 51.538 -0.564 -6.876 1.00 56.22 20 ARG B N 1
ATOM 5534 C CA . ARG B 1 12 ? 50.246 -0.355 -7.466 1.00 57.17 20 ARG B CA 1
ATOM 5535 C C . ARG B 1 12 ? 49.396 0.542 -6.564 1.00 55.19 20 ARG B C 1
ATOM 5536 O O . ARG B 1 12 ? 48.651 1.368 -7.035 1.00 52.17 20 ARG B O 1
ATOM 5544 N N . MET B 1 13 ? 49.551 0.385 -5.249 1.00 52.17 21 MET B N 1
ATOM 5545 C CA . MET B 1 13 ? 48.876 1.241 -4.312 1.00 51.42 21 MET B CA 1
ATOM 5546 C C . MET B 1 13 ? 49.417 2.726 -4.343 1.00 50.76 21 MET B C 1
ATOM 5547 O O . MET B 1 13 ? 48.582 3.690 -4.237 1.00 47.57 21 MET B O 1
ATOM 5552 N N . ARG B 1 14 ? 50.742 2.886 -4.497 1.00 49.53 22 ARG B N 1
ATOM 5553 C CA . ARG B 1 14 ? 51.333 4.265 -4.687 1.00 51.40 22 ARG B CA 1
ATOM 5554 C C . ARG B 1 14 ? 50.750 4.941 -5.922 1.00 50.82 22 ARG B C 1
ATOM 5555 O O . ARG B 1 14 ? 50.510 6.134 -5.881 1.00 50.12 22 ARG B O 1
ATOM 5563 N N . LYS B 1 15 ? 50.471 4.202 -6.991 1.00 49.62 23 LYS B N 1
ATOM 5564 C CA . LYS B 1 15 ? 49.853 4.760 -8.172 1.00 50.15 23 LYS B CA 1
ATOM 5565 C C . LYS B 1 15 ? 48.437 5.271 -7.825 1.00 49.39 23 LYS B C 1
ATOM 5566 O O . LYS B 1 15 ? 48.012 6.376 -8.259 1.00 47.16 23 LYS B O 1
ATOM 5572 N N . VAL B 1 16 ? 47.751 4.547 -6.939 1.00 49.55 24 VAL B N 1
ATOM 5573 C CA . VAL B 1 16 ? 46.406 4.948 -6.562 1.00 49.36 24 VAL B CA 1
ATOM 5574 C C . VAL B 1 16 ? 46.437 6.229 -5.690 1.00 49.61 24 VAL B C 1
ATOM 5575 O O . VAL B 1 16 ? 45.569 7.110 -5.827 1.00 46.19 24 VAL B O 1
ATOM 5579 N N . VAL B 1 17 ? 47.391 6.265 -4.783 1.00 48.87 25 VAL B N 1
ATOM 5580 C CA . VAL B 1 17 ? 47.679 7.491 -4.012 1.00 49.04 25 VAL B CA 1
ATOM 5581 C C . VAL B 1 17 ? 47.864 8.701 -4.914 1.00 46.88 25 VAL B C 1
ATOM 5582 O O . VAL B 1 17 ? 47.317 9.729 -4.644 1.00 46.42 25 VAL B O 1
ATOM 5586 N N . ASN B 1 18 ? 48.612 8.584 -5.971 1.00 46.41 26 ASN B N 1
ATOM 5587 C CA . ASN B 1 18 ? 48.782 9.667 -6.888 1.00 47.19 26 ASN B CA 1
ATOM 5588 C C . ASN B 1 18 ? 47.489 10.167 -7.497 1.00 45.10 26 ASN B C 1
ATOM 5589 O O . ASN B 1 18 ? 47.351 11.351 -7.719 1.00 41.09 26 ASN B O 1
ATOM 5594 N N . ILE B 1 19 ? 46.573 9.243 -7.794 1.00 45.12 27 ILE B N 1
ATOM 5595 C CA . ILE B 1 19 ? 45.245 9.521 -8.184 1.00 43.65 27 ILE B CA 1
ATOM 5596 C C . ILE B 1 19 ? 44.421 10.228 -7.138 1.00 43.45 27 ILE B C 1
ATOM 5597 O O . ILE B 1 19 ? 43.820 11.267 -7.460 1.00 40.84 27 ILE B O 1
ATOM 5602 N N . ILE B 1 20 ? 44.440 9.784 -5.898 1.00 40.55 28 ILE B N 1
ATOM 5603 C CA . ILE B 1 20 ? 43.686 10.390 -4.843 1.00 41.63 28 ILE B CA 1
ATOM 5604 C C . ILE B 1 20 ? 44.182 11.835 -4.639 1.00 41.28 28 ILE B C 1
ATOM 5605 O O . ILE B 1 20 ? 43.356 12.777 -4.572 1.00 43.10 28 ILE B O 1
ATOM 5610 N N . ASN B 1 21 ? 45.490 12.034 -4.721 1.00 41.93 29 ASN B N 1
ATOM 5611 C CA . ASN B 1 21 ? 46.105 13.355 -4.475 1.00 43.04 29 ASN B CA 1
ATOM 5612 C C . ASN B 1 21 ? 45.683 14.338 -5.599 1.00 43.91 29 ASN B C 1
ATOM 5613 O O . ASN B 1 21 ? 45.451 15.491 -5.357 1.00 44.43 29 ASN B O 1
ATOM 5618 N N . ALA B 1 22 ? 45.682 13.851 -6.857 1.00 44.13 30 ALA B N 1
ATOM 5619 C CA . ALA B 1 22 ? 45.173 14.610 -7.981 1.00 45.24 30 ALA B CA 1
ATOM 5620 C C . ALA B 1 22 ? 43.689 15.063 -7.805 1.00 45.16 30 ALA B C 1
ATOM 5621 O O . ALA B 1 22 ? 43.294 16.107 -8.340 1.00 43.08 30 ALA B O 1
ATOM 5623 N N . MET B 1 23 ? 42.890 14.265 -7.089 1.00 46.42 31 MET B N 1
ATOM 5624 C CA . MET B 1 23 ? 41.507 14.598 -6.856 1.00 47.17 31 MET B CA 1
ATOM 5625 C C . MET B 1 23 ? 41.302 15.621 -5.812 1.00 48.46 31 MET B C 1
ATOM 5626 O O . MET B 1 23 ? 40.148 16.075 -5.666 1.00 45.89 31 MET B O 1
ATOM 5631 N N . GLU B 1 24 ? 42.368 15.969 -5.054 1.00 47.95 32 GLU B N 1
ATOM 5632 C CA . GLU B 1 24 ? 42.134 16.788 -3.868 1.00 49.05 32 GLU B CA 1
ATOM 5633 C C . GLU B 1 24 ? 41.522 18.162 -4.307 1.00 48.14 32 GLU B C 1
ATOM 5634 O O . GLU B 1 24 ? 40.678 18.618 -3.663 1.00 46.26 32 GLU B O 1
ATOM 5640 N N . PRO B 1 25 ? 41.979 18.766 -5.392 1.00 49.93 33 PRO B N 1
ATOM 5641 C CA . PRO B 1 25 ? 41.340 20.076 -5.803 1.00 51.43 33 PRO B CA 1
ATOM 5642 C C . PRO B 1 25 ? 39.856 20.019 -6.172 1.00 51.23 33 PRO B C 1
ATOM 5643 O O . PRO B 1 25 ? 39.213 20.985 -5.791 1.00 51.10 33 PRO B O 1
ATOM 5647 N N . GLU B 1 26 ? 39.312 18.929 -6.795 1.00 51.11 34 GLU B N 1
ATOM 5648 C CA . GLU B 1 26 ? 37.858 18.790 -7.013 1.00 50.80 34 GLU B CA 1
ATOM 5649 C C . GLU B 1 26 ? 37.199 18.815 -5.656 1.00 49.71 34 GLU B C 1
ATOM 5650 O O . GLU B 1 26 ? 36.115 19.332 -5.479 1.00 47.01 34 GLU B O 1
ATOM 5656 N N . MET B 1 27 ? 37.732 18.038 -4.718 1.00 47.09 35 MET B N 1
ATOM 5657 C CA . MET B 1 27 ? 37.015 17.890 -3.466 1.00 45.93 35 MET B CA 1
ATOM 5658 C C . MET B 1 27 ? 37.036 19.234 -2.677 1.00 45.66 35 MET B C 1
ATOM 5659 O O . MET B 1 27 ? 36.055 19.546 -1.992 1.00 43.76 35 MET B O 1
ATOM 5664 N N . GLU B 1 28 ? 38.171 19.935 -2.700 1.00 45.35 36 GLU B N 1
ATOM 5665 C CA . GLU B 1 28 ? 38.254 21.285 -2.083 1.00 47.38 36 GLU B CA 1
ATOM 5666 C C . GLU B 1 28 ? 37.164 22.283 -2.514 1.00 48.18 36 GLU B C 1
ATOM 5667 O O . GLU B 1 28 ? 36.811 23.118 -1.726 1.00 50.55 36 GLU B O 1
ATOM 5673 N N . LYS B 1 29 ? 36.733 22.210 -3.754 1.00 47.47 37 LYS B N 1
ATOM 5674 C CA . LYS B 1 29 ? 35.784 23.165 -4.366 1.00 49.55 37 LYS B CA 1
ATOM 5675 C C . LYS B 1 29 ? 34.323 22.802 -4.022 1.00 48.80 37 LYS B C 1
ATOM 5676 O O . LYS B 1 29 ? 33.424 23.596 -4.174 1.00 51.18 37 LYS B O 1
ATOM 5682 N N . LEU B 1 30 ? 34.101 21.587 -3.527 1.00 46.44 38 LEU B N 1
ATOM 5683 C CA . LEU B 1 30 ? 32.796 21.144 -3.096 1.00 47.70 38 LEU B CA 1
ATOM 5684 C C . LEU B 1 30 ? 32.326 21.797 -1.771 1.00 45.77 38 LEU B C 1
ATOM 5685 O O . LEU B 1 30 ? 33.113 21.954 -0.796 1.00 43.27 38 LEU B O 1
ATOM 5690 N N . SER B 1 31 ? 31.038 22.111 -1.741 1.00 45.76 39 SER B N 1
ATOM 5691 C CA . SER B 1 31 ? 30.342 22.540 -0.520 1.00 47.37 39 SER B CA 1
ATOM 5692 C C . SER B 1 31 ? 30.310 21.342 0.406 1.00 47.61 39 SER B C 1
ATOM 5693 O O . SER B 1 31 ? 30.312 20.198 -0.039 1.00 47.68 39 SER B O 1
ATOM 5696 N N . ASP B 1 32 ? 30.236 21.613 1.717 1.00 48.89 40 ASP B N 1
ATOM 5697 C CA . ASP B 1 32 ? 29.879 20.612 2.713 1.00 48.41 40 ASP B CA 1
ATOM 5698 C C . ASP B 1 32 ? 28.719 19.713 2.257 1.00 48.22 40 ASP B C 1
ATOM 5699 O O . ASP B 1 32 ? 28.779 18.496 2.313 1.00 45.63 40 ASP B O 1
ATOM 5704 N N . GLU B 1 33 ? 27.617 20.302 1.855 1.00 46.00 41 GLU B N 1
ATOM 5705 C CA . GLU B 1 33 ? 26.471 19.523 1.349 1.00 48.74 41 GLU B CA 1
ATOM 5706 C C . GLU B 1 33 ? 26.767 18.655 0.048 1.00 48.33 41 GLU B C 1
ATOM 5707 O O . GLU B 1 33 ? 26.273 17.486 -0.106 1.00 46.44 41 GLU B O 1
ATOM 5713 N N . GLU B 1 34 ? 27.641 19.169 -0.824 1.00 46.51 42 GLU B N 1
ATOM 5714 C CA . GLU B 1 34 ? 28.020 18.425 -2.045 1.00 48.13 42 GLU B CA 1
ATOM 5715 C C . GLU B 1 34 ? 28.840 17.221 -1.603 1.00 47.58 42 GLU B C 1
ATOM 5716 O O . GLU B 1 34 ? 28.635 16.090 -2.085 1.00 48.89 42 GLU B O 1
ATOM 5722 N N . LEU B 1 35 ? 29.758 17.455 -0.685 1.00 47.56 43 LEU B N 1
ATOM 5723 C CA . LEU B 1 35 ? 30.508 16.308 -0.087 1.00 49.55 43 LEU B CA 1
ATOM 5724 C C . LEU B 1 35 ? 29.611 15.243 0.515 1.00 50.11 43 LEU B C 1
ATOM 5725 O O . LEU B 1 35 ? 29.782 14.027 0.240 1.00 51.46 43 LEU B O 1
ATOM 5730 N N . LYS B 1 36 ? 28.732 15.661 1.429 1.00 49.88 44 LYS B N 1
ATOM 5731 C CA . LYS B 1 36 ? 27.718 14.718 1.936 1.00 51.04 44 LYS B CA 1
ATOM 5732 C C . LYS B 1 36 ? 27.016 13.923 0.819 1.00 49.88 44 LYS B C 1
ATOM 5733 O O . LYS B 1 36 ? 26.862 12.745 0.918 1.00 47.60 44 LYS B O 1
ATOM 5739 N N . GLY B 1 37 ? 26.600 14.607 -0.240 1.00 49.15 45 GLY B N 1
ATOM 5740 C CA . GLY B 1 37 ? 25.966 13.950 -1.406 1.00 50.60 45 GLY B CA 1
ATOM 5741 C C . GLY B 1 37 ? 26.767 12.923 -2.170 1.00 50.02 45 GLY B C 1
ATOM 5742 O O . GLY B 1 37 ? 26.208 12.041 -2.857 1.00 48.13 45 GLY B O 1
ATOM 5743 N N . LYS B 1 38 ? 28.080 12.891 -1.915 1.00 50.42 46 LYS B N 1
ATOM 5744 C CA . LYS B 1 38 ? 28.898 11.917 -2.564 1.00 48.66 46 LYS B CA 1
ATOM 5745 C C . LYS B 1 38 ? 28.548 10.485 -2.226 1.00 50.41 46 LYS B C 1
ATOM 5746 O O . LYS B 1 38 ? 28.759 9.620 -3.079 1.00 48.74 46 LYS B O 1
ATOM 5752 N N . THR B 1 39 ? 28.113 10.231 -0.986 1.00 48.30 47 THR B N 1
ATOM 5753 C CA . THR B 1 39 ? 27.750 8.939 -0.518 1.00 48.90 47 THR B CA 1
ATOM 5754 C C . THR B 1 39 ? 26.569 8.390 -1.274 1.00 47.96 47 THR B C 1
ATOM 5755 O O . THR B 1 39 ? 26.584 7.226 -1.704 1.00 46.59 47 THR B O 1
ATOM 5759 N N . ALA B 1 40 ? 25.517 9.216 -1.458 1.00 47.33 48 ALA B N 1
ATOM 5760 C CA . ALA B 1 40 ? 24.330 8.824 -2.194 1.00 48.03 48 ALA B CA 1
ATOM 5761 C C . ALA B 1 40 ? 24.732 8.596 -3.615 1.00 49.01 48 ALA B C 1
ATOM 5762 O O . ALA B 1 40 ? 24.249 7.693 -4.228 1.00 48.03 48 ALA B O 1
ATOM 5764 N N . GLU B 1 41 ? 25.616 9.425 -4.156 1.00 49.43 49 GLU B N 1
ATOM 5765 C CA . GLU B 1 41 ? 26.078 9.194 -5.559 1.00 51.79 49 GLU B CA 1
ATOM 5766 C C . GLU B 1 41 ? 26.937 7.850 -5.727 1.00 52.11 49 GLU B C 1
ATOM 5767 O O . GLU B 1 41 ? 26.776 7.080 -6.710 1.00 50.35 49 GLU B O 1
ATOM 5773 N N . PHE B 1 42 ? 27.805 7.540 -4.751 1.00 47.66 50 PHE B N 1
ATOM 5774 C CA . PHE B 1 42 ? 28.412 6.193 -4.770 1.00 48.95 50 PHE B CA 1
ATOM 5775 C C . PHE B 1 42 ? 27.400 5.057 -4.666 1.00 49.44 50 PHE B C 1
ATOM 5776 O O . PHE B 1 42 ? 27.538 3.993 -5.274 1.00 50.68 50 PHE B O 1
ATOM 5784 N N . ARG B 1 43 ? 26.452 5.205 -3.782 1.00 49.70 51 ARG B N 1
ATOM 5785 C CA . ARG B 1 43 ? 25.423 4.187 -3.657 1.00 50.89 51 ARG B CA 1
ATOM 5786 C C . ARG B 1 43 ? 24.614 3.943 -4.924 1.00 50.36 51 ARG B C 1
ATOM 5787 O O . ARG B 1 43 ? 24.330 2.842 -5.250 1.00 48.55 51 ARG B O 1
ATOM 5795 N N . ALA B 1 44 ? 24.330 5.000 -5.655 1.00 49.68 52 ALA B N 1
ATOM 5796 C CA . ALA B 1 44 ? 23.595 4.918 -6.979 1.00 51.76 52 ALA B CA 1
ATOM 5797 C C . ALA B 1 44 ? 24.374 4.163 -7.980 1.00 51.93 52 ALA B C 1
ATOM 5798 O O . ALA B 1 44 ? 23.873 3.246 -8.665 1.00 54.00 52 ALA B O 1
ATOM 5800 N N . ARG B 1 45 ? 25.654 4.470 -8.033 1.00 51.28 53 ARG B N 1
ATOM 5801 C CA . ARG B 1 45 ? 26.517 3.724 -8.917 1.00 51.73 53 ARG B CA 1
ATOM 5802 C C . ARG B 1 45 ? 26.654 2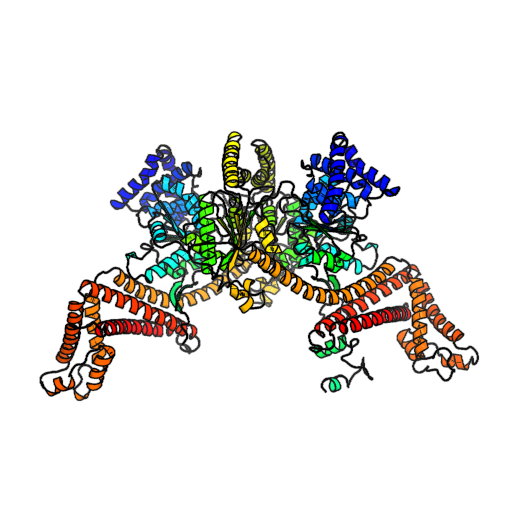.236 -8.543 1.00 52.66 53 ARG B C 1
ATOM 5803 O O . ARG B 1 45 ? 26.622 1.362 -9.422 1.00 54.66 53 ARG B O 1
ATOM 5811 N N . LEU B 1 46 ? 26.886 1.930 -7.274 1.00 52.33 54 LEU B N 1
ATOM 5812 C CA . LEU B 1 46 ? 26.951 0.550 -6.849 1.00 52.31 54 LEU B CA 1
ATOM 5813 C C . LEU B 1 46 ? 25.672 -0.239 -7.243 1.00 54.99 54 LEU B C 1
ATOM 5814 O O . LEU B 1 46 ? 25.768 -1.433 -7.570 1.00 57.56 54 LEU B O 1
ATOM 5819 N N . GLU B 1 47 ? 24.504 0.387 -7.100 1.00 56.25 55 GLU B N 1
ATOM 5820 C CA . GLU B 1 47 ? 23.192 -0.220 -7.414 1.00 59.34 55 GLU B CA 1
ATOM 5821 C C . GLU B 1 47 ? 23.045 -0.558 -8.867 1.00 60.18 55 GLU B C 1
ATOM 5822 O O . GLU B 1 47 ? 22.325 -1.505 -9.188 1.00 60.45 55 GLU B O 1
ATOM 5828 N N . LYS B 1 48 ? 23.689 0.260 -9.715 1.00 58.76 56 LYS B N 1
ATOM 5829 C CA . LYS B 1 48 ? 23.847 0.026 -11.107 1.00 58.93 56 LYS B CA 1
ATOM 5830 C C . LYS B 1 48 ? 24.980 -0.867 -11.461 1.00 59.39 56 LYS B C 1
ATOM 5831 O O . LYS B 1 48 ? 25.212 -0.998 -12.622 1.00 59.35 56 LYS B O 1
ATOM 5837 N N . GLY B 1 49 ? 25.681 -1.487 -10.513 1.00 59.16 57 GLY B N 1
ATOM 5838 C CA . GLY B 1 49 ? 26.632 -2.564 -10.835 1.00 58.65 57 GLY B CA 1
ATOM 5839 C C . GLY B 1 49 ? 28.087 -2.157 -10.752 1.00 59.49 57 GLY B C 1
ATOM 5840 O O . GLY B 1 49 ? 28.965 -2.971 -11.068 1.00 58.71 57 GLY B O 1
ATOM 5841 N N . GLU B 1 50 ? 28.390 -0.883 -10.386 1.00 58.64 58 GLU B N 1
ATOM 5842 C CA . GLU B 1 50 ? 29.796 -0.540 -10.152 1.00 56.46 58 GLU B CA 1
ATOM 5843 C C . GLU B 1 50 ? 30.423 -1.446 -9.104 1.00 54.63 58 GLU B C 1
ATOM 5844 O O . GLU B 1 50 ? 29.753 -1.906 -8.206 1.00 56.99 58 GLU B O 1
ATOM 5850 N N . VAL B 1 51 ? 31.702 -1.690 -9.230 1.00 52.30 59 VAL B N 1
ATOM 5851 C CA . VAL B 1 51 ? 32.455 -2.551 -8.425 1.00 54.44 59 VAL B CA 1
ATOM 5852 C C . VAL B 1 51 ? 33.108 -1.662 -7.354 1.00 54.16 59 VAL B C 1
ATOM 5853 O O . VAL B 1 51 ? 33.697 -0.620 -7.669 1.00 53.43 59 VAL B O 1
ATOM 5857 N N . LEU B 1 52 ? 33.046 -2.101 -6.109 1.00 52.03 60 LEU B N 1
ATOM 5858 C CA . LEU B 1 52 ? 33.447 -1.236 -5.001 1.00 52.33 60 LEU B CA 1
ATOM 5859 C C . LEU B 1 52 ? 34.840 -0.716 -5.153 1.00 52.47 60 LEU B C 1
ATOM 5860 O O . LEU B 1 52 ? 35.084 0.458 -4.917 1.00 53.11 60 LEU B O 1
ATOM 5865 N N . GLU B 1 53 ? 35.764 -1.557 -5.518 1.00 53.96 61 GLU B N 1
ATOM 5866 C CA . GLU B 1 53 ? 37.152 -1.164 -5.560 1.00 54.58 61 GLU B CA 1
ATOM 5867 C C . GLU B 1 53 ? 37.391 -0.038 -6.570 1.00 53.16 61 GLU B C 1
ATOM 5868 O O . GLU B 1 53 ? 38.374 0.678 -6.438 1.00 51.69 61 GLU B O 1
ATOM 5874 N N . ASN B 1 54 ? 36.536 0.083 -7.587 1.00 51.39 62 ASN B N 1
ATOM 5875 C CA . ASN B 1 54 ? 36.625 1.215 -8.543 1.00 50.44 62 ASN B CA 1
ATOM 5876 C C . ASN B 1 54 ? 36.350 2.584 -7.866 1.00 49.72 62 ASN B C 1
ATOM 5877 O O . ASN B 1 54 ? 36.645 3.628 -8.450 1.00 48.85 62 ASN B O 1
ATOM 5882 N N . LEU B 1 55 ? 35.730 2.545 -6.685 1.00 49.76 63 LEU B N 1
ATOM 5883 C CA . LEU B 1 55 ? 35.386 3.727 -5.933 1.00 48.25 63 LEU B CA 1
ATOM 5884 C C . LEU B 1 55 ? 36.454 4.235 -4.993 1.00 49.04 63 LEU B C 1
ATOM 5885 O O . LEU B 1 55 ? 36.276 5.328 -4.469 1.00 48.41 63 LEU B O 1
ATOM 5890 N N . ILE B 1 56 ? 37.551 3.474 -4.806 1.00 46.73 64 ILE B N 1
ATOM 5891 C CA . ILE B 1 56 ? 38.512 3.748 -3.809 1.00 48.65 64 ILE B CA 1
ATOM 5892 C C . ILE B 1 56 ? 39.124 5.129 -3.990 1.00 45.53 64 ILE B C 1
ATOM 5893 O O . ILE B 1 56 ? 39.254 5.859 -3.021 1.00 45.87 64 ILE B O 1
ATOM 5898 N N . PRO B 1 57 ? 39.536 5.478 -5.216 1.00 48.45 65 PRO B N 1
ATOM 5899 C CA . PRO B 1 57 ? 40.151 6.794 -5.330 1.00 49.21 65 PRO B CA 1
ATOM 5900 C C . PRO B 1 57 ? 39.251 7.975 -4.931 1.00 49.65 65 PRO B C 1
ATOM 5901 O O . PRO B 1 57 ? 39.636 8.807 -4.122 1.00 48.64 65 PRO B O 1
ATOM 5905 N N . GLU B 1 58 ? 38.059 8.027 -5.497 1.00 49.12 66 GLU B N 1
ATOM 5906 C CA . GLU B 1 58 ? 37.054 9.055 -5.112 1.00 48.80 66 GLU B CA 1
ATOM 5907 C C . GLU B 1 58 ? 36.605 8.999 -3.687 1.00 45.17 66 GLU B C 1
ATOM 5908 O O . GLU B 1 58 ? 36.493 10.038 -2.996 1.00 42.90 66 GLU B O 1
ATOM 5914 N N . ALA B 1 59 ? 36.363 7.827 -3.182 1.00 43.61 67 ALA B N 1
ATOM 5915 C CA . ALA B 1 59 ? 35.978 7.663 -1.833 1.00 43.70 67 ALA B CA 1
ATOM 5916 C C . ALA B 1 59 ? 37.012 8.141 -0.823 1.00 44.61 67 ALA B C 1
ATOM 5917 O O . ALA B 1 59 ? 36.660 8.861 0.113 1.00 47.83 67 ALA B O 1
ATOM 5919 N N . PHE B 1 60 ? 38.264 7.730 -1.004 1.00 44.38 68 PHE B N 1
ATOM 5920 C CA . PHE B 1 60 ? 39.350 8.148 -0.155 1.00 43.27 68 PHE B CA 1
ATOM 5921 C C . PHE B 1 60 ? 39.500 9.707 -0.212 1.00 42.94 68 PHE B C 1
ATOM 5922 O O . PHE B 1 60 ? 39.686 10.317 0.832 1.00 41.30 68 PHE B O 1
ATOM 5930 N N . ALA B 1 61 ? 39.409 10.282 -1.385 1.00 41.54 69 ALA B N 1
ATOM 5931 C CA . ALA B 1 61 ? 39.492 11.769 -1.552 1.00 44.09 69 ALA B CA 1
ATOM 5932 C C . ALA B 1 61 ? 38.398 12.486 -0.770 1.00 43.56 69 ALA B C 1
ATOM 5933 O O . ALA B 1 61 ? 38.626 13.505 -0.173 1.00 44.59 69 ALA B O 1
ATOM 5935 N N . VAL B 1 62 ? 37.206 11.928 -0.805 1.00 44.72 70 VAL B N 1
ATOM 5936 C CA . VAL B 1 62 ? 36.066 12.502 -0.148 1.00 43.87 70 VAL B CA 1
ATOM 5937 C C . VAL B 1 62 ? 36.282 12.413 1.377 1.00 45.02 70 VAL B C 1
ATOM 5938 O O . VAL B 1 62 ? 35.905 13.320 2.081 1.00 45.78 70 VAL B O 1
ATOM 5942 N N . VAL B 1 63 ? 36.697 11.256 1.905 1.00 45.25 71 VAL B N 1
ATOM 5943 C CA . VAL B 1 63 ? 36.891 11.145 3.343 1.00 46.42 71 VAL B CA 1
ATOM 5944 C C . VAL B 1 63 ? 38.072 12.082 3.775 1.00 45.55 71 VAL B C 1
ATOM 5945 O O . VAL B 1 63 ? 38.020 12.652 4.860 1.00 48.37 71 VAL B O 1
ATOM 5949 N N . ARG B 1 64 ? 39.156 12.156 2.992 1.00 44.34 72 ARG B N 1
ATOM 5950 C CA . ARG B 1 64 ? 40.282 12.978 3.356 1.00 44.45 72 ARG B CA 1
ATOM 5951 C C . ARG B 1 64 ? 39.869 14.485 3.382 1.00 43.92 72 ARG B C 1
ATOM 5952 O O . ARG B 1 64 ? 40.189 15.217 4.342 1.00 46.09 72 ARG B O 1
ATOM 5960 N N . GLU B 1 65 ? 38.983 14.870 2.484 1.00 42.51 73 GLU B N 1
ATOM 5961 C CA . GLU B 1 65 ? 38.487 16.276 2.511 1.00 42.53 73 GLU B CA 1
ATOM 5962 C C . GLU B 1 65 ? 37.564 16.525 3.667 1.00 44.80 73 GLU B C 1
ATOM 5963 O O . GLU B 1 65 ? 37.637 17.550 4.400 1.00 43.80 73 GLU B O 1
ATOM 5969 N N . ALA B 1 66 ? 36.742 15.567 3.970 1.00 44.67 74 ALA B N 1
ATOM 5970 C CA . ALA B 1 66 ? 35.882 15.740 5.096 1.00 47.20 74 ALA B CA 1
ATOM 5971 C C . ALA B 1 66 ? 36.634 15.777 6.462 1.00 47.77 74 ALA B C 1
ATOM 5972 O O . ALA B 1 66 ? 36.243 16.538 7.306 1.00 46.36 74 ALA B O 1
ATOM 5974 N N . SER B 1 67 ? 37.693 14.966 6.633 1.00 47.32 75 SER B N 1
ATOM 5975 C CA . SER B 1 67 ? 38.491 14.933 7.839 1.00 48.86 75 SER B CA 1
ATOM 5976 C C . SER B 1 67 ? 39.212 16.291 8.043 1.00 49.55 75 SER B C 1
ATOM 5977 O O . SER B 1 67 ? 39.292 16.843 9.167 1.00 50.68 75 SER B O 1
ATOM 5980 N N . LYS B 1 68 ? 39.665 16.832 6.935 1.00 49.47 76 LYS B N 1
ATOM 5981 C CA . LYS B 1 68 ? 40.155 18.185 6.892 1.00 51.27 76 LYS B CA 1
ATOM 5982 C C . LYS B 1 68 ? 39.168 19.193 7.485 1.00 50.86 76 LYS B C 1
ATOM 5983 O O . LYS B 1 68 ? 39.559 19.953 8.365 1.00 51.33 76 LYS B O 1
ATOM 5989 N N . ARG B 1 69 ? 37.919 19.183 7.024 1.00 47.69 77 ARG B N 1
ATOM 5990 C CA . ARG B 1 69 ? 36.957 20.182 7.427 1.00 50.56 77 ARG B CA 1
ATOM 5991 C C . ARG B 1 69 ? 36.493 19.904 8.829 1.00 51.29 77 ARG B C 1
ATOM 5992 O O . ARG B 1 69 ? 36.365 20.806 9.634 1.00 49.33 77 ARG B O 1
ATOM 6000 N N . VAL B 1 70 ? 36.336 18.640 9.146 1.00 49.37 78 VAL B N 1
ATOM 6001 C CA . VAL B 1 70 ? 35.761 18.242 10.441 1.00 50.89 78 VAL B CA 1
ATOM 6002 C C . VAL B 1 70 ? 36.757 18.147 11.588 1.00 50.99 78 VAL B C 1
ATOM 6003 O O . VAL B 1 70 ? 36.497 18.629 12.689 1.00 51.02 78 VAL B O 1
ATOM 6007 N N . PHE B 1 71 ? 37.864 17.465 11.360 1.00 51.91 79 PHE B N 1
ATOM 6008 C CA . PHE B 1 71 ? 38.873 17.254 12.372 1.00 51.87 79 PHE B CA 1
ATOM 6009 C C . PHE B 1 71 ? 40.046 18.188 12.237 1.00 53.07 79 PHE B C 1
ATOM 6010 O O . PHE B 1 71 ? 40.920 18.217 13.103 1.00 52.50 79 PHE B O 1
ATOM 6018 N N . GLY B 1 72 ? 40.187 18.809 11.082 1.00 53.21 80 GLY B N 1
ATOM 6019 C CA . GLY B 1 72 ? 41.388 19.577 10.819 1.00 53.14 80 GLY B CA 1
ATOM 6020 C C . GLY B 1 72 ? 42.532 18.643 10.654 1.00 54.30 80 GLY B C 1
ATOM 6021 O O . GLY B 1 72 ? 43.614 19.006 10.948 1.00 54.88 80 GLY B O 1
ATOM 6022 N N . MET B 1 73 ? 42.319 17.408 10.164 1.00 52.21 81 MET B N 1
ATOM 6023 C CA . MET B 1 73 ? 43.359 16.469 9.901 1.00 52.27 81 MET B CA 1
ATOM 6024 C C . MET B 1 73 ? 43.179 15.934 8.482 1.00 52.55 81 MET B C 1
ATOM 6025 O O . MET B 1 73 ? 42.143 15.305 8.192 1.00 54.96 81 MET B O 1
ATOM 6030 N N . ARG B 1 74 ? 44.234 16.022 7.708 1.00 50.35 82 ARG B N 1
ATOM 6031 C CA . ARG B 1 74 ? 44.381 15.477 6.342 1.00 49.58 82 ARG B CA 1
ATOM 6032 C C . ARG B 1 74 ? 45.190 14.218 6.300 1.00 46.55 82 ARG B C 1
ATOM 6033 O O . ARG B 1 74 ? 46.413 14.183 6.598 1.00 45.95 82 ARG B O 1
ATOM 6041 N N . HIS B 1 75 ? 44.531 13.101 5.910 1.00 46.19 83 HIS B N 1
ATOM 6042 C CA . HIS B 1 75 ? 45.241 11.862 5.903 1.00 44.13 83 HIS B CA 1
ATOM 6043 C C . HIS B 1 75 ? 46.480 11.972 5.104 1.00 45.43 83 HIS B C 1
ATOM 6044 O O . HIS B 1 75 ? 46.446 12.499 4.009 1.00 47.87 83 HIS B O 1
ATOM 6051 N N . PHE B 1 76 ? 47.608 11.484 5.630 1.00 47.04 84 PHE B N 1
ATOM 6052 C CA . PHE B 1 76 ? 48.863 11.368 4.858 1.00 46.82 84 PHE B CA 1
ATOM 6053 C C . PHE B 1 76 ? 48.810 10.297 3.790 1.00 46.89 84 PHE B C 1
ATOM 6054 O O . PHE B 1 76 ? 48.035 9.375 3.887 1.00 47.20 84 PHE B O 1
ATOM 6062 N N . ASP B 1 77 ? 49.742 10.352 2.842 1.00 45.08 85 ASP B N 1
ATOM 6063 C CA . ASP B 1 77 ? 49.769 9.418 1.831 1.00 46.15 85 ASP B CA 1
ATOM 6064 C C . ASP B 1 77 ? 49.919 8.017 2.331 1.00 46.59 85 ASP B C 1
ATOM 6065 O O . ASP B 1 77 ? 49.300 7.083 1.788 1.00 48.07 85 ASP B O 1
ATOM 6070 N N . VAL B 1 78 ? 50.695 7.821 3.389 1.00 48.54 86 VAL B N 1
ATOM 6071 C CA . VAL B 1 78 ? 50.854 6.428 4.028 1.00 47.02 86 VAL B CA 1
ATOM 6072 C C . VAL B 1 78 ? 49.559 5.905 4.714 1.00 47.10 86 VAL B C 1
ATOM 6073 O O . VAL B 1 78 ? 49.300 4.692 4.804 1.00 48.25 86 VAL B O 1
ATOM 6077 N N . GLN B 1 79 ? 48.721 6.816 5.111 1.00 47.54 87 GLN B N 1
ATOM 6078 C CA . GLN B 1 79 ? 47.505 6.532 5.711 1.00 47.65 87 GLN B CA 1
ATOM 6079 C C . GLN B 1 79 ? 46.507 6.069 4.646 1.00 48.18 87 GLN B C 1
ATOM 6080 O O . GLN B 1 79 ? 45.655 5.203 4.898 1.00 49.43 87 GLN B O 1
ATOM 6086 N N . LEU B 1 80 ? 46.560 6.680 3.442 1.00 48.43 88 LEU B N 1
ATOM 6087 C CA . LEU B 1 80 ? 45.835 6.199 2.271 1.00 45.90 88 LEU B CA 1
ATOM 6088 C C . LEU B 1 80 ? 46.227 4.763 1.923 1.00 47.85 88 LEU B C 1
ATOM 6089 O O . LEU B 1 80 ? 45.379 3.898 1.705 1.00 45.25 88 LEU B O 1
ATOM 6094 N N . LEU B 1 81 ? 47.510 4.528 1.860 1.00 46.01 89 LEU B N 1
ATOM 6095 C CA . LEU B 1 81 ? 47.961 3.154 1.649 1.00 49.59 89 LEU B CA 1
ATOM 6096 C C . LEU B 1 81 ? 47.484 2.163 2.624 1.00 46.07 89 LEU B C 1
ATOM 6097 O O . LEU B 1 81 ? 47.045 1.081 2.197 1.00 48.84 89 LEU B O 1
ATOM 6102 N N . GLY B 1 82 ? 47.604 2.432 3.912 1.00 46.03 90 GLY B N 1
ATOM 6103 C CA . GLY B 1 82 ? 47.061 1.539 4.899 1.00 48.20 90 GLY B CA 1
ATOM 6104 C C . GLY B 1 82 ? 45.571 1.336 4.776 1.00 50.23 90 GLY B C 1
ATOM 6105 O O . GLY B 1 82 ? 45.082 0.209 4.925 1.00 46.28 90 GLY B O 1
ATOM 6106 N N . GLY B 1 83 ? 44.836 2.428 4.470 1.00 48.50 91 GLY B N 1
ATOM 6107 C CA . GLY B 1 83 ? 43.410 2.261 4.170 1.00 48.16 91 GLY B CA 1
ATOM 6108 C C . GLY B 1 83 ? 43.102 1.307 3.030 1.00 47.74 91 GLY B C 1
ATOM 6109 O O . GLY B 1 83 ? 42.167 0.519 3.083 1.00 48.10 91 GLY B O 1
ATOM 6110 N N . MET B 1 84 ? 43.880 1.323 1.956 1.00 49.77 92 MET B N 1
ATOM 6111 C CA . MET B 1 84 ? 43.653 0.387 0.847 1.00 48.60 92 MET B CA 1
ATOM 6112 C C . MET B 1 84 ? 44.047 -1.074 1.236 1.00 49.98 92 MET B C 1
ATOM 6113 O O . MET B 1 84 ? 43.384 -2.017 0.812 1.00 46.63 92 MET B O 1
ATOM 6118 N N . VAL B 1 85 ? 45.089 -1.237 2.066 1.00 47.34 93 VAL B N 1
ATOM 6119 C CA . VAL B 1 85 ? 45.449 -2.595 2.591 1.00 49.26 93 VAL B CA 1
ATOM 6120 C C . VAL B 1 85 ? 44.230 -3.183 3.373 1.00 50.46 93 VAL B C 1
ATOM 6121 O O . VAL B 1 85 ? 43.812 -4.290 3.107 1.00 51.05 93 VAL B O 1
ATOM 6125 N N . LEU B 1 86 ? 43.584 -2.323 4.186 1.00 51.88 94 LEU B N 1
ATOM 6126 C CA . LEU B 1 86 ? 42.490 -2.690 5.012 1.00 52.11 94 LEU B CA 1
ATOM 6127 C C . LEU B 1 86 ? 41.152 -3.032 4.260 1.00 51.72 94 LEU B C 1
ATOM 6128 O O . LEU B 1 86 ? 40.205 -3.537 4.898 1.00 52.22 94 LEU B O 1
ATOM 6133 N N . ASN B 1 87 ? 41.084 -2.740 2.965 1.00 52.12 95 ASN B N 1
ATOM 6134 C CA . ASN B 1 87 ? 39.987 -3.106 2.160 1.00 50.57 95 ASN B CA 1
ATOM 6135 C C . ASN B 1 87 ? 40.122 -4.551 1.698 1.00 51.60 95 ASN B C 1
ATOM 6136 O O . ASN B 1 87 ? 39.136 -5.103 1.319 1.00 53.18 95 ASN B O 1
ATOM 6141 N N . GLU B 1 88 ? 41.296 -5.111 1.735 1.00 51.91 96 GLU B N 1
ATOM 6142 C CA . GLU B 1 88 ? 41.585 -6.502 1.319 1.00 52.74 96 GLU B CA 1
ATOM 6143 C C . GLU B 1 88 ? 41.668 -7.365 2.541 1.00 52.11 96 GLU B C 1
ATOM 6144 O O . GLU B 1 88 ? 41.541 -6.913 3.663 1.00 49.96 96 GLU B O 1
ATOM 6150 N N . ARG B 1 89 ? 41.772 -8.687 2.328 1.00 53.26 97 ARG B N 1
ATOM 6151 C CA . ARG B 1 89 ? 41.889 -9.574 3.495 1.00 50.29 97 ARG B CA 1
ATOM 6152 C C . ARG B 1 89 ? 43.327 -9.568 4.052 1.00 49.70 97 ARG B C 1
ATOM 6153 O O . ARG B 1 89 ? 44.141 -10.471 3.923 1.00 48.95 97 ARG B O 1
ATOM 6161 N N . CYS B 1 90 ? 43.646 -8.500 4.770 1.00 49.18 98 CYS B N 1
ATOM 6162 C CA . CYS B 1 90 ? 45.008 -8.198 5.092 1.00 51.41 98 CYS B CA 1
ATOM 6163 C C . CYS B 1 90 ? 45.152 -7.531 6.412 1.00 48.29 98 CYS B C 1
ATOM 6164 O O . CYS B 1 90 ? 44.241 -6.926 6.914 1.00 50.09 98 CYS B O 1
ATOM 6167 N N . ILE B 1 91 ? 46.315 -7.709 6.996 1.00 49.32 99 ILE B N 1
ATOM 6168 C CA . ILE B 1 91 ? 46.761 -6.965 8.203 1.00 50.37 99 ILE B CA 1
ATOM 6169 C C . ILE B 1 91 ? 47.670 -5.780 7.695 1.00 48.41 99 ILE B C 1
ATOM 6170 O O . ILE B 1 91 ? 48.496 -5.994 6.845 1.00 50.01 99 ILE B O 1
ATOM 6175 N N . ALA B 1 92 ? 47.377 -4.575 8.080 1.00 50.22 100 ALA B N 1
ATOM 6176 C CA . ALA B 1 92 ? 48.188 -3.352 7.781 1.00 49.38 100 ALA B CA 1
ATOM 6177 C C . ALA B 1 92 ? 49.059 -3.102 9.020 1.00 49.26 100 ALA B C 1
ATOM 6178 O O . ALA B 1 92 ? 48.587 -2.917 10.094 1.00 47.90 100 ALA B O 1
ATOM 6180 N N . GLU B 1 93 ? 50.339 -3.379 8.876 1.00 50.06 101 GLU B N 1
ATOM 6181 C CA . GLU B 1 93 ? 51.268 -3.170 9.903 1.00 51.35 101 GLU B CA 1
ATOM 6182 C C . GLU B 1 93 ? 51.762 -1.667 9.721 1.00 46.95 101 GLU B C 1
ATOM 6183 O O . GLU B 1 93 ? 52.387 -1.357 8.768 1.00 47.13 101 GLU B O 1
ATOM 6189 N N . MET B 1 94 ? 51.415 -0.919 10.654 1.00 49.93 102 MET B N 1
ATOM 6190 C CA . MET B 1 94 ? 51.624 0.482 10.745 1.00 51.29 102 MET B CA 1
ATOM 6191 C C . MET B 1 94 ? 52.172 0.741 12.078 1.00 49.92 102 MET B C 1
ATOM 6192 O O . MET B 1 94 ? 51.487 0.645 13.126 1.00 52.31 102 MET B O 1
ATOM 6197 N N . ARG B 1 95 ? 53.396 1.291 12.011 1.00 52.55 103 ARG B N 1
ATOM 6198 C CA . ARG B 1 95 ? 54.156 1.707 13.187 1.00 53.21 103 ARG B CA 1
ATOM 6199 C C . ARG B 1 95 ? 53.515 2.617 14.153 1.00 52.27 103 ARG B C 1
ATOM 6200 O O . ARG B 1 95 ? 52.642 3.447 13.857 1.00 50.92 103 ARG B O 1
ATOM 6208 N N . THR B 1 96 ? 53.817 2.407 15.434 1.00 52.03 104 THR B N 1
ATOM 6209 C CA . THR B 1 96 ? 53.296 3.300 16.412 1.00 52.98 104 THR B CA 1
ATOM 6210 C C . THR B 1 96 ? 53.668 4.723 16.057 1.00 50.50 104 THR B C 1
ATOM 6211 O O . THR B 1 96 ? 54.722 4.928 15.508 1.00 51.87 104 THR B O 1
ATOM 6215 N N . GLY B 1 97 ? 52.722 5.628 16.268 1.00 50.94 105 GLY B N 1
ATOM 6216 C CA . GLY B 1 97 ? 52.842 7.067 15.922 1.00 52.65 105 GLY B CA 1
ATOM 6217 C C . GLY B 1 97 ? 52.321 7.346 14.497 1.00 53.47 105 GLY B C 1
ATOM 6218 O O . GLY B 1 97 ? 52.237 8.501 14.046 1.00 52.02 105 GLY B O 1
ATOM 6219 N N . GLU B 1 98 ? 51.935 6.308 13.770 1.00 52.49 106 GLU B N 1
ATOM 6220 C CA . GLU B 1 98 ? 51.469 6.563 12.389 1.00 52.35 106 GLU B CA 1
ATOM 6221 C C . GLU B 1 98 ? 50.014 6.954 12.149 1.00 52.80 106 GLU B C 1
ATOM 6222 O O . GLU B 1 98 ? 49.587 6.995 10.976 1.00 52.39 106 GLU B O 1
ATOM 6228 N N . GLY B 1 99 ? 49.257 7.136 13.188 1.00 51.22 107 GLY B N 1
ATOM 6229 C CA . GLY B 1 99 ? 47.863 7.545 13.092 1.00 52.01 107 GLY B CA 1
ATOM 6230 C C . GLY B 1 99 ? 46.915 6.427 12.640 1.00 52.86 107 GLY B C 1
ATOM 6231 O O . GLY B 1 99 ? 46.048 6.686 11.794 1.00 50.00 107 GLY B O 1
ATOM 6232 N N . LYS B 1 100 ? 47.038 5.196 13.213 1.00 49.27 108 LYS B N 1
ATOM 6233 C CA . LYS B 1 100 ? 46.088 4.135 12.916 1.00 52.26 108 LYS B CA 1
ATOM 6234 C C . LYS B 1 100 ? 44.563 4.454 12.973 1.00 52.58 108 LYS B C 1
ATOM 6235 O O . LYS B 1 100 ? 43.812 3.988 12.145 1.00 52.75 108 LYS B O 1
ATOM 6241 N N . THR B 1 101 ? 44.134 5.148 13.990 1.00 50.23 109 THR B N 1
ATOM 6242 C CA . THR B 1 101 ? 42.816 5.399 14.248 1.00 53.00 109 THR B CA 1
ATOM 6243 C C . THR B 1 101 ? 42.200 6.306 13.113 1.00 52.15 109 THR B C 1
ATOM 6244 O O . THR B 1 101 ? 41.115 6.007 12.592 1.00 51.03 109 THR B O 1
ATOM 6248 N N . LEU B 1 102 ? 42.910 7.340 12.688 1.00 51.03 110 LEU B N 1
ATOM 6249 C CA . LEU B 1 102 ? 42.516 8.057 11.439 1.00 50.49 110 LEU B CA 1
ATOM 6250 C C . LEU B 1 102 ? 42.551 7.223 10.162 1.00 50.07 110 LEU B C 1
ATOM 6251 O O . LEU B 1 102 ? 41.675 7.311 9.342 1.00 51.97 110 LEU B O 1
ATOM 6256 N N . THR B 1 103 ? 43.497 6.322 10.016 1.00 49.02 111 THR B N 1
ATOM 6257 C CA . THR B 1 103 ? 43.577 5.531 8.846 1.00 49.68 111 THR B CA 1
ATOM 6258 C C . THR B 1 103 ? 42.289 4.666 8.660 1.00 48.83 111 THR B C 1
ATOM 6259 O O . THR B 1 103 ? 41.893 4.376 7.543 1.00 49.82 111 THR B O 1
ATOM 6263 N N . ALA B 1 104 ? 41.803 4.156 9.755 1.00 48.05 112 ALA B N 1
ATOM 6264 C CA . ALA B 1 104 ? 40.742 3.196 9.778 1.00 49.35 112 ALA B CA 1
ATOM 6265 C C . ALA B 1 104 ? 39.412 3.786 9.337 1.00 49.60 112 ALA B C 1
ATOM 6266 O O . ALA B 1 104 ? 38.493 3.023 9.039 1.00 48.77 112 ALA B O 1
ATOM 6268 N N . THR B 1 105 ? 39.275 5.133 9.272 1.00 46.70 113 THR B N 1
ATOM 6269 C CA . THR B 1 105 ? 38.019 5.786 8.834 1.00 44.84 113 THR B CA 1
ATOM 6270 C C . THR B 1 105 ? 37.862 5.524 7.367 1.00 45.75 113 THR B C 1
ATOM 6271 O O . THR B 1 105 ? 36.754 5.539 6.792 1.00 47.78 113 THR B O 1
ATOM 6275 N N . LEU B 1 106 ? 38.970 5.345 6.643 1.00 42.48 114 LEU B N 1
ATOM 6276 C CA . LEU B 1 106 ? 38.867 5.152 5.222 1.00 43.95 114 LEU B CA 1
ATOM 6277 C C . LEU B 1 106 ? 38.212 3.836 4.772 1.00 46.34 114 LEU B C 1
ATOM 6278 O O . LEU B 1 106 ? 37.379 3.844 3.984 1.00 46.77 114 LEU B O 1
ATOM 6283 N N . PRO B 1 107 ? 38.744 2.707 5.176 1.00 48.45 115 PRO B N 1
ATOM 6284 C CA . PRO B 1 107 ? 38.041 1.390 4.800 1.00 46.51 115 PRO B CA 1
ATOM 6285 C C . PRO B 1 107 ? 36.704 1.262 5.463 1.00 47.93 115 PRO B C 1
ATOM 6286 O O . PRO B 1 107 ? 35.828 0.617 4.923 1.00 47.49 115 PRO B O 1
ATOM 6290 N N . ALA B 1 108 ? 36.491 1.848 6.665 1.00 48.31 116 ALA B N 1
ATOM 6291 C CA . ALA B 1 108 ? 35.221 1.900 7.230 1.00 48.35 116 ALA B CA 1
ATOM 6292 C C . ALA B 1 108 ? 34.160 2.657 6.402 1.00 51.02 116 ALA B C 1
ATOM 6293 O O . ALA B 1 108 ? 33.007 2.141 6.220 1.00 50.36 116 ALA B O 1
ATOM 6295 N N . TYR B 1 109 ? 34.482 3.884 5.994 1.00 49.22 117 TYR B N 1
ATOM 6296 C CA . TYR B 1 109 ? 33.642 4.541 4.999 1.00 47.90 117 TYR B CA 1
ATOM 6297 C C . TYR B 1 109 ? 33.343 3.674 3.769 1.00 48.01 117 TYR B C 1
ATOM 6298 O O . TYR B 1 109 ? 32.158 3.432 3.426 1.00 49.15 117 TYR B O 1
ATOM 6307 N N . LEU B 1 110 ? 34.368 3.165 3.128 1.00 47.58 118 LEU B N 1
ATOM 6308 C CA . LEU B 1 110 ? 34.169 2.492 1.863 1.00 48.22 118 LEU B CA 1
ATOM 6309 C C . LEU B 1 110 ? 33.283 1.218 2.025 1.00 48.40 118 LEU B C 1
ATOM 6310 O O . LEU B 1 110 ? 32.453 0.914 1.192 1.00 46.28 118 LEU B O 1
ATOM 6315 N N . ASN B 1 111 ? 33.564 0.429 3.094 1.00 48.78 119 ASN B N 1
ATOM 6316 C CA . ASN B 1 111 ? 32.869 -0.817 3.362 1.00 48.14 119 ASN B CA 1
ATOM 6317 C C . ASN B 1 111 ? 31.503 -0.672 3.948 1.00 48.81 119 ASN B C 1
ATOM 6318 O O . ASN B 1 111 ? 30.764 -1.665 4.088 1.00 50.01 119 ASN B O 1
ATOM 6323 N N . ALA B 1 112 ? 31.149 0.591 4.200 1.00 48.57 120 ALA B N 1
ATOM 6324 C CA . ALA B 1 112 ? 29.805 0.996 4.535 1.00 47.43 120 ALA B CA 1
ATOM 6325 C C . ALA B 1 112 ? 28.865 1.307 3.357 1.00 46.78 120 ALA B C 1
ATOM 6326 O O . ALA B 1 112 ? 27.646 1.313 3.551 1.00 48.33 120 ALA B O 1
ATOM 6328 N N . LEU B 1 113 ? 29.429 1.575 2.211 1.00 48.28 121 LEU B N 1
ATOM 6329 C CA . LEU B 1 113 ? 28.713 2.031 1.012 1.00 50.13 121 LEU B CA 1
ATOM 6330 C C . LEU B 1 113 ? 27.678 0.997 0.545 1.00 47.96 121 LEU B C 1
ATOM 6331 O O . LEU B 1 113 ? 26.556 1.400 0.255 1.00 47.19 121 LEU B O 1
ATOM 6336 N N . THR B 1 114 ? 27.957 -0.292 0.624 1.00 49.86 122 THR B N 1
ATOM 6337 C CA . THR B 1 114 ? 26.905 -1.242 0.136 1.00 47.79 122 THR B CA 1
ATOM 6338 C C . THR B 1 114 ? 25.688 -1.402 1.040 1.00 50.74 122 THR B C 1
ATOM 6339 O O . THR B 1 114 ? 24.782 -2.127 0.760 1.00 53.08 122 THR B O 1
ATOM 6343 N N . GLY B 1 115 ? 25.674 -0.766 2.160 1.00 47.74 123 GLY B N 1
ATOM 6344 C CA . GLY B 1 115 ? 24.572 -0.803 3.102 1.00 48.82 123 GLY B CA 1
ATOM 6345 C C . GLY B 1 115 ? 24.510 -2.130 3.894 1.00 49.73 123 GLY B C 1
ATOM 6346 O O . GLY B 1 115 ? 23.428 -2.584 4.205 1.00 48.41 123 GLY B O 1
ATOM 6347 N N . LYS B 1 116 ? 25.650 -2.791 4.132 1.00 48.83 124 LYS B N 1
ATOM 6348 C CA . LYS B 1 116 ? 25.626 -4.042 4.812 1.00 48.16 124 LYS B CA 1
ATOM 6349 C C . LYS B 1 116 ? 26.235 -4.007 6.242 1.00 49.77 124 LYS B C 1
ATOM 6350 O O . LYS B 1 116 ? 26.110 -4.955 6.999 1.00 44.72 124 LYS B O 1
ATOM 6356 N N . GLY B 1 117 ? 26.796 -2.872 6.647 1.00 49.04 125 GLY B N 1
ATOM 6357 C CA . GLY B 1 117 ? 27.355 -2.718 7.977 1.00 49.70 125 GLY B CA 1
ATOM 6358 C C . GLY B 1 117 ? 28.844 -2.968 8.012 1.00 47.98 125 GLY B C 1
ATOM 6359 O O . GLY B 1 117 ? 29.404 -3.647 7.215 1.00 51.01 125 GLY B O 1
ATOM 6360 N N . VAL B 1 118 ? 29.472 -2.338 9.021 1.00 50.83 126 VAL B N 1
ATOM 6361 C CA . VAL B 1 118 ? 30.904 -2.385 9.335 1.00 47.01 126 VAL B CA 1
ATOM 6362 C C . VAL B 1 118 ? 30.999 -2.589 10.820 1.00 45.68 126 VAL B C 1
ATOM 6363 O O . VAL B 1 118 ? 30.425 -1.892 11.533 1.00 44.85 126 VAL B O 1
ATOM 6367 N N . HIS B 1 119 ? 31.751 -3.578 11.255 1.00 46.87 127 HIS B N 1
ATOM 6368 C CA . HIS B 1 119 ? 32.056 -3.782 12.665 1.00 47.19 127 HIS B CA 1
ATOM 6369 C C . HIS B 1 119 ? 33.533 -3.474 12.949 1.00 45.60 127 HIS B C 1
ATOM 6370 O O . HIS B 1 119 ? 34.365 -4.148 12.585 1.00 46.33 127 HIS B O 1
ATOM 6377 N N . VAL B 1 120 ? 33.756 -2.279 13.523 1.00 47.52 128 VAL B N 1
ATOM 6378 C CA . VAL B 1 120 ? 35.033 -1.878 14.043 1.00 46.85 128 VAL B CA 1
ATOM 6379 C C . VAL B 1 120 ? 35.087 -2.470 15.411 1.00 46.53 128 VAL B C 1
ATOM 6380 O O . VAL B 1 120 ? 34.173 -2.365 16.225 1.00 48.18 128 VAL B O 1
ATOM 6384 N N . VAL B 1 121 ? 36.103 -3.250 15.543 1.00 48.73 129 VAL B N 1
ATOM 6385 C CA . VAL B 1 121 ? 36.398 -3.989 16.733 1.00 50.80 129 VAL B CA 1
ATOM 6386 C C . VAL B 1 121 ? 37.573 -3.419 17.562 1.00 50.19 129 VAL B C 1
ATOM 6387 O O . VAL B 1 121 ? 38.706 -3.434 17.163 1.00 52.30 129 VAL B O 1
ATOM 6391 N N . THR B 1 122 ? 37.239 -3.081 18.767 1.00 51.65 130 THR B N 1
ATOM 6392 C CA . THR B 1 122 ? 38.101 -2.386 19.680 1.00 52.65 130 THR B CA 1
ATOM 6393 C C . THR B 1 122 ? 38.391 -3.314 20.818 1.00 53.02 130 THR B C 1
ATOM 6394 O O . THR B 1 122 ? 37.765 -4.358 21.006 1.00 54.13 130 THR B O 1
ATOM 6398 N N . VAL B 1 123 ? 39.415 -2.962 21.546 1.00 55.57 131 VAL B N 1
ATOM 6399 C CA . VAL B 1 123 ? 39.844 -3.788 22.694 1.00 57.34 131 VAL B CA 1
ATOM 6400 C C . VAL B 1 123 ? 39.082 -3.590 23.873 1.00 55.50 131 VAL B C 1
ATOM 6401 O O . VAL B 1 123 ? 39.085 -4.450 24.689 1.00 55.22 131 VAL B O 1
ATOM 6405 N N . ASN B 1 124 ? 38.383 -2.483 24.012 1.00 53.39 132 ASN B N 1
ATOM 6406 C CA . ASN B 1 124 ? 37.609 -2.379 25.187 1.00 53.54 132 ASN B CA 1
ATOM 6407 C C . ASN B 1 124 ? 36.493 -1.372 24.940 1.00 52.36 132 ASN B C 1
ATOM 6408 O O . ASN B 1 124 ? 36.441 -0.756 23.881 1.00 51.44 132 ASN B O 1
ATOM 6413 N N . ASP B 1 125 ? 35.684 -1.128 25.944 1.00 50.12 133 ASP B N 1
ATOM 6414 C CA . ASP B 1 125 ? 34.505 -0.409 25.780 1.00 52.21 133 ASP B CA 1
ATOM 6415 C C . ASP B 1 125 ? 34.858 1.095 25.797 1.00 53.51 133 ASP B C 1
ATOM 6416 O O . ASP B 1 125 ? 34.185 1.904 25.191 1.00 53.63 133 ASP B O 1
ATOM 6421 N N . TYR B 1 126 ? 35.879 1.477 26.557 1.00 54.74 134 TYR B N 1
ATOM 6422 C CA . TYR B 1 126 ? 36.292 2.898 26.565 1.00 53.45 134 TYR B CA 1
ATOM 6423 C C . TYR B 1 126 ? 36.602 3.370 25.060 1.00 52.67 134 TYR B C 1
ATOM 6424 O O . TYR B 1 126 ? 36.060 4.371 24.576 1.00 49.22 134 TYR B O 1
ATOM 6433 N N . LEU B 1 127 ? 37.455 2.609 24.400 1.00 50.71 135 LEU B N 1
ATOM 6434 C CA . LEU B 1 127 ? 37.804 2.844 23.020 1.00 52.66 135 LEU B CA 1
ATOM 6435 C C . LEU B 1 127 ? 36.690 2.787 22.011 1.00 52.65 135 LEU B C 1
ATOM 6436 O O . LEU B 1 127 ? 36.620 3.645 21.150 1.00 53.30 135 LEU B O 1
ATOM 6441 N N . ALA B 1 128 ? 35.758 1.840 22.185 1.00 53.23 136 ALA B N 1
ATOM 6442 C CA . ALA B 1 128 ? 34.550 1.819 21.400 1.00 50.90 136 ALA B CA 1
ATOM 6443 C C . ALA B 1 128 ? 33.800 3.097 21.512 1.00 51.32 136 ALA B C 1
ATOM 6444 O O . ALA B 1 128 ? 33.419 3.648 20.504 1.00 51.98 136 ALA B O 1
ATOM 6446 N N . GLN B 1 129 ? 33.490 3.542 22.686 1.00 50.65 137 GLN B N 1
ATOM 6447 C CA . GLN B 1 129 ? 32.662 4.678 22.857 1.00 51.85 137 GLN B CA 1
ATOM 6448 C C . GLN B 1 129 ? 33.329 5.921 22.375 1.00 51.23 137 GLN B C 1
ATOM 6449 O O . GLN B 1 129 ? 32.670 6.839 21.913 1.00 52.38 137 GLN B O 1
ATOM 6455 N N . ARG B 1 130 ? 34.585 6.018 22.692 1.00 52.50 138 ARG B N 1
ATOM 6456 C CA . ARG B 1 130 ? 35.413 7.205 22.377 1.00 51.26 138 ARG B CA 1
ATOM 6457 C C . ARG B 1 130 ? 35.597 7.394 20.838 1.00 51.21 138 ARG B C 1
ATOM 6458 O O . ARG B 1 130 ? 35.456 8.502 20.308 1.00 49.43 138 ARG B O 1
ATOM 6466 N N . ASP B 1 131 ? 35.967 6.328 20.165 1.00 52.37 139 ASP B N 1
ATOM 6467 C CA . ASP B 1 131 ? 35.978 6.234 18.694 1.00 52.67 139 ASP B CA 1
ATOM 6468 C C . ASP B 1 131 ? 34.683 6.492 17.989 1.00 53.16 139 ASP B C 1
ATOM 6469 O O . ASP B 1 131 ? 34.651 7.295 17.034 1.00 54.88 139 ASP B O 1
ATOM 6474 N N . ALA B 1 132 ? 33.603 5.855 18.442 1.00 50.08 140 ALA B N 1
ATOM 6475 C CA . ALA B 1 132 ? 32.320 6.164 17.966 1.00 49.50 140 ALA B CA 1
ATOM 6476 C C . ALA B 1 132 ? 32.037 7.657 18.042 1.00 50.23 140 ALA B C 1
ATOM 6477 O O . ALA B 1 132 ? 31.564 8.234 17.103 1.00 50.13 140 ALA B O 1
ATOM 6479 N N . GLU B 1 133 ? 32.176 8.242 19.226 1.00 51.56 141 GLU B N 1
ATOM 6480 C CA . GLU B 1 133 ? 31.836 9.628 19.439 1.00 53.09 141 GLU B CA 1
ATOM 6481 C C . GLU B 1 133 ? 32.739 10.533 18.671 1.00 50.48 141 GLU B C 1
ATOM 6482 O O . GLU B 1 133 ? 32.235 11.524 18.146 1.00 57.52 141 GLU B O 1
ATOM 6488 N N . ASN B 1 134 ? 34.065 10.281 18.646 1.00 51.64 142 ASN B N 1
ATOM 6489 C CA . ASN B 1 134 ? 34.990 11.105 17.873 1.00 51.65 142 ASN B CA 1
ATOM 6490 C C . ASN B 1 134 ? 34.699 11.034 16.344 1.00 53.13 142 ASN B C 1
ATOM 6491 O O . ASN B 1 134 ? 34.768 12.023 15.663 1.00 49.22 142 ASN B O 1
ATOM 6496 N N . ASN B 1 135 ? 34.344 9.851 15.803 1.00 51.18 143 ASN B N 1
ATOM 6497 C CA . ASN B 1 135 ? 34.009 9.721 14.347 1.00 49.77 143 ASN B CA 1
ATOM 6498 C C . ASN B 1 135 ? 32.659 10.060 13.935 1.00 49.78 143 ASN B C 1
ATOM 6499 O O . ASN B 1 135 ? 32.427 10.307 12.702 1.00 49.45 143 ASN B O 1
ATOM 6504 N N . ARG B 1 136 ? 31.721 10.109 14.889 1.00 50.55 144 ARG B N 1
ATOM 6505 C CA . ARG B 1 136 ? 30.366 10.347 14.552 1.00 51.08 144 ARG B CA 1
ATOM 6506 C C . ARG B 1 136 ? 30.136 11.677 13.722 1.00 51.25 144 ARG B C 1
ATOM 6507 O O . ARG B 1 136 ? 29.289 11.702 12.824 1.00 49.67 144 ARG B O 1
ATOM 6515 N N . PRO B 1 137 ? 30.832 12.775 14.092 1.00 50.73 145 PRO B N 1
ATOM 6516 C CA . PRO B 1 137 ? 30.675 13.992 13.227 1.00 50.18 145 PRO B CA 1
ATOM 6517 C C . PRO B 1 137 ? 31.306 13.855 11.835 1.00 49.28 145 PRO B C 1
ATOM 6518 O O . PRO B 1 137 ? 30.759 14.437 10.919 1.00 47.90 145 PRO B O 1
ATOM 6522 N N . LEU B 1 138 ? 32.314 12.964 11.666 1.00 50.04 146 LEU B N 1
ATOM 6523 C CA . LEU B 1 138 ? 32.916 12.807 10.406 1.00 50.46 146 LEU B CA 1
ATOM 6524 C C . LEU B 1 138 ? 31.970 12.055 9.538 1.00 51.00 146 LEU B C 1
ATOM 6525 O O . LEU B 1 138 ? 31.655 12.505 8.432 1.00 48.64 146 LEU B O 1
ATOM 6530 N N . PHE B 1 139 ? 31.578 10.856 9.987 1.00 49.80 147 PHE B N 1
ATOM 6531 C CA . PHE B 1 139 ? 30.604 10.079 9.230 1.00 49.20 147 PHE B CA 1
ATOM 6532 C C . PHE B 1 139 ? 29.269 10.717 9.059 1.00 49.28 147 PHE B C 1
ATOM 6533 O O . PHE B 1 139 ? 28.725 10.548 7.981 1.00 48.69 147 PHE B O 1
ATOM 6541 N N . GLU B 1 140 ? 28.798 11.549 9.984 1.00 49.75 148 GLU B N 1
ATOM 6542 C CA . GLU B 1 140 ? 27.485 12.254 9.730 1.00 51.93 148 GLU B CA 1
ATOM 6543 C C . GLU B 1 140 ? 27.598 13.311 8.633 1.00 50.87 148 GLU B C 1
ATOM 6544 O O . GLU B 1 140 ? 26.655 13.580 7.9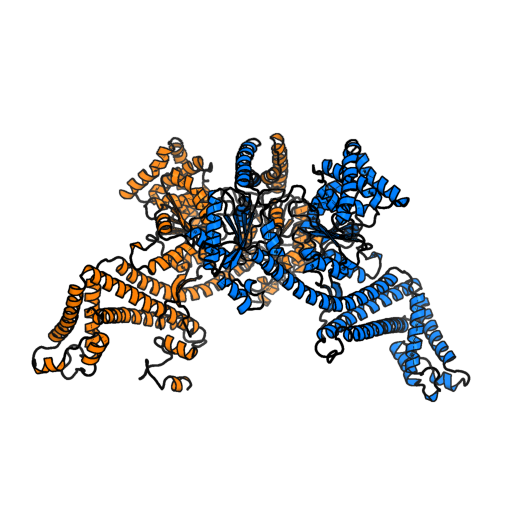05 1.00 50.56 148 GLU B O 1
ATOM 6550 N N . PHE B 1 141 ? 28.730 13.966 8.612 1.00 50.69 149 PHE B N 1
ATOM 6551 C CA . PHE B 1 141 ? 29.101 14.921 7.571 1.00 48.66 149 PHE B CA 1
ATOM 6552 C C . PHE B 1 141 ? 29.014 14.232 6.207 1.00 48.37 149 PHE B C 1
ATOM 6553 O O . PHE B 1 141 ? 28.660 14.855 5.223 1.00 45.46 149 PHE B O 1
ATOM 6561 N N . LEU B 1 142 ? 29.293 12.913 6.140 1.00 47.51 150 LEU B N 1
ATOM 6562 C CA . LEU B 1 142 ? 29.207 12.184 4.902 1.00 47.35 150 LEU B CA 1
ATOM 6563 C C . LEU B 1 142 ? 27.927 11.421 4.759 1.00 47.37 150 LEU B C 1
ATOM 6564 O O . LEU B 1 142 ? 27.836 10.573 3.910 1.00 50.33 150 LEU B O 1
ATOM 6569 N N . GLY B 1 143 ? 26.901 11.755 5.519 1.00 49.23 151 GLY B N 1
ATOM 6570 C CA . GLY B 1 143 ? 25.591 11.071 5.454 1.00 47.83 151 GLY B CA 1
ATOM 6571 C C . GLY B 1 143 ? 25.547 9.596 5.886 1.00 49.82 151 GLY B C 1
ATOM 6572 O O . GLY B 1 143 ? 24.838 8.829 5.236 1.00 51.46 151 GLY B O 1
ATOM 6573 N N . LEU B 1 144 ? 26.374 9.192 6.888 1.00 48.98 152 LEU B N 1
ATOM 6574 C CA . LEU B 1 144 ? 26.412 7.808 7.411 1.00 49.95 152 LEU B CA 1
ATOM 6575 C C . LEU B 1 144 ? 26.087 7.955 8.873 1.00 50.97 152 LEU B C 1
ATOM 6576 O O . LEU B 1 144 ? 26.293 9.007 9.448 1.00 48.97 152 LEU B O 1
ATOM 6581 N N . THR B 1 145 ? 25.620 6.870 9.478 1.00 50.28 153 THR B N 1
ATOM 6582 C CA . THR B 1 145 ? 25.270 6.832 10.887 1.00 49.17 153 THR B CA 1
ATOM 6583 C C . THR B 1 145 ? 26.284 5.922 11.535 1.00 48.72 153 THR B C 1
ATOM 6584 O O . THR B 1 145 ? 26.843 4.972 10.886 1.00 49.27 153 THR B O 1
ATOM 6588 N N . VAL B 1 146 ? 26.476 6.138 12.826 1.00 48.97 154 VAL B N 1
ATOM 6589 C CA . VAL B 1 146 ? 27.407 5.391 13.623 1.00 49.33 154 VAL B CA 1
ATOM 6590 C C . VAL B 1 146 ? 26.758 4.783 14.861 1.00 50.72 154 VAL B C 1
ATOM 6591 O O . VAL B 1 146 ? 25.985 5.445 15.534 1.00 50.10 154 VAL B O 1
ATOM 6595 N N . GLY B 1 147 ? 26.993 3.499 15.082 1.00 50.50 155 GLY B N 1
ATOM 6596 C CA . GLY B 1 147 ? 26.448 2.912 16.279 1.00 52.63 155 GLY B CA 1
ATOM 6597 C C . GLY B 1 147 ? 27.533 2.414 17.219 1.00 51.56 155 GLY B C 1
ATOM 6598 O O . GLY B 1 147 ? 28.659 2.260 16.842 1.00 49.95 155 GLY B O 1
ATOM 6599 N N . ILE B 1 148 ? 27.100 2.227 18.456 1.00 52.03 156 ILE B N 1
ATOM 6600 C CA . ILE B 1 148 ? 27.894 1.760 19.542 1.00 51.26 156 ILE B CA 1
ATOM 6601 C C . ILE B 1 148 ? 27.161 0.628 20.259 1.00 48.29 156 ILE B C 1
ATOM 6602 O O . ILE B 1 148 ? 26.038 0.676 20.595 1.00 47.96 156 ILE B O 1
ATOM 6607 N N . ASN B 1 149 ? 27.871 -0.433 20.411 1.00 48.70 157 ASN B N 1
ATOM 6608 C CA . ASN B 1 149 ? 27.376 -1.628 21.076 1.00 49.79 157 ASN B CA 1
ATOM 6609 C C . ASN B 1 149 ? 28.163 -1.851 22.373 1.00 48.64 157 ASN B C 1
ATOM 6610 O O . ASN B 1 149 ? 29.391 -1.926 22.355 1.00 49.40 157 ASN B O 1
ATOM 6615 N N . LEU B 1 150 ? 27.456 -2.045 23.447 1.00 50.00 158 LEU B N 1
ATOM 6616 C CA . LEU B 1 150 ? 28.029 -2.220 24.749 1.00 49.44 158 LEU B CA 1
ATOM 6617 C C . LEU B 1 150 ? 27.353 -3.351 25.485 1.00 49.26 158 LEU B C 1
ATOM 6618 O O . LEU B 1 150 ? 26.185 -3.497 25.326 1.00 48.93 158 LEU B O 1
ATOM 6623 N N . PRO B 1 151 ? 28.088 -4.070 26.387 1.00 51.75 159 PRO B N 1
ATOM 6624 C CA . PRO B 1 151 ? 27.454 -5.075 27.302 1.00 51.21 159 PRO B CA 1
ATOM 6625 C C . PRO B 1 151 ? 26.343 -4.426 28.132 1.00 51.16 159 PRO B C 1
ATOM 6626 O O . PRO B 1 151 ? 26.505 -3.326 28.607 1.00 51.32 159 PRO B O 1
ATOM 6630 N N . GLY B 1 152 ? 25.202 -5.079 28.255 1.00 49.34 160 GLY B N 1
ATOM 6631 C CA . GLY B 1 152 ? 24.039 -4.557 29.025 1.00 49.26 160 GLY B CA 1
ATOM 6632 C C . GLY B 1 152 ? 23.106 -3.659 28.212 1.00 48.95 160 GLY B C 1
ATOM 6633 O O . GLY B 1 152 ? 22.014 -3.280 28.677 1.00 50.41 160 GLY B O 1
ATOM 6634 N N . MET B 1 153 ? 23.442 -3.340 26.975 1.00 50.05 161 MET B N 1
ATOM 6635 C CA . MET B 1 153 ? 22.572 -2.486 26.219 1.00 50.44 161 MET B CA 1
ATOM 6636 C C . MET B 1 153 ? 21.318 -3.284 25.897 1.00 51.84 161 MET B C 1
ATOM 6637 O O . MET B 1 153 ? 21.436 -4.455 25.516 1.00 50.74 161 MET B O 1
ATOM 6642 N N . PRO B 1 154 ? 20.139 -2.691 26.026 1.00 50.35 162 PRO B N 1
ATOM 6643 C CA . PRO B 1 154 ? 18.937 -3.419 25.621 1.00 49.95 162 PRO B CA 1
ATOM 6644 C C . PRO B 1 154 ? 18.883 -3.743 24.146 1.00 49.62 162 PRO B C 1
ATOM 6645 O O . PRO B 1 154 ? 19.580 -3.101 23.318 1.00 46.65 162 PRO B O 1
ATOM 6649 N N . ALA B 1 155 ? 18.149 -4.825 23.854 1.00 48.85 163 ALA B N 1
ATOM 6650 C CA . ALA B 1 155 ? 18.080 -5.305 22.517 1.00 49.66 163 ALA B CA 1
ATOM 6651 C C . ALA B 1 155 ? 17.622 -4.304 21.490 1.00 47.33 163 ALA B C 1
ATOM 6652 O O . ALA B 1 155 ? 18.190 -4.333 20.426 1.00 48.29 163 ALA B O 1
ATOM 6654 N N . PRO B 1 156 ? 16.548 -3.493 21.716 1.00 47.62 164 PRO B N 1
ATOM 6655 C CA . PRO B 1 156 ? 16.241 -2.489 20.684 1.00 49.33 164 PRO B CA 1
ATOM 6656 C C . PRO B 1 156 ? 17.418 -1.496 20.314 1.00 50.22 164 PRO B C 1
ATOM 6657 O O . PRO B 1 156 ? 17.713 -1.213 19.151 1.00 48.45 164 PRO B O 1
ATOM 6661 N N . ALA B 1 157 ? 18.081 -1.037 21.349 1.00 49.72 165 ALA B N 1
ATOM 6662 C CA . ALA B 1 157 ? 19.334 -0.259 21.208 1.00 49.17 165 ALA B CA 1
ATOM 6663 C C . ALA B 1 157 ? 20.408 -0.950 20.492 1.00 49.18 165 ALA B C 1
ATOM 6664 O O . ALA B 1 157 ? 20.980 -0.350 19.566 1.00 51.79 165 ALA B O 1
ATOM 6666 N N . LYS B 1 158 ? 20.756 -2.229 20.849 1.00 49.21 166 LYS B N 1
ATOM 6667 C CA . LYS B 1 158 ? 21.609 -3.030 20.030 1.00 46.98 166 LYS B CA 1
ATOM 6668 C C . LYS B 1 158 ? 21.188 -3.087 18.564 1.00 47.41 166 LYS B C 1
ATOM 6669 O O . LYS B 1 158 ? 22.074 -2.980 17.717 1.00 44.80 166 LYS B O 1
ATOM 6675 N N . ARG B 1 159 ? 19.910 -3.364 18.241 1.00 48.60 167 ARG B N 1
ATOM 6676 C CA . ARG B 1 159 ? 19.453 -3.427 16.869 1.00 49.89 167 ARG B CA 1
ATOM 6677 C C . ARG B 1 159 ? 19.742 -2.116 16.140 1.00 50.33 167 ARG B C 1
ATOM 6678 O O . ARG B 1 159 ? 20.216 -2.081 14.971 1.00 50.83 167 ARG B O 1
ATOM 6686 N N . GLU B 1 160 ? 19.496 -1.003 16.844 1.00 51.61 168 GLU B N 1
ATOM 6687 C CA . GLU B 1 160 ? 19.817 0.324 16.237 1.00 52.95 168 GLU B CA 1
ATOM 6688 C C . GLU B 1 160 ? 21.277 0.399 15.936 1.00 49.92 168 GLU B C 1
ATOM 6689 O O . GLU B 1 160 ? 21.703 0.785 14.869 1.00 51.36 168 GLU B O 1
ATOM 6695 N N . ALA B 1 161 ? 22.102 -0.046 16.862 1.00 51.04 169 ALA B N 1
ATOM 6696 C CA . ALA B 1 161 ? 23.598 0.057 16.648 1.00 49.18 169 ALA B CA 1
ATOM 6697 C C . ALA B 1 161 ? 24.031 -0.734 15.490 1.00 49.42 169 ALA B C 1
ATOM 6698 O O . ALA B 1 161 ? 25.013 -0.388 14.755 1.00 48.10 169 ALA B O 1
ATOM 6700 N N . TYR B 1 162 ? 23.458 -1.970 15.352 1.00 48.94 170 TYR B N 1
ATOM 6701 C CA . TYR B 1 162 ? 23.845 -2.818 14.214 1.00 47.54 170 TYR B CA 1
ATOM 6702 C C . TYR B 1 162 ? 23.236 -2.392 12.866 1.00 46.15 170 TYR B C 1
ATOM 6703 O O . TYR B 1 162 ? 23.755 -2.681 11.784 1.00 48.04 170 TYR B O 1
ATOM 6712 N N . ALA B 1 163 ? 22.169 -1.631 12.946 1.00 49.10 171 ALA B N 1
ATOM 6713 C CA . ALA B 1 163 ? 21.542 -1.086 11.777 1.00 50.32 171 ALA B CA 1
ATOM 6714 C C . ALA B 1 163 ? 22.212 0.161 11.238 1.00 53.16 171 ALA B C 1
ATOM 6715 O O . ALA B 1 163 ? 21.967 0.515 10.091 1.00 53.65 171 ALA B O 1
ATOM 6717 N N . ALA B 1 164 ? 23.077 0.810 12.021 1.00 51.99 172 ALA B N 1
ATOM 6718 C CA . ALA B 1 164 ? 23.892 1.991 11.585 1.00 49.72 172 ALA B CA 1
ATOM 6719 C C . ALA B 1 164 ? 24.838 1.514 10.476 1.00 49.31 172 ALA B C 1
ATOM 6720 O O . ALA B 1 164 ? 25.173 0.294 10.309 1.00 46.97 172 ALA B O 1
ATOM 6722 N N . ASP B 1 165 ? 25.282 2.475 9.675 1.00 48.71 173 ASP B N 1
ATOM 6723 C CA . ASP B 1 165 ? 26.273 2.252 8.648 1.00 49.41 173 ASP B CA 1
ATOM 6724 C C . ASP B 1 165 ? 27.568 1.678 9.154 1.00 49.30 173 ASP B C 1
ATOM 6725 O O . ASP B 1 165 ? 28.140 0.877 8.459 1.00 49.40 173 ASP B O 1
ATOM 6730 N N . ILE B 1 166 ? 28.032 2.146 10.331 1.00 48.30 174 ILE B N 1
ATOM 6731 C CA . ILE B 1 166 ? 29.300 1.669 10.968 1.00 48.82 174 ILE B CA 1
ATOM 6732 C C . ILE B 1 166 ? 29.000 1.584 12.471 1.00 46.34 174 ILE B C 1
ATOM 6733 O O . ILE B 1 166 ? 28.398 2.466 13.031 1.00 46.51 174 ILE B O 1
ATOM 6738 N N . THR B 1 167 ? 29.424 0.485 13.043 1.00 47.97 175 THR B N 1
ATOM 6739 C CA . THR B 1 167 ? 29.362 0.119 14.445 1.00 47.61 175 THR B CA 1
ATOM 6740 C C . THR B 1 167 ? 30.768 -0.080 15.070 1.00 47.13 175 THR B C 1
ATOM 6741 O O . THR B 1 167 ? 31.650 -0.565 14.448 1.00 44.63 175 THR B O 1
ATOM 6745 N N . TYR B 1 168 ? 30.859 0.282 16.358 1.00 48.30 176 TYR B N 1
ATOM 6746 C CA . TYR B 1 168 ? 32.028 0.156 17.213 1.00 47.70 176 TYR B CA 1
ATOM 6747 C C . TYR B 1 168 ? 31.610 -0.636 18.408 1.00 46.10 176 TYR B C 1
ATOM 6748 O O . TYR B 1 168 ? 30.553 -0.425 18.970 1.00 47.68 176 TYR B O 1
ATOM 6757 N N . GLY B 1 169 ? 32.458 -1.557 18.773 1.00 49.30 177 GLY B N 1
ATOM 6758 C CA . GLY B 1 169 ? 32.236 -2.373 19.942 1.00 49.16 177 GLY B CA 1
ATOM 6759 C C . GLY B 1 169 ? 33.405 -3.280 20.142 1.00 46.90 177 GLY B C 1
ATOM 6760 O O . GLY B 1 169 ? 34.218 -3.424 19.281 1.00 48.18 177 GLY B O 1
ATOM 6761 N N . THR B 1 170 ? 33.483 -3.958 21.293 1.00 48.85 178 THR B N 1
ATOM 6762 C CA . THR B 1 170 ? 34.555 -4.926 21.496 1.00 49.97 178 THR B CA 1
ATOM 6763 C C . THR B 1 170 ? 34.273 -6.269 20.836 1.00 51.02 178 THR B C 1
ATOM 6764 O O . THR B 1 170 ? 33.128 -6.632 20.642 1.00 49.98 178 THR B O 1
ATOM 6768 N N . ASN B 1 171 ? 35.313 -7.065 20.695 1.00 49.85 179 ASN B N 1
ATOM 6769 C CA . ASN B 1 171 ? 35.205 -8.426 20.286 1.00 52.82 179 ASN B CA 1
ATOM 6770 C C . ASN B 1 171 ? 34.248 -9.243 21.089 1.00 51.99 179 ASN B C 1
ATOM 6771 O O . ASN B 1 171 ? 33.419 -10.065 20.506 1.00 53.22 179 ASN B O 1
ATOM 6776 N N . ASN B 1 172 ? 34.322 -9.105 22.408 1.00 48.91 180 ASN B N 1
ATOM 6777 C CA . ASN B 1 172 ? 33.522 -9.900 23.245 1.00 50.21 180 ASN B CA 1
ATOM 6778 C C . ASN B 1 172 ? 32.011 -9.736 22.998 1.00 50.07 180 ASN B C 1
ATOM 6779 O O . ASN B 1 172 ? 31.222 -10.702 23.016 1.00 50.49 180 ASN B O 1
ATOM 6784 N N . GLU B 1 173 ? 31.626 -8.518 22.884 1.00 46.74 181 GLU B N 1
ATOM 6785 C CA . GLU B 1 173 ? 30.209 -8.174 22.735 1.00 49.16 181 GLU B CA 1
ATOM 6786 C C . GLU B 1 173 ? 29.643 -8.525 21.381 1.00 49.45 181 GLU B C 1
ATOM 6787 O O . GLU B 1 173 ? 28.475 -9.040 21.341 1.00 51.79 181 GLU B O 1
ATOM 6793 N N . TYR B 1 174 ? 30.435 -8.348 20.318 1.00 48.97 182 TYR B N 1
ATOM 6794 C CA . TYR B 1 174 ? 30.086 -8.936 19.015 1.00 48.72 182 TYR B CA 1
ATOM 6795 C C . TYR B 1 174 ? 29.808 -10.490 19.109 1.00 49.44 182 TYR B C 1
ATOM 6796 O O . TYR B 1 174 ? 28.807 -10.966 18.683 1.00 50.90 182 TYR B O 1
ATOM 6805 N N . GLY B 1 175 ? 30.750 -11.240 19.623 1.00 48.29 183 GLY B N 1
ATOM 6806 C CA . GLY B 1 175 ? 30.559 -12.687 19.804 1.00 47.68 183 GLY B CA 1
ATOM 6807 C C . GLY B 1 175 ? 29.377 -13.057 20.572 1.00 46.58 183 GLY B C 1
ATOM 6808 O O . GLY B 1 175 ? 28.718 -14.019 20.170 1.00 44.69 183 GLY B O 1
ATOM 6809 N N . PHE B 1 176 ? 29.179 -12.445 21.750 1.00 45.89 184 PHE B N 1
ATOM 6810 C CA . PHE B 1 176 ? 28.077 -12.789 22.630 1.00 47.31 184 PHE B CA 1
ATOM 6811 C C . PHE B 1 176 ? 26.740 -12.516 21.930 1.00 48.57 184 PHE B C 1
ATOM 6812 O O . PHE B 1 176 ? 25.795 -13.277 22.085 1.00 47.82 184 PHE B O 1
ATOM 6820 N N . ASP B 1 177 ? 26.682 -11.392 21.159 1.00 48.07 185 ASP B N 1
ATOM 6821 C CA . ASP B 1 177 ? 25.540 -11.050 20.421 1.00 48.10 185 ASP B CA 1
ATOM 6822 C C . ASP B 1 177 ? 25.194 -12.147 19.348 1.00 48.03 185 ASP B C 1
ATOM 6823 O O . ASP B 1 177 ? 24.023 -12.484 19.153 1.00 46.21 185 ASP B O 1
ATOM 6828 N N . TYR B 1 178 ? 26.219 -12.675 18.733 1.00 46.46 186 TYR B N 1
ATOM 6829 C CA . TYR B 1 178 ? 26.093 -13.770 17.788 1.00 46.41 186 TYR B CA 1
ATOM 6830 C C . TYR B 1 178 ? 25.467 -14.996 18.432 1.00 45.84 186 TYR B C 1
ATOM 6831 O O . TYR B 1 178 ? 24.622 -15.703 17.811 1.00 46.78 186 TYR B O 1
ATOM 6840 N N . LEU B 1 179 ? 26.032 -15.401 19.583 1.00 46.41 187 LEU B N 1
ATOM 6841 C CA . LEU B 1 179 ? 25.487 -16.530 20.337 1.00 44.67 187 LEU B CA 1
ATOM 6842 C C . LEU B 1 179 ? 24.029 -16.317 20.732 1.00 43.92 187 LEU B C 1
ATOM 6843 O O . LEU B 1 179 ? 23.204 -17.180 20.557 1.00 44.49 187 LEU B O 1
ATOM 6848 N N . ARG B 1 180 ? 23.673 -15.151 21.220 1.00 44.01 188 ARG B N 1
ATOM 6849 C CA . ARG B 1 180 ? 22.355 -14.916 21.692 1.00 43.99 188 ARG B CA 1
ATOM 6850 C C . ARG B 1 180 ? 21.401 -14.877 20.455 1.00 43.83 188 ARG B C 1
ATOM 6851 O O . ARG B 1 180 ? 20.352 -15.468 20.579 1.00 44.98 188 ARG B O 1
ATOM 6859 N N . ASP B 1 181 ? 21.823 -14.345 19.292 1.00 42.87 189 ASP B N 1
ATOM 6860 C CA . ASP B 1 181 ? 21.053 -14.417 18.019 1.00 43.10 189 ASP B CA 1
ATOM 6861 C C . ASP B 1 181 ? 20.709 -15.872 17.592 1.00 43.60 189 ASP B C 1
ATOM 6862 O O . ASP B 1 181 ? 19.678 -16.173 17.123 1.00 43.75 189 ASP B O 1
ATOM 6867 N N . ASN B 1 182 ? 21.592 -16.754 17.924 1.00 43.57 190 ASN B N 1
ATOM 6868 C CA . ASN B 1 182 ? 21.370 -18.228 17.727 1.00 44.46 190 ASN B CA 1
ATOM 6869 C C . ASN B 1 182 ? 20.759 -18.964 18.833 1.00 43.51 190 ASN B C 1
ATOM 6870 O O . ASN B 1 182 ? 20.720 -20.216 18.884 1.00 44.87 190 ASN B O 1
ATOM 6875 N N . MET B 1 183 ? 20.223 -18.227 19.792 1.00 43.98 191 MET B N 1
ATOM 6876 C CA . MET B 1 183 ? 19.275 -18.775 20.758 1.00 44.78 191 MET B CA 1
ATOM 6877 C C . MET B 1 183 ? 17.889 -18.164 20.591 1.00 44.35 191 MET B C 1
ATOM 6878 O O . MET B 1 183 ? 16.981 -18.492 21.306 1.00 43.22 191 MET B O 1
ATOM 6883 N N . ALA B 1 184 ? 17.707 -17.349 19.599 1.00 43.95 192 ALA B N 1
ATOM 6884 C CA . ALA B 1 184 ? 16.413 -16.666 19.413 1.00 45.69 192 ALA B CA 1
ATOM 6885 C C . ALA B 1 184 ? 15.388 -17.653 18.843 1.00 45.27 192 ALA B C 1
ATOM 6886 O O . ALA B 1 184 ? 15.718 -18.631 18.174 1.00 43.57 192 ALA B O 1
ATOM 6888 N N . PHE B 1 185 ? 14.125 -17.416 19.183 1.00 46.79 193 PHE B N 1
ATOM 6889 C CA . PHE B 1 185 ? 13.015 -18.174 18.639 1.00 47.50 193 PHE B CA 1
ATOM 6890 C C . PHE B 1 185 ? 12.223 -17.473 17.590 1.00 48.99 193 PHE B C 1
ATOM 6891 O O . PHE B 1 185 ? 11.375 -18.111 16.968 1.00 49.63 193 PHE B O 1
ATOM 6899 N N . SER B 1 186 ? 12.544 -16.220 17.281 1.00 48.56 194 SER B N 1
ATOM 6900 C CA . SER B 1 186 ? 12.024 -15.569 16.050 1.00 50.87 194 SER B CA 1
ATOM 6901 C C . SER B 1 186 ? 13.092 -14.696 15.449 1.00 50.58 194 SER B C 1
ATOM 6902 O O . SER B 1 186 ? 13.920 -14.273 16.134 1.00 51.70 194 SER B O 1
ATOM 6905 N N . PRO B 1 187 ? 13.111 -14.495 14.128 1.00 50.78 195 PRO B N 1
ATOM 6906 C CA . PRO B 1 187 ? 14.146 -13.759 13.492 1.00 51.20 195 PRO B CA 1
ATOM 6907 C C . PRO B 1 187 ? 14.140 -12.300 13.865 1.00 52.51 195 PRO B C 1
ATOM 6908 O O . PRO B 1 187 ? 15.203 -11.621 13.823 1.00 51.16 195 PRO B O 1
ATOM 6912 N N . GLU B 1 188 ? 12.993 -11.814 14.305 1.00 52.72 196 GLU B N 1
ATOM 6913 C CA . GLU B 1 188 ? 12.923 -10.391 14.729 1.00 55.27 196 GLU B CA 1
ATOM 6914 C C . GLU B 1 188 ? 13.611 -10.154 16.062 1.00 53.43 196 GLU B C 1
ATOM 6915 O O . GLU B 1 188 ? 13.979 -9.028 16.394 1.00 52.95 196 GLU B O 1
ATOM 6921 N N . GLU B 1 189 ? 13.867 -11.235 16.801 1.00 51.69 197 GLU B N 1
ATOM 6922 C CA . GLU B 1 189 ? 14.576 -11.117 18.041 1.00 51.07 197 GLU B CA 1
ATOM 6923 C C . GLU B 1 189 ? 16.088 -10.886 17.801 1.00 47.91 197 GLU B C 1
ATOM 6924 O O . GLU B 1 189 ? 16.714 -10.365 18.630 1.00 49.30 197 GLU B O 1
ATOM 6930 N N . ARG B 1 190 ? 16.636 -11.155 16.603 1.00 48.51 198 ARG B N 1
ATOM 6931 C CA . ARG B 1 190 ? 18.079 -11.054 16.279 1.00 46.44 198 ARG B CA 1
ATOM 6932 C C . ARG B 1 190 ? 18.537 -9.619 16.446 1.00 47.51 198 ARG B C 1
ATOM 6933 O O . ARG B 1 190 ? 17.798 -8.723 16.159 1.00 47.32 198 ARG B O 1
ATOM 6941 N N . VAL B 1 191 ? 19.767 -9.378 16.881 1.00 46.79 199 VAL B N 1
ATOM 6942 C CA . VAL B 1 191 ? 20.191 -7.921 16.990 1.00 47.27 199 VAL B CA 1
ATOM 6943 C C . VAL B 1 191 ? 21.188 -7.626 15.856 1.00 46.66 199 VAL B C 1
ATOM 6944 O O . VAL B 1 191 ? 21.240 -6.478 15.373 1.00 46.80 199 VAL B O 1
ATOM 6948 N N . GLN B 1 192 ? 21.888 -8.667 15.361 1.00 45.19 200 GLN B N 1
ATOM 6949 C CA . GLN B 1 192 ? 22.790 -8.492 14.305 1.00 43.97 200 GLN B CA 1
ATOM 6950 C C . GLN B 1 192 ? 22.129 -8.692 12.956 1.00 46.96 200 GLN B C 1
ATOM 6951 O O . GLN B 1 192 ? 21.117 -9.383 12.836 1.00 48.92 200 GLN B O 1
ATOM 6957 N N . ARG B 1 193 ? 22.837 -8.206 11.955 1.00 48.84 201 ARG B N 1
ATOM 6958 C CA . ARG B 1 193 ? 22.664 -8.472 10.570 1.00 50.48 201 ARG B CA 1
ATOM 6959 C C . ARG B 1 193 ? 23.722 -9.515 10.199 1.00 51.08 201 ARG B C 1
ATOM 6960 O O . ARG B 1 193 ? 24.577 -9.887 11.016 1.00 50.77 201 ARG B O 1
ATOM 6968 N N . LYS B 1 194 ? 23.701 -9.949 8.955 1.00 51.58 202 LYS B N 1
ATOM 6969 C CA . LYS B 1 194 ? 24.638 -10.801 8.361 1.00 50.95 202 LYS B CA 1
ATOM 6970 C C . LYS B 1 194 ? 25.991 -10.158 8.558 1.00 50.06 202 LYS B C 1
ATOM 6971 O O . LYS B 1 194 ? 26.138 -8.952 8.489 1.00 51.41 202 LYS B O 1
ATOM 6977 N N . LEU B 1 195 ? 26.975 -10.993 8.838 1.00 48.61 203 LEU B N 1
ATOM 6978 C CA . LEU B 1 195 ? 28.283 -10.539 9.298 1.00 49.76 203 LEU B CA 1
ATOM 6979 C C . LEU B 1 195 ? 29.070 -10.182 8.087 1.00 49.86 203 LEU B C 1
ATOM 6980 O O . LEU B 1 195 ? 29.501 -11.012 7.376 1.00 49.03 203 LEU B O 1
ATOM 6985 N N . HIS B 1 196 ? 29.234 -8.868 7.844 1.00 46.78 204 HIS B N 1
ATOM 6986 C CA . HIS B 1 196 ? 29.824 -8.477 6.560 1.00 47.83 204 HIS B CA 1
ATOM 6987 C C . HIS B 1 196 ? 31.354 -8.179 6.622 1.00 46.92 204 HIS B C 1
ATOM 6988 O O . HIS B 1 196 ? 32.077 -8.771 5.916 1.00 47.98 204 HIS B O 1
ATOM 6995 N N . TYR B 1 197 ? 31.756 -7.206 7.449 1.00 49.27 205 TYR B N 1
ATOM 6996 C CA . TYR B 1 197 ? 33.158 -6.677 7.476 1.00 46.59 205 TYR B CA 1
ATOM 6997 C C . TYR B 1 197 ? 33.500 -6.404 8.915 1.00 46.80 205 TYR B C 1
ATOM 6998 O O . TYR B 1 197 ? 32.812 -5.694 9.561 1.00 47.83 205 TYR B O 1
ATOM 7007 N N . ALA B 1 198 ? 34.617 -6.963 9.382 1.00 47.92 206 ALA B N 1
ATOM 7008 C CA . ALA B 1 198 ? 35.149 -6.773 10.729 1.00 47.03 206 ALA B CA 1
ATOM 7009 C C . ALA B 1 198 ? 36.556 -6.192 10.451 1.00 46.78 206 ALA B C 1
ATOM 7010 O O . ALA B 1 198 ? 37.303 -6.724 9.708 1.00 47.68 206 ALA B O 1
ATOM 7012 N N . LEU B 1 199 ? 36.797 -5.041 11.013 1.00 51.06 207 LEU B N 1
ATOM 7013 C CA . LEU B 1 199 ? 38.020 -4.285 10.980 1.00 50.45 207 LEU B CA 1
ATOM 7014 C C . LEU B 1 199 ? 38.525 -4.255 12.447 1.00 49.61 207 LEU B C 1
ATOM 7015 O O . LEU B 1 199 ? 37.966 -3.651 13.349 1.00 48.22 207 LEU B O 1
ATOM 7020 N N . VAL B 1 200 ? 39.599 -4.952 12.693 1.00 49.05 208 VAL B N 1
ATOM 7021 C CA . VAL B 1 200 ? 40.013 -5.268 14.061 1.00 51.28 208 VAL B CA 1
ATOM 7022 C C . VAL B 1 200 ? 41.192 -4.303 14.394 1.00 52.56 208 VAL B C 1
ATOM 7023 O O . VAL B 1 200 ? 42.180 -4.274 13.715 1.00 51.30 208 VAL B O 1
ATOM 7027 N N . ASP B 1 201 ? 41.065 -3.597 15.488 1.00 56.17 209 ASP B N 1
ATOM 7028 C CA . ASP B 1 201 ? 41.968 -2.433 15.714 1.00 57.94 209 ASP B CA 1
ATOM 7029 C C . ASP B 1 201 ? 43.340 -2.762 16.142 1.00 60.08 209 ASP B C 1
ATOM 7030 O O . ASP B 1 201 ? 44.293 -1.882 15.947 1.00 63.27 209 ASP B O 1
ATOM 7035 N N . GLU B 1 202 ? 43.476 -3.893 16.864 1.00 60.30 210 GLU B N 1
ATOM 7036 C CA . GLU B 1 202 ? 44.786 -4.329 17.342 1.00 58.73 210 GLU B CA 1
ATOM 7037 C C . GLU B 1 202 ? 44.775 -5.863 17.203 1.00 57.42 210 GLU B C 1
ATOM 7038 O O . GLU B 1 202 ? 44.276 -6.535 18.070 1.00 55.18 210 GLU B O 1
ATOM 7044 N N . VAL B 1 203 ? 45.377 -6.424 16.212 1.00 55.61 211 VAL B N 1
ATOM 7045 C CA . VAL B 1 203 ? 45.195 -7.837 15.936 1.00 57.13 211 VAL B CA 1
ATOM 7046 C C . VAL B 1 203 ? 46.055 -8.823 16.777 1.00 57.90 211 VAL B C 1
ATOM 7047 O O . VAL B 1 203 ? 45.705 -9.998 16.937 1.00 55.20 211 VAL B O 1
ATOM 7051 N N . ASP B 1 204 ? 47.133 -8.300 17.376 1.00 57.63 212 ASP B N 1
ATOM 7052 C CA . ASP B 1 204 ? 48.032 -9.126 18.222 1.00 60.31 212 ASP B CA 1
ATOM 7053 C C . ASP B 1 204 ? 47.237 -9.654 19.393 1.00 57.81 212 ASP B C 1
ATOM 7054 O O . ASP B 1 204 ? 47.211 -10.828 19.646 1.00 61.17 212 ASP B O 1
ATOM 7059 N N . SER B 1 205 ? 46.515 -8.808 20.051 1.00 57.52 213 SER B N 1
ATOM 7060 C CA . SER B 1 205 ? 45.774 -9.230 21.188 1.00 59.07 213 SER B CA 1
ATOM 7061 C C . SER B 1 205 ? 44.507 -9.922 20.731 1.00 60.26 213 SER B C 1
ATOM 7062 O O . SER B 1 205 ? 44.230 -11.056 21.111 1.00 60.52 213 SER B O 1
ATOM 7065 N N . ILE B 1 206 ? 43.756 -9.260 19.863 1.00 59.02 214 ILE B N 1
ATOM 7066 C CA . ILE B 1 206 ? 42.411 -9.727 19.545 1.00 59.59 214 ILE B CA 1
ATOM 7067 C C . ILE B 1 206 ? 42.384 -11.073 18.721 1.00 59.11 214 ILE B C 1
ATOM 7068 O O . ILE B 1 206 ? 41.560 -12.013 18.984 1.00 61.06 214 ILE B O 1
ATOM 7073 N N . LEU B 1 207 ? 43.305 -11.188 17.794 1.00 56.62 215 LEU B N 1
ATOM 7074 C CA . LEU B 1 207 ? 43.301 -12.282 16.873 1.00 57.82 215 LEU B CA 1
ATOM 7075 C C . LEU B 1 207 ? 44.243 -13.339 17.238 1.00 57.86 215 LEU B C 1
ATOM 7076 O O . LEU B 1 207 ? 43.919 -14.522 16.969 1.00 55.58 215 LEU B O 1
ATOM 7081 N N . ILE B 1 208 ? 45.353 -12.991 17.885 1.00 57.01 216 ILE B N 1
ATOM 7082 C CA . ILE B 1 208 ? 46.347 -14.007 18.160 1.00 58.91 216 ILE B CA 1
ATOM 7083 C C . ILE B 1 208 ? 46.215 -14.411 19.591 1.00 58.16 216 ILE B C 1
ATOM 7084 O O . ILE B 1 208 ? 45.865 -15.550 19.866 1.00 56.76 216 ILE B O 1
ATOM 7089 N N . ASP B 1 209 ? 46.494 -13.498 20.517 1.00 57.09 217 ASP B N 1
ATOM 7090 C CA . ASP B 1 209 ? 46.489 -13.911 21.900 1.00 57.93 217 ASP B CA 1
ATOM 7091 C C . ASP B 1 209 ? 45.153 -14.544 22.307 1.00 58.12 217 ASP B C 1
ATOM 7092 O O . ASP B 1 209 ? 45.159 -15.474 23.077 1.00 55.36 217 ASP B O 1
ATOM 7097 N N . GLU B 1 210 ? 44.025 -13.995 21.841 1.00 56.65 218 GLU B N 1
ATOM 7098 C CA . GLU B 1 210 ? 42.723 -14.437 22.281 1.00 58.39 218 GLU B CA 1
ATOM 7099 C C . GLU B 1 210 ? 42.047 -15.379 21.309 1.00 57.27 218 GLU B C 1
ATOM 7100 O O . GLU B 1 210 ? 40.832 -15.684 21.431 1.00 55.61 218 GLU B O 1
ATOM 7106 N N . ALA B 1 211 ? 42.789 -15.822 20.336 1.00 54.22 219 ALA B N 1
ATOM 7107 C CA . ALA B 1 211 ? 42.169 -16.682 19.264 1.00 54.24 219 ALA B CA 1
ATOM 7108 C C . ALA B 1 211 ? 41.299 -17.854 19.763 1.00 53.97 219 ALA B C 1
ATOM 7109 O O . ALA B 1 211 ? 40.277 -18.215 19.161 1.00 53.05 219 ALA B O 1
ATOM 7111 N N . ARG B 1 212 ? 41.783 -18.524 20.814 1.00 52.12 220 ARG B N 1
ATOM 7112 C CA . ARG B 1 212 ? 41.140 -19.721 21.308 1.00 52.87 220 ARG B CA 1
ATOM 7113 C C . ARG B 1 212 ? 40.286 -19.437 22.542 1.00 54.34 220 ARG B C 1
ATOM 7114 O O . ARG B 1 212 ? 39.719 -20.329 23.093 1.00 52.08 220 ARG B O 1
ATOM 7122 N N . THR B 1 213 ? 40.176 -18.201 22.982 1.00 53.56 221 THR B N 1
ATOM 7123 C CA . THR B 1 213 ? 39.297 -17.903 24.117 1.00 55.76 221 THR B CA 1
ATOM 7124 C C . THR B 1 213 ? 37.842 -18.149 23.783 1.00 54.73 221 THR B C 1
ATOM 7125 O O . THR B 1 213 ? 37.339 -17.591 22.817 1.00 55.02 221 THR B O 1
ATOM 7129 N N . PRO B 1 214 ? 37.189 -19.032 24.543 1.00 54.67 222 PRO B N 1
ATOM 7130 C CA . PRO B 1 214 ? 35.804 -19.281 24.257 1.00 53.87 222 PRO B CA 1
ATOM 7131 C C . PRO B 1 214 ? 34.884 -18.294 24.888 1.00 52.04 222 PRO B C 1
ATOM 7132 O O . PRO B 1 214 ? 35.119 -17.827 26.029 1.00 51.31 222 PRO B O 1
ATOM 7136 N N . LEU B 1 215 ? 33.931 -17.858 24.099 1.00 48.87 223 LEU B N 1
ATOM 7137 C CA . LEU B 1 215 ? 32.747 -17.164 24.596 1.00 49.79 223 LEU B CA 1
ATOM 7138 C C . LEU B 1 215 ? 31.659 -18.117 24.920 1.00 50.37 223 LEU B C 1
ATOM 7139 O O . LEU B 1 215 ? 31.283 -18.912 24.059 1.00 48.02 223 LEU B O 1
ATOM 7144 N N . ILE B 1 216 ? 31.142 -18.073 26.156 1.00 50.25 224 ILE B N 1
ATOM 7145 C CA . ILE B 1 216 ? 30.246 -19.065 26.669 1.00 51.55 224 ILE B CA 1
ATOM 7146 C C . ILE B 1 216 ? 29.015 -18.393 27.252 1.00 53.05 224 ILE B C 1
ATOM 7147 O O . ILE B 1 216 ? 29.142 -17.523 28.144 1.00 51.17 224 ILE B O 1
ATOM 7152 N N . ILE B 1 217 ? 27.839 -18.822 26.781 1.00 52.35 225 ILE B N 1
ATOM 7153 C CA . ILE B 1 217 ? 26.580 -18.542 27.458 1.00 53.55 225 ILE B CA 1
ATOM 7154 C C . ILE B 1 217 ? 26.147 -19.765 28.205 1.00 54.46 225 ILE B C 1
ATOM 7155 O O . ILE B 1 217 ? 26.022 -20.832 27.618 1.00 55.32 225 ILE B O 1
ATOM 7160 N N . SER B 1 218 ? 25.946 -19.611 29.519 1.00 56.37 226 SER B N 1
ATOM 7161 C CA . SER B 1 218 ? 25.519 -20.690 30.436 1.00 58.62 226 SER B CA 1
ATOM 7162 C C . SER B 1 218 ? 24.161 -20.331 31.000 1.00 60.10 226 SER B C 1
ATOM 7163 O O . SER B 1 218 ? 23.797 -19.164 31.078 1.00 60.52 226 SER B O 1
ATOM 7166 N N . GLY B 1 219 ? 23.390 -21.336 31.324 1.00 62.44 227 GLY B N 1
ATOM 7167 C CA . GLY B 1 219 ? 22.068 -21.144 31.866 1.00 65.54 227 GLY B CA 1
ATOM 7168 C C . GLY B 1 219 ? 21.738 -22.337 32.687 1.00 69.25 227 GLY B C 1
ATOM 7169 O O . GLY B 1 219 ? 22.272 -23.434 32.454 1.00 68.82 227 GLY B O 1
ATOM 7170 N N . PRO B 1 220 ? 20.900 -22.133 33.711 1.00 74.78 228 PRO B N 1
ATOM 7171 C CA . PRO B 1 220 ? 20.658 -23.302 34.553 1.00 77.97 228 PRO B CA 1
ATOM 7172 C C . PRO B 1 220 ? 19.974 -24.298 33.653 1.00 80.05 228 PRO B C 1
ATOM 7173 O O . PRO B 1 220 ? 20.234 -25.487 33.746 1.00 80.17 228 PRO B O 1
ATOM 7177 N N . ALA B 1 221 ? 19.100 -23.744 32.804 1.00 82.25 229 ALA B N 1
ATOM 7178 C CA . ALA B 1 221 ? 18.642 -24.284 31.521 1.00 83.43 229 ALA B CA 1
ATOM 7179 C C . ALA B 1 221 ? 19.262 -25.621 30.990 1.00 85.11 229 ALA B C 1
ATOM 7180 O O . ALA B 1 221 ? 19.590 -25.761 29.763 1.00 84.54 229 ALA B O 1
ATOM 7182 N N . GLU B 1 222 ? 19.442 -26.553 31.951 1.00 86.50 230 GLU B N 1
ATOM 7183 C CA . GLU B 1 222 ? 19.354 -28.029 31.760 1.00 87.55 230 GLU B CA 1
ATOM 7184 C C . GLU B 1 222 ? 18.036 -28.407 32.425 1.00 88.32 230 GLU B C 1
ATOM 7185 O O . GLU B 1 222 ? 17.455 -27.579 33.139 1.00 88.17 230 GLU B O 1
ATOM 7191 N N . ASP B 1 223 ? 17.588 -29.648 32.222 1.00 89.38 231 ASP B N 1
ATOM 7192 C CA . ASP B 1 223 ? 16.341 -30.152 32.839 1.00 90.00 231 ASP B CA 1
ATOM 7193 C C . ASP B 1 223 ? 16.657 -31.053 34.061 1.00 90.30 231 ASP B C 1
ATOM 7194 O O . ASP B 1 223 ? 17.545 -30.716 34.840 1.00 90.86 231 ASP B O 1
ATOM 7199 N N . SER B 1 224 ? 15.942 -32.165 34.243 1.00 90.37 232 SER B N 1
ATOM 7200 C CA . SER B 1 224 ? 16.124 -33.035 35.408 1.00 90.53 232 SER B CA 1
ATOM 7201 C C . SER B 1 224 ? 17.440 -33.795 35.315 1.00 90.47 232 SER B C 1
ATOM 7202 O O . SER B 1 224 ? 18.485 -33.256 35.670 1.00 90.43 232 SER B O 1
ATOM 7205 N N . VAL B 1 272 ? 36.873 -54.944 35.521 1.00 69.04 280 VAL B N 1
ATOM 7206 C CA . VAL B 1 272 ? 36.307 -55.657 36.674 1.00 69.11 280 VAL B CA 1
ATOM 7207 C C . VAL B 1 272 ? 35.390 -54.722 37.437 1.00 69.19 280 VAL B C 1
ATOM 7208 O O . VAL B 1 272 ? 34.256 -55.097 37.809 1.00 68.36 280 VAL B O 1
ATOM 7212 N N . LEU B 1 273 ? 35.908 -53.508 37.678 1.00 69.79 281 LEU B N 1
ATOM 7213 C CA . LEU B 1 273 ? 35.101 -52.379 38.117 1.00 69.77 281 LEU B CA 1
ATOM 7214 C C . LEU B 1 273 ? 33.835 -52.304 37.234 1.00 69.79 281 LEU B C 1
ATOM 7215 O O . LEU B 1 273 ? 32.673 -52.474 37.753 1.00 69.67 281 LEU B O 1
ATOM 7220 N N . ILE B 1 274 ? 34.068 -52.148 35.910 1.00 69.37 282 ILE B N 1
ATOM 7221 C CA . ILE B 1 274 ? 32.984 -51.877 34.962 1.00 69.55 282 ILE B CA 1
ATOM 7222 C C . ILE B 1 274 ? 31.876 -52.865 34.999 1.00 70.12 282 ILE B C 1
ATOM 7223 O O . ILE B 1 274 ? 30.720 -52.480 34.826 1.00 69.29 282 ILE B O 1
ATOM 7228 N N . GLU B 1 275 ? 32.240 -54.142 35.176 1.00 71.21 283 GLU B N 1
ATOM 7229 C CA . GLU B 1 275 ? 31.314 -55.228 35.035 1.00 71.86 283 GLU B CA 1
ATOM 7230 C C . GLU B 1 275 ? 30.239 -55.030 36.094 1.00 73.05 283 GLU B C 1
ATOM 7231 O O . GLU B 1 275 ? 29.039 -55.024 35.773 1.00 73.42 283 GLU B O 1
ATOM 7237 N N . GLU B 1 276 ? 30.684 -54.862 37.346 1.00 74.02 284 GLU B N 1
ATOM 7238 C CA . GLU B 1 276 ? 29.794 -54.598 38.506 1.00 74.02 284 GLU B CA 1
ATOM 7239 C C . GLU B 1 276 ? 28.704 -53.519 38.228 1.00 73.72 284 GLU B C 1
ATOM 7240 O O . GLU B 1 276 ? 27.490 -53.762 38.384 1.00 73.05 284 GLU B O 1
ATOM 7246 N N . LEU B 1 277 ? 29.164 -52.343 37.824 1.00 73.67 285 LEU B N 1
ATOM 7247 C CA . LEU B 1 277 ? 28.276 -51.219 37.481 1.00 73.49 285 LEU B CA 1
ATOM 7248 C C . LEU B 1 277 ? 27.405 -51.574 36.247 1.00 73.40 285 LEU B C 1
ATOM 7249 O O . LEU B 1 277 ? 26.169 -51.448 36.286 1.00 72.60 285 LEU B O 1
ATOM 7254 N N . LEU B 1 278 ? 28.076 -52.018 35.172 1.00 73.81 286 LEU B N 1
ATOM 7255 C CA . LEU B 1 278 ? 27.447 -52.315 33.868 1.00 74.83 286 LEU B CA 1
ATOM 7256 C C . LEU B 1 278 ? 26.229 -53.247 34.147 1.00 76.65 286 LEU B C 1
ATOM 7257 O O . LEU B 1 278 ? 25.098 -52.944 33.742 1.00 77.28 286 LEU B O 1
ATOM 7262 N N . VAL B 1 279 ? 26.458 -54.344 34.886 1.00 78.38 287 VAL B N 1
ATOM 7263 C CA . VAL B 1 279 ? 25.364 -55.169 35.414 1.00 79.43 287 VAL B CA 1
ATOM 7264 C C . VAL B 1 279 ? 24.542 -54.348 36.428 1.00 80.59 287 VAL B C 1
ATOM 7265 O O . VAL B 1 279 ? 25.111 -53.639 37.263 1.00 80.38 287 VAL B O 1
ATOM 7269 N N . LYS B 1 280 ? 23.211 -54.476 36.313 1.00 81.93 288 LYS B N 1
ATOM 7270 C CA . LYS B 1 280 ? 22.165 -53.897 37.204 1.00 82.74 288 LYS B CA 1
ATOM 7271 C C . LYS B 1 280 ? 21.581 -52.620 36.581 1.00 83.20 288 LYS B C 1
ATOM 7272 O O . LYS B 1 280 ? 22.309 -51.818 35.975 1.00 83.97 288 LYS B O 1
ATOM 7278 N N . GLU B 1 281 ? 20.260 -52.483 36.726 1.00 83.97 289 GLU B N 1
ATOM 7279 C CA . GLU B 1 281 ? 19.453 -51.342 36.247 1.00 84.55 289 GLU B CA 1
ATOM 7280 C C . GLU B 1 281 ? 19.173 -51.416 34.736 1.00 85.16 289 GLU B C 1
ATOM 7281 O O . GLU B 1 281 ? 18.552 -52.377 34.267 1.00 84.62 289 GLU B O 1
ATOM 7287 N N . GLY B 1 282 ? 19.617 -50.402 33.984 1.00 85.65 290 GLY B N 1
ATOM 7288 C CA . GLY B 1 282 ? 19.333 -50.351 32.567 1.00 86.10 290 GLY B CA 1
ATOM 7289 C C . GLY B 1 282 ? 19.771 -49.075 31.879 1.00 86.61 290 GLY B C 1
ATOM 7290 O O . GLY B 1 282 ? 20.854 -48.562 32.181 1.00 86.98 290 GLY B O 1
ATOM 7291 N N . ILE B 1 283 ? 18.924 -48.586 30.951 1.00 87.08 291 ILE B N 1
ATOM 7292 C CA . ILE B 1 283 ? 19.203 -47.443 30.014 1.00 86.84 291 ILE B CA 1
ATOM 7293 C C . ILE B 1 283 ? 20.609 -47.593 29.319 1.00 87.14 291 ILE B C 1
ATOM 7294 O O . ILE B 1 283 ? 21.476 -46.711 29.397 1.00 86.74 291 ILE B O 1
ATOM 7299 N N . MET B 1 284 ? 20.747 -48.713 28.583 1.00 87.40 292 MET B N 1
ATOM 7300 C CA . MET B 1 284 ? 22.026 -49.443 28.285 1.00 87.28 292 MET B CA 1
ATOM 7301 C C . MET B 1 284 ? 21.787 -50.968 28.569 1.00 87.29 292 MET B C 1
ATOM 7302 O O . MET B 1 284 ? 22.369 -51.854 27.911 1.00 87.79 292 MET B O 1
ATOM 7307 N N . ASP B 1 285 ? 20.898 -51.228 29.542 1.00 86.84 293 ASP B N 1
ATOM 7308 C CA . ASP B 1 285 ? 20.517 -52.560 30.109 1.00 86.22 293 ASP B CA 1
ATOM 7309 C C . ASP B 1 285 ? 20.979 -53.878 29.480 1.00 85.88 293 ASP B C 1
ATOM 7310 O O . ASP B 1 285 ? 21.203 -54.850 30.219 1.00 85.27 293 ASP B O 1
ATOM 7315 N N . GLU B 1 286 ? 21.064 -53.954 28.150 1.00 85.10 294 GLU B N 1
ATOM 7316 C CA . GLU B 1 286 ? 21.266 -55.265 27.493 1.00 84.40 294 GLU B CA 1
ATOM 7317 C C . GLU B 1 286 ? 22.750 -55.608 27.227 1.00 83.40 294 GLU B C 1
ATOM 7318 O O . GLU B 1 286 ? 23.349 -56.399 27.966 1.00 82.79 294 GLU B O 1
ATOM 7324 N N . GLY B 1 287 ? 23.340 -55.003 26.192 1.00 82.08 295 GLY B N 1
ATOM 7325 C CA . GLY B 1 287 ? 24.684 -55.377 25.755 1.00 81.02 295 GLY B CA 1
ATOM 7326 C C . GLY B 1 287 ? 25.615 -54.232 25.435 1.00 80.28 295 GLY B C 1
ATOM 7327 O O . GLY B 1 287 ? 26.693 -54.466 24.877 1.00 80.43 295 GLY B O 1
ATOM 7328 N N . GLU B 1 288 ? 25.226 -52.997 25.767 1.00 78.88 296 GLU B N 1
ATOM 7329 C CA . GLU B 1 288 ? 26.093 -51.868 25.475 1.00 77.74 296 GLU B CA 1
ATOM 7330 C C . GLU B 1 288 ? 27.147 -51.679 26.557 1.00 76.41 296 GLU B C 1
ATOM 7331 O O . GLU B 1 288 ? 27.057 -52.238 27.658 1.00 76.31 296 GLU B O 1
ATOM 7337 N N . SER B 1 289 ? 28.137 -50.867 26.195 1.00 74.98 297 SER B N 1
ATOM 7338 C CA . SER B 1 289 ? 29.300 -50.579 27.005 1.00 73.51 297 SER B CA 1
ATOM 7339 C C . SER B 1 289 ? 29.268 -49.176 27.593 1.00 72.74 297 SER B C 1
ATOM 7340 O O . SER B 1 289 ? 29.416 -48.194 26.851 1.00 72.06 297 SER B O 1
ATOM 7343 N N . LEU B 1 290 ? 29.123 -49.073 28.913 1.00 71.40 298 LEU B N 1
ATOM 7344 C CA . LEU B 1 290 ? 29.306 -47.776 29.606 1.00 71.10 298 LEU B CA 1
ATOM 7345 C C . LEU B 1 290 ? 30.459 -46.838 29.117 1.00 70.40 298 LEU B C 1
ATOM 7346 O O . LEU B 1 290 ? 30.325 -45.640 29.283 1.00 68.13 298 LEU B O 1
ATOM 7351 N N . TYR B 1 291 ? 31.577 -47.353 28.571 1.00 70.86 299 TYR B N 1
ATOM 7352 C CA . TYR B 1 291 ? 32.695 -46.457 28.135 1.00 71.76 299 TYR B CA 1
ATOM 7353 C C . TYR B 1 291 ? 32.556 -45.988 26.698 1.00 71.89 299 TYR B C 1
ATOM 7354 O O . TYR B 1 291 ? 33.472 -45.314 26.177 1.00 72.56 299 TYR B O 1
ATOM 7363 N N . SER B 1 292 ? 31.449 -46.336 26.044 1.00 71.11 300 SER B N 1
ATOM 7364 C CA . SER B 1 292 ? 31.192 -45.816 24.731 1.00 70.54 300 SER B CA 1
ATOM 7365 C C . SER B 1 292 ? 30.943 -44.300 24.811 1.00 70.20 300 SER B C 1
ATOM 7366 O O . SER B 1 292 ? 30.349 -43.792 25.771 1.00 68.29 300 SER B O 1
ATOM 7369 N N . PRO B 1 293 ? 31.470 -43.562 23.826 1.00 71.66 301 PRO B N 1
ATOM 7370 C CA . PRO B 1 293 ? 30.820 -42.310 23.390 1.00 70.88 301 PRO B CA 1
ATOM 7371 C C . PRO B 1 293 ? 29.366 -42.656 22.976 1.00 70.90 301 PRO B C 1
ATOM 7372 O O . PRO B 1 293 ? 29.146 -43.516 22.119 1.00 72.15 301 PRO B O 1
ATOM 7376 N N . ALA B 1 294 ? 28.400 -42.015 23.606 1.00 69.91 302 ALA B N 1
ATOM 7377 C CA . ALA B 1 294 ? 27.005 -42.420 23.594 1.00 69.18 302 ALA B CA 1
ATOM 7378 C C . ALA B 1 294 ? 26.677 -42.418 25.057 1.00 69.48 302 ALA B C 1
ATOM 7379 O O . ALA B 1 294 ? 26.010 -41.498 25.485 1.00 70.38 302 ALA B O 1
ATOM 7381 N N . ASN B 1 295 ? 27.231 -43.372 25.845 1.00 69.16 303 ASN B N 1
ATOM 7382 C CA . ASN B 1 295 ? 26.964 -43.479 27.311 1.00 68.35 303 ASN B CA 1
ATOM 7383 C C . ASN B 1 295 ? 27.801 -42.517 28.155 1.00 67.65 303 ASN B C 1
ATOM 7384 O O . ASN B 1 295 ? 27.898 -42.642 29.376 1.00 66.15 303 ASN B O 1
ATOM 7389 N N . ILE B 1 296 ? 28.426 -41.574 27.466 1.00 67.24 304 ILE B N 1
ATOM 7390 C CA . ILE B 1 296 ? 29.388 -40.648 28.053 1.00 67.37 304 ILE B CA 1
ATOM 7391 C C . ILE B 1 296 ? 28.772 -39.881 29.238 1.00 67.13 304 ILE B C 1
ATOM 7392 O O . ILE B 1 296 ? 29.395 -39.782 30.295 1.00 65.31 304 ILE B O 1
ATOM 7397 N N . MET B 1 297 ? 27.546 -39.383 29.074 1.00 67.44 305 MET B N 1
ATOM 7398 C CA . MET B 1 297 ? 26.880 -38.652 30.161 1.00 68.01 305 MET B CA 1
ATOM 7399 C C . MET B 1 297 ? 26.541 -39.555 31.335 1.00 67.87 305 MET B C 1
ATOM 7400 O O . MET B 1 297 ? 26.823 -39.215 32.479 1.00 68.12 305 MET B O 1
ATOM 7405 N N . LEU B 1 298 ? 25.986 -40.729 31.042 1.00 67.41 306 LEU B N 1
ATOM 7406 C CA . LEU B 1 298 ? 25.731 -41.755 32.040 1.00 66.97 306 LEU B CA 1
ATOM 7407 C C . LEU B 1 298 ? 26.996 -42.088 32.857 1.00 65.90 306 LEU B C 1
ATOM 7408 O O . LEU B 1 298 ? 26.953 -42.199 34.085 1.00 64.68 306 LEU B O 1
ATOM 7413 N N . MET B 1 299 ? 28.090 -42.290 32.131 1.00 64.64 307 MET B N 1
ATOM 7414 C CA . MET B 1 299 ? 29.380 -42.596 32.702 1.00 64.49 307 MET B CA 1
ATOM 7415 C C . MET B 1 299 ? 29.775 -41.478 33.602 1.00 64.64 307 MET B C 1
ATOM 7416 O O . MET B 1 299 ? 30.377 -41.663 34.637 1.00 61.21 307 MET B O 1
ATOM 7421 N N . HIS B 1 300 ? 29.452 -40.269 33.160 1.00 66.48 308 HIS B N 1
ATOM 7422 C CA . HIS B 1 300 ? 29.776 -39.103 33.933 1.00 68.41 308 HIS B CA 1
ATOM 7423 C C . HIS B 1 300 ? 29.026 -39.094 35.239 1.00 68.71 308 HIS B C 1
ATOM 7424 O O . HIS B 1 300 ? 29.586 -38.741 36.265 1.00 69.04 308 HIS B O 1
ATOM 7431 N N . HIS B 1 301 ? 27.760 -39.492 35.192 1.00 69.59 309 HIS B N 1
ATOM 7432 C CA . HIS B 1 301 ? 26.968 -39.630 36.390 1.00 70.76 309 HIS B CA 1
ATOM 7433 C C . HIS B 1 301 ? 27.566 -40.644 37.348 1.00 71.86 309 HIS B C 1
ATOM 7434 O O . HIS B 1 301 ? 27.530 -40.413 38.556 1.00 72.47 309 HIS B O 1
ATOM 7441 N N . VAL B 1 302 ? 28.108 -41.752 36.829 1.00 72.72 310 VAL B N 1
ATOM 7442 C CA . VAL B 1 302 ? 28.790 -42.749 37.692 1.00 72.57 310 VAL B CA 1
ATOM 7443 C C . VAL B 1 302 ? 30.247 -42.347 38.083 1.00 73.09 310 VAL B C 1
ATOM 7444 O O . VAL B 1 302 ? 30.630 -42.596 39.223 1.00 74.05 310 VAL B O 1
ATOM 7448 N N . THR B 1 303 ? 31.027 -41.699 37.209 1.00 73.95 311 THR B N 1
ATOM 7449 C CA . THR B 1 303 ? 32.247 -40.962 37.671 1.00 74.64 311 THR B CA 1
ATOM 7450 C C . THR B 1 303 ? 31.879 -39.876 38.686 1.00 74.78 311 THR B C 1
ATOM 7451 O O . THR B 1 303 ? 32.705 -39.520 39.527 1.00 75.03 311 THR B O 1
ATOM 7455 N N . ALA B 1 304 ? 30.657 -39.341 38.592 1.00 74.84 312 ALA B N 1
ATOM 7456 C CA . ALA B 1 304 ? 30.171 -38.319 39.531 1.00 74.50 312 ALA B CA 1
ATOM 7457 C C . ALA B 1 304 ? 29.686 -38.975 40.810 1.00 74.08 312 ALA B C 1
ATOM 7458 O O . ALA B 1 304 ? 30.205 -38.695 41.892 1.00 73.91 312 ALA B O 1
ATOM 7460 N N . ALA B 1 305 ? 28.700 -39.855 40.675 1.00 73.73 313 ALA B N 1
ATOM 7461 C CA . ALA B 1 305 ? 28.168 -40.639 41.792 1.00 73.09 313 ALA B CA 1
ATOM 7462 C C . ALA B 1 305 ? 29.257 -41.238 42.689 1.00 72.64 313 ALA B C 1
ATOM 7463 O O . ALA B 1 305 ? 28.951 -41.925 43.667 1.00 70.61 313 ALA B O 1
ATOM 7465 N N . ILE B 1 357 ? 19.535 -31.406 46.263 1.00 88.39 365 ILE B N 1
ATOM 7466 C CA . ILE B 1 357 ? 20.526 -31.443 45.172 1.00 88.45 365 ILE B CA 1
ATOM 7467 C C . ILE B 1 357 ? 19.850 -30.826 43.926 1.00 88.29 365 ILE B C 1
ATOM 7468 O O . ILE B 1 357 ? 19.219 -31.524 43.120 1.00 88.06 365 ILE B O 1
ATOM 7473 N N . GLN B 1 358 ? 20.008 -29.502 43.794 1.00 88.16 366 GLN B N 1
ATOM 7474 C CA . GLN B 1 358 ? 18.991 -28.624 43.151 1.00 88.04 366 GLN B CA 1
ATOM 7475 C C . GLN B 1 358 ? 19.089 -28.280 41.643 1.00 87.97 366 GLN B C 1
ATOM 7476 O O . GLN B 1 358 ? 18.040 -28.162 40.996 1.00 88.32 366 GLN B O 1
ATOM 7482 N N . ASN B 1 359 ? 20.282 -28.064 41.074 1.00 87.35 367 ASN B N 1
ATOM 7483 C CA . ASN B 1 359 ? 20.313 -27.498 39.711 1.00 86.68 367 ASN B CA 1
ATOM 7484 C C . ASN B 1 359 ? 21.572 -27.580 38.822 1.00 85.75 367 ASN B C 1
ATOM 7485 O O . ASN B 1 359 ? 21.485 -28.068 37.689 1.00 85.35 367 ASN B O 1
ATOM 7490 N N . GLU B 1 360 ? 22.704 -27.046 39.295 1.00 84.40 368 GLU B N 1
ATOM 7491 C CA . GLU B 1 360 ? 23.894 -26.804 38.428 1.00 82.63 368 GLU B CA 1
ATOM 7492 C C . GLU B 1 360 ? 23.475 -25.995 37.181 1.00 80.22 368 GLU B C 1
ATOM 7493 O O . GLU B 1 360 ? 22.289 -25.629 37.023 1.00 81.15 368 GLU B O 1
ATOM 7499 N N . ASN B 1 361 ? 24.425 -25.694 36.308 1.00 76.12 369 ASN B N 1
ATOM 7500 C CA . ASN B 1 361 ? 24.073 -24.972 35.074 1.00 72.69 369 ASN B CA 1
ATOM 7501 C C . ASN B 1 361 ? 25.016 -25.403 33.949 1.00 69.08 369 ASN B C 1
ATOM 7502 O O . ASN B 1 361 ? 25.996 -26.117 34.221 1.00 68.95 369 ASN B O 1
ATOM 7507 N N . GLN B 1 362 ? 24.668 -25.087 32.694 1.00 63.86 370 GLN B N 1
ATOM 7508 C CA . GLN B 1 362 ? 25.345 -25.733 31.539 1.00 59.99 370 GLN B CA 1
ATOM 7509 C C . GLN B 1 362 ? 25.543 -24.697 30.454 1.00 55.31 370 GLN B C 1
ATOM 7510 O O . GLN B 1 362 ? 24.872 -23.715 30.451 1.00 52.11 370 GLN B O 1
ATOM 7516 N N . THR B 1 363 ? 26.577 -24.875 29.643 1.00 51.68 371 THR B N 1
ATOM 7517 C CA . THR B 1 363 ? 26.738 -24.190 28.370 1.00 50.46 371 THR B CA 1
ATOM 7518 C C . THR B 1 363 ? 25.546 -24.391 27.498 1.00 47.61 371 THR B C 1
ATOM 7519 O O . THR B 1 363 ? 25.147 -25.530 27.164 1.00 46.57 371 THR B O 1
ATOM 7523 N N . LEU B 1 364 ? 25.008 -23.254 27.120 1.00 47.04 372 LEU B N 1
ATOM 7524 C CA . LEU B 1 364 ? 23.961 -23.136 26.149 1.00 46.30 372 LEU B CA 1
ATOM 7525 C C . LEU B 1 364 ? 24.444 -22.809 24.701 1.00 45.57 372 LEU B C 1
ATOM 7526 O O . LEU B 1 364 ? 23.747 -23.074 23.726 1.00 43.97 372 LEU B O 1
ATOM 7531 N N . ALA B 1 365 ? 25.601 -22.195 24.552 1.00 44.54 373 ALA B N 1
ATOM 7532 C CA . ALA B 1 365 ? 26.125 -21.737 23.313 1.00 43.70 373 ALA B CA 1
ATOM 7533 C C . ALA B 1 365 ? 27.603 -21.285 23.624 1.00 45.02 373 ALA B C 1
ATOM 7534 O O . ALA B 1 365 ? 27.875 -20.804 24.745 1.00 46.10 373 ALA B O 1
ATOM 7536 N N . SER B 1 366 ? 28.501 -21.498 22.662 1.00 42.93 374 SER B N 1
ATOM 7537 C CA . SER B 1 366 ? 29.938 -21.415 22.771 1.00 43.43 374 SER B CA 1
ATOM 7538 C C . SER B 1 366 ? 30.562 -21.094 21.408 1.00 43.36 374 SER B C 1
ATOM 7539 O O . SER B 1 366 ? 30.085 -21.611 20.407 1.00 44.57 374 SER B O 1
ATOM 7542 N N . ILE B 1 367 ? 31.523 -20.178 21.287 1.00 43.97 375 ILE B N 1
ATOM 7543 C CA . ILE B 1 367 ? 32.316 -19.961 20.097 1.00 45.26 375 ILE B CA 1
ATOM 7544 C C . ILE B 1 367 ? 33.623 -19.414 20.563 1.00 48.53 375 ILE B C 1
ATOM 7545 O O . ILE B 1 367 ? 33.632 -18.722 21.598 1.00 49.71 375 ILE B O 1
ATOM 7550 N N . THR B 1 368 ? 34.714 -19.723 19.874 1.00 49.15 376 THR B N 1
ATOM 7551 C CA . THR B 1 368 ? 36.016 -19.073 20.107 1.00 49.63 376 THR B CA 1
ATOM 7552 C C . THR B 1 368 ? 36.132 -17.845 19.265 1.00 50.75 376 THR B C 1
ATOM 7553 O O . THR B 1 368 ? 35.419 -17.687 18.212 1.00 49.68 376 THR B O 1
ATOM 7557 N N . PHE B 1 369 ? 37.018 -16.916 19.679 1.00 50.31 377 PHE B N 1
ATOM 7558 C CA . PHE B 1 369 ? 37.171 -15.732 18.880 1.00 50.62 377 PHE B CA 1
ATOM 7559 C C . PHE B 1 369 ? 37.617 -16.067 17.484 1.00 49.98 377 PHE B C 1
ATOM 7560 O O . PHE B 1 369 ? 37.163 -15.415 16.539 1.00 48.37 377 PHE B O 1
ATOM 7568 N N . GLN B 1 370 ? 38.490 -17.056 17.327 1.00 48.16 378 GLN B N 1
ATOM 7569 C CA . GLN B 1 370 ? 39.002 -17.400 16.004 1.00 49.16 378 GLN B CA 1
ATOM 7570 C C . GLN B 1 370 ? 37.824 -17.755 15.039 1.00 51.77 378 GLN B C 1
ATOM 7571 O O . GLN B 1 370 ? 37.722 -17.299 13.844 1.00 51.60 378 GLN B O 1
ATOM 7577 N N . ASN B 1 371 ? 36.932 -18.612 15.549 1.00 50.14 379 ASN B N 1
ATOM 7578 C CA . ASN B 1 371 ? 35.819 -19.074 14.765 1.00 49.46 379 ASN B CA 1
ATOM 7579 C C . ASN B 1 371 ? 34.727 -18.037 14.566 1.00 50.55 379 ASN B C 1
ATOM 7580 O O . ASN B 1 371 ? 34.058 -18.057 13.542 1.00 51.05 379 ASN B O 1
ATOM 7585 N N . TYR B 1 372 ? 34.579 -17.095 15.491 1.00 47.95 380 TYR B N 1
ATOM 7586 C CA . TYR B 1 372 ? 33.656 -15.979 15.300 1.00 48.41 380 TYR B CA 1
ATOM 7587 C C . TYR B 1 372 ? 34.142 -15.088 14.104 1.00 50.21 380 TYR B C 1
ATOM 7588 O O . TYR B 1 372 ? 33.393 -14.753 13.164 1.00 48.43 380 TYR B O 1
ATOM 7597 N N . PHE B 1 373 ? 35.423 -14.665 14.119 1.00 51.56 381 PHE B N 1
ATOM 7598 C CA . PHE B 1 373 ? 35.882 -13.785 13.061 1.00 50.51 381 PHE B CA 1
ATOM 7599 C C . PHE B 1 373 ? 35.990 -14.436 11.681 1.00 50.83 381 PHE B C 1
ATOM 7600 O O . PHE B 1 373 ? 35.868 -13.791 10.647 1.00 49.84 381 PHE B O 1
ATOM 7608 N N . ARG B 1 374 ? 36.063 -15.740 11.633 1.00 50.66 382 ARG B N 1
ATOM 7609 C CA . ARG B 1 374 ? 36.024 -16.390 10.349 1.00 50.74 382 ARG B CA 1
ATOM 7610 C C . ARG B 1 374 ? 34.647 -16.460 9.758 1.00 49.41 382 ARG B C 1
ATOM 7611 O O . ARG B 1 374 ? 34.522 -16.783 8.593 1.00 49.71 382 ARG B O 1
ATOM 7619 N N . LEU B 1 375 ? 33.625 -16.134 10.491 1.00 47.99 383 LEU B N 1
ATOM 7620 C CA . LEU B 1 375 ? 32.287 -16.043 9.881 1.00 48.59 383 LEU B CA 1
ATOM 7621 C C . LEU B 1 375 ? 32.101 -14.831 8.984 1.00 49.31 383 LEU B C 1
ATOM 7622 O O . LEU B 1 375 ? 31.134 -14.774 8.237 1.00 47.40 383 LEU B O 1
ATOM 7627 N N . TYR B 1 376 ? 32.964 -13.790 9.091 1.00 49.37 384 TYR B N 1
ATOM 7628 C CA . TYR B 1 376 ? 32.689 -12.538 8.356 1.00 45.91 384 TYR B CA 1
ATOM 7629 C C . TYR B 1 376 ? 32.943 -12.762 6.897 1.00 47.28 384 TYR B C 1
ATOM 7630 O O . TYR B 1 376 ? 33.871 -13.404 6.550 1.00 46.90 384 TYR B O 1
ATOM 7639 N N . GLU B 1 377 ? 32.210 -12.108 6.007 1.00 48.28 385 GLU B N 1
ATOM 7640 C CA . GLU B 1 377 ? 32.607 -12.115 4.596 1.00 48.09 385 GLU B CA 1
ATOM 7641 C C . GLU B 1 377 ? 34.024 -11.486 4.302 1.00 49.55 385 GLU B C 1
ATOM 7642 O O . GLU B 1 377 ? 34.742 -11.963 3.490 1.00 50.46 385 GLU B O 1
ATOM 7648 N N . LYS B 1 378 ? 34.350 -10.376 4.996 1.00 47.92 386 LYS B N 1
ATOM 7649 C CA . LYS B 1 378 ? 35.633 -9.665 4.870 1.00 46.71 386 LYS B CA 1
ATOM 7650 C C . LYS B 1 378 ? 36.143 -9.437 6.315 1.00 45.66 386 LYS B C 1
ATOM 7651 O O . LYS B 1 378 ? 35.422 -9.095 7.221 1.00 46.78 386 LYS B O 1
ATOM 7657 N N . LEU B 1 379 ? 37.447 -9.595 6.500 1.00 46.36 387 LEU B N 1
ATOM 7658 C CA . LEU B 1 379 ? 38.082 -9.426 7.752 1.00 46.61 387 LEU B CA 1
ATOM 7659 C C . LEU B 1 379 ? 39.362 -8.640 7.416 1.00 47.78 387 LEU B C 1
ATOM 7660 O O . LEU B 1 379 ? 40.003 -8.915 6.454 1.00 46.19 387 LEU B O 1
ATOM 7665 N N . ALA B 1 380 ? 39.716 -7.687 8.285 1.00 48.86 388 ALA B N 1
ATOM 7666 C CA . ALA B 1 380 ? 41.038 -7.018 8.131 1.00 47.76 388 ALA B CA 1
ATOM 7667 C C . ALA B 1 380 ? 41.372 -6.493 9.555 1.00 46.78 388 ALA B C 1
ATOM 7668 O O . ALA B 1 380 ? 40.495 -6.460 10.494 1.00 48.07 388 ALA B O 1
ATOM 7670 N N . GLY B 1 381 ? 42.646 -6.103 9.734 1.00 48.74 389 GLY B N 1
ATOM 7671 C CA . GLY B 1 381 ? 43.042 -5.450 10.960 1.00 48.00 389 GLY B CA 1
ATOM 7672 C C . GLY B 1 381 ? 44.413 -4.755 10.908 1.00 46.00 389 GLY B C 1
ATOM 7673 O O . GLY B 1 381 ? 45.116 -4.781 9.932 1.00 47.99 389 GLY B O 1
ATOM 7674 N N . MET B 1 382 ? 44.682 -4.082 11.989 1.00 48.54 390 MET B N 1
ATOM 7675 C CA . MET B 1 382 ? 45.934 -3.293 12.133 1.00 50.89 390 MET B CA 1
ATOM 7676 C C . MET B 1 382 ? 46.696 -3.691 13.309 1.00 50.46 390 MET B C 1
ATOM 7677 O O . MET B 1 382 ? 46.104 -4.189 14.282 1.00 51.52 390 MET B O 1
ATOM 7682 N N . THR B 1 383 ? 48.017 -3.485 13.220 1.00 52.71 391 THR B N 1
ATOM 7683 C CA . THR B 1 383 ? 48.911 -3.630 14.352 1.00 53.56 391 THR B CA 1
ATOM 7684 C C . THR B 1 383 ? 50.196 -2.835 14.050 1.00 53.26 391 THR B C 1
ATOM 7685 O O . THR B 1 383 ? 50.498 -2.698 12.902 1.00 52.46 391 THR B O 1
ATOM 7689 N N . GLY B 1 384 ? 50.954 -2.349 15.058 1.00 55.05 392 GLY B N 1
ATOM 7690 C CA . GLY B 1 384 ? 52.411 -1.946 14.861 1.00 57.87 392 GLY B CA 1
ATOM 7691 C C . GLY B 1 384 ? 53.442 -2.993 14.444 1.00 58.76 392 GLY B C 1
ATOM 7692 O O . GLY B 1 384 ? 53.218 -4.221 14.739 1.00 62.63 392 GLY B O 1
ATOM 7693 N N . THR B 1 385 ? 54.602 -2.548 13.960 1.00 62.30 393 THR B N 1
ATOM 7694 C CA . THR B 1 385 ? 55.845 -3.322 13.244 1.00 67.04 393 THR B CA 1
ATOM 7695 C C . THR B 1 385 ? 56.257 -4.663 14.051 1.00 71.06 393 THR B C 1
ATOM 7696 O O . THR B 1 385 ? 57.160 -5.636 13.678 1.00 71.49 393 THR B O 1
ATOM 7700 N N . ALA B 1 386 ? 55.498 -4.709 15.177 1.00 72.48 394 ALA B N 1
ATOM 7701 C CA . ALA B 1 386 ? 54.717 -5.864 15.638 1.00 71.28 394 ALA B CA 1
ATOM 7702 C C . ALA B 1 386 ? 53.802 -6.803 14.629 1.00 71.23 394 ALA B C 1
ATOM 7703 O O . ALA B 1 386 ? 52.723 -7.151 15.034 1.00 64.67 394 ALA B O 1
ATOM 7705 N N . ASP B 1 387 ? 54.312 -7.160 13.395 1.00 72.02 395 ASP B N 1
ATOM 7706 C CA . ASP B 1 387 ? 54.673 -8.661 12.887 1.00 72.59 395 ASP B CA 1
ATOM 7707 C C . ASP B 1 387 ? 55.303 -9.813 13.901 1.00 71.44 395 ASP B C 1
ATOM 7708 O O . ASP B 1 387 ? 54.719 -10.003 15.055 1.00 72.64 395 ASP B O 1
ATOM 7713 N N . THR B 1 388 ? 56.374 -10.539 13.386 1.00 66.57 396 THR B N 1
ATOM 7714 C CA . THR B 1 388 ? 56.873 -11.915 13.714 1.00 64.73 396 THR B CA 1
ATOM 7715 C C . THR B 1 388 ? 55.823 -13.025 13.583 1.00 60.38 396 THR B C 1
ATOM 7716 O O . THR B 1 388 ? 56.104 -14.191 13.614 1.00 59.73 396 THR B O 1
ATOM 7720 N N . GLU B 1 389 ? 54.595 -12.604 13.495 1.00 58.78 397 GLU B N 1
ATOM 7721 C CA . GLU B 1 389 ? 53.451 -13.511 13.484 1.00 58.73 397 GLU B CA 1
ATOM 7722 C C . GLU B 1 389 ? 52.690 -13.524 12.201 1.00 57.70 397 GLU B C 1
ATOM 7723 O O . GLU B 1 389 ? 51.559 -14.043 12.208 1.00 59.16 397 GLU B O 1
ATOM 7729 N N . ALA B 1 390 ? 53.294 -13.011 11.120 1.00 56.08 398 ALA B N 1
ATOM 7730 C CA . ALA B 1 390 ? 52.661 -13.057 9.810 1.00 56.11 398 ALA B CA 1
ATOM 7731 C C . ALA B 1 390 ? 52.198 -14.458 9.398 1.00 53.53 398 ALA B C 1
ATOM 7732 O O . ALA B 1 390 ? 51.138 -14.607 8.829 1.00 49.98 398 ALA B O 1
ATOM 7734 N N . PHE B 1 391 ? 53.023 -15.481 9.593 1.00 53.03 399 PHE B N 1
ATOM 7735 C CA . PHE B 1 391 ? 52.650 -16.832 9.259 1.00 52.89 399 PHE B CA 1
ATOM 7736 C C . PHE B 1 391 ? 51.392 -17.345 9.996 1.00 50.52 399 PHE B C 1
ATOM 7737 O O . PHE B 1 391 ? 50.695 -18.155 9.451 1.00 51.22 399 PHE B O 1
ATOM 7745 N N . GLU B 1 392 ? 51.167 -16.943 11.234 1.00 49.08 400 GLU B N 1
ATOM 7746 C CA . GLU B 1 392 ? 50.071 -17.321 12.022 1.00 48.19 400 GLU B CA 1
ATOM 7747 C C . GLU B 1 392 ? 48.804 -16.641 11.522 1.00 48.62 400 GLU B C 1
ATOM 7748 O O . GLU B 1 392 ? 47.699 -17.288 11.410 1.00 46.76 400 GLU B O 1
ATOM 7754 N N . PHE B 1 393 ? 48.895 -15.354 11.202 1.00 47.18 401 PHE B N 1
ATOM 7755 C CA . PHE B 1 393 ? 47.732 -14.698 10.674 1.00 47.67 401 PHE B CA 1
ATOM 7756 C C . PHE B 1 393 ? 47.280 -15.357 9.381 1.00 48.69 401 PHE B C 1
ATOM 7757 O O . PHE B 1 393 ? 46.074 -15.483 9.118 1.00 50.94 401 PHE B O 1
ATOM 7765 N N . SER B 1 394 ? 48.213 -15.691 8.552 1.00 48.56 402 SER B N 1
ATOM 7766 C CA . SER B 1 394 ? 47.910 -16.285 7.306 1.00 54.46 402 SER B CA 1
ATOM 7767 C C . SER B 1 394 ? 47.340 -17.762 7.467 1.00 55.91 402 SER B C 1
ATOM 7768 O O . SER B 1 394 ? 46.267 -18.140 6.982 1.00 57.60 402 SER B O 1
ATOM 7771 N N . SER B 1 395 ? 47.977 -18.486 8.368 1.00 56.92 403 SER B N 1
ATOM 7772 C CA . SER B 1 395 ? 47.587 -19.808 8.747 1.00 56.62 403 SER B CA 1
ATOM 7773 C C . SER B 1 395 ? 46.231 -19.876 9.353 1.00 56.44 403 SER B C 1
ATOM 7774 O O . SER B 1 395 ? 45.426 -20.648 8.882 1.00 56.45 403 SER B O 1
ATOM 7777 N N . ILE B 1 396 ? 45.965 -19.100 10.376 1.00 55.19 404 ILE B N 1
ATOM 7778 C CA . ILE B 1 396 ? 44.757 -19.207 11.088 1.00 54.61 404 ILE B CA 1
ATOM 7779 C C . ILE B 1 396 ? 43.622 -18.483 10.285 1.00 55.93 404 ILE B C 1
ATOM 7780 O O . ILE B 1 396 ? 42.447 -18.974 10.247 1.00 53.69 404 ILE B O 1
ATOM 7785 N N . TYR B 1 397 ? 43.911 -17.305 9.678 1.00 51.06 405 TYR B N 1
ATOM 7786 C CA . TYR B 1 397 ? 42.806 -16.530 9.222 1.00 49.20 405 TYR B CA 1
ATOM 7787 C C . TYR B 1 397 ? 42.798 -16.292 7.830 1.00 48.39 405 TYR B C 1
ATOM 7788 O O . TYR B 1 397 ? 41.874 -15.577 7.395 1.00 51.28 405 TYR B O 1
ATOM 7797 N N . LYS B 1 398 ? 43.822 -16.678 7.117 1.00 48.89 406 LYS B N 1
ATOM 7798 C CA . LYS B 1 398 ? 44.070 -16.240 5.698 1.00 52.33 406 LYS B CA 1
ATOM 7799 C C . LYS B 1 398 ? 44.090 -14.722 5.523 1.00 53.52 406 LYS B C 1
ATOM 7800 O O . LYS B 1 398 ? 43.829 -14.204 4.456 1.00 51.81 406 LYS B O 1
ATOM 7806 N N . LEU B 1 399 ? 44.643 -14.069 6.544 1.00 51.36 407 LEU B N 1
ATOM 7807 C CA . LEU B 1 399 ? 45.022 -12.658 6.427 1.00 51.33 407 LEU B CA 1
ATOM 7808 C C . LEU B 1 399 ? 46.455 -12.551 5.967 1.00 50.95 407 LEU B C 1
ATOM 7809 O O . LEU B 1 399 ? 47.367 -13.107 6.582 1.00 50.80 407 LEU B O 1
ATOM 7814 N N . ASP B 1 400 ? 46.682 -11.846 4.861 1.00 51.00 408 ASP B N 1
ATOM 7815 C CA . ASP B 1 400 ? 48.010 -11.455 4.464 1.00 52.87 408 ASP B CA 1
ATOM 7816 C C . ASP B 1 400 ? 48.485 -10.219 5.239 1.00 53.76 408 ASP B C 1
ATOM 7817 O O . ASP B 1 400 ? 47.664 -9.474 5.717 1.00 60.66 408 ASP B O 1
ATOM 7822 N N . THR B 1 401 ? 49.781 -10.057 5.447 1.00 53.89 409 THR B N 1
ATOM 7823 C CA . THR B 1 401 ? 50.368 -8.843 6.051 1.00 55.69 409 THR B CA 1
ATOM 7824 C C . THR B 1 401 ? 51.159 -7.971 5.134 1.00 54.75 409 THR B C 1
ATOM 7825 O O . THR B 1 401 ? 51.873 -8.440 4.326 1.00 54.87 409 THR B O 1
ATOM 7829 N N . VAL B 1 402 ? 50.765 -6.675 5.103 1.00 54.51 410 VAL B N 1
ATOM 7830 C CA . VAL B 1 402 ? 51.517 -5.674 4.412 1.00 53.68 410 VAL B CA 1
ATOM 7831 C C . VAL B 1 402 ? 52.163 -4.709 5.406 1.00 50.62 410 VAL B C 1
ATOM 7832 O O . VAL B 1 402 ? 51.537 -4.187 6.250 1.00 51.61 410 VAL B O 1
ATOM 7836 N N . VAL B 1 403 ? 53.450 -4.508 5.270 1.00 50.04 411 VAL B N 1
ATOM 7837 C CA . VAL B 1 403 ? 54.194 -3.589 6.109 1.00 50.61 411 VAL B CA 1
ATOM 7838 C C . VAL B 1 403 ? 54.061 -2.182 5.403 1.00 49.36 411 VAL B C 1
ATOM 7839 O O . VAL B 1 403 ? 54.510 -1.978 4.281 1.00 50.51 411 VAL B O 1
ATOM 7843 N N . VAL B 1 404 ? 53.334 -1.325 6.000 1.00 50.10 412 VAL B N 1
ATOM 7844 C CA . VAL B 1 404 ? 53.061 -0.008 5.357 1.00 51.78 412 VAL B CA 1
ATOM 7845 C C . VAL B 1 404 ? 54.294 0.897 5.712 1.00 51.39 412 VAL B C 1
ATOM 7846 O O . VAL B 1 404 ? 54.648 0.991 6.881 1.00 50.38 412 VAL B O 1
ATOM 7850 N N . PRO B 1 405 ? 54.869 1.623 4.734 1.00 52.54 413 PRO B N 1
ATOM 7851 C CA . PRO B 1 405 ? 55.940 2.548 5.200 1.00 52.08 413 PRO B CA 1
ATOM 7852 C C . PRO B 1 405 ? 55.487 3.707 6.016 1.00 51.86 413 PRO B C 1
ATOM 7853 O O . PRO B 1 405 ? 54.245 4.081 6.087 1.00 51.07 413 PRO B O 1
ATOM 7857 N N . THR B 1 406 ? 56.465 4.205 6.782 1.00 50.33 414 THR B N 1
ATOM 7858 C CA . THR B 1 406 ? 56.220 5.257 7.728 1.00 49.49 414 THR B CA 1
ATOM 7859 C C . THR B 1 406 ? 56.150 6.589 6.939 1.00 48.89 414 THR B C 1
ATOM 7860 O O . THR B 1 406 ? 56.667 6.734 5.846 1.00 49.94 414 THR B O 1
ATOM 7864 N N . ASN B 1 407 ? 55.427 7.515 7.502 1.00 49.09 415 ASN B N 1
ATOM 7865 C CA . ASN B 1 407 ? 55.227 8.824 6.830 1.00 49.15 415 ASN B CA 1
ATOM 7866 C C . ASN B 1 407 ? 56.580 9.452 6.654 1.00 49.79 415 ASN B C 1
ATOM 7867 O O . ASN B 1 407 ? 56.915 9.873 5.569 1.00 50.05 415 ASN B O 1
ATOM 7872 N N . ARG B 1 408 ? 57.341 9.599 7.737 1.00 48.85 416 ARG B N 1
ATOM 7873 C CA . ARG B 1 408 ? 58.775 9.974 7.592 1.00 51.22 416 ARG B CA 1
ATOM 7874 C C . ARG B 1 408 ? 59.762 8.831 7.605 1.00 51.54 416 ARG B C 1
ATOM 7875 O O . ARG B 1 408 ? 59.475 7.747 8.209 1.00 53.02 416 ARG B O 1
ATOM 7883 N N . PRO B 1 409 ? 60.998 9.060 7.071 1.00 50.71 417 PRO B N 1
ATOM 7884 C CA . PRO B 1 409 ? 61.886 7.925 7.101 1.00 49.55 417 PRO B CA 1
ATOM 7885 C C . PRO B 1 409 ? 62.184 7.448 8.566 1.00 48.69 417 PRO B C 1
ATOM 7886 O O . PRO B 1 409 ? 62.404 8.247 9.473 1.00 46.68 417 PRO B O 1
ATOM 7890 N N . MET B 1 410 ? 62.142 6.147 8.730 1.00 47.38 418 MET B N 1
ATOM 7891 C CA . MET B 1 410 ? 62.377 5.498 10.035 1.00 48.52 418 MET B CA 1
ATOM 7892 C C . MET B 1 410 ? 63.885 5.303 10.143 1.00 46.20 418 MET B C 1
ATOM 7893 O O . MET B 1 410 ? 64.483 4.392 9.539 1.00 46.68 418 MET B O 1
ATOM 7898 N N . ILE B 1 411 ? 64.498 6.160 10.932 1.00 46.00 419 ILE B N 1
ATOM 7899 C CA . ILE B 1 411 ? 65.979 6.210 11.065 1.00 44.94 419 ILE B CA 1
ATOM 7900 C C . ILE B 1 411 ? 66.482 5.696 12.398 1.00 45.28 419 ILE B C 1
ATOM 7901 O O . ILE B 1 411 ? 67.658 5.787 12.711 1.00 43.53 419 ILE B O 1
ATOM 7906 N N . ARG B 1 412 ? 65.625 5.038 13.203 1.00 45.54 420 ARG B N 1
ATOM 7907 C CA . ARG B 1 412 ? 66.160 4.435 14.443 1.00 43.81 420 ARG B CA 1
ATOM 7908 C C . ARG B 1 412 ? 67.264 3.413 14.098 1.00 43.76 420 ARG B C 1
ATOM 7909 O O . ARG B 1 412 ? 67.097 2.580 13.178 1.00 42.11 420 ARG B O 1
ATOM 7917 N N . LYS B 1 413 ? 68.406 3.504 14.789 1.00 41.77 421 LYS B N 1
ATOM 7918 C CA . LYS B 1 413 ? 69.499 2.573 14.624 1.00 42.03 421 LYS B CA 1
ATOM 7919 C C . LYS B 1 413 ? 69.424 1.430 15.586 1.00 41.87 421 LYS B C 1
ATOM 7920 O O . LYS B 1 413 ? 69.645 1.580 16.775 1.00 37.89 421 LYS B O 1
ATOM 7926 N N . ASP B 1 414 ? 69.105 0.260 15.064 1.00 43.71 422 ASP B N 1
ATOM 7927 C CA . ASP B 1 414 ? 69.029 -0.918 15.876 1.00 45.66 422 ASP B CA 1
ATOM 7928 C C . ASP B 1 414 ? 70.334 -1.651 15.817 1.00 46.91 422 ASP B C 1
ATOM 7929 O O . ASP B 1 414 ? 70.666 -2.226 14.813 1.00 49.98 422 ASP B O 1
ATOM 7934 N N . LEU B 1 415 ? 71.061 -1.602 16.929 1.00 42.31 423 LEU B N 1
ATOM 7935 C CA . LEU B 1 415 ? 72.423 -1.890 17.010 1.00 42.28 423 LEU B CA 1
ATOM 7936 C C . LEU B 1 415 ? 72.529 -3.383 17.307 1.00 40.80 423 LEU B C 1
ATOM 7937 O O . LEU B 1 415 ? 71.580 -3.998 17.705 1.00 39.38 423 LEU B O 1
ATOM 7942 N N . PRO B 1 416 ? 73.656 -3.966 17.009 1.00 42.17 424 PRO B N 1
ATOM 7943 C CA . PRO B 1 416 ? 73.863 -5.412 17.245 1.00 42.70 424 PRO B CA 1
ATOM 7944 C C . PRO B 1 416 ? 73.712 -5.811 18.692 1.00 42.61 424 PRO B C 1
ATOM 7945 O O . PRO B 1 416 ? 74.291 -5.204 19.543 1.00 38.25 424 PRO B O 1
ATOM 7949 N N . ASP B 1 417 ? 73.012 -6.902 18.934 1.00 43.65 425 ASP B N 1
ATOM 7950 C CA . ASP B 1 417 ? 73.053 -7.531 20.235 1.00 46.00 425 ASP B CA 1
ATOM 7951 C C . ASP B 1 417 ? 74.413 -7.791 20.802 1.00 46.90 425 ASP B C 1
ATOM 7952 O O . ASP B 1 417 ? 75.351 -8.081 20.099 1.00 48.02 425 ASP B O 1
ATOM 7957 N N . LEU B 1 418 ? 74.499 -7.708 22.121 1.00 46.70 426 LEU B N 1
ATOM 7958 C CA . LEU B 1 418 ? 75.703 -7.927 22.863 1.00 47.81 426 LEU B CA 1
ATOM 7959 C C . LEU B 1 418 ? 75.518 -8.985 23.921 1.00 47.82 426 LEU B C 1
ATOM 7960 O O . LEU B 1 418 ? 74.495 -9.044 24.582 1.00 47.77 426 LEU B O 1
ATOM 7965 N N . VAL B 1 419 ? 76.567 -9.792 24.100 1.00 48.69 427 VAL B N 1
ATOM 7966 C CA . VAL B 1 419 ? 76.471 -11.027 24.842 1.00 48.17 427 VAL B CA 1
ATOM 7967 C C . VAL B 1 419 ? 77.609 -11.073 25.735 1.00 46.19 427 VAL B C 1
ATOM 7968 O O . VAL B 1 419 ? 78.717 -10.803 25.325 1.00 46.52 427 VAL B O 1
ATOM 7972 N N . TYR B 1 420 ? 77.308 -11.320 27.008 1.00 45.50 428 TYR B N 1
ATOM 7973 C CA . TYR B 1 420 ? 78.291 -11.309 28.050 1.00 44.95 428 TYR B CA 1
ATOM 7974 C C . TYR B 1 420 ? 78.239 -12.647 28.750 1.00 45.54 428 TYR B C 1
ATOM 7975 O O . TYR B 1 420 ? 77.283 -13.366 28.673 1.00 45.25 428 TYR B O 1
ATOM 7984 N N . MET B 1 421 ? 79.306 -12.922 29.408 1.00 49.00 429 MET B N 1
ATOM 7985 C CA . MET B 1 421 ? 79.532 -14.164 30.122 1.00 52.39 429 MET B CA 1
ATOM 7986 C C . MET B 1 421 ? 78.485 -14.290 31.233 1.00 51.85 429 MET B C 1
ATOM 7987 O O . MET B 1 421 ? 77.654 -15.187 31.226 1.00 52.04 429 MET B O 1
ATOM 7992 N N . THR B 1 422 ? 78.512 -13.324 32.138 1.00 51.03 430 THR B N 1
ATOM 7993 C CA . THR B 1 422 ? 77.670 -13.323 33.333 1.00 49.63 430 THR B CA 1
ATOM 7994 C C . THR B 1 422 ? 76.671 -12.190 33.315 1.00 48.38 430 THR B C 1
ATOM 7995 O O . THR B 1 422 ? 76.917 -11.228 32.616 1.00 46.57 430 THR B O 1
ATOM 7999 N N . GLU B 1 423 ? 75.590 -12.330 34.092 1.00 47.39 431 GLU B N 1
ATOM 8000 C CA . GLU B 1 423 ? 74.641 -11.258 34.409 1.00 49.22 431 GLU B CA 1
ATOM 8001 C C . GLU B 1 423 ? 75.325 -10.008 34.916 1.00 47.49 431 GLU B C 1
ATOM 8002 O O . GLU B 1 423 ? 74.992 -8.927 34.472 1.00 45.57 431 GLU B O 1
ATOM 8008 N N . ALA B 1 424 ? 76.254 -10.146 35.829 1.00 46.30 432 ALA B N 1
ATOM 8009 C CA . ALA B 1 424 ? 76.943 -9.013 36.384 1.00 47.07 432 ALA B CA 1
ATOM 8010 C C . ALA B 1 424 ? 77.816 -8.323 35.353 1.00 47.50 432 ALA B C 1
ATOM 8011 O O . ALA B 1 424 ? 77.996 -7.117 35.355 1.00 47.28 432 ALA B O 1
ATOM 8013 N N . GLU B 1 425 ? 78.411 -9.073 34.466 1.00 47.90 433 GLU B N 1
ATOM 8014 C CA . GLU B 1 425 ? 79.106 -8.395 33.386 1.00 47.50 433 GLU B CA 1
ATOM 8015 C C . GLU B 1 425 ? 78.121 -7.688 32.461 1.00 45.07 433 GLU B C 1
ATOM 8016 O O . GLU B 1 425 ? 78.387 -6.609 32.088 1.00 44.19 433 GLU B O 1
ATOM 8022 N N . LYS B 1 426 ? 76.994 -8.270 32.120 1.00 45.26 434 LYS B N 1
ATOM 8023 C CA . LYS B 1 426 ? 75.962 -7.571 31.330 1.00 45.46 434 LYS B CA 1
ATOM 8024 C C . LYS B 1 426 ? 75.549 -6.192 31.946 1.00 46.64 434 LYS B C 1
ATOM 8025 O O . LYS B 1 426 ? 75.383 -5.199 31.208 1.00 44.04 434 LYS B O 1
ATOM 8031 N N . ILE B 1 427 ? 75.401 -6.165 33.293 1.00 45.92 435 ILE B N 1
ATOM 8032 C CA . ILE B 1 427 ? 74.791 -5.051 33.968 1.00 45.60 435 ILE B CA 1
ATOM 8033 C C . ILE B 1 427 ? 75.876 -4.022 33.931 1.00 44.72 435 ILE B C 1
ATOM 8034 O O . ILE B 1 427 ? 75.630 -2.936 33.575 1.00 44.37 435 ILE B O 1
ATOM 8039 N N . GLN B 1 428 ? 77.087 -4.313 34.316 1.00 44.04 436 GLN B N 1
ATOM 8040 C CA . GLN B 1 428 ? 78.045 -3.262 34.129 1.00 45.45 436 GLN B CA 1
ATOM 8041 C C . GLN B 1 428 ? 78.122 -2.620 32.723 1.00 45.58 436 GLN B C 1
ATOM 8042 O O . GLN B 1 428 ? 78.553 -1.470 32.582 1.00 45.13 436 GLN B O 1
ATOM 8048 N N . ALA B 1 429 ? 77.852 -3.384 31.664 1.00 46.00 437 ALA B N 1
ATOM 8049 C CA . ALA B 1 429 ? 78.063 -2.828 30.321 1.00 44.98 437 ALA B CA 1
ATOM 8050 C C . ALA B 1 429 ? 76.866 -1.897 30.101 1.00 43.97 437 ALA B C 1
ATOM 8051 O O . ALA B 1 429 ? 76.998 -0.820 29.518 1.00 44.62 437 ALA B O 1
ATOM 8053 N N . ILE B 1 430 ? 75.699 -2.334 30.581 1.00 43.17 438 ILE B N 1
ATOM 8054 C CA . ILE B 1 430 ? 74.519 -1.555 30.536 1.00 43.18 438 ILE B CA 1
ATOM 8055 C C . ILE B 1 430 ? 74.718 -0.197 31.215 1.00 44.16 438 ILE B C 1
ATOM 8056 O O . ILE B 1 430 ? 74.240 0.812 30.676 1.00 46.46 438 ILE B O 1
ATOM 8061 N N . ILE B 1 431 ? 75.444 -0.143 32.327 1.00 45.45 439 ILE B N 1
ATOM 8062 C CA . ILE B 1 431 ? 75.576 1.056 33.108 1.00 45.99 439 ILE B CA 1
ATOM 8063 C C . ILE B 1 431 ? 76.521 1.959 32.378 1.00 47.21 439 ILE B C 1
ATOM 8064 O O . ILE B 1 431 ? 76.261 3.142 32.266 1.00 50.20 439 ILE B O 1
ATOM 8069 N N . GLU B 1 432 ? 77.642 1.428 31.898 1.00 46.93 440 GLU B N 1
ATOM 8070 C CA . GLU B 1 432 ? 78.569 2.248 31.141 1.00 47.02 440 GLU B CA 1
ATOM 8071 C C . GLU B 1 432 ? 77.986 2.824 29.830 1.00 46.24 440 GLU B C 1
ATOM 8072 O O . GLU B 1 432 ? 78.390 3.905 29.450 1.00 47.22 440 GLU B O 1
ATOM 8078 N N . ASP B 1 433 ? 77.077 2.105 29.184 1.00 45.50 441 ASP B N 1
ATOM 8079 C CA . ASP B 1 433 ? 76.304 2.555 27.990 1.00 46.30 441 ASP B CA 1
ATOM 8080 C C . ASP B 1 433 ? 75.523 3.812 28.404 1.00 46.66 441 ASP B C 1
ATOM 8081 O O . ASP B 1 433 ? 75.652 4.888 27.809 1.00 47.59 441 ASP B O 1
ATOM 8086 N N . ILE B 1 434 ? 74.695 3.638 29.428 1.00 46.65 442 ILE B N 1
ATOM 8087 C CA . ILE B 1 434 ? 73.870 4.697 30.034 1.00 45.68 442 ILE B CA 1
ATOM 8088 C C . ILE B 1 434 ? 74.750 5.883 30.423 1.00 43.61 442 ILE B C 1
ATOM 8089 O O . ILE B 1 434 ? 74.377 7.000 30.217 1.00 40.24 442 ILE B O 1
ATOM 8094 N N . LYS B 1 435 ? 75.971 5.636 30.878 1.00 44.74 443 LYS B N 1
ATOM 8095 C CA . LYS B 1 435 ? 76.810 6.698 31.369 1.00 45.02 443 LYS B CA 1
ATOM 8096 C C . LYS B 1 435 ? 77.327 7.588 30.215 1.00 45.41 443 LYS B C 1
ATOM 8097 O O . LYS B 1 435 ? 77.467 8.833 30.323 1.00 43.13 443 LYS B O 1
ATOM 8103 N N . GLU B 1 436 ? 77.717 6.939 29.135 1.00 45.66 444 GLU B N 1
ATOM 8104 C CA . GLU B 1 436 ? 78.386 7.638 28.068 1.00 47.67 444 GLU B CA 1
ATOM 8105 C C . GLU B 1 436 ? 77.336 8.422 27.361 1.00 46.27 444 GLU B C 1
ATOM 8106 O O . GLU B 1 436 ? 77.551 9.541 26.941 1.00 48.42 444 GLU B O 1
ATOM 8112 N N . ARG B 1 437 ? 76.181 7.843 27.251 1.00 44.93 445 ARG B N 1
ATOM 8113 C CA . ARG B 1 437 ? 75.082 8.503 26.595 1.00 45.83 445 ARG B CA 1
ATOM 8114 C C . ARG B 1 437 ? 74.425 9.735 27.293 1.00 46.50 445 ARG B C 1
ATOM 8115 O O . ARG B 1 437 ? 74.089 10.713 26.620 1.00 46.07 445 ARG B O 1
ATOM 8123 N N . THR B 1 438 ? 74.267 9.653 28.622 1.00 45.33 446 THR B N 1
ATOM 8124 C CA . THR B 1 438 ? 73.603 10.654 29.464 1.00 43.36 446 THR B CA 1
ATOM 8125 C C . THR B 1 438 ? 74.572 11.796 29.533 1.00 44.29 446 THR B C 1
ATOM 8126 O O . THR B 1 438 ? 74.131 12.912 29.497 1.00 44.78 446 THR B O 1
ATOM 8130 N N . ALA B 1 439 ? 75.883 11.531 29.569 1.00 43.92 447 ALA B N 1
ATOM 8131 C CA . ALA B 1 439 ? 76.899 12.575 29.433 1.00 45.30 447 ALA B CA 1
ATOM 8132 C C . ALA B 1 439 ? 76.925 13.379 28.071 1.00 46.27 447 ALA B C 1
ATOM 8133 O O . ALA B 1 439 ? 77.490 14.465 27.993 1.00 45.94 447 ALA B O 1
ATOM 8135 N N . LYS B 1 440 ? 76.299 12.882 27.036 1.00 45.55 448 LYS B N 1
ATOM 8136 C CA . LYS B 1 440 ? 76.196 13.597 25.781 1.00 46.89 448 LYS B CA 1
ATOM 8137 C C . LYS B 1 440 ? 74.826 14.196 25.649 1.00 46.40 448 LYS B C 1
ATOM 8138 O O . LYS B 1 440 ? 74.480 14.756 24.622 1.00 48.03 448 LYS B O 1
ATOM 8144 N N . GLY B 1 441 ? 74.010 14.043 26.692 1.00 45.56 449 GLY B N 1
ATOM 8145 C CA . GLY B 1 441 ? 72.705 14.648 26.785 1.00 43.99 449 GLY B CA 1
ATOM 8146 C C . GLY B 1 441 ? 71.611 13.812 26.191 1.00 43.18 449 GLY B C 1
ATOM 8147 O O . GLY B 1 441 ? 70.508 14.284 26.018 1.00 44.46 449 GLY B O 1
ATOM 8148 N N . GLN B 1 442 ? 71.882 12.537 25.902 1.00 42.06 450 GLN B N 1
ATOM 8149 C CA . GLN B 1 442 ? 70.898 11.695 25.323 1.00 42.46 450 GLN B CA 1
ATOM 8150 C C . GLN B 1 442 ? 69.998 11.000 26.401 1.00 41.58 450 GLN B C 1
ATOM 8151 O O . GLN B 1 442 ? 70.500 10.444 27.353 1.00 42.68 450 GLN B O 1
ATOM 8157 N N . PRO B 1 443 ? 68.684 10.996 26.236 1.00 41.18 451 PRO B N 1
ATOM 8158 C CA . PRO B 1 443 ? 67.943 10.262 27.208 1.00 41.30 451 PRO B CA 1
ATOM 8159 C C . PRO B 1 443 ? 67.847 8.741 26.827 1.00 41.25 451 PRO B C 1
ATOM 8160 O O . PRO B 1 443 ? 67.970 8.376 25.633 1.00 39.03 451 PRO B O 1
ATOM 8164 N N . VAL B 1 444 ? 67.646 7.927 27.874 1.00 40.70 452 VAL B N 1
ATOM 8165 C CA . VAL B 1 444 ? 67.610 6.459 27.815 1.00 40.79 452 VAL B CA 1
ATOM 8166 C C . VAL B 1 444 ? 66.413 5.855 28.489 1.00 42.86 452 VAL B C 1
ATOM 8167 O O . VAL B 1 444 ? 66.048 6.231 29.625 1.00 47.73 452 VAL B O 1
ATOM 8171 N N . LEU B 1 445 ? 65.777 4.935 27.819 1.00 44.01 453 LEU B N 1
ATOM 8172 C CA . LEU B 1 445 ? 64.770 4.084 28.347 1.00 45.32 453 LEU B CA 1
ATOM 8173 C C . LEU B 1 445 ? 65.281 2.605 28.416 1.00 44.93 453 LEU B C 1
ATOM 8174 O O . LEU B 1 445 ? 65.700 2.018 27.444 1.00 41.72 453 LEU B O 1
ATOM 8179 N N . VAL B 1 446 ? 65.086 1.997 29.575 1.00 45.35 454 VAL B N 1
ATOM 8180 C CA . VAL B 1 446 ? 65.671 0.702 29.923 1.00 45.98 454 VAL B CA 1
ATOM 8181 C C . VAL B 1 446 ? 64.461 -0.151 30.182 1.00 46.84 454 VAL B C 1
ATOM 8182 O O . VAL B 1 446 ? 63.640 0.161 31.093 1.00 49.57 454 VAL B O 1
ATOM 8186 N N . GLY B 1 447 ? 64.330 -1.232 29.450 1.00 45.59 455 GLY B N 1
ATOM 8187 C CA . GLY B 1 447 ? 63.258 -2.158 29.672 1.00 47.89 455 GLY B CA 1
ATOM 8188 C C . GLY B 1 447 ? 63.778 -3.440 30.269 1.00 50.27 455 GLY B C 1
ATOM 8189 O O . GLY B 1 447 ? 64.830 -3.956 29.795 1.00 50.80 455 GLY B O 1
ATOM 8190 N N . THR B 1 448 ? 63.090 -3.944 31.324 1.00 51.59 456 THR B N 1
ATOM 8191 C CA . THR B 1 448 ? 63.515 -5.156 32.065 1.00 53.08 456 THR B CA 1
ATOM 8192 C C . THR B 1 448 ? 62.390 -6.196 32.064 1.00 53.63 456 THR B C 1
ATOM 8193 O O . THR B 1 448 ? 61.300 -5.935 31.646 1.00 54.38 456 THR B O 1
ATOM 8197 N N . ILE B 1 449 ? 62.666 -7.397 32.513 1.00 56.44 457 ILE B N 1
ATOM 8198 C CA . ILE B 1 449 ? 61.627 -8.438 32.428 1.00 59.24 457 ILE B CA 1
ATOM 8199 C C . ILE B 1 449 ? 60.950 -8.659 33.796 1.00 60.40 457 ILE B C 1
ATOM 8200 O O . ILE B 1 449 ? 59.900 -9.269 33.815 1.00 62.44 457 ILE B O 1
ATOM 8205 N N . SER B 1 450 ? 61.552 -8.157 34.901 1.00 59.22 458 SER B N 1
ATOM 8206 C CA . SER B 1 450 ? 61.023 -8.281 36.269 1.00 58.99 458 SER B CA 1
ATOM 8207 C C . SER B 1 450 ? 61.391 -7.091 37.198 1.00 59.41 458 SER B C 1
ATOM 8208 O O . SER B 1 450 ? 62.354 -6.371 36.939 1.00 59.38 458 SER B O 1
ATOM 8211 N N . ILE B 1 451 ? 60.713 -7.040 38.370 1.00 59.53 459 ILE B N 1
ATOM 8212 C CA . ILE B 1 451 ? 60.820 -5.970 39.384 1.00 58.17 459 ILE B CA 1
ATOM 8213 C C . ILE B 1 451 ? 62.184 -6.051 39.928 1.00 57.32 459 ILE B C 1
ATOM 8214 O O . ILE B 1 451 ? 62.871 -5.024 40.066 1.00 56.60 459 ILE B O 1
ATOM 8219 N N . GLU B 1 452 ? 62.610 -7.284 40.240 1.00 56.52 460 GLU B N 1
ATOM 8220 C CA . GLU B 1 452 ? 63.920 -7.490 40.774 1.00 56.22 460 GLU B CA 1
ATOM 8221 C C . GLU B 1 452 ? 64.976 -7.110 39.758 1.00 54.27 460 GLU B C 1
ATOM 8222 O O . GLU B 1 452 ? 65.993 -6.510 40.118 1.00 53.98 460 GLU B O 1
ATOM 8228 N N . LYS B 1 453 ? 64.754 -7.469 38.486 1.00 54.25 461 LYS B N 1
ATOM 8229 C CA . LYS B 1 453 ? 65.652 -6.947 37.463 1.00 52.96 461 LYS B CA 1
ATOM 8230 C C . LYS B 1 453 ? 65.582 -5.381 37.399 1.00 50.42 461 LYS B C 1
ATOM 8231 O O . LYS B 1 453 ? 66.598 -4.764 37.444 1.00 46.09 461 LYS B O 1
ATOM 8237 N N . SER B 1 454 ? 64.402 -4.776 37.441 1.00 50.09 462 SER B N 1
ATOM 8238 C CA . SER B 1 454 ? 64.389 -3.277 37.623 1.00 51.65 462 SER B CA 1
ATOM 8239 C C . SER B 1 454 ? 65.086 -2.743 38.835 1.00 50.66 462 SER B C 1
ATOM 8240 O O . SER B 1 454 ? 65.787 -1.714 38.776 1.00 50.69 462 SER B O 1
ATOM 8243 N N . GLU B 1 455 ? 65.025 -3.455 39.964 1.00 51.89 463 GLU B N 1
ATOM 8244 C CA . GLU B 1 455 ? 65.768 -2.938 41.124 1.00 49.79 463 GLU B CA 1
ATOM 8245 C C . GLU B 1 455 ? 67.271 -3.129 41.036 1.00 49.95 463 GLU B C 1
ATOM 8246 O O . GLU B 1 455 ? 68.083 -2.380 41.637 1.00 45.49 463 GLU B O 1
ATOM 8252 N N . LEU B 1 456 ? 67.717 -4.173 40.349 1.00 49.46 464 LEU B N 1
ATOM 8253 C CA . LEU B 1 456 ? 69.167 -4.316 40.306 1.00 49.00 464 LEU B CA 1
ATOM 8254 C C . LEU B 1 456 ? 69.862 -3.211 39.461 1.00 46.90 464 LEU B C 1
ATOM 8255 O O . LEU B 1 456 ? 70.829 -2.606 39.867 1.00 47.39 464 LEU B O 1
ATOM 8260 N N . VAL B 1 457 ? 69.373 -3.034 38.240 1.00 47.40 465 VAL B N 1
ATOM 8261 C CA . VAL B 1 457 ? 69.851 -1.947 37.352 1.00 47.00 465 VAL B CA 1
ATOM 8262 C C . VAL B 1 457 ? 69.701 -0.556 38.038 1.00 43.64 465 VAL B C 1
ATOM 8263 O O . VAL B 1 457 ? 70.626 0.203 38.108 1.00 44.62 465 VAL B O 1
ATOM 8267 N N . SER B 1 458 ? 68.531 -0.309 38.607 1.00 44.44 466 SER B N 1
ATOM 8268 C CA . SER B 1 458 ? 68.255 0.935 39.317 1.00 44.27 466 SER B CA 1
ATOM 8269 C C . SER B 1 458 ? 69.212 1.130 40.433 1.00 41.61 466 SER B C 1
ATOM 8270 O O . SER B 1 458 ? 69.958 2.161 40.531 1.00 40.96 466 SER B O 1
ATOM 8273 N N . ASN B 1 459 ? 69.393 0.070 41.216 1.00 42.63 467 ASN B N 1
ATOM 8274 C CA . ASN B 1 459 ? 70.408 0.185 42.277 1.00 41.52 467 ASN B CA 1
ATOM 8275 C C . ASN B 1 459 ? 71.835 0.383 41.801 1.00 40.06 467 ASN B C 1
ATOM 8276 O O . ASN B 1 459 ? 72.601 1.114 42.375 1.00 40.80 467 ASN B O 1
ATOM 8281 N N . GLU B 1 460 ? 72.247 -0.327 40.762 1.00 40.42 468 GLU B N 1
ATOM 8282 C CA . GLU B 1 460 ? 73.588 -0.063 40.188 1.00 39.05 468 GLU B CA 1
ATOM 8283 C C . GLU B 1 460 ? 73.699 1.337 39.481 1.00 37.22 468 GLU B C 1
ATOM 8284 O O . GLU B 1 460 ? 74.711 1.888 39.388 1.00 35.69 468 GLU B O 1
ATOM 8290 N N . LEU B 1 461 ? 72.606 1.847 38.914 1.00 39.19 469 LEU B N 1
ATOM 8291 C CA . LEU B 1 461 ? 72.644 3.248 38.412 1.00 38.81 469 LEU B CA 1
ATOM 8292 C C . LEU B 1 461 ? 72.982 4.228 39.578 1.00 39.17 469 LEU B C 1
ATOM 8293 O O . LEU B 1 461 ? 73.895 5.067 39.502 1.00 40.06 469 LEU B O 1
ATOM 8298 N N . THR B 1 462 ? 72.446 3.949 40.764 1.00 38.21 470 THR B N 1
ATOM 8299 C CA . THR B 1 462 ? 72.688 4.846 41.902 1.00 36.92 470 THR B CA 1
ATOM 8300 C C . THR B 1 462 ? 74.035 4.613 42.381 1.00 36.67 470 THR B C 1
ATOM 8301 O O . THR B 1 462 ? 74.755 5.575 42.670 1.00 38.34 470 THR B O 1
ATOM 8305 N N . LYS B 1 463 ? 74.484 3.362 42.421 1.00 37.86 471 LYS B N 1
ATOM 8306 C CA . LYS B 1 463 ? 75.892 3.218 42.743 1.00 39.89 471 LYS B CA 1
ATOM 8307 C C . LYS B 1 463 ? 76.779 3.944 41.779 1.00 41.32 471 LYS B C 1
ATOM 8308 O O . LYS B 1 463 ? 77.801 4.424 42.192 1.00 38.36 471 LYS B O 1
ATOM 8314 N N . ALA B 1 464 ? 76.403 3.981 40.474 1.00 45.42 472 ALA B N 1
ATOM 8315 C CA . ALA B 1 464 ? 77.208 4.770 39.486 1.00 48.37 472 ALA B CA 1
ATOM 8316 C C . ALA B 1 464 ? 77.039 6.326 39.502 1.00 50.57 472 ALA B C 1
ATOM 8317 O O . ALA B 1 464 ? 77.688 6.999 38.726 1.00 52.24 472 ALA B O 1
ATOM 8319 N N . GLY B 1 465 ? 76.144 6.877 40.327 1.00 50.91 473 GLY B N 1
ATOM 8320 C CA . GLY B 1 465 ? 75.882 8.316 40.382 1.00 48.99 473 GLY B CA 1
ATOM 8321 C C . GLY B 1 465 ? 74.823 8.721 39.366 1.00 48.61 473 GLY B C 1
ATOM 8322 O O . GLY B 1 465 ? 74.630 9.888 39.107 1.00 48.56 473 GLY B O 1
ATOM 8323 N N . ILE B 1 466 ? 74.104 7.780 38.805 1.00 47.48 474 ILE B N 1
ATOM 8324 C CA . ILE B 1 466 ? 73.207 8.145 37.775 1.00 47.12 474 ILE B CA 1
ATOM 8325 C C . ILE B 1 466 ? 71.739 8.232 38.162 1.00 47.03 474 ILE B C 1
ATOM 8326 O O . ILE B 1 466 ? 70.945 7.200 38.318 1.00 46.49 474 ILE B O 1
ATOM 8331 N N . LYS B 1 467 ? 71.285 9.482 38.112 1.00 47.26 475 LYS B N 1
ATOM 8332 C CA . LYS B 1 467 ? 69.840 9.750 38.302 1.00 47.26 475 LYS B CA 1
ATOM 8333 C C . LYS B 1 467 ? 68.945 9.182 37.298 1.00 47.46 475 LYS B C 1
ATOM 8334 O O . LYS B 1 467 ? 69.125 9.280 36.063 1.00 48.60 475 LYS B O 1
ATOM 8340 N N . HIS B 1 468 ? 67.847 8.669 37.794 1.00 46.39 476 HIS B N 1
ATOM 8341 C CA . HIS B 1 468 ? 66.929 8.006 36.970 1.00 46.40 476 HIS B CA 1
ATOM 8342 C C . HIS B 1 468 ? 65.670 7.945 37.723 1.00 46.94 476 HIS B C 1
ATOM 8343 O O . HIS B 1 468 ? 65.630 8.349 38.856 1.00 49.80 476 HIS B O 1
ATOM 8350 N N . ASN B 1 469 ? 64.672 7.441 37.090 1.00 48.43 477 ASN B N 1
ATOM 8351 C CA . ASN B 1 469 ? 63.436 7.007 37.692 1.00 50.32 477 ASN B CA 1
ATOM 8352 C C . ASN B 1 469 ? 63.073 5.587 37.268 1.00 50.50 477 ASN B C 1
ATOM 8353 O O . ASN B 1 469 ? 63.286 5.195 36.156 1.00 47.96 477 ASN B O 1
ATOM 8358 N N . VAL B 1 470 ? 62.616 4.806 38.248 1.00 51.24 478 VAL B N 1
ATOM 8359 C CA . VAL B 1 470 ? 61.991 3.528 37.995 1.00 52.64 478 VAL B CA 1
ATOM 8360 C C . VAL B 1 470 ? 60.517 3.728 37.832 1.00 54.33 478 VAL B C 1
ATOM 8361 O O . VAL B 1 470 ? 59.952 4.431 38.566 1.00 57.22 478 VAL B O 1
ATOM 8365 N N . LEU B 1 471 ? 59.896 3.102 36.869 1.00 56.18 479 LEU B N 1
ATOM 8366 C CA . LEU B 1 471 ? 58.472 3.061 36.751 1.00 58.48 479 LEU B CA 1
ATOM 8367 C C . LEU B 1 471 ? 57.861 2.033 37.715 1.00 61.76 479 LEU B C 1
ATOM 8368 O O . LEU B 1 471 ? 57.580 0.885 37.354 1.00 62.41 479 LEU B O 1
ATOM 8373 N N . ASN B 1 472 ? 57.611 2.477 38.943 1.00 64.58 480 ASN B N 1
ATOM 8374 C CA . ASN B 1 472 ? 57.091 1.581 39.961 1.00 65.99 480 ASN B CA 1
ATOM 8375 C C . ASN B 1 472 ? 55.573 1.314 39.732 1.00 67.71 480 ASN B C 1
ATOM 8376 O O . ASN B 1 472 ? 54.772 2.246 39.827 1.00 68.32 480 ASN B O 1
ATOM 8381 N N . ALA B 1 473 ? 55.186 0.059 39.429 1.00 69.48 481 ALA B N 1
ATOM 8382 C CA . ALA B 1 473 ? 53.757 -0.282 39.105 1.00 70.16 481 ALA B CA 1
ATOM 8383 C C . ALA B 1 473 ? 52.720 0.008 40.225 1.00 71.38 481 ALA B C 1
ATOM 8384 O O . ALA B 1 473 ? 51.514 -0.030 39.971 1.00 70.53 481 ALA B O 1
ATOM 8386 N N . LYS B 1 474 ? 53.219 0.260 41.445 1.00 72.18 482 LYS B N 1
ATOM 8387 C CA . LYS B 1 474 ? 52.409 0.690 42.624 1.00 72.87 482 LYS B CA 1
ATOM 8388 C C . LYS B 1 474 ? 52.035 2.188 42.716 1.00 72.87 482 LYS B C 1
ATOM 8389 O O . LYS B 1 474 ? 51.226 2.555 43.579 1.00 73.28 482 LYS B O 1
ATOM 8395 N N . PHE B 1 475 ? 52.625 3.035 41.862 1.00 72.06 483 PHE B N 1
ATOM 8396 C CA . PHE B 1 475 ? 52.429 4.491 41.914 1.00 71.69 483 PHE B CA 1
ATOM 8397 C C . PHE B 1 475 ? 52.287 5.020 40.492 1.00 71.86 483 PHE B C 1
ATOM 8398 O O . PHE B 1 475 ? 53.241 5.554 39.896 1.00 72.25 483 PHE B O 1
ATOM 8406 N N . HIS B 1 476 ? 51.088 4.858 39.974 1.00 71.59 484 HIS B N 1
ATOM 8407 C CA . HIS B 1 476 ? 50.799 5.154 38.596 1.00 72.50 484 HIS B CA 1
ATOM 8408 C C . HIS B 1 476 ? 50.801 6.638 38.279 1.00 71.78 484 HIS B C 1
ATOM 8409 O O . HIS B 1 476 ? 50.920 7.003 37.111 1.00 71.44 484 HIS B O 1
ATOM 8416 N N . ALA B 1 477 ? 50.651 7.483 39.314 1.00 70.81 485 ALA B N 1
ATOM 8417 C CA . ALA B 1 477 ? 50.613 8.923 39.119 1.00 69.90 485 ALA B CA 1
ATOM 8418 C C . ALA B 1 477 ? 52.017 9.439 39.030 1.00 69.02 485 ALA B C 1
ATOM 8419 O O . ALA B 1 477 ? 52.282 10.406 38.282 1.00 68.27 485 ALA B O 1
ATOM 8421 N N . ASN B 1 478 ? 52.898 8.812 39.828 1.00 67.39 486 ASN B N 1
ATOM 8422 C CA . ASN B 1 478 ? 54.336 9.022 39.691 1.00 66.87 486 ASN B CA 1
ATOM 8423 C C . ASN B 1 478 ? 54.803 8.571 38.302 1.00 66.72 486 ASN B C 1
ATOM 8424 O O . ASN B 1 478 ? 55.577 9.282 37.647 1.00 64.14 486 ASN B O 1
ATOM 8429 N N . GLU B 1 479 ? 54.343 7.378 37.906 1.00 67.31 487 GLU B N 1
ATOM 8430 C CA . GLU B 1 479 ? 54.668 6.787 36.593 1.00 68.47 487 GLU B CA 1
ATOM 8431 C C . GLU B 1 479 ? 54.301 7.725 35.419 1.00 67.10 487 GLU B C 1
ATOM 8432 O O . GLU B 1 479 ? 55.140 7.943 34.551 1.00 68.86 487 GLU B O 1
ATOM 8438 N N . ALA B 1 480 ? 53.094 8.290 35.375 1.00 65.02 488 ALA B N 1
ATOM 8439 C CA . ALA B 1 480 ? 52.771 9.228 34.262 1.00 63.46 488 ALA B CA 1
ATOM 8440 C C . ALA B 1 480 ? 53.519 10.581 34.377 1.00 64.05 488 ALA B C 1
ATOM 8441 O O . ALA B 1 480 ? 53.672 11.315 33.384 1.00 63.68 488 ALA B O 1
ATOM 8443 N N . ALA B 1 481 ? 53.945 10.965 35.587 1.00 62.30 489 ALA B N 1
ATOM 8444 C CA . ALA B 1 481 ? 54.781 12.176 35.711 1.00 62.55 489 ALA B CA 1
ATOM 8445 C C . ALA B 1 481 ? 56.191 11.877 35.112 1.00 63.52 489 ALA B C 1
ATOM 8446 O O . ALA B 1 481 ? 56.838 12.725 34.440 1.00 63.40 489 ALA B O 1
ATOM 8448 N N . ILE B 1 482 ? 56.638 10.640 35.331 1.00 63.25 490 ILE B N 1
ATOM 8449 C CA . ILE B 1 482 ? 57.905 10.162 34.808 1.00 63.71 490 ILE B CA 1
ATOM 8450 C C . ILE B 1 482 ? 57.926 10.067 33.293 1.00 63.62 490 ILE B C 1
ATOM 8451 O O . ILE B 1 482 ? 58.877 10.482 32.684 1.00 64.15 490 ILE B O 1
ATOM 8456 N N . VAL B 1 483 ? 56.885 9.544 32.695 1.00 65.59 491 VAL B N 1
ATOM 8457 C CA . VAL B 1 483 ? 56.854 9.292 31.266 1.00 66.10 491 VAL B CA 1
ATOM 8458 C C . VAL B 1 483 ? 56.867 10.566 30.474 1.00 67.04 491 VAL B C 1
ATOM 8459 O O . VAL B 1 483 ? 57.272 10.616 29.297 1.00 68.72 491 VAL B O 1
ATOM 8463 N N . ALA B 1 484 ? 56.399 11.602 31.135 1.00 67.00 492 ALA B N 1
ATOM 8464 C CA . ALA B 1 484 ? 56.370 12.964 30.651 1.00 65.31 492 ALA B CA 1
ATOM 8465 C C . ALA B 1 484 ? 57.760 13.489 30.296 1.00 64.94 492 ALA B C 1
ATOM 8466 O O . ALA B 1 484 ? 58.054 13.698 29.127 1.00 66.53 492 ALA B O 1
ATOM 8468 N N . GLN B 1 485 ? 58.619 13.672 31.301 1.00 63.47 493 GLN B N 1
ATOM 8469 C CA . GLN B 1 485 ? 59.971 14.094 31.119 1.00 61.68 493 GLN B CA 1
ATOM 8470 C C . GLN B 1 485 ? 60.954 12.969 30.616 1.00 58.53 493 GLN B C 1
ATOM 8471 O O . GLN B 1 485 ? 62.161 13.134 30.813 1.00 57.28 493 GLN B O 1
ATOM 8477 N N . ALA B 1 486 ? 60.487 11.847 30.049 1.00 55.68 494 ALA B N 1
ATOM 8478 C CA . ALA B 1 486 ? 61.388 10.665 29.723 1.00 53.53 494 ALA B CA 1
ATOM 8479 C C . ALA B 1 486 ? 62.308 10.924 28.504 1.00 51.67 494 ALA B C 1
ATOM 8480 O O . ALA B 1 486 ? 63.376 10.322 28.389 1.00 48.09 494 ALA B O 1
ATOM 8482 N N . GLY B 1 487 ? 61.847 11.833 27.624 1.00 50.69 495 GLY B N 1
ATOM 8483 C CA . GLY B 1 487 ? 62.594 12.351 26.511 1.00 48.95 495 GLY B CA 1
ATOM 8484 C C . GLY B 1 487 ? 63.338 13.630 26.791 1.00 48.22 495 GLY B C 1
ATOM 8485 O O . GLY B 1 487 ? 63.995 14.141 25.899 1.00 44.55 495 GLY B O 1
ATOM 8486 N N . TYR B 1 488 ? 63.372 14.066 28.060 1.00 49.38 496 TYR B N 1
ATOM 8487 C CA . TYR B 1 488 ? 64.168 15.190 28.462 1.00 49.14 496 TYR B CA 1
ATOM 8488 C C . TYR B 1 488 ? 65.667 14.838 28.405 1.00 50.08 496 TYR B C 1
ATOM 8489 O O . TYR B 1 488 ? 66.039 13.662 28.532 1.00 50.27 496 TYR B O 1
ATOM 8498 N N . PRO B 1 489 ? 66.548 15.835 28.123 1.00 48.90 497 PRO B N 1
ATOM 8499 C CA . PRO B 1 489 ? 67.957 15.527 28.064 1.00 47.64 497 PRO B CA 1
ATOM 8500 C C . PRO B 1 489 ? 68.511 14.699 29.258 1.00 46.62 497 PRO B C 1
ATOM 8501 O O . PRO B 1 489 ? 68.315 15.056 30.384 1.00 44.54 497 PRO B O 1
ATOM 8505 N N . ALA B 1 490 ? 69.196 13.587 28.940 1.00 45.98 498 ALA B N 1
ATOM 8506 C CA . ALA B 1 490 ? 70.016 12.793 29.889 1.00 43.75 498 ALA B CA 1
ATOM 8507 C C . ALA B 1 490 ? 69.151 12.096 30.907 1.00 42.82 498 ALA B C 1
ATOM 8508 O O . ALA B 1 490 ? 69.683 11.550 31.887 1.00 42.31 498 ALA B O 1
ATOM 8510 N N . ALA B 1 491 ? 67.848 12.170 30.710 1.00 39.01 499 ALA B N 1
ATOM 8511 C CA . ALA B 1 491 ? 66.890 11.422 31.468 1.00 42.38 499 ALA B CA 1
ATOM 8512 C C . ALA B 1 491 ? 67.099 9.901 31.297 1.00 43.32 499 ALA B C 1
ATOM 8513 O O . ALA B 1 491 ? 67.240 9.431 30.171 1.00 40.96 499 ALA B O 1
ATOM 8515 N N . VAL B 1 492 ? 66.911 9.166 32.411 1.00 42.39 500 VAL B N 1
ATOM 8516 C CA . VAL B 1 492 ? 66.958 7.726 32.458 1.00 41.98 500 VAL B CA 1
ATOM 8517 C C . VAL B 1 492 ? 65.760 7.170 33.199 1.00 43.64 500 VAL B C 1
ATOM 8518 O O . VAL B 1 492 ? 65.530 7.533 34.361 1.00 45.45 500 VAL B O 1
ATOM 8522 N N . THR B 1 493 ? 65.047 6.270 32.563 1.00 45.12 501 THR B N 1
ATOM 8523 C CA . THR B 1 493 ? 63.881 5.653 33.048 1.00 48.68 501 THR B CA 1
ATOM 8524 C C . THR B 1 493 ? 64.053 4.106 32.927 1.00 50.94 501 THR B C 1
ATOM 8525 O O . THR B 1 493 ? 64.377 3.573 31.812 1.00 50.47 501 THR B O 1
ATOM 8529 N N . ILE B 1 494 ? 63.722 3.386 34.008 1.00 51.01 502 ILE B N 1
ATOM 8530 C CA . ILE B 1 494 ? 63.576 1.913 34.025 1.00 52.10 502 ILE B CA 1
ATOM 8531 C C . ILE B 1 494 ? 62.140 1.425 34.021 1.00 55.36 502 ILE B C 1
ATOM 8532 O O . ILE B 1 494 ? 61.396 1.689 34.970 1.00 55.20 502 ILE B O 1
ATOM 8537 N N . ALA B 1 495 ? 61.741 0.683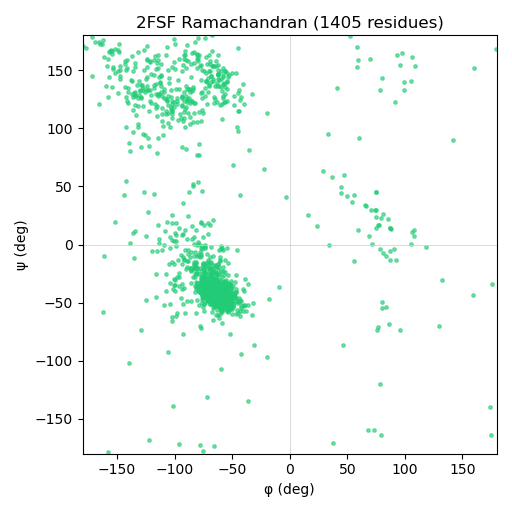 32.979 1.00 58.16 503 ALA B N 1
ATOM 8538 C CA . ALA B 1 495 ? 60.425 0.083 32.861 1.00 60.69 503 ALA B CA 1
ATOM 8539 C C . ALA B 1 495 ? 60.460 -1.477 32.948 1.00 63.93 503 ALA B C 1
ATOM 8540 O O . ALA B 1 495 ? 61.327 -2.109 32.358 1.00 65.01 503 ALA B O 1
ATOM 8542 N N . THR B 1 496 ? 59.535 -2.078 33.696 1.00 65.69 504 THR B N 1
ATOM 8543 C CA . THR B 1 496 ? 59.475 -3.523 33.853 1.00 67.66 504 THR B CA 1
ATOM 8544 C C . THR B 1 496 ? 58.438 -4.079 32.923 1.00 69.82 504 THR B C 1
ATOM 8545 O O . THR B 1 496 ? 57.338 -3.534 32.810 1.00 69.79 504 THR B O 1
ATOM 8549 N N . ASN B 1 497 ? 58.794 -5.155 32.227 1.00 73.20 505 ASN B N 1
ATOM 8550 C CA . ASN B 1 497 ? 57.863 -5.785 31.281 1.00 75.55 505 ASN B CA 1
ATOM 8551 C C . ASN B 1 497 ? 56.958 -4.759 30.774 1.00 77.75 505 ASN B C 1
ATOM 8552 O O . ASN B 1 497 ? 55.729 -4.766 30.999 1.00 77.89 505 ASN B O 1
ATOM 8557 N N . MET B 1 498 ? 57.606 -3.838 30.103 1.00 81.17 506 MET B N 1
ATOM 8558 C CA . MET B 1 498 ? 56.907 -2.759 29.551 1.00 84.43 506 MET B CA 1
ATOM 8559 C C . MET B 1 498 ? 55.996 -3.373 28.489 1.00 86.69 506 MET B C 1
ATOM 8560 O O . MET B 1 498 ? 56.485 -4.149 27.618 1.00 87.37 506 MET B O 1
ATOM 8565 N N . ALA B 1 499 ? 54.684 -3.094 28.593 1.00 88.83 507 ALA B N 1
ATOM 8566 C CA . ALA B 1 499 ? 53.668 -3.706 27.686 1.00 90.69 507 ALA B CA 1
ATOM 8567 C C . ALA B 1 499 ? 53.824 -3.261 26.205 1.00 91.88 507 ALA B C 1
ATOM 8568 O O . ALA B 1 499 ? 54.786 -2.587 25.852 1.00 93.05 507 ALA B O 1
ATOM 8570 N N . GLY B 1 500 ? 52.901 -3.633 25.322 1.00 92.56 508 GLY B N 1
ATOM 8571 C CA . GLY B 1 500 ? 53.017 -3.147 23.964 1.00 92.95 508 GLY B CA 1
ATOM 8572 C C . GLY B 1 500 ? 52.828 -1.633 23.914 1.00 93.74 508 GLY B C 1
ATOM 8573 O O . GLY B 1 500 ? 52.169 -1.060 24.802 1.00 94.94 508 GLY B O 1
ATOM 8574 N N . ARG B 1 501 ? 53.420 -0.979 22.910 1.00 93.92 509 ARG B N 1
ATOM 8575 C CA . ARG B 1 501 ? 52.873 0.312 22.398 1.00 93.58 509 ARG B CA 1
ATOM 8576 C C . ARG B 1 501 ? 53.142 1.564 23.299 1.00 93.15 509 ARG B C 1
ATOM 8577 O O . ARG B 1 501 ? 53.983 2.409 22.951 1.00 92.66 509 ARG B O 1
ATOM 8585 N N . GLY B 1 502 ? 52.422 1.669 24.441 1.00 92.04 510 GLY B N 1
ATOM 8586 C CA . GLY B 1 502 ? 52.439 2.854 25.346 1.00 90.85 510 GLY B CA 1
ATOM 8587 C C . GLY B 1 502 ? 52.515 4.273 24.765 1.00 89.67 510 GLY B C 1
ATOM 8588 O O . GLY B 1 502 ? 52.384 4.495 23.537 1.00 90.46 510 GLY B O 1
ATOM 8589 N N . THR B 1 503 ? 52.714 5.231 25.675 1.00 88.07 511 THR B N 1
ATOM 8590 C CA . THR B 1 503 ? 52.691 6.685 25.387 1.00 86.51 511 THR B CA 1
ATOM 8591 C C . THR B 1 503 ? 53.900 7.175 24.586 1.00 85.44 511 THR B C 1
ATOM 8592 O O . THR B 1 503 ? 55.051 6.703 24.868 1.00 85.56 511 THR B O 1
ATOM 8596 N N . ASP B 1 504 ? 53.660 8.095 23.613 1.00 82.41 512 ASP B N 1
ATOM 8597 C CA . ASP B 1 504 ? 54.747 8.788 22.929 1.00 80.83 512 ASP B CA 1
ATOM 8598 C C . ASP B 1 504 ? 55.581 9.487 24.088 1.00 77.99 512 ASP B C 1
ATOM 8599 O O . ASP B 1 504 ? 55.052 10.070 25.068 1.00 77.46 512 ASP B O 1
ATOM 8604 N N . ILE B 1 505 ? 56.885 9.252 24.025 1.00 73.57 513 ILE B N 1
ATOM 8605 C CA . ILE B 1 505 ? 57.868 9.976 24.794 1.00 69.41 513 ILE B CA 1
ATOM 8606 C C . ILE B 1 505 ? 58.286 11.063 23.837 1.00 66.70 513 ILE B C 1
ATOM 8607 O O . ILE B 1 505 ? 58.769 10.786 22.765 1.00 64.80 513 ILE B O 1
ATOM 8612 N N . VAL B 1 506 ? 58.098 12.316 24.225 1.00 64.27 514 VAL B N 1
ATOM 8613 C CA . VAL B 1 506 ? 58.437 13.442 23.388 1.00 61.32 514 VAL B CA 1
ATOM 8614 C C . VAL B 1 506 ? 59.796 13.888 23.714 1.00 57.43 514 VAL B C 1
ATOM 8615 O O . VAL B 1 506 ? 60.067 14.169 24.876 1.00 54.00 514 VAL B O 1
ATOM 8619 N N . LEU B 1 507 ? 60.631 13.961 22.679 1.00 54.96 515 LEU B N 1
ATOM 8620 C CA . LEU B 1 507 ? 61.976 14.391 22.782 1.00 55.09 515 LEU B CA 1
ATOM 8621 C C . LEU B 1 507 ? 62.032 15.859 23.184 1.00 56.32 515 LEU B C 1
ATOM 8622 O O . LEU B 1 507 ? 61.426 16.706 22.521 1.00 53.58 515 LEU B O 1
ATOM 8627 N N . GLY B 1 508 ? 62.787 16.120 24.246 1.00 55.25 516 GLY B N 1
ATOM 8628 C CA . GLY B 1 508 ? 62.812 17.413 24.883 1.00 57.28 516 GLY B CA 1
ATOM 8629 C C . GLY B 1 508 ? 61.843 17.592 26.031 1.00 58.93 516 GLY B C 1
ATOM 8630 O O . GLY B 1 508 ? 62.026 18.532 26.764 1.00 59.64 516 GLY B O 1
ATOM 8631 N N . GLY B 1 509 ? 60.869 16.680 26.202 1.00 60.40 517 GLY B N 1
ATOM 8632 C CA . GLY B 1 509 ? 59.678 16.825 27.085 1.00 62.08 517 GLY B CA 1
ATOM 8633 C C . GLY B 1 509 ? 58.558 17.277 26.166 1.00 64.08 517 GLY B C 1
ATOM 8634 O O . GLY B 1 509 ? 58.850 17.637 25.047 1.00 64.65 517 GLY B O 1
ATOM 8635 N N . SER B 1 510 ? 57.268 17.236 26.535 1.00 67.54 518 SER B N 1
ATOM 8636 C CA . SER B 1 510 ? 56.282 18.054 25.736 1.00 69.31 518 SER B CA 1
ATOM 8637 C C . SER B 1 510 ? 56.185 19.444 26.380 1.00 71.00 518 SER B C 1
ATOM 8638 O O . SER B 1 510 ? 56.001 19.583 27.608 1.00 70.36 518 SER B O 1
ATOM 8641 N N . TRP B 1 511 ? 56.373 20.436 25.503 1.00 73.44 519 TRP B N 1
ATOM 8642 C CA . TRP B 1 511 ? 56.375 21.836 25.846 1.00 74.11 519 TRP B CA 1
ATOM 8643 C C . TRP B 1 511 ? 54.977 22.160 26.260 1.00 75.58 519 TRP B C 1
ATOM 8644 O O . TRP B 1 511 ? 54.768 22.771 27.303 1.00 76.44 519 TRP B O 1
ATOM 8655 N N . GLN B 1 512 ? 54.029 21.714 25.448 1.00 76.66 520 GLN B N 1
ATOM 8656 C CA . GLN B 1 512 ? 52.577 21.749 25.773 1.00 78.02 520 GLN B CA 1
ATOM 8657 C C . GLN B 1 512 ? 52.181 21.251 27.205 1.00 78.03 520 GLN B C 1
ATOM 8658 O O . GLN B 1 512 ? 51.363 21.886 27.855 1.00 77.94 520 GLN B O 1
ATOM 8664 N N . ALA B 1 513 ? 52.784 20.177 27.703 1.00 78.24 521 ALA B N 1
ATOM 8665 C CA . ALA B 1 513 ? 52.629 19.824 29.131 1.00 78.45 521 ALA B CA 1
ATOM 8666 C C . ALA B 1 513 ? 53.179 20.887 30.111 1.00 79.05 521 ALA B C 1
ATOM 8667 O O . ALA B 1 513 ? 52.558 21.158 31.149 1.00 78.80 521 ALA B O 1
ATOM 8669 N N . GLU B 1 514 ? 54.353 21.460 29.836 1.00 78.99 522 GLU B N 1
ATOM 8670 C CA . GLU B 1 514 ? 54.885 22.456 30.771 1.00 78.98 522 GLU B CA 1
ATOM 8671 C C . GLU B 1 514 ? 53.835 23.547 30.918 1.00 79.99 522 GLU B C 1
ATOM 8672 O O . GLU B 1 514 ? 53.422 23.860 32.044 1.00 80.09 522 GLU B O 1
ATOM 8678 N N . VAL B 1 515 ? 53.371 24.075 29.781 1.00 80.36 523 VAL B N 1
ATOM 8679 C CA . VAL B 1 515 ? 52.336 25.140 29.748 1.00 81.46 523 VAL B CA 1
ATOM 8680 C C . VAL B 1 515 ? 50.959 24.815 30.428 1.00 82.18 523 VAL B C 1
ATOM 8681 O O . VAL B 1 515 ? 50.309 25.733 31.027 1.00 81.43 523 VAL B O 1
ATOM 8685 N N . ALA B 1 516 ? 50.547 23.543 30.355 1.00 81.92 524 ALA B N 1
ATOM 8686 C CA . ALA B 1 516 ? 49.421 23.012 31.133 1.00 82.67 524 ALA B CA 1
ATOM 8687 C C . ALA B 1 516 ? 49.692 22.852 32.659 1.00 83.25 524 ALA B C 1
ATOM 8688 O O . ALA B 1 516 ? 49.041 22.039 33.376 1.00 83.55 524 ALA B O 1
ATOM 8690 N N . ALA B 1 517 ? 50.702 23.540 33.142 1.00 83.42 525 ALA B N 1
ATOM 8691 C CA . ALA B 1 517 ? 50.862 23.726 34.570 1.00 84.42 525 ALA B CA 1
ATOM 8692 C C . ALA B 1 517 ? 50.389 25.117 34.909 1.00 84.70 525 ALA B C 1
ATOM 8693 O O . ALA B 1 517 ? 49.757 25.314 35.928 1.00 85.30 525 ALA B O 1
ATOM 8695 N N . LEU B 1 518 ? 50.683 26.060 34.019 1.00 85.26 526 LEU B N 1
ATOM 8696 C CA . LEU B 1 518 ? 50.362 27.485 34.187 1.00 86.21 526 LEU B CA 1
ATOM 8697 C C . LEU B 1 518 ? 48.874 27.845 34.368 1.00 86.64 526 LEU B C 1
ATOM 8698 O O . LEU B 1 518 ? 48.047 27.610 33.467 1.00 86.20 526 LEU B O 1
ATOM 8703 N N . GLU B 1 519 ? 48.544 28.477 35.499 1.00 87.00 527 GLU B N 1
ATOM 8704 C CA . GLU B 1 519 ? 47.155 28.853 35.718 1.00 87.65 527 GLU B CA 1
ATOM 8705 C C . GLU B 1 519 ? 46.878 30.059 34.823 1.00 88.10 527 GLU B C 1
ATOM 8706 O O . GLU B 1 519 ? 45.745 30.284 34.418 1.00 88.69 527 GLU B O 1
ATOM 8712 N N . ASN B 1 520 ? 47.921 30.830 34.524 1.00 88.56 528 ASN B N 1
ATOM 8713 C CA . ASN B 1 520 ? 47.813 31.983 33.614 1.00 88.93 528 ASN B CA 1
ATOM 8714 C C . ASN B 1 520 ? 49.018 32.130 32.660 1.00 88.94 528 ASN B C 1
ATOM 8715 O O . ASN B 1 520 ? 50.014 32.816 32.975 1.00 88.51 528 ASN B O 1
ATOM 8720 N N . PRO B 1 521 ? 48.934 31.435 31.504 1.00 88.85 529 PRO B N 1
ATOM 8721 C CA . PRO B 1 521 ? 49.817 31.650 30.368 1.00 88.98 529 PRO B CA 1
ATOM 8722 C C . PRO B 1 521 ? 49.510 32.950 29.646 1.00 88.95 529 PRO B C 1
ATOM 8723 O O . PRO B 1 521 ? 48.335 33.289 29.496 1.00 89.15 529 PRO B O 1
ATOM 8727 N N . THR B 1 522 ? 50.549 33.659 29.205 1.00 88.45 530 THR B N 1
ATOM 8728 C CA . THR B 1 522 ? 50.385 34.624 28.131 1.00 88.37 530 THR B CA 1
ATOM 8729 C C . THR B 1 522 ? 51.304 34.311 26.937 1.00 88.39 530 THR B C 1
ATOM 8730 O O . THR B 1 522 ? 51.879 33.238 26.838 1.00 88.04 530 THR B O 1
ATOM 8734 N N . ALA B 1 523 ? 51.411 35.266 26.018 1.00 88.56 531 ALA B N 1
ATOM 8735 C CA . ALA B 1 523 ? 51.896 34.971 24.668 1.00 88.41 531 ALA B CA 1
ATOM 8736 C C . ALA B 1 523 ? 53.383 34.736 24.684 1.00 88.21 531 ALA B C 1
ATOM 8737 O O . ALA B 1 523 ? 53.841 33.737 24.171 1.00 87.79 531 ALA B O 1
ATOM 8739 N N . GLU B 1 524 ? 54.133 35.653 25.297 1.00 88.19 532 GLU B N 1
ATOM 8740 C CA . GLU B 1 524 ? 55.603 35.521 25.323 1.00 87.95 532 GLU B CA 1
ATOM 8741 C C . GLU B 1 524 ? 56.085 34.466 26.358 1.00 86.93 532 GLU B C 1
ATOM 8742 O O . GLU B 1 524 ? 57.268 34.116 26.373 1.00 86.54 532 GLU B O 1
ATOM 8748 N N . GLN B 1 525 ? 55.149 33.960 27.178 1.00 85.97 533 GLN B N 1
ATOM 8749 C CA . GLN B 1 525 ? 55.408 32.940 28.219 1.00 84.89 533 GLN B CA 1
ATOM 8750 C C . GLN B 1 525 ? 55.557 31.555 27.617 1.00 83.28 533 GLN B C 1
ATOM 8751 O O . GLN B 1 525 ? 56.640 30.977 27.595 1.00 81.97 533 GLN B O 1
ATOM 8757 N N . ILE B 1 526 ? 54.424 31.036 27.170 1.00 82.03 534 ILE B N 1
ATOM 8758 C CA . ILE B 1 526 ? 54.387 29.970 26.210 1.00 81.46 534 ILE B CA 1
ATOM 8759 C C . ILE B 1 526 ? 55.577 30.074 25.273 1.00 80.56 534 ILE B C 1
ATOM 8760 O O . ILE B 1 526 ? 56.247 29.087 25.001 1.00 81.36 534 ILE B O 1
ATOM 8765 N N . GLU B 1 527 ? 55.788 31.258 24.717 1.00 78.61 535 GLU B N 1
ATOM 8766 C CA . GLU B 1 527 ? 56.813 31.431 23.718 1.00 77.53 535 GLU B CA 1
ATOM 8767 C C . GLU B 1 527 ? 58.158 31.094 24.337 1.00 75.84 535 GLU B C 1
ATOM 8768 O O . GLU B 1 527 ? 58.921 30.320 23.750 1.00 74.96 535 GLU B O 1
ATOM 8774 N N . LYS B 1 528 ? 58.412 31.616 25.539 1.00 73.62 536 LYS B N 1
ATOM 8775 C CA . LYS B 1 528 ? 59.599 31.239 26.300 1.00 72.55 536 LYS B CA 1
ATOM 8776 C C . LYS B 1 528 ? 59.658 29.696 26.419 1.00 71.99 536 LYS B C 1
ATOM 8777 O O . LYS B 1 528 ? 60.628 29.068 25.999 1.00 72.53 536 LYS B O 1
ATOM 8783 N N . ILE B 1 529 ? 58.596 29.105 26.955 1.00 70.14 537 ILE B N 1
ATOM 8784 C CA . ILE B 1 529 ? 58.513 27.672 27.151 1.00 69.08 537 ILE B CA 1
ATOM 8785 C C . ILE B 1 529 ? 58.844 26.856 25.887 1.00 67.84 537 ILE B C 1
ATOM 8786 O O . ILE B 1 529 ? 59.700 25.970 25.935 1.00 67.86 537 ILE B O 1
ATOM 8791 N N . LYS B 1 530 ? 58.120 27.169 24.809 1.00 66.11 538 LYS B N 1
ATOM 8792 C CA . LYS B 1 530 ? 58.206 26.541 23.485 1.00 65.52 538 LYS B CA 1
ATOM 8793 C C . LYS B 1 530 ? 59.558 26.707 22.778 1.00 64.26 538 LYS B C 1
ATOM 8794 O O . LYS B 1 530 ? 60.010 25.787 22.041 1.00 63.15 538 LYS B O 1
ATOM 8800 N N . ALA B 1 531 ? 60.176 27.874 22.933 1.00 62.15 539 ALA B N 1
ATOM 8801 C CA . ALA B 1 531 ? 61.455 28.094 22.318 1.00 61.48 539 ALA B CA 1
ATOM 8802 C C . ALA B 1 531 ? 62.544 27.445 23.140 1.00 60.80 539 ALA B C 1
ATOM 8803 O O . ALA B 1 531 ? 63.544 27.055 22.575 1.00 60.27 539 ALA B O 1
ATOM 8805 N N . ASP B 1 532 ? 62.400 27.457 24.477 1.00 59.97 540 ASP B N 1
ATOM 8806 C CA . ASP B 1 532 ? 63.284 26.739 25.407 1.00 60.20 540 ASP B CA 1
ATOM 8807 C C . ASP B 1 532 ? 63.241 25.226 25.073 1.00 59.32 540 ASP B C 1
ATOM 8808 O O . ASP B 1 532 ? 64.260 24.571 25.098 1.00 58.17 540 ASP B O 1
ATOM 8813 N N . TRP B 1 533 ? 62.036 24.725 24.836 1.00 59.36 541 TRP B N 1
ATOM 8814 C CA . TRP B 1 533 ? 61.787 23.341 24.452 1.00 60.42 541 TRP B CA 1
ATOM 8815 C C . TRP B 1 533 ? 62.442 22.976 23.146 1.00 61.71 541 TRP B C 1
ATOM 8816 O O . TRP B 1 533 ? 63.029 21.918 23.034 1.00 63.56 541 TRP B O 1
ATOM 8827 N N . GLN B 1 534 ? 62.238 23.804 22.118 1.00 61.61 542 GLN B N 1
ATOM 8828 C CA . GLN B 1 534 ? 62.797 23.552 20.787 1.00 60.48 542 GLN B CA 1
ATOM 8829 C C . GLN B 1 534 ? 64.306 23.395 20.855 1.00 59.69 542 GLN B C 1
ATOM 8830 O O . GLN B 1 534 ? 64.850 22.604 20.117 1.00 59.75 542 GLN B O 1
ATOM 8836 N N . VAL B 1 535 ? 64.969 24.171 21.715 1.00 57.44 543 VAL B N 1
ATOM 8837 C CA . VAL B 1 535 ? 66.411 24.008 21.961 1.00 56.39 543 VAL B CA 1
ATOM 8838 C C . VAL B 1 535 ? 66.731 22.626 22.608 1.00 55.94 543 VAL B C 1
ATOM 8839 O O . VAL B 1 535 ? 67.733 22.001 22.247 1.00 56.25 543 VAL B O 1
ATOM 8843 N N . ARG B 1 536 ? 65.910 22.170 23.555 1.00 54.16 544 ARG B N 1
ATOM 8844 C CA . ARG B 1 536 ? 66.140 20.867 24.195 1.00 53.24 544 ARG B CA 1
ATOM 8845 C C . ARG B 1 536 ? 65.842 19.771 23.215 1.00 52.83 544 ARG B C 1
ATOM 8846 O O . ARG B 1 536 ? 66.595 18.806 23.117 1.00 52.30 544 ARG B O 1
ATOM 8854 N N . HIS B 1 537 ? 64.721 19.928 22.497 1.00 53.43 545 HIS B N 1
ATOM 8855 C CA . HIS B 1 537 ? 64.310 19.002 21.478 1.00 53.12 545 HIS B CA 1
ATOM 8856 C C . HIS B 1 537 ? 65.350 18.756 20.415 1.00 54.49 545 HIS B C 1
ATOM 8857 O O . HIS B 1 537 ? 65.620 17.613 20.052 1.00 53.80 545 HIS B O 1
ATOM 8864 N N . ASP B 1 538 ? 65.970 19.843 19.941 1.00 54.38 546 ASP B N 1
ATOM 8865 C CA . ASP B 1 538 ? 66.990 19.767 18.910 1.00 54.90 546 ASP B CA 1
ATOM 8866 C C . ASP B 1 538 ? 68.332 19.236 19.400 1.00 53.55 546 ASP B C 1
ATOM 8867 O O . ASP B 1 538 ? 69.083 18.592 18.686 1.00 55.46 546 ASP B O 1
ATOM 8872 N N . ALA B 1 539 ? 68.661 19.590 20.620 1.00 52.14 547 ALA B N 1
ATOM 8873 C CA . ALA B 1 539 ? 69.827 19.052 21.307 1.00 50.32 547 ALA B CA 1
ATOM 8874 C C . ALA B 1 539 ? 69.701 17.517 21.527 1.00 47.82 547 ALA B C 1
ATOM 8875 O O . ALA B 1 539 ? 70.664 16.799 21.373 1.00 48.74 547 ALA B O 1
ATOM 8877 N N . VAL B 1 540 ? 68.553 17.078 21.953 1.00 46.33 548 VAL B N 1
ATOM 8878 C CA . VAL B 1 540 ? 68.246 15.611 22.032 1.00 46.29 548 VAL B CA 1
ATOM 8879 C C . VAL B 1 540 ? 68.288 14.930 20.678 1.00 47.09 548 VAL B C 1
ATOM 8880 O O . VAL B 1 540 ? 68.887 13.869 20.543 1.00 47.09 548 VAL B O 1
ATOM 8884 N N . LEU B 1 541 ? 67.743 15.562 19.634 1.00 47.83 549 LEU B N 1
ATOM 8885 C CA . LEU B 1 541 ? 67.902 14.975 18.301 1.00 48.30 549 LEU B CA 1
ATOM 8886 C C . LEU B 1 541 ? 69.325 14.802 17.887 1.00 47.98 549 LEU B C 1
ATOM 8887 O O . LEU B 1 541 ? 69.685 13.760 17.319 1.00 48.09 549 LEU B O 1
ATOM 8892 N N . GLU B 1 542 ? 70.123 15.836 18.122 1.00 47.62 550 GLU B N 1
ATOM 8893 C CA . GLU B 1 542 ? 71.477 15.777 17.711 1.00 48.80 550 GLU B CA 1
ATOM 8894 C C . GLU B 1 542 ? 72.298 14.840 18.611 1.00 48.20 550 GLU B C 1
ATOM 8895 O O . GLU B 1 542 ? 73.302 14.358 18.161 1.00 48.93 550 GLU B O 1
ATOM 8901 N N . ALA B 1 543 ? 71.898 14.602 19.873 1.00 47.20 551 ALA B N 1
ATOM 8902 C CA . ALA B 1 543 ? 72.606 13.600 20.704 1.00 46.64 551 ALA B CA 1
ATOM 8903 C C . ALA B 1 543 ? 72.140 12.160 20.335 1.00 46.09 551 ALA B C 1
ATOM 8904 O O . ALA B 1 543 ? 72.543 11.241 20.979 1.00 48.17 551 ALA B O 1
ATOM 8906 N N . GLY B 1 544 ? 71.278 12.005 19.382 1.00 45.21 552 GLY B N 1
ATOM 8907 C CA . GLY B 1 544 ? 70.856 10.653 18.871 1.00 44.46 552 GLY B CA 1
ATOM 8908 C C . GLY B 1 544 ? 69.482 10.209 19.222 1.00 43.37 552 GLY B C 1
ATOM 8909 O O . GLY B 1 544 ? 69.082 9.072 18.959 1.00 44.21 552 GLY B O 1
ATOM 8910 N N . GLY B 1 545 ? 68.679 11.120 19.727 1.00 41.96 553 GLY B N 1
ATOM 8911 C CA . GLY B 1 545 ? 67.344 10.790 20.147 1.00 41.38 553 GLY B CA 1
ATOM 8912 C C . GLY B 1 545 ? 67.282 9.873 21.383 1.00 41.78 553 GLY B C 1
ATOM 8913 O O . GLY B 1 545 ? 68.248 9.762 22.125 1.00 42.90 553 GLY B O 1
ATOM 8914 N N . LEU B 1 546 ? 66.135 9.216 21.547 1.00 42.18 554 LEU B N 1
ATOM 8915 C CA . LEU B 1 546 ? 65.913 8.253 22.583 1.00 42.19 554 LEU B CA 1
ATOM 8916 C C . LEU B 1 546 ? 66.691 6.956 22.296 1.00 41.99 554 LEU B C 1
ATOM 8917 O O . LEU B 1 546 ? 66.500 6.335 21.276 1.00 42.29 554 LEU B O 1
ATOM 8922 N N . HIS B 1 547 ? 67.575 6.563 23.214 1.00 42.10 555 HIS B N 1
ATOM 8923 C CA . HIS B 1 547 ? 68.102 5.202 23.205 1.00 42.28 555 HIS B CA 1
ATOM 8924 C C . HIS B 1 547 ? 67.319 4.218 24.048 1.00 42.90 555 HIS B C 1
ATOM 8925 O O . HIS B 1 547 ? 67.132 4.495 25.230 1.00 43.60 555 HIS B O 1
ATOM 8932 N N . ILE B 1 548 ? 66.983 3.064 23.488 1.00 42.75 556 ILE B N 1
ATOM 8933 C CA . ILE B 1 548 ? 66.360 1.935 24.185 1.00 43.53 556 ILE B CA 1
ATOM 8934 C C . ILE B 1 548 ? 67.444 0.853 24.515 1.00 44.26 556 ILE B C 1
ATOM 8935 O O . ILE B 1 548 ? 68.159 0.426 23.634 1.00 42.20 556 ILE B O 1
ATOM 8940 N N . ILE B 1 549 ? 67.613 0.488 25.816 1.00 43.16 557 ILE B N 1
ATOM 8941 C CA . ILE B 1 549 ? 68.262 -0.720 26.286 1.00 43.89 557 ILE B CA 1
ATOM 8942 C C . ILE B 1 549 ? 67.266 -1.777 26.685 1.00 46.24 557 ILE B C 1
ATOM 8943 O O . ILE B 1 549 ? 66.464 -1.548 27.591 1.00 47.79 557 ILE B O 1
ATOM 8948 N N . GLY B 1 550 ? 67.279 -2.935 26.009 1.00 45.31 558 GLY B N 1
ATOM 8949 C CA . GLY B 1 550 ? 66.621 -4.147 26.550 1.00 43.82 558 GLY B CA 1
ATOM 8950 C C . GLY B 1 550 ? 67.670 -4.866 27.343 1.00 44.12 558 GLY B C 1
ATOM 8951 O O . GLY B 1 550 ? 68.693 -5.233 26.803 1.00 43.96 558 GLY B O 1
ATOM 8952 N N . THR B 1 551 ? 67.501 -5.016 28.664 1.00 43.84 559 THR B N 1
ATOM 8953 C CA . THR B 1 551 ? 68.471 -5.649 29.509 1.00 45.35 559 THR B CA 1
ATOM 8954 C C . THR B 1 551 ? 68.470 -7.205 29.361 1.00 44.42 559 THR B C 1
ATOM 8955 O O . THR B 1 551 ? 69.446 -7.873 29.776 1.00 43.72 559 THR B O 1
ATOM 8959 N N . GLU B 1 552 ? 67.407 -7.710 28.772 1.00 46.71 560 GLU B N 1
ATOM 8960 C CA . GLU B 1 552 ? 67.206 -9.158 28.432 1.00 51.22 560 GLU B CA 1
ATOM 8961 C C . GLU B 1 552 ? 66.264 -9.099 27.270 1.00 52.84 560 GLU B C 1
ATOM 8962 O O . GLU B 1 552 ? 65.554 -8.094 27.065 1.00 55.73 560 GLU B O 1
ATOM 8968 N N . ARG B 1 553 ? 66.311 -10.096 26.404 1.00 53.48 561 ARG B N 1
ATOM 8969 C CA . ARG B 1 553 ? 65.287 -10.250 25.388 1.00 53.78 561 ARG B CA 1
ATOM 8970 C C . ARG B 1 553 ? 64.234 -11.190 25.912 1.00 55.57 561 ARG B C 1
ATOM 8971 O O . ARG B 1 553 ? 64.545 -12.092 26.717 1.00 55.45 561 ARG B O 1
ATOM 8979 N N . HIS B 1 554 ? 63.020 -10.962 25.470 1.00 57.10 562 HIS B N 1
ATOM 8980 C CA . HIS B 1 554 ? 61.904 -11.853 25.707 1.00 59.53 562 HIS B CA 1
ATOM 8981 C C . HIS B 1 554 ? 61.961 -13.039 24.725 1.00 59.78 562 HIS B C 1
ATOM 8982 O O . HIS B 1 554 ? 62.581 -13.012 23.630 1.00 57.25 562 HIS B O 1
ATOM 8989 N N . GLU B 1 555 ? 61.290 -14.103 25.151 1.00 59.81 563 GLU B N 1
ATOM 8990 C CA . GLU B 1 555 ? 61.177 -15.277 24.316 1.00 59.83 563 GLU B CA 1
ATOM 8991 C C . GLU B 1 555 ? 60.390 -14.817 23.126 1.00 58.23 563 GLU B C 1
ATOM 8992 O O . GLU B 1 555 ? 60.719 -15.132 22.023 1.00 58.37 563 GLU B O 1
ATOM 8998 N N . SER B 1 556 ? 59.328 -14.054 23.355 1.00 57.72 564 SER B N 1
ATOM 8999 C CA . SER B 1 556 ? 58.608 -13.420 22.223 1.00 57.80 564 SER B CA 1
ATOM 9000 C C . SER B 1 556 ? 59.319 -12.191 21.585 1.00 57.08 564 SER B C 1
ATOM 9001 O O . SER B 1 556 ? 59.384 -11.128 22.173 1.00 55.52 564 SER B O 1
ATOM 9004 N N . ARG B 1 557 ? 59.756 -12.321 20.342 1.00 56.20 565 ARG B N 1
ATOM 9005 C CA . ARG B 1 557 ? 60.368 -11.183 19.707 1.00 55.72 565 ARG B CA 1
ATOM 9006 C C . ARG B 1 557 ? 59.439 -9.966 19.518 1.00 54.58 565 ARG B C 1
ATOM 9007 O O . ARG B 1 557 ? 59.912 -8.815 19.437 1.00 51.33 565 ARG B O 1
ATOM 9015 N N . ARG B 1 558 ? 58.150 -10.230 19.367 1.00 54.57 566 ARG B N 1
ATOM 9016 C CA . ARG B 1 558 ? 57.116 -9.192 19.205 1.00 55.52 566 ARG B CA 1
ATOM 9017 C C . ARG B 1 558 ? 57.257 -8.158 20.300 1.00 54.27 566 ARG B C 1
ATOM 9018 O O . ARG B 1 558 ? 57.084 -6.928 20.081 1.00 53.24 566 ARG B O 1
ATOM 9026 N N . ILE B 1 559 ? 57.499 -8.681 21.508 1.00 52.48 567 ILE B N 1
ATOM 9027 C CA . ILE B 1 559 ? 57.604 -7.875 22.658 1.00 54.37 567 ILE B CA 1
ATOM 9028 C C . ILE B 1 559 ? 58.861 -7.010 22.661 1.00 54.36 567 ILE B C 1
ATOM 9029 O O . ILE B 1 559 ? 58.839 -5.860 23.071 1.00 56.52 567 ILE B O 1
ATOM 9034 N N . ASP B 1 560 ? 59.964 -7.555 22.204 1.00 54.91 568 ASP B N 1
ATOM 9035 C CA . ASP B 1 560 ? 61.204 -6.811 22.107 1.00 52.65 568 ASP B CA 1
ATOM 9036 C C . ASP B 1 560 ? 60.971 -5.744 21.052 1.00 51.70 568 ASP B C 1
ATOM 9037 O O . ASP B 1 560 ? 61.436 -4.601 21.191 1.00 50.22 568 ASP B O 1
ATOM 9042 N N . ASN B 1 561 ? 60.236 -6.052 19.987 1.00 52.51 569 ASN B N 1
ATOM 9043 C CA . ASN B 1 561 ? 60.052 -5.079 18.913 1.00 52.00 569 ASN B CA 1
ATOM 9044 C C . ASN B 1 561 ? 59.172 -3.918 19.383 1.00 54.64 569 ASN B C 1
ATOM 9045 O O . ASN B 1 561 ? 59.336 -2.790 18.920 1.00 53.58 569 ASN B O 1
ATOM 9050 N N . GLN B 1 562 ? 58.234 -4.234 20.295 1.00 55.82 570 GLN B N 1
ATOM 9051 C CA . GLN B 1 562 ? 57.395 -3.239 20.930 1.00 56.86 570 GLN B CA 1
ATOM 9052 C C . GLN B 1 562 ? 58.213 -2.298 21.739 1.00 55.29 570 GLN B C 1
ATOM 9053 O O . GLN B 1 562 ? 57.948 -1.131 21.662 1.00 57.35 570 GLN B O 1
ATOM 9059 N N . LEU B 1 563 ? 59.113 -2.797 22.563 1.00 55.21 571 LEU B N 1
ATOM 9060 C CA . LEU B 1 563 ? 60.011 -1.971 23.290 1.00 54.82 571 LEU B CA 1
ATOM 9061 C C . LEU B 1 563 ? 60.876 -1.020 22.396 1.00 55.68 571 LEU B C 1
ATOM 9062 O O . LEU B 1 563 ? 61.067 0.174 22.733 1.00 53.06 571 LEU B O 1
ATOM 9067 N N . ARG B 1 564 ? 61.485 -1.583 21.345 1.00 53.72 572 ARG B N 1
ATOM 9068 C CA . ARG B 1 564 ? 62.419 -0.845 20.519 1.00 53.73 572 ARG B CA 1
ATOM 9069 C C . ARG B 1 564 ? 61.697 0.241 19.750 1.00 52.58 572 ARG B C 1
ATOM 9070 O O . ARG B 1 564 ? 62.208 1.353 19.597 1.00 52.62 572 ARG B O 1
ATOM 9078 N N . GLY B 1 565 ? 60.427 -0.030 19.493 1.00 53.17 573 GLY B N 1
ATOM 9079 C CA . GLY B 1 565 ? 59.479 0.815 18.818 1.00 50.58 573 GLY B CA 1
ATOM 9080 C C . GLY B 1 565 ? 59.038 2.133 19.494 1.00 51.70 573 GLY B C 1
ATOM 9081 O O . GLY B 1 565 ? 58.518 3.015 18.847 1.00 52.14 573 GLY B O 1
ATOM 9082 N N . ARG B 1 566 ? 59.256 2.261 20.775 1.00 49.92 574 ARG B N 1
ATOM 9083 C CA . ARG B 1 566 ? 59.101 3.484 21.494 1.00 51.06 574 ARG B CA 1
ATOM 9084 C C . ARG B 1 566 ? 60.095 4.599 21.097 1.00 49.32 574 ARG B C 1
ATOM 9085 O O . ARG B 1 566 ? 59.891 5.696 21.510 1.00 49.88 574 ARG B O 1
ATOM 9093 N N . SER B 1 567 ? 61.227 4.264 20.465 1.00 47.61 575 SER B N 1
ATOM 9094 C CA . SER B 1 567 ? 62.200 5.201 19.950 1.00 46.10 575 SER B CA 1
ATOM 9095 C C . SER B 1 567 ? 62.032 5.333 18.406 1.00 46.70 575 SER B C 1
ATOM 9096 O O . SER B 1 567 ? 61.603 4.430 17.747 1.00 46.10 575 SER B O 1
ATOM 9099 N N . GLY B 1 568 ? 62.392 6.471 17.838 1.00 44.50 576 GLY B N 1
ATOM 9100 C CA . GLY B 1 568 ? 62.324 6.613 16.348 1.00 45.83 576 GLY B CA 1
ATOM 9101 C C . GLY B 1 568 ? 60.959 6.840 15.851 1.00 46.59 576 GLY B C 1
ATOM 9102 O O . GLY B 1 568 ? 60.715 6.681 14.669 1.00 49.83 576 GLY B O 1
ATOM 9103 N N . ARG B 1 569 ? 60.033 7.220 16.705 1.00 47.59 577 ARG B N 1
ATOM 9104 C CA . ARG B 1 569 ? 58.668 7.557 16.231 1.00 51.29 577 ARG B CA 1
ATOM 9105 C C . ARG B 1 569 ? 58.643 8.843 15.336 1.00 51.63 577 ARG B C 1
ATOM 9106 O O . ARG B 1 569 ? 59.381 9.823 15.560 1.00 52.25 577 ARG B O 1
ATOM 9114 N N . GLN B 1 570 ? 57.802 8.807 14.309 1.00 52.03 578 GLN B N 1
ATOM 9115 C CA . GLN B 1 570 ? 57.601 9.959 13.379 1.00 52.44 578 GLN B CA 1
ATOM 9116 C C . GLN B 1 570 ? 58.895 10.600 12.968 1.00 52.41 578 GLN B C 1
ATOM 9117 O O . GLN B 1 570 ? 59.030 11.812 12.951 1.00 50.44 578 GLN B O 1
ATOM 9123 N N . GLY B 1 571 ? 59.810 9.749 12.542 1.00 49.93 579 GLY B N 1
ATOM 9124 C CA . GLY B 1 571 ? 61.085 10.160 12.026 1.00 47.88 579 GLY B CA 1
ATOM 9125 C C . GLY B 1 571 ? 62.192 10.738 12.896 1.00 48.35 579 GLY B C 1
ATOM 9126 O O . GLY B 1 571 ? 63.241 11.053 12.394 1.00 46.18 579 GLY B O 1
ATOM 9127 N N . ASP B 1 572 ? 61.973 10.856 14.186 1.00 49.16 580 ASP B N 1
ATOM 9128 C CA . ASP B 1 572 ? 63.007 11.127 15.151 1.00 47.90 580 ASP B CA 1
ATOM 9129 C C . ASP B 1 572 ? 64.206 10.122 15.057 1.00 47.69 580 ASP B C 1
ATOM 9130 O O . ASP B 1 572 ? 64.054 8.921 14.776 1.00 45.46 580 ASP B O 1
ATOM 9135 N N . ALA B 1 573 ? 65.374 10.660 15.327 1.00 46.17 581 ALA B N 1
ATOM 9136 C CA . ALA B 1 573 ? 66.574 9.922 15.507 1.00 45.67 581 ALA B CA 1
ATOM 9137 C C . ALA B 1 573 ? 66.314 9.041 16.737 1.00 44.66 581 ALA B C 1
ATOM 9138 O O . ALA B 1 573 ? 65.521 9.370 17.635 1.00 43.34 581 ALA B O 1
ATOM 9140 N N . GLY B 1 574 ? 67.017 7.930 16.808 1.00 43.61 582 GLY B N 1
ATOM 9141 C CA . GLY B 1 574 ? 66.825 7.034 17.939 1.00 42.30 582 GLY B CA 1
ATOM 9142 C C . GLY B 1 574 ? 67.763 5.848 17.760 1.00 41.95 582 GLY B C 1
ATOM 9143 O O . GLY B 1 574 ? 68.325 5.607 16.681 1.00 39.51 582 GLY B O 1
ATOM 9144 N N . SER B 1 575 ? 67.843 5.044 18.813 1.00 42.34 583 SER B N 1
ATOM 9145 C CA . SER B 1 575 ? 68.612 3.795 18.758 1.00 42.92 583 SER B CA 1
ATOM 9146 C C . SER B 1 575 ? 68.115 2.773 19.724 1.00 42.64 583 SER B C 1
ATOM 9147 O O . SER B 1 575 ? 67.380 3.113 20.613 1.00 39.84 583 SER B O 1
ATOM 9150 N N . SER B 1 576 ? 68.578 1.526 19.548 1.00 42.45 584 SER B N 1
ATOM 9151 C CA . SER B 1 576 ? 68.195 0.377 20.442 1.00 42.00 584 SER B CA 1
ATOM 9152 C C . SER B 1 576 ? 69.391 -0.567 20.519 1.00 42.63 584 SER B C 1
ATOM 9153 O O . SER B 1 576 ? 70.168 -0.710 19.565 1.00 40.91 584 SER B O 1
ATOM 9156 N N . ARG B 1 577 ? 69.606 -1.129 21.709 1.00 40.82 585 ARG B N 1
ATOM 9157 C CA . ARG B 1 577 ? 70.577 -2.146 21.931 1.00 42.11 585 ARG B CA 1
ATOM 9158 C C . ARG B 1 577 ? 70.010 -3.188 22.913 1.00 43.72 585 ARG B C 1
ATOM 9159 O O . ARG B 1 577 ? 69.559 -2.799 23.993 1.00 43.62 585 ARG B O 1
ATOM 9167 N N . PHE B 1 578 ? 69.964 -4.483 22.529 1.00 44.40 586 PHE B N 1
ATOM 9168 C CA . PHE B 1 578 ? 69.680 -5.567 23.496 1.00 42.83 586 PHE B CA 1
ATOM 9169 C C . PHE B 1 578 ? 70.872 -6.230 23.996 1.00 43.92 586 PHE B C 1
ATOM 9170 O O . PHE B 1 578 ? 71.873 -6.399 23.291 1.00 43.56 586 PHE B O 1
ATOM 9178 N N . TYR B 1 579 ? 70.822 -6.560 25.310 1.00 44.44 587 TYR B N 1
ATOM 9179 C CA . TYR B 1 579 ? 71.881 -7.135 26.055 1.00 43.98 587 TYR B CA 1
ATOM 9180 C C . TYR B 1 579 ? 71.485 -8.561 26.441 1.00 45.08 587 TYR B C 1
ATOM 9181 O O . TYR B 1 579 ? 70.320 -8.828 26.688 1.00 47.14 587 TYR B O 1
ATOM 9190 N N . LEU B 1 580 ? 72.433 -9.487 26.360 1.00 45.97 588 LEU B N 1
ATOM 9191 C CA . LEU B 1 580 ? 72.205 -10.865 26.815 1.00 47.02 588 LEU B CA 1
ATOM 9192 C C . LEU B 1 580 ? 73.363 -11.347 27.560 1.00 45.69 588 LEU B C 1
ATOM 9193 O O . LEU B 1 580 ? 74.396 -10.797 27.455 1.00 45.72 588 LEU B O 1
ATOM 9198 N N . SER B 1 581 ? 73.154 -12.412 28.324 1.00 46.60 589 SER B N 1
ATOM 9199 C CA . SER B 1 581 ? 74.108 -13.104 29.180 1.00 46.98 589 SER B CA 1
ATOM 9200 C C . SER B 1 581 ? 74.085 -14.539 28.806 1.00 48.40 589 SER B C 1
ATOM 9201 O O . SER B 1 581 ? 73.029 -15.020 28.458 1.00 45.00 589 SER B O 1
ATOM 9204 N N . MET B 1 582 ? 75.202 -15.253 28.968 1.00 52.53 590 MET B N 1
ATOM 9205 C CA . MET B 1 582 ? 75.157 -16.758 29.003 1.00 55.91 590 MET B CA 1
ATOM 9206 C C . MET B 1 582 ? 74.195 -17.350 30.083 1.00 59.27 590 MET B C 1
ATOM 9207 O O . MET B 1 582 ? 73.568 -18.390 29.871 1.00 60.09 590 MET B O 1
ATOM 9212 N N . GLU B 1 583 ? 74.026 -16.639 31.199 1.00 63.18 591 GLU B N 1
ATOM 9213 C CA . GLU B 1 583 ? 73.060 -17.005 32.251 1.00 64.46 591 GLU B CA 1
ATOM 9214 C C . GLU B 1 583 ? 71.623 -16.783 31.872 1.00 68.15 591 GLU B C 1
ATOM 9215 O O . GLU B 1 583 ? 70.735 -17.169 32.634 1.00 70.44 591 GLU B O 1
ATOM 9221 N N . ASP B 1 584 ? 71.339 -16.137 30.738 1.00 70.47 592 ASP B N 1
ATOM 9222 C CA . ASP B 1 584 ? 70.002 -15.625 30.560 1.00 72.15 592 ASP B CA 1
ATOM 9223 C C . ASP B 1 584 ? 69.097 -16.766 30.224 1.00 73.63 592 ASP B C 1
ATOM 9224 O O . ASP B 1 584 ? 69.388 -17.547 29.283 1.00 73.59 592 ASP B O 1
ATOM 9229 N N . ALA B 1 585 ? 67.975 -16.801 30.962 1.00 74.85 593 ALA B N 1
ATOM 9230 C CA . ALA B 1 585 ? 66.887 -17.733 30.734 1.00 75.87 593 ALA B CA 1
ATOM 9231 C C . ALA B 1 585 ? 66.714 -17.984 29.231 1.00 77.39 593 ALA B C 1
ATOM 9232 O O . ALA B 1 585 ? 66.343 -19.103 28.810 1.00 77.61 593 ALA B O 1
ATOM 9234 N N . LEU B 1 586 ? 66.981 -16.930 28.441 1.00 78.88 594 LE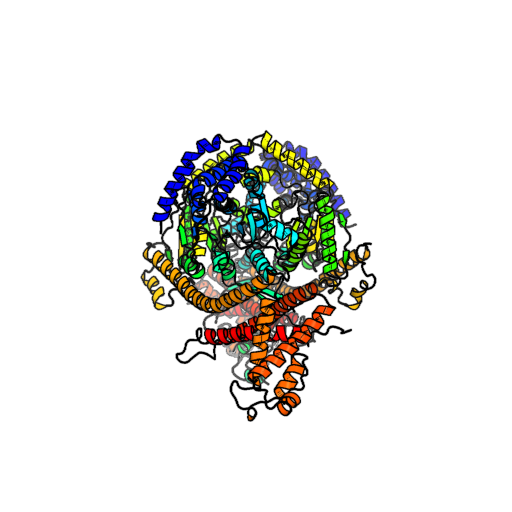U B N 1
ATOM 9235 C CA . LEU B 1 586 ? 66.958 -16.978 26.955 1.00 79.25 594 LEU B CA 1
ATOM 9236 C C . LEU B 1 586 ? 68.046 -17.877 26.314 1.00 79.61 594 LEU B C 1
ATOM 9237 O O . LEU B 1 586 ? 67.798 -18.511 25.302 1.00 78.70 594 LEU B O 1
ATOM 9242 N N . MET B 1 587 ? 69.252 -17.915 26.867 1.00 81.66 595 MET B N 1
ATOM 9243 C CA . MET B 1 587 ? 70.341 -18.675 26.187 1.00 83.19 595 MET B CA 1
ATOM 9244 C C . MET B 1 587 ? 70.103 -20.191 26.453 1.00 83.81 595 MET B C 1
ATOM 9245 O O . MET B 1 587 ? 71.004 -21.042 26.271 1.00 83.11 595 MET B O 1
ATOM 9250 N N . ARG B 1 588 ? 68.844 -20.475 26.820 1.00 84.20 596 ARG B N 1
ATOM 9251 C CA . ARG B 1 588 ? 68.418 -21.752 27.368 1.00 85.53 596 ARG B CA 1
ATOM 9252 C C . ARG B 1 588 ? 67.571 -22.434 26.288 1.00 86.09 596 ARG B C 1
ATOM 9253 O O . ARG B 1 588 ? 67.824 -23.571 25.879 1.00 86.42 596 ARG B O 1
ATOM 9261 N N . ILE B 1 589 ? 66.592 -21.690 25.797 1.00 86.57 597 ILE B N 1
ATOM 9262 C CA . ILE B 1 589 ? 65.749 -22.094 24.662 1.00 86.84 597 ILE B CA 1
ATOM 9263 C C . ILE B 1 589 ? 66.488 -22.192 23.267 1.00 87.15 597 ILE B C 1
ATOM 9264 O O . ILE B 1 589 ? 65.831 -22.061 22.223 1.00 86.18 597 ILE B O 1
ATOM 9269 N N . PHE B 1 590 ? 67.847 -22.342 23.294 1.00 87.11 598 PHE B N 1
ATOM 9270 C CA . PHE B 1 590 ? 68.658 -23.137 22.302 1.00 87.01 598 PHE B CA 1
ATOM 9271 C C . PHE B 1 590 ? 68.785 -24.620 22.714 1.00 86.82 598 PHE B C 1
ATOM 9272 O O . PHE B 1 590 ? 69.765 -25.260 22.326 1.00 87.56 598 PHE B O 1
ATOM 9280 N N . ALA B 1 591 ? 67.842 -25.132 23.514 1.00 86.20 599 ALA B N 1
ATOM 9281 C CA . ALA B 1 591 ? 67.741 -26.542 23.915 1.00 86.40 599 ALA B CA 1
ATOM 9282 C C . ALA B 1 591 ? 69.017 -27.422 23.893 1.00 86.67 599 ALA B C 1
ATOM 9283 O O . ALA B 1 591 ? 68.913 -28.647 23.948 1.00 85.95 599 ALA B O 1
ATOM 9285 N N . SER B 1 592 ? 70.206 -26.814 23.830 1.00 87.43 600 SER B N 1
ATOM 9286 C CA . SER B 1 592 ? 71.401 -27.467 24.345 1.00 88.07 600 SER B CA 1
ATOM 9287 C C . SER B 1 592 ? 72.309 -26.563 25.121 1.00 88.62 600 SER B C 1
ATOM 9288 O O . SER B 1 592 ? 72.543 -25.415 24.739 1.00 88.50 600 SER B O 1
ATOM 9291 N N . ASP B 1 593 ? 72.852 -27.150 26.184 1.00 89.15 601 ASP B N 1
ATOM 9292 C CA . ASP B 1 593 ? 73.632 -26.429 27.147 1.00 89.83 601 ASP B CA 1
ATOM 9293 C C . ASP B 1 593 ? 75.020 -26.261 26.598 1.00 89.85 601 ASP B C 1
ATOM 9294 O O . ASP B 1 593 ? 75.556 -25.148 26.633 1.00 90.39 601 ASP B O 1
ATOM 9299 N N . ARG B 1 594 ? 75.593 -27.355 26.092 1.00 89.63 602 ARG B N 1
ATOM 9300 C CA . ARG B 1 594 ? 76.874 -27.296 25.356 1.00 89.20 602 ARG B CA 1
ATOM 9301 C C . ARG B 1 594 ? 76.828 -26.353 24.103 1.00 88.86 602 ARG B C 1
ATOM 9302 O O . ARG B 1 594 ? 77.796 -25.575 23.883 1.00 88.61 602 ARG B O 1
ATOM 9310 N N . VAL B 1 595 ? 75.708 -26.402 23.332 1.00 87.95 603 VAL B N 1
ATOM 9311 C CA . VAL B 1 595 ? 75.540 -25.633 22.063 1.00 87.27 603 VAL B CA 1
ATOM 9312 C C . VAL B 1 595 ? 75.186 -24.179 22.318 1.00 88.34 603 VAL B C 1
ATOM 9313 O O . VAL B 1 595 ? 74.957 -23.426 21.364 1.00 88.90 603 VAL B O 1
ATOM 9317 N N . SER B 1 596 ? 75.091 -23.800 23.598 1.00 89.13 604 SER B N 1
ATOM 9318 C CA . SER B 1 596 ? 75.133 -22.394 24.030 1.00 89.48 604 SER B CA 1
ATOM 9319 C C . SER B 1 596 ? 76.574 -22.028 24.426 1.00 90.07 604 SER B C 1
ATOM 9320 O O . SER B 1 596 ? 77.089 -21.000 23.969 1.00 89.93 604 SER B O 1
ATOM 9323 N N . GLY B 1 597 ? 77.225 -22.899 25.211 1.00 90.29 605 GLY B N 1
ATOM 9324 C CA . GLY B 1 597 ? 78.452 -22.571 25.942 1.00 90.82 605 GLY B CA 1
ATOM 9325 C C . GLY B 1 597 ? 79.649 -22.096 25.134 1.00 91.36 605 GLY B C 1
ATOM 9326 O O . GLY B 1 597 ? 80.649 -21.698 25.707 1.00 91.20 605 GLY B O 1
ATOM 9327 N N . MET B 1 598 ? 79.532 -22.098 23.804 1.00 92.27 606 MET B N 1
ATOM 9328 C CA . MET B 1 598 ? 80.633 -21.705 22.887 1.00 92.49 606 MET B CA 1
ATOM 9329 C C . MET B 1 598 ? 80.880 -20.184 22.839 1.00 92.30 606 MET B C 1
ATOM 9330 O O . MET B 1 598 ? 81.514 -19.668 21.901 1.00 92.07 606 MET B O 1
ATOM 9335 N N . MET B 1 599 ? 80.362 -19.476 23.836 1.00 92.06 607 MET B N 1
ATOM 9336 C CA . MET B 1 599 ? 80.856 -18.157 24.175 1.00 92.04 607 MET B CA 1
ATOM 9337 C C . MET B 1 599 ? 81.287 -18.215 25.651 1.00 91.41 607 MET B C 1
ATOM 9338 O O . MET B 1 599 ? 81.221 -17.210 26.341 1.00 91.05 607 MET B O 1
ATOM 9343 N N . ARG B 1 600 ? 81.689 -19.394 26.149 1.00 91.30 608 ARG B N 1
ATOM 9344 C CA . ARG B 1 600 ? 82.763 -19.426 27.186 1.00 91.62 608 ARG B CA 1
ATOM 9345 C C . ARG B 1 600 ? 83.982 -18.986 26.377 1.00 91.23 608 ARG B C 1
ATOM 9346 O O . ARG B 1 600 ? 84.736 -18.090 26.796 1.00 91.26 608 ARG B O 1
ATOM 9354 N N . LYS B 1 601 ? 84.147 -19.633 25.207 1.00 90.48 609 LYS B N 1
ATOM 9355 C CA . LYS B 1 601 ? 85.455 -19.712 24.533 1.00 89.36 609 LYS B CA 1
ATOM 9356 C C . LYS B 1 601 ? 85.609 -18.641 23.435 1.00 88.72 609 LYS B C 1
ATOM 9357 O O . LYS B 1 601 ? 86.739 -18.405 22.967 1.00 88.81 609 LYS B O 1
ATOM 9363 N N . LEU B 1 602 ? 84.491 -17.992 23.051 1.00 87.58 610 LEU B N 1
ATOM 9364 C CA . LEU B 1 602 ? 84.528 -16.614 22.466 1.00 86.59 610 LEU B CA 1
ATOM 9365 C C . LEU B 1 602 ? 84.487 -15.548 23.602 1.00 86.30 610 LEU B C 1
ATOM 9366 O O . LEU B 1 602 ? 83.853 -14.525 23.481 1.00 86.10 610 LEU B O 1
ATOM 9371 N N . GLY B 1 603 ? 85.284 -15.772 24.649 1.00 86.16 611 GLY B N 1
ATOM 9372 C CA . GLY B 1 603 ? 84.980 -15.385 26.045 1.00 85.48 611 GLY B CA 1
ATOM 9373 C C . GLY B 1 603 ? 85.076 -13.971 26.574 1.00 85.03 611 GLY B C 1
ATOM 9374 O O . GLY B 1 603 ? 85.627 -13.772 27.671 1.00 84.34 611 GLY B O 1
ATOM 9375 N N . MET B 1 604 ? 84.535 -13.010 25.814 1.00 84.42 612 MET B N 1
ATOM 9376 C CA . MET B 1 604 ? 84.151 -11.671 26.337 1.00 84.53 612 MET B CA 1
ATOM 9377 C C . MET B 1 604 ? 85.045 -11.106 27.486 1.00 84.46 612 MET B C 1
ATOM 9378 O O . MET B 1 604 ? 84.837 -11.393 28.665 1.00 83.64 612 MET B O 1
ATOM 9383 N N . LYS B 1 605 ? 86.028 -10.288 27.144 1.00 84.92 613 LYS B N 1
ATOM 9384 C CA . LYS B 1 605 ? 87.050 -9.905 28.141 1.00 85.28 613 LYS B CA 1
ATOM 9385 C C . LYS B 1 605 ? 86.661 -8.599 28.863 1.00 85.76 613 LYS B C 1
ATOM 9386 O O . LYS B 1 605 ? 85.936 -7.784 28.258 1.00 85.17 613 LYS B O 1
ATOM 9392 N N . PRO B 1 606 ? 87.184 -8.393 30.130 1.00 86.29 614 PRO B N 1
ATOM 9393 C CA . PRO B 1 606 ? 86.871 -7.299 31.116 1.00 86.12 614 PRO B CA 1
ATOM 9394 C C . PRO B 1 606 ? 86.455 -5.884 30.560 1.00 86.07 614 PRO B C 1
ATOM 9395 O O . PRO B 1 606 ? 85.246 -5.616 30.408 1.00 85.58 614 PRO B O 1
ATOM 9399 N N . GLY B 1 607 ? 87.425 -4.998 30.266 1.00 85.64 615 GLY B N 1
ATOM 9400 C CA . GLY B 1 607 ? 87.124 -3.644 29.735 1.00 85.08 615 GLY B CA 1
ATOM 9401 C C . GLY B 1 607 ? 86.482 -3.645 28.342 1.00 84.55 615 GLY B C 1
ATOM 9402 O O . GLY B 1 607 ? 85.365 -3.135 28.154 1.00 83.93 615 GLY B O 1
ATOM 9403 N N . GLU B 1 608 ? 87.173 -4.325 27.413 1.00 84.11 616 GLU B N 1
ATOM 9404 C CA . GLU B 1 608 ? 87.090 -4.161 25.928 1.00 82.99 616 GLU B CA 1
ATOM 9405 C C . GLU B 1 608 ? 85.740 -4.583 25.247 1.00 82.83 616 GLU B C 1
ATOM 9406 O O . GLU B 1 608 ? 84.782 -5.029 25.932 1.00 83.67 616 GLU B O 1
ATOM 9412 N N . ALA B 1 609 ? 85.672 -4.430 23.910 1.00 81.77 617 ALA B N 1
ATOM 9413 C CA . ALA B 1 609 ? 84.525 -4.927 23.086 1.00 80.55 617 ALA B CA 1
ATOM 9414 C C . ALA B 1 609 ? 84.860 -5.141 21.577 1.00 79.50 617 ALA B C 1
ATOM 9415 O O . ALA B 1 609 ? 85.836 -4.548 21.059 1.00 78.72 617 ALA B O 1
ATOM 9417 N N . ILE B 1 610 ? 84.023 -5.968 20.911 1.00 78.16 618 ILE B N 1
ATOM 9418 C CA . ILE B 1 610 ? 84.196 -6.428 19.474 1.00 76.92 618 ILE B CA 1
ATOM 9419 C C . ILE B 1 610 ? 82.942 -6.252 18.510 1.00 75.76 618 ILE B C 1
ATOM 9420 O O . ILE B 1 610 ? 83.001 -5.353 17.619 1.00 74.83 618 ILE B O 1
ATOM 9425 N N . GLU B 1 611 ? 81.891 -7.117 18.697 1.00 73.68 619 GLU B N 1
ATOM 9426 C CA . GLU B 1 611 ? 80.606 -7.287 17.889 1.00 71.95 619 GLU B CA 1
ATOM 9427 C C . GLU B 1 611 ? 80.515 -8.453 16.827 1.00 71.38 619 GLU B C 1
ATOM 9428 O O . GLU B 1 611 ? 81.420 -8.592 15.986 1.00 71.84 619 GLU B O 1
ATOM 9434 N N . HIS B 1 612 ? 79.413 -9.230 16.828 1.00 69.66 620 HIS B N 1
ATOM 9435 C CA . HIS B 1 612 ? 79.175 -10.310 15.828 1.00 68.22 620 HIS B CA 1
ATOM 9436 C C . HIS B 1 612 ? 77.788 -10.393 15.108 1.00 68.02 620 HIS B C 1
ATOM 9437 O O . HIS B 1 612 ? 76.793 -10.880 15.655 1.00 67.35 620 HIS B O 1
ATOM 9444 N N . PRO B 1 613 ? 77.722 -9.965 13.836 1.00 67.09 621 PRO B N 1
ATOM 9445 C CA . PRO B 1 613 ? 76.421 -9.979 13.168 1.00 65.06 621 PRO B CA 1
ATOM 9446 C C . PRO B 1 613 ? 75.668 -11.316 13.314 1.00 62.95 621 PRO B C 1
ATOM 9447 O O . PRO B 1 613 ? 74.427 -11.329 13.422 1.00 61.14 621 PRO B O 1
ATOM 9451 N N . TRP B 1 614 ? 76.403 -12.425 13.311 1.00 59.20 622 TRP B N 1
ATOM 9452 C CA . TRP B 1 614 ? 75.719 -13.718 13.334 1.00 56.92 622 TRP B CA 1
ATOM 9453 C C . TRP B 1 614 ? 75.017 -14.013 14.696 1.00 54.18 622 TRP B C 1
ATOM 9454 O O . TRP B 1 614 ? 74.023 -14.736 14.737 1.00 52.61 622 TRP B O 1
ATOM 9465 N N . VAL B 1 615 ? 75.564 -13.486 15.788 1.00 50.66 623 VAL B N 1
ATOM 9466 C CA . VAL B 1 615 ? 74.968 -13.663 17.093 1.00 49.90 623 VAL B CA 1
ATOM 9467 C C . VAL B 1 615 ? 73.564 -13.046 17.116 1.00 47.78 623 VAL B C 1
ATOM 9468 O O . VAL B 1 615 ? 72.626 -13.681 17.581 1.00 47.78 623 VAL B O 1
ATOM 9472 N N . THR B 1 616 ? 73.414 -11.855 16.535 1.00 45.33 624 THR B N 1
ATOM 9473 C CA . THR B 1 616 ? 72.138 -11.184 16.485 1.00 47.36 624 THR B CA 1
ATOM 9474 C C . THR B 1 616 ? 71.182 -12.019 15.682 1.00 47.34 624 THR B C 1
ATOM 9475 O O . THR B 1 616 ? 70.003 -12.144 16.029 1.00 46.71 624 THR B O 1
ATOM 9479 N N . LYS B 1 617 ? 71.700 -12.601 14.593 1.00 50.06 625 LYS B N 1
ATOM 9480 C CA . LYS B 1 617 ? 70.868 -13.363 13.652 1.00 51.81 625 LYS B CA 1
ATOM 9481 C C . LYS B 1 617 ? 70.553 -14.731 14.241 1.00 50.43 625 LYS B C 1
ATOM 9482 O O . LYS B 1 617 ? 69.436 -15.199 14.118 1.00 51.84 625 LYS B O 1
ATOM 9488 N N . ALA B 1 618 ? 71.505 -15.361 14.852 1.00 50.61 626 ALA B N 1
ATOM 9489 C CA . ALA B 1 618 ? 71.265 -16.632 15.595 1.00 51.38 626 ALA B CA 1
ATOM 9490 C C . ALA B 1 618 ? 70.164 -16.466 16.695 1.00 53.20 626 ALA B C 1
ATOM 9491 O O . ALA B 1 618 ? 69.276 -17.322 16.888 1.00 53.36 626 ALA B O 1
ATOM 9493 N N . ILE B 1 619 ? 70.214 -15.349 17.419 1.00 51.69 627 ILE B N 1
ATOM 9494 C CA . ILE B 1 619 ? 69.272 -15.145 18.489 1.00 49.70 627 ILE B CA 1
ATOM 9495 C C . ILE B 1 619 ? 67.914 -14.964 17.881 1.00 49.51 627 ILE B C 1
ATOM 9496 O O . ILE B 1 619 ? 66.978 -15.575 18.389 1.00 47.50 627 ILE B O 1
ATOM 9501 N N . ALA B 1 620 ? 67.791 -14.106 16.845 1.00 48.06 628 ALA B N 1
ATOM 9502 C CA . ALA B 1 620 ? 66.547 -13.897 16.179 1.00 49.75 628 ALA B CA 1
ATOM 9503 C C . ALA B 1 620 ? 65.930 -15.209 15.667 1.00 49.35 628 ALA B C 1
ATOM 9504 O O . ALA B 1 620 ? 64.692 -15.414 15.668 1.00 48.25 628 ALA B O 1
ATOM 9506 N N . ASN B 1 621 ? 66.788 -16.042 15.157 1.00 48.51 629 ASN B N 1
ATOM 9507 C CA . ASN B 1 621 ? 66.383 -17.259 14.502 1.00 50.88 629 ASN B CA 1
ATOM 9508 C C . ASN B 1 621 ? 65.940 -18.243 15.636 1.00 51.46 629 ASN B C 1
ATOM 9509 O O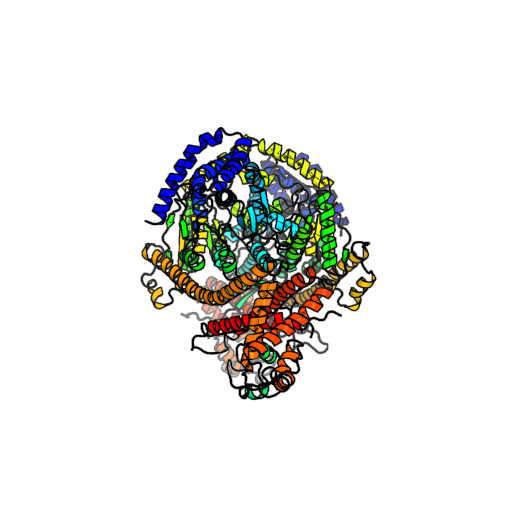 . ASN B 1 621 ? 65.038 -19.076 15.459 1.00 50.55 629 ASN B O 1
ATOM 9514 N N . ALA B 1 622 ? 66.540 -18.141 16.804 1.00 50.70 630 ALA B N 1
ATOM 9515 C CA . ALA B 1 622 ? 66.109 -18.972 17.899 1.00 50.33 630 ALA B CA 1
ATOM 9516 C C . ALA B 1 622 ? 64.751 -18.586 18.404 1.00 51.58 630 ALA B C 1
ATOM 9517 O O . ALA B 1 622 ? 63.965 -19.466 18.747 1.00 49.11 630 ALA B O 1
ATOM 9519 N N . GLN B 1 623 ? 64.498 -17.269 18.531 1.00 50.44 631 GLN B N 1
ATOM 9520 C CA . GLN B 1 623 ? 63.202 -16.786 18.926 1.00 51.87 631 GLN B CA 1
ATOM 9521 C C . GLN B 1 623 ? 62.108 -17.245 17.905 1.00 52.88 631 GLN B C 1
ATOM 9522 O O . GLN B 1 623 ? 61.012 -17.618 18.278 1.00 51.42 631 GLN B O 1
ATOM 9528 N N . ARG B 1 624 ? 62.481 -17.220 16.646 1.00 54.10 632 ARG B N 1
ATOM 9529 C CA . ARG B 1 624 ? 61.648 -17.732 15.609 1.00 56.01 632 ARG B CA 1
ATOM 9530 C C . ARG B 1 624 ? 61.383 -19.250 15.625 1.00 54.93 632 ARG B C 1
ATOM 9531 O O . ARG B 1 624 ? 60.222 -19.633 15.376 1.00 54.54 632 ARG B O 1
ATOM 9539 N N . LYS B 1 625 ? 62.357 -20.091 15.930 1.00 52.45 633 LYS B N 1
ATOM 9540 C CA . LYS B 1 625 ? 62.091 -21.499 16.174 1.00 53.58 633 LYS B CA 1
ATOM 9541 C C . LYS B 1 625 ? 61.189 -21.716 17.396 1.00 53.15 633 LYS B C 1
ATOM 9542 O O . LYS B 1 625 ? 60.343 -22.582 17.375 1.00 53.50 633 LYS B O 1
ATOM 9548 N N . VAL B 1 626 ? 61.307 -20.903 18.420 1.00 51.77 634 VAL B N 1
ATOM 9549 C CA . VAL B 1 626 ? 60.443 -21.036 19.579 1.00 53.09 634 VAL B CA 1
ATOM 9550 C C . VAL B 1 626 ? 58.983 -20.709 19.196 1.00 54.40 634 VAL B C 1
ATOM 9551 O O . VAL B 1 626 ? 58.057 -21.407 19.622 1.00 51.30 634 VAL B O 1
ATOM 9555 N N . GLU B 1 627 ? 58.813 -19.656 18.424 1.00 52.95 635 GLU B N 1
ATOM 9556 C CA . GLU B 1 627 ? 57.518 -19.247 18.027 1.00 55.95 635 GLU B CA 1
ATOM 9557 C C . GLU B 1 627 ? 56.812 -20.305 17.170 1.00 55.58 635 GLU B C 1
ATOM 9558 O O . GLU B 1 627 ? 55.613 -20.506 17.341 1.00 55.72 635 GLU B O 1
ATOM 9564 N N . SER B 1 628 ? 57.556 -20.914 16.254 1.00 54.51 636 SER B N 1
ATOM 9565 C CA . SER B 1 628 ? 57.000 -21.881 15.364 1.00 55.77 636 SER B CA 1
ATOM 9566 C C . SER B 1 628 ? 56.766 -23.169 16.105 1.00 55.85 636 SER B C 1
ATOM 9567 O O . SER B 1 628 ? 55.821 -23.889 15.825 1.00 55.47 636 SER B O 1
ATOM 9570 N N . ARG B 1 629 ? 57.611 -23.471 17.066 1.00 54.85 637 ARG B N 1
ATOM 9571 C CA . ARG B 1 629 ? 57.397 -24.636 17.889 1.00 56.90 637 ARG B CA 1
ATOM 9572 C C . ARG B 1 629 ? 56.082 -24.434 18.682 1.00 56.60 637 ARG B C 1
ATOM 9573 O O . ARG B 1 629 ? 55.214 -25.308 18.715 1.00 54.16 637 ARG B O 1
ATOM 9581 N N . ASN B 1 630 ? 55.912 -23.265 19.279 1.00 56.50 638 ASN B N 1
ATOM 9582 C CA . ASN B 1 630 ? 54.724 -23.009 20.052 1.00 58.46 638 ASN B CA 1
ATOM 9583 C C . ASN B 1 630 ? 53.389 -22.918 19.211 1.00 58.65 638 ASN B C 1
ATOM 9584 O O . ASN B 1 630 ? 52.345 -23.414 19.646 1.00 58.69 638 ASN B O 1
ATOM 9589 N N . PHE B 1 631 ? 53.449 -22.313 18.027 1.00 56.80 639 PHE B N 1
ATOM 9590 C CA . PHE B 1 631 ? 52.399 -22.432 17.085 1.00 55.73 639 PHE B CA 1
ATOM 9591 C C . PHE B 1 631 ? 52.075 -23.826 16.496 1.00 56.14 639 PHE B C 1
ATOM 9592 O O . PHE B 1 631 ? 50.907 -24.080 16.192 1.00 55.31 639 PHE B O 1
ATOM 9600 N N . ASP B 1 632 ? 53.057 -24.685 16.287 1.00 54.95 640 ASP B N 1
ATOM 9601 C CA . ASP B 1 632 ? 52.768 -26.109 16.055 1.00 56.33 640 ASP B CA 1
ATOM 9602 C C . ASP B 1 632 ? 51.838 -26.732 17.110 1.00 56.89 640 ASP B C 1
ATOM 9603 O O . ASP B 1 632 ? 50.922 -27.519 16.784 1.00 56.89 640 ASP B O 1
ATOM 9608 N N . ILE B 1 633 ? 52.111 -26.448 18.366 1.00 57.58 641 ILE B N 1
ATOM 9609 C CA . ILE B 1 633 ? 51.349 -27.034 19.491 1.00 58.61 641 ILE B CA 1
ATOM 9610 C C . ILE B 1 633 ? 49.930 -26.470 19.415 1.00 59.31 641 ILE B C 1
ATOM 9611 O O . ILE B 1 633 ? 48.944 -27.187 19.478 1.00 58.81 641 ILE B O 1
ATOM 9616 N N . ARG B 1 634 ? 49.865 -25.183 19.217 1.00 57.22 642 ARG B N 1
ATOM 9617 C CA . ARG B 1 634 ? 48.598 -24.481 19.095 1.00 59.23 642 ARG B CA 1
ATOM 9618 C C . ARG B 1 634 ? 47.674 -24.890 17.901 1.00 59.36 642 ARG B C 1
ATOM 9619 O O . ARG B 1 634 ? 46.467 -24.912 18.029 1.00 58.71 642 ARG B O 1
ATOM 9627 N N . LYS B 1 635 ? 48.287 -25.099 16.738 1.00 59.36 643 LYS B N 1
ATOM 9628 C CA . LYS B 1 635 ? 47.620 -25.625 15.590 1.00 58.17 643 LYS B CA 1
ATOM 9629 C C . LYS B 1 635 ? 47.019 -26.962 15.919 1.00 55.16 643 LYS B C 1
ATOM 9630 O O . LYS B 1 635 ? 45.948 -27.227 15.437 1.00 53.61 643 LYS B O 1
ATOM 9636 N N . GLN B 1 636 ? 47.691 -27.806 16.681 1.00 53.89 644 GLN B N 1
ATOM 9637 C CA . GLN B 1 636 ? 47.080 -29.052 17.124 1.00 52.94 644 GLN B CA 1
ATOM 9638 C C . GLN B 1 636 ? 45.763 -28.775 17.894 1.00 52.33 644 GLN B C 1
ATOM 9639 O O . GLN B 1 636 ? 44.768 -29.469 17.744 1.00 52.55 644 GLN B O 1
ATOM 9645 N N . LEU B 1 637 ? 45.744 -27.767 18.731 1.00 51.90 645 LEU B N 1
ATOM 9646 C CA . LEU B 1 637 ? 44.554 -27.484 19.498 1.00 52.01 645 LEU B CA 1
ATOM 9647 C C . LEU B 1 637 ? 43.479 -26.897 18.600 1.00 49.71 645 LEU B C 1
ATOM 9648 O O . LEU B 1 637 ? 42.330 -27.162 18.784 1.00 47.05 645 LEU B O 1
ATOM 9653 N N . LEU B 1 638 ? 43.874 -26.103 17.643 1.00 49.62 646 LEU B N 1
ATOM 9654 C CA . LEU B 1 638 ? 42.926 -25.602 16.709 1.00 51.53 646 LEU B CA 1
ATOM 9655 C C . LEU B 1 638 ? 42.285 -26.715 15.854 1.00 51.66 646 LEU B C 1
ATOM 9656 O O . LEU B 1 638 ? 41.209 -26.508 15.281 1.00 54.16 646 LEU B O 1
ATOM 9661 N N . GLU B 1 639 ? 42.960 -27.797 15.696 1.00 50.93 647 GLU B N 1
ATOM 9662 C CA . GLU B 1 639 ? 42.408 -28.902 14.992 1.00 53.29 647 GLU B CA 1
ATOM 9663 C C . GLU B 1 639 ? 41.235 -29.475 15.751 1.00 53.53 647 GLU B C 1
ATOM 9664 O O . GLU B 1 639 ? 40.211 -29.700 15.142 1.00 54.76 647 GLU B O 1
ATOM 9670 N N . TYR B 1 640 ? 41.381 -29.638 17.098 1.00 51.54 648 TYR B N 1
ATOM 9671 C CA . TYR B 1 640 ? 40.275 -30.001 18.032 1.00 49.25 648 TYR B CA 1
ATOM 9672 C C . TYR B 1 640 ? 39.212 -29.019 17.922 1.00 47.73 648 TYR B C 1
ATOM 9673 O O . TYR B 1 640 ? 38.084 -29.382 17.817 1.00 48.74 648 TYR B O 1
ATOM 9682 N N . ASP B 1 641 ? 39.526 -27.736 17.958 1.00 46.07 649 ASP B N 1
ATOM 9683 C CA . ASP B 1 641 ? 38.494 -26.721 17.797 1.00 46.75 649 ASP B CA 1
ATOM 9684 C C . ASP B 1 641 ? 37.694 -26.778 16.425 1.00 46.36 649 ASP B C 1
ATOM 9685 O O . ASP B 1 641 ? 36.534 -26.446 16.400 1.00 46.60 649 ASP B O 1
ATOM 9690 N N . ASP B 1 642 ? 38.335 -27.120 15.325 1.00 45.49 650 ASP B N 1
ATOM 9691 C CA . ASP B 1 642 ? 37.704 -27.178 14.035 1.00 46.31 650 ASP B CA 1
ATOM 9692 C C . ASP B 1 642 ? 36.592 -28.218 13.964 1.00 44.32 650 ASP B C 1
ATOM 9693 O O . ASP B 1 642 ? 35.722 -28.052 13.178 1.00 45.48 650 ASP B O 1
ATOM 9698 N N . VAL B 1 643 ? 36.653 -29.261 14.776 1.00 42.61 651 VAL B N 1
ATOM 9699 C CA . VAL B 1 643 ? 35.612 -30.316 14.953 1.00 43.82 651 VAL B CA 1
ATOM 9700 C C . VAL B 1 643 ? 34.331 -29.660 15.504 1.00 45.87 651 VAL B C 1
ATOM 9701 O O . VAL B 1 643 ? 33.276 -29.667 14.883 1.00 43.95 651 VAL B O 1
ATOM 9705 N N . ALA B 1 644 ? 34.473 -28.913 16.607 1.00 46.90 652 ALA B N 1
ATOM 9706 C CA . ALA B 1 644 ? 33.387 -28.156 17.157 1.00 45.32 652 ALA B CA 1
ATOM 9707 C C . ALA B 1 644 ? 32.915 -27.112 16.197 1.00 44.76 652 ALA B C 1
ATOM 9708 O O . ALA B 1 644 ? 31.733 -26.904 16.091 1.00 45.30 652 ALA B O 1
ATOM 9710 N N . ASN B 1 645 ? 33.784 -26.369 15.562 1.00 43.27 653 ASN B N 1
ATOM 9711 C CA . ASN B 1 645 ? 33.372 -25.291 14.676 1.00 43.29 653 ASN B CA 1
ATOM 9712 C C . ASN B 1 645 ? 32.531 -25.863 13.569 1.00 43.75 653 ASN B C 1
ATOM 9713 O O . ASN B 1 645 ? 31.537 -25.281 13.203 1.00 44.86 653 ASN B O 1
ATOM 9718 N N . ASP B 1 646 ? 32.961 -26.997 13.039 1.00 40.51 654 ASP B N 1
ATOM 9719 C CA . ASP B 1 646 ? 32.257 -27.584 11.901 1.00 43.52 654 ASP B CA 1
ATOM 9720 C C . ASP B 1 646 ? 30.810 -27.967 12.313 1.00 42.84 654 ASP B C 1
ATOM 9721 O O . ASP B 1 646 ? 29.868 -27.666 11.583 1.00 40.92 654 ASP B O 1
ATOM 9726 N N . GLN B 1 647 ? 30.693 -28.708 13.435 1.00 40.66 655 GLN B N 1
ATOM 9727 C CA . GLN B 1 647 ? 29.410 -29.061 13.993 1.00 39.98 655 GLN B CA 1
ATOM 9728 C C . GLN B 1 647 ? 28.544 -27.867 14.339 1.00 39.80 655 GLN B C 1
ATOM 9729 O O . GLN B 1 647 ? 27.391 -27.789 13.987 1.00 41.63 655 GLN B O 1
ATOM 9735 N N . ARG B 1 648 ? 29.078 -26.851 14.955 1.00 40.60 656 ARG B N 1
ATOM 9736 C CA . ARG B 1 648 ? 28.278 -25.758 15.332 1.00 40.98 656 ARG B CA 1
ATOM 9737 C C . ARG B 1 648 ? 27.862 -24.995 14.051 1.00 42.96 656 ARG B C 1
ATOM 9738 O O . ARG B 1 648 ? 26.775 -24.496 13.918 1.00 43.09 656 ARG B O 1
ATOM 9746 N N . ARG B 1 649 ? 28.771 -24.839 13.091 1.00 43.88 657 ARG B N 1
ATOM 9747 C CA . ARG B 1 649 ? 28.385 -24.182 11.840 1.00 42.99 657 ARG B CA 1
ATOM 9748 C C . ARG B 1 649 ? 27.204 -24.929 11.139 1.00 41.80 657 ARG B C 1
ATOM 9749 O O . ARG B 1 649 ? 26.340 -24.269 10.661 1.00 42.12 657 ARG B O 1
ATOM 9757 N N . ALA B 1 650 ? 27.167 -26.234 11.214 1.00 40.84 658 ALA B N 1
ATOM 9758 C CA . ALA B 1 650 ? 26.180 -27.032 10.514 1.00 40.51 658 ALA B CA 1
ATOM 9759 C C . ALA B 1 650 ? 24.840 -26.925 11.233 1.00 43.12 658 ALA B C 1
ATOM 9760 O O . ALA B 1 650 ? 23.800 -26.718 10.581 1.00 41.80 658 ALA B O 1
ATOM 9762 N N . ILE B 1 651 ? 24.875 -26.969 12.602 1.00 42.03 659 ILE B N 1
ATOM 9763 C CA . ILE B 1 651 ? 23.648 -26.965 13.366 1.00 41.44 659 ILE B CA 1
ATOM 9764 C C . ILE B 1 651 ? 23.046 -25.589 13.437 1.00 39.86 659 ILE B C 1
ATOM 9765 O O . ILE B 1 651 ? 21.823 -25.486 13.396 1.00 39.94 659 ILE B O 1
ATOM 9770 N N . TYR B 1 652 ? 23.838 -24.537 13.440 1.00 37.99 660 TYR B N 1
ATOM 9771 C CA . TYR B 1 652 ? 23.330 -23.210 13.381 1.00 39.78 660 TYR B CA 1
ATOM 9772 C C . TYR B 1 652 ? 22.827 -22.812 11.987 1.00 43.74 660 TYR B C 1
ATOM 9773 O O . TYR B 1 652 ? 21.874 -22.094 11.862 1.00 43.38 660 TYR B O 1
ATOM 9782 N N . SER B 1 653 ? 23.468 -23.322 10.950 1.00 46.23 661 SER B N 1
ATOM 9783 C CA . SER B 1 653 ? 22.892 -23.203 9.596 1.00 46.58 661 SER B CA 1
ATOM 9784 C C . SER B 1 653 ? 21.514 -23.794 9.488 1.00 44.27 661 SER B C 1
ATOM 9785 O O . SER B 1 653 ? 20.611 -23.095 9.083 1.00 45.69 661 SER B O 1
ATOM 9788 N N . GLN B 1 654 ? 21.288 -24.975 10.008 1.00 44.14 662 GLN B N 1
ATOM 9789 C CA . GLN B 1 654 ? 20.037 -25.576 10.123 1.00 45.13 662 GLN B CA 1
ATOM 9790 C C . GLN B 1 654 ? 19.049 -24.792 11.001 1.00 46.76 662 GLN B C 1
ATOM 9791 O O . GLN B 1 654 ? 17.898 -24.524 10.598 1.00 48.35 662 GLN B O 1
ATOM 9797 N N . ARG B 1 655 ? 19.512 -24.298 12.168 1.00 46.70 663 ARG B N 1
ATOM 9798 C CA . ARG B 1 655 ? 18.681 -23.562 13.047 1.00 45.19 663 ARG B CA 1
ATOM 9799 C C . ARG B 1 655 ? 18.205 -22.274 12.366 1.00 44.87 663 ARG B C 1
ATOM 9800 O O . ARG B 1 655 ? 17.027 -21.920 12.415 1.00 43.36 663 ARG B O 1
ATOM 9808 N N . ASN B 1 656 ? 19.103 -21.601 11.722 1.00 45.09 664 ASN B N 1
ATOM 9809 C CA . ASN B 1 656 ? 18.729 -20.389 11.019 1.00 45.64 664 ASN B CA 1
ATOM 9810 C C . ASN B 1 656 ? 17.754 -20.545 9.831 1.00 48.31 664 ASN B C 1
ATOM 9811 O O . ASN B 1 656 ? 16.899 -19.593 9.576 1.00 49.10 664 ASN B O 1
ATOM 9816 N N . GLU B 1 657 ? 17.860 -21.639 9.098 1.00 48.78 665 GLU B N 1
ATOM 9817 C CA . GLU B 1 657 ? 16.899 -21.923 8.056 1.00 52.43 665 GLU B CA 1
ATOM 9818 C C . GLU B 1 657 ? 15.494 -22.070 8.615 1.00 52.69 665 GLU B C 1
ATOM 9819 O O . GLU B 1 657 ? 14.492 -21.568 8.027 1.00 53.34 665 GLU B O 1
ATOM 9825 N N . LEU B 1 658 ? 15.398 -22.780 9.743 1.00 51.60 666 LEU B N 1
ATOM 9826 C CA . LEU B 1 658 ? 14.168 -22.823 10.484 1.00 49.73 666 LEU B CA 1
ATOM 9827 C C . LEU B 1 658 ? 13.634 -21.503 10.928 1.00 50.69 666 LEU B C 1
ATOM 9828 O O . LEU B 1 658 ? 12.461 -21.210 10.754 1.00 50.61 666 LEU B O 1
ATOM 9833 N N . LEU B 1 659 ? 14.482 -20.738 11.601 1.00 48.42 667 LEU B N 1
ATOM 9834 C CA . LEU B 1 659 ? 14.106 -19.480 12.146 1.00 51.61 667 LEU B CA 1
ATOM 9835 C C . LEU B 1 659 ? 13.558 -18.603 11.027 1.00 51.83 667 LEU B C 1
ATOM 9836 O O . LEU B 1 659 ? 12.565 -17.895 11.240 1.00 52.40 667 LEU B O 1
ATOM 9841 N N . ASP B 1 660 ? 14.182 -18.688 9.850 1.00 52.49 668 ASP B N 1
ATOM 9842 C CA . ASP B 1 660 ? 13.833 -17.819 8.761 1.00 56.86 668 ASP B CA 1
ATOM 9843 C C . ASP B 1 660 ? 12.646 -18.211 7.934 1.00 60.16 668 ASP B C 1
ATOM 9844 O O . ASP B 1 660 ? 12.207 -17.443 7.084 1.00 63.41 668 ASP B O 1
ATOM 9849 N N . VAL B 1 661 ? 12.088 -19.375 8.175 1.00 63.11 669 VAL B N 1
ATOM 9850 C CA . VAL B 1 661 ? 10.914 -19.809 7.427 1.00 65.76 669 VAL B CA 1
ATOM 9851 C C . VAL B 1 661 ? 9.637 -19.677 8.369 1.00 66.66 669 VAL B C 1
ATOM 9852 O O . VAL B 1 661 ? 9.658 -19.912 9.610 1.00 66.29 669 VAL B O 1
ATOM 9856 N N . SER B 1 662 ? 8.526 -19.201 7.818 1.00 70.01 670 SER B N 1
ATOM 9857 C CA . SER B 1 662 ? 7.244 -19.070 8.637 1.00 71.20 670 SER B CA 1
ATOM 9858 C C . SER B 1 662 ? 6.502 -20.351 8.788 1.00 70.43 670 SER B C 1
ATOM 9859 O O . SER B 1 662 ? 5.694 -20.526 9.745 1.00 71.67 670 SER B O 1
ATOM 9862 N N . ASP B 1 663 ? 6.737 -21.225 7.808 1.00 68.93 671 ASP B N 1
ATOM 9863 C CA . ASP B 1 663 ? 5.979 -22.433 7.682 1.00 67.38 671 ASP B CA 1
ATOM 9864 C C . ASP B 1 663 ? 7.002 -23.516 7.372 1.00 65.86 671 ASP B C 1
ATOM 9865 O O . ASP B 1 663 ? 7.641 -23.528 6.329 1.00 64.83 671 ASP B O 1
ATOM 9870 N N . VAL B 1 664 ? 7.093 -24.433 8.310 1.00 65.06 672 VAL B N 1
ATOM 9871 C CA . VAL B 1 664 ? 8.045 -25.526 8.389 1.00 64.38 672 VAL B CA 1
ATOM 9872 C C . VAL B 1 664 ? 7.332 -26.834 8.002 1.00 63.46 672 VAL B C 1
ATOM 9873 O O . VAL B 1 664 ? 7.907 -27.887 8.089 1.00 61.70 672 VAL B O 1
ATOM 9877 N N . SER B 1 665 ? 6.081 -26.762 7.545 1.00 64.08 673 SER B N 1
ATOM 9878 C CA . SER B 1 665 ? 5.234 -27.971 7.337 1.00 64.51 673 SER B CA 1
ATOM 9879 C C . SER B 1 665 ? 5.850 -29.062 6.554 1.00 66.02 673 SER B C 1
ATOM 9880 O O . SER B 1 665 ? 5.680 -30.247 6.846 1.00 66.80 673 SER B O 1
ATOM 9883 N N . GLU B 1 666 ? 6.448 -28.638 5.456 1.00 67.69 674 GLU B N 1
ATOM 9884 C CA . GLU B 1 666 ? 6.970 -29.509 4.429 1.00 68.71 674 GLU B CA 1
ATOM 9885 C C . GLU B 1 666 ? 8.290 -30.124 4.903 1.00 68.16 674 GLU B C 1
ATOM 9886 O O . GLU B 1 666 ? 8.627 -31.216 4.478 1.00 67.77 674 GLU B O 1
ATOM 9892 N N . THR B 1 667 ? 9.040 -29.416 5.775 1.00 66.98 675 THR B N 1
ATOM 9893 C CA . THR B 1 667 ? 10.156 -30.053 6.501 1.00 66.26 675 THR B CA 1
ATOM 9894 C C . THR B 1 667 ? 9.656 -31.159 7.423 1.00 63.99 675 THR B C 1
ATOM 9895 O O . THR B 1 667 ? 10.129 -32.301 7.352 1.00 63.09 675 THR B O 1
ATOM 9899 N N . ILE B 1 668 ? 8.679 -30.827 8.251 1.00 62.26 676 ILE B N 1
ATOM 9900 C CA . ILE B 1 668 ? 7.972 -31.846 9.059 1.00 62.23 676 ILE B CA 1
ATOM 9901 C C . ILE B 1 668 ? 7.388 -33.008 8.257 1.00 61.86 676 ILE B C 1
ATOM 9902 O O . ILE B 1 668 ? 7.466 -34.177 8.687 1.00 59.99 676 ILE B O 1
ATOM 9907 N N . ASN B 1 669 ? 6.765 -32.699 7.121 1.00 62.83 677 ASN B N 1
ATOM 9908 C CA . ASN B 1 669 ? 6.139 -33.791 6.288 1.00 63.73 677 ASN B CA 1
ATOM 9909 C C . ASN B 1 669 ? 7.242 -34.705 5.750 1.00 62.93 677 ASN B C 1
ATOM 9910 O O . ASN B 1 669 ? 7.196 -35.917 5.894 1.00 62.93 677 ASN B O 1
ATOM 9915 N N . SER B 1 670 ? 8.276 -34.074 5.202 1.00 64.02 678 SER B N 1
ATOM 9916 C CA . SER B 1 670 ? 9.463 -34.782 4.762 1.00 64.66 678 SER B CA 1
ATOM 9917 C C . SER B 1 670 ? 10.058 -35.644 5.870 1.00 63.60 678 SER B C 1
ATOM 9918 O O . SER B 1 670 ? 10.143 -36.832 5.702 1.00 64.00 678 SER B O 1
ATOM 9921 N N . ILE B 1 671 ? 10.423 -35.068 7.020 1.00 63.35 679 ILE B N 1
ATOM 9922 C CA . ILE B 1 671 ? 11.034 -35.902 8.097 1.00 63.26 679 ILE B CA 1
ATOM 9923 C C . ILE B 1 671 ? 10.102 -36.929 8.707 1.00 62.13 679 ILE B C 1
ATOM 9924 O O . ILE B 1 671 ? 10.556 -37.950 9.218 1.00 61.36 679 ILE B O 1
ATOM 9929 N N . ARG B 1 672 ? 8.795 -36.676 8.701 1.00 61.80 680 ARG B N 1
ATOM 9930 C CA . ARG B 1 672 ? 7.919 -37.681 9.255 1.00 61.44 680 ARG B CA 1
ATOM 9931 C C . ARG B 1 672 ? 7.948 -38.957 8.412 1.00 60.85 680 ARG B C 1
ATOM 9932 O O . ARG B 1 672 ? 7.893 -40.070 8.955 1.00 59.49 680 ARG B O 1
ATOM 9940 N N . GLU B 1 673 ? 8.045 -38.802 7.094 1.00 61.26 681 GLU B N 1
ATOM 9941 C CA . GLU B 1 673 ? 8.091 -40.027 6.226 1.00 62.10 681 GLU B CA 1
ATOM 9942 C C . GLU B 1 673 ? 9.442 -40.667 6.519 1.00 61.23 681 GLU B C 1
ATOM 9943 O O . GLU B 1 673 ? 9.483 -41.848 6.880 1.00 61.54 681 GLU B O 1
ATOM 9949 N N . ASP B 1 674 ? 10.524 -39.850 6.424 1.00 60.94 682 ASP B N 1
ATOM 9950 C CA . ASP B 1 674 ? 11.866 -40.330 6.736 1.00 60.17 682 ASP B CA 1
ATOM 9951 C C . ASP B 1 674 ? 11.825 -41.234 7.967 1.00 58.65 682 ASP B C 1
ATOM 9952 O O . ASP B 1 674 ? 12.264 -42.362 7.928 1.00 58.89 682 ASP B O 1
ATOM 9957 N N . VAL B 1 675 ? 11.306 -40.677 9.056 1.00 58.08 683 VAL B N 1
ATOM 9958 C CA . VAL B 1 675 ? 11.242 -41.301 10.367 1.00 57.44 683 VAL B CA 1
ATOM 9959 C C . VAL B 1 675 ? 10.340 -42.513 10.380 1.00 58.11 683 VAL B C 1
ATOM 9960 O O . VAL B 1 675 ? 10.698 -43.512 10.962 1.00 58.36 683 VAL B O 1
ATOM 9964 N N . PHE B 1 676 ? 9.161 -42.416 9.783 1.00 59.00 684 PHE B N 1
ATOM 9965 C CA . PHE B 1 676 ? 8.234 -43.589 9.762 1.00 60.33 684 PHE B CA 1
ATOM 9966 C C . PHE B 1 676 ? 8.783 -44.770 8.925 1.00 60.52 684 PHE B C 1
ATOM 9967 O O . PHE B 1 676 ? 8.579 -45.932 9.244 1.00 59.11 684 PHE B O 1
ATOM 9975 N N . LYS B 1 677 ? 9.498 -44.408 7.861 1.00 61.45 685 LYS B N 1
ATOM 9976 C CA . LYS B 1 677 ? 10.125 -45.352 6.927 1.00 61.66 685 LYS B CA 1
ATOM 9977 C C . LYS B 1 677 ? 11.212 -46.203 7.586 1.00 61.49 685 LYS B C 1
ATOM 9978 O O . LYS B 1 677 ? 11.297 -47.393 7.346 1.00 60.82 685 LYS B O 1
ATOM 9984 N N . ALA B 1 678 ? 12.038 -45.571 8.402 1.00 61.75 686 ALA B N 1
ATOM 9985 C CA . ALA B 1 678 ? 13.181 -46.232 9.023 1.00 61.93 686 ALA B CA 1
ATOM 9986 C C . ALA B 1 678 ? 12.705 -46.994 10.251 1.00 62.49 686 ALA B C 1
ATOM 9987 O O . ALA B 1 678 ? 13.121 -48.162 10.502 1.00 62.29 686 ALA B O 1
ATOM 9989 N N . THR B 1 679 ? 11.803 -46.350 10.998 1.00 62.63 687 THR B N 1
ATOM 9990 C CA . THR B 1 679 ? 11.147 -46.996 12.123 1.00 62.31 687 THR B CA 1
ATOM 9991 C C . THR B 1 679 ? 10.469 -48.314 11.692 1.00 62.91 687 THR B C 1
ATOM 9992 O O . THR B 1 679 ? 10.520 -49.295 12.453 1.00 63.42 687 THR B O 1
ATOM 9996 N N . ILE B 1 680 ? 9.841 -48.346 10.502 1.00 62.97 688 ILE B N 1
ATOM 9997 C CA . ILE B 1 680 ? 9.145 -49.593 10.008 1.00 63.03 688 ILE B CA 1
ATOM 9998 C C . ILE B 1 680 ? 10.117 -50.619 9.384 1.00 62.97 688 ILE B C 1
ATOM 9999 O O . ILE B 1 680 ? 9.934 -51.859 9.512 1.00 61.67 688 ILE B O 1
ATOM 10004 N N . ASP B 1 681 ? 11.123 -50.090 8.682 1.00 62.94 689 ASP B N 1
ATOM 10005 C CA . ASP B 1 681 ? 12.284 -50.875 8.225 1.00 63.43 689 ASP B CA 1
ATOM 10006 C C . ASP B 1 681 ? 12.795 -51.845 9.325 1.00 64.40 689 ASP B C 1
ATOM 10007 O O . ASP B 1 681 ? 12.877 -53.041 9.092 1.00 63.04 689 ASP B O 1
ATOM 10012 N N . ALA B 1 682 ? 13.096 -51.304 10.511 1.00 65.42 690 ALA B N 1
ATOM 10013 C CA . ALA B 1 682 ? 13.474 -52.102 11.696 1.00 66.36 690 ALA B CA 1
ATOM 10014 C C . ALA B 1 682 ? 12.676 -53.392 11.911 1.00 67.50 690 ALA B C 1
ATOM 10015 O O . ALA B 1 682 ? 13.232 -54.445 12.310 1.00 67.71 690 ALA B O 1
ATOM 10017 N N . TYR B 1 683 ? 11.380 -53.344 11.627 1.00 68.30 691 TYR B N 1
ATOM 10018 C CA . TYR B 1 683 ? 10.496 -54.481 11.941 1.00 69.07 691 TYR B CA 1
ATOM 10019 C C . TYR B 1 683 ? 10.054 -55.270 10.709 1.00 69.40 691 TYR B C 1
ATOM 10020 O O . TYR B 1 683 ? 9.985 -56.491 10.742 1.00 69.26 691 TYR B O 1
ATOM 10029 N N . ILE B 1 684 ? 9.756 -54.528 9.642 1.00 70.41 692 ILE B N 1
ATOM 10030 C CA . ILE B 1 684 ? 9.501 -55.057 8.303 1.00 71.21 692 ILE B CA 1
ATOM 10031 C C . ILE B 1 684 ? 10.718 -54.821 7.386 1.00 71.92 692 ILE B C 1
ATOM 10032 O O . ILE B 1 684 ? 10.927 -53.706 6.884 1.00 71.88 692 ILE B O 1
ATOM 10037 N N . PRO B 1 685 ? 11.539 -55.881 7.176 1.00 72.58 693 PRO B N 1
ATOM 10038 C CA . PRO B 1 685 ? 12.633 -55.781 6.192 1.00 72.74 693 PRO B CA 1
ATOM 10039 C C . PRO B 1 685 ? 12.079 -55.499 4.783 1.00 72.92 693 PRO B C 1
ATOM 10040 O O . PRO B 1 685 ? 11.264 -56.286 4.295 1.00 72.49 693 PRO B O 1
ATOM 10044 N N . PRO B 1 686 ? 12.477 -54.361 4.155 1.00 73.10 694 PRO B N 1
ATOM 10045 C CA . PRO B 1 686 ? 11.932 -53.980 2.833 1.00 73.30 694 PRO B CA 1
ATOM 10046 C C . PRO B 1 686 ? 11.738 -55.157 1.833 1.00 73.69 694 PRO B C 1
ATOM 10047 O O . PRO B 1 686 ? 12.700 -55.867 1.514 1.00 72.89 694 PRO B O 1
ATOM 10051 N N . GLN B 1 687 ? 10.493 -55.351 1.384 1.00 74.22 695 GLN B N 1
ATOM 10052 C CA . GLN B 1 687 ? 10.124 -56.387 0.394 1.00 75.07 695 GLN B CA 1
ATOM 10053 C C . GLN B 1 687 ? 10.092 -57.824 0.952 1.00 75.82 695 GLN B C 1
ATOM 10054 O O . GLN B 1 687 ? 10.018 -58.829 0.195 1.00 75.32 695 GLN B O 1
ATOM 10060 N N . SER B 1 688 ? 10.101 -57.922 2.280 1.00 76.50 696 SER B N 1
ATOM 10061 C CA . SER B 1 688 ? 10.334 -59.213 2.929 1.00 77.01 696 SER B CA 1
ATOM 10062 C C . SER B 1 688 ? 9.038 -60.009 2.896 1.00 76.83 696 SER B C 1
ATOM 10063 O O . SER B 1 688 ? 7.972 -59.423 2.679 1.00 76.45 696 SER B O 1
ATOM 10066 N N . LEU B 1 689 ? 9.132 -61.334 3.069 1.00 77.16 697 LEU B N 1
ATOM 10067 C CA . LEU B 1 689 ? 7.941 -62.170 3.231 1.00 77.15 697 LEU B CA 1
ATOM 10068 C C . LEU B 1 689 ? 7.136 -61.626 4.422 1.00 77.30 697 LEU B C 1
ATOM 10069 O O . LEU B 1 689 ? 7.720 -61.080 5.363 1.00 77.29 697 LEU B O 1
ATOM 10074 N N . GLU B 1 690 ? 5.810 -61.768 4.380 1.00 77.71 698 GLU B N 1
ATOM 10075 C CA . GLU B 1 690 ? 4.949 -61.523 5.561 1.00 77.91 698 GLU B CA 1
ATOM 10076 C C . GLU B 1 690 ? 5.477 -62.209 6.831 1.00 78.33 698 GLU B C 1
ATOM 10077 O O . GLU B 1 690 ? 5.301 -61.690 7.929 1.00 78.54 698 GLU B O 1
ATOM 10083 N N . GLU B 1 691 ? 6.130 -63.359 6.671 1.00 78.59 699 GLU B N 1
ATOM 10084 C CA . GLU B 1 691 ? 6.746 -64.086 7.795 1.00 79.02 699 GLU B CA 1
ATOM 10085 C C . GLU B 1 691 ? 8.117 -63.542 8.268 1.00 79.52 699 GLU B C 1
ATOM 10086 O O . GLU B 1 691 ? 8.647 -63.955 9.303 1.00 79.39 699 GLU B O 1
ATOM 10092 N N . MET B 1 692 ? 8.684 -62.613 7.511 1.00 80.17 700 MET B N 1
ATOM 10093 C CA . MET B 1 692 ? 9.910 -61.919 7.913 1.00 80.94 700 MET B CA 1
ATOM 10094 C C . MET B 1 692 ? 9.640 -60.716 8.831 1.00 80.35 700 MET B C 1
ATOM 10095 O O . MET B 1 692 ? 10.524 -59.879 9.038 1.00 79.96 700 MET B O 1
ATOM 10100 N N . TRP B 1 693 ? 8.434 -60.657 9.396 1.00 80.00 701 TRP B N 1
ATOM 10101 C CA . TRP B 1 693 ? 7.901 -59.437 9.995 1.00 79.97 701 TRP B CA 1
ATOM 10102 C C . TRP B 1 693 ? 7.714 -59.543 11.526 1.00 79.65 701 TRP B C 1
ATOM 10103 O O . TRP B 1 693 ? 7.109 -60.495 12.019 1.00 79.61 701 TRP B O 1
ATOM 10114 N N . ASP B 1 694 ? 8.241 -58.548 12.258 1.00 79.57 702 ASP B N 1
ATOM 10115 C CA . ASP B 1 694 ? 8.055 -58.425 13.726 1.00 79.01 702 ASP B CA 1
ATOM 10116 C C . ASP B 1 694 ? 7.104 -57.279 14.070 1.00 78.60 702 ASP B C 1
ATOM 10117 O O . ASP B 1 694 ? 7.425 -56.093 13.852 1.00 78.82 702 ASP B O 1
ATOM 10122 N N . ILE B 1 695 ? 5.954 -57.653 14.636 1.00 77.99 703 ILE B N 1
ATOM 10123 C CA . ILE B 1 695 ? 4.936 -56.691 15.093 1.00 77.47 703 ILE B CA 1
ATOM 10124 C C . ILE B 1 695 ? 4.927 -56.530 16.645 1.00 76.84 703 ILE B C 1
ATOM 10125 O O . ILE B 1 695 ? 4.985 -55.394 17.131 1.00 76.08 703 ILE B O 1
ATOM 10130 N N . PRO B 1 696 ? 4.857 -57.647 17.422 1.00 75.89 704 PRO B N 1
ATOM 10131 C CA . PRO B 1 696 ? 5.202 -57.583 18.872 1.00 75.24 704 PRO B CA 1
ATOM 10132 C C . PRO B 1 696 ? 6.538 -56.877 19.180 1.00 74.38 704 PRO B C 1
ATOM 10133 O O . PRO B 1 696 ? 7.507 -57.478 19.643 1.00 74.37 704 PRO B O 1
ATOM 10137 N N . GLY B 1 697 ? 6.548 -55.580 18.947 1.00 72.87 705 GLY B N 1
ATOM 10138 C CA . GLY B 1 697 ? 7.780 -54.828 18.843 1.00 72.29 705 GLY B CA 1
ATOM 10139 C C . GLY B 1 697 ? 7.535 -53.529 18.082 1.00 70.95 705 GLY B C 1
ATOM 10140 O O . GLY B 1 697 ? 8.016 -52.486 18.492 1.00 70.90 705 GLY B O 1
ATOM 10141 N N . LEU B 1 698 ? 6.764 -53.657 16.989 1.00 69.88 706 LEU B N 1
ATOM 10142 C CA . LEU B 1 698 ? 6.285 -52.582 16.098 1.00 69.36 706 LEU B CA 1
ATOM 10143 C C . LEU B 1 698 ? 5.088 -51.735 16.594 1.00 68.78 706 LEU B C 1
ATOM 10144 O O . LEU B 1 698 ? 5.242 -50.496 16.849 1.00 67.77 706 LEU B O 1
ATOM 10149 N N . GLN B 1 699 ? 3.910 -52.374 16.625 1.00 67.53 707 GLN B N 1
ATOM 10150 C CA . GLN B 1 699 ? 2.703 -51.851 17.279 1.00 67.30 707 GLN B CA 1
ATOM 10151 C C . GLN B 1 699 ? 3.064 -51.151 18.594 1.00 67.06 707 GLN B C 1
ATOM 10152 O O . GLN B 1 699 ? 2.715 -49.964 18.800 1.00 66.68 707 GLN B O 1
ATOM 10158 N N . GLU B 1 700 ? 3.814 -51.867 19.441 1.00 66.70 708 GLU B N 1
ATOM 10159 C CA . GLU B 1 700 ? 4.310 -51.324 20.716 1.00 66.80 708 GLU B CA 1
ATOM 10160 C C . GLU B 1 700 ? 5.100 -49.984 20.512 1.00 67.21 708 GLU B C 1
ATOM 10161 O O . GLU B 1 700 ? 4.720 -48.978 21.107 1.00 67.57 708 GLU B O 1
ATOM 10167 N N . ARG B 1 701 ? 6.173 -49.962 19.696 1.00 67.34 709 ARG B N 1
ATOM 10168 C CA . ARG B 1 701 ? 6.955 -48.697 19.439 1.00 67.95 709 ARG B CA 1
ATOM 10169 C C . ARG B 1 701 ? 5.998 -47.604 18.966 1.00 66.85 709 ARG B C 1
ATOM 10170 O O . ARG B 1 701 ? 6.000 -46.513 19.514 1.00 67.34 709 ARG B O 1
ATOM 10178 N N . LEU B 1 702 ? 5.158 -47.947 17.991 1.00 66.05 710 LEU B N 1
ATOM 10179 C CA . LEU B 1 702 ? 4.176 -47.032 17.427 1.00 65.42 710 LEU B CA 1
ATOM 10180 C C . LEU B 1 702 ? 3.288 -46.348 18.467 1.00 65.26 710 LEU B C 1
ATOM 10181 O O . LEU B 1 702 ? 3.107 -45.119 18.437 1.00 65.29 710 LEU B O 1
ATOM 10186 N N . LYS B 1 703 ? 2.734 -47.129 19.376 1.00 64.61 711 LYS B N 1
ATOM 10187 C CA . LYS B 1 703 ? 1.927 -46.580 20.454 1.00 64.46 711 LYS B CA 1
ATOM 10188 C C . LYS B 1 703 ? 2.855 -45.806 21.360 1.00 64.45 711 LYS B C 1
ATOM 10189 O O . LYS B 1 703 ? 2.601 -44.640 21.696 1.00 64.75 711 LYS B O 1
ATOM 10195 N N . ASN B 1 704 ? 3.968 -46.435 21.710 1.00 64.13 712 ASN B N 1
ATOM 10196 C CA . ASN B 1 704 ? 4.870 -45.851 22.698 1.00 64.17 712 ASN B CA 1
ATOM 10197 C C . ASN B 1 704 ? 5.557 -44.550 22.294 1.00 64.45 712 ASN B C 1
ATOM 10198 O O . ASN B 1 704 ? 5.763 -43.661 23.143 1.00 63.14 712 ASN B O 1
ATOM 10203 N N . ASP B 1 705 ? 5.902 -44.432 21.018 1.00 64.92 713 ASP B N 1
ATOM 10204 C CA . ASP B 1 705 ? 6.680 -43.278 20.557 1.00 66.06 713 ASP B CA 1
ATOM 10205 C C . ASP B 1 705 ? 5.884 -42.261 19.785 1.00 65.63 713 ASP B C 1
ATOM 10206 O O . ASP B 1 705 ? 6.345 -41.139 19.623 1.00 66.46 713 ASP B O 1
ATOM 10211 N N . PHE B 1 706 ? 4.704 -42.646 19.320 1.00 65.12 714 PHE B N 1
ATOM 10212 C CA . PHE B 1 706 ? 3.917 -41.761 18.509 1.00 65.21 714 PHE B CA 1
ATOM 10213 C C . PHE B 1 706 ? 2.467 -41.684 18.873 1.00 64.65 714 PHE B C 1
ATOM 1021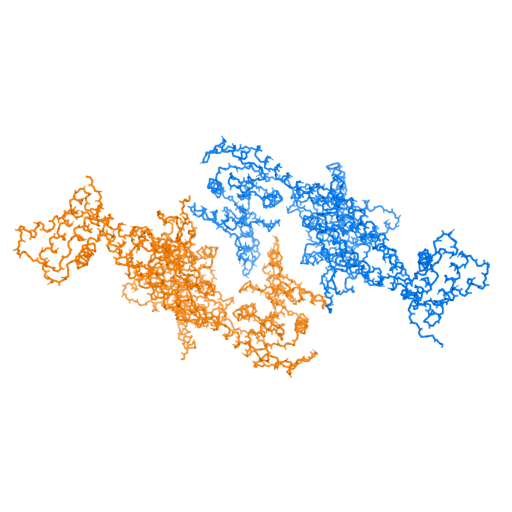4 O O . PHE B 1 706 ? 1.697 -41.076 18.149 1.00 63.01 714 PHE B O 1
ATOM 10222 N N . ASP B 1 707 ? 2.118 -42.240 20.026 1.00 65.59 715 ASP B N 1
ATOM 10223 C CA . ASP B 1 707 ? 0.701 -42.434 20.427 1.00 67.00 715 ASP B CA 1
ATOM 10224 C C . ASP B 1 707 ? -0.114 -42.979 19.263 1.00 67.02 715 ASP B C 1
ATOM 10225 O O . ASP B 1 707 ? -1.184 -42.482 18.957 1.00 66.62 715 ASP B O 1
ATOM 10230 N N . LEU B 1 708 ? 0.411 -43.948 18.550 1.00 68.03 716 LEU B N 1
ATOM 10231 C CA . LEU B 1 708 ? -0.296 -44.368 17.369 1.00 69.26 716 LEU B CA 1
ATOM 10232 C C . LEU B 1 708 ? -0.551 -45.820 17.583 1.00 69.80 716 LEU B C 1
ATOM 10233 O O . LEU B 1 708 ? 0.379 -46.603 17.723 1.00 70.28 716 LEU B O 1
ATOM 10238 N N . ASP B 1 709 ? -1.840 -46.134 17.692 1.00 70.38 717 ASP B N 1
ATOM 10239 C CA . ASP B 1 709 ? -2.334 -47.441 18.105 1.00 70.82 717 ASP B CA 1
ATOM 10240 C C . ASP B 1 709 ? -3.289 -47.965 17.057 1.00 70.53 717 ASP B C 1
ATOM 10241 O O . ASP B 1 709 ? -4.491 -47.666 17.055 1.00 69.76 717 ASP B O 1
ATOM 10246 N N . LEU B 1 710 ? -2.723 -48.748 16.157 1.00 70.67 718 LEU B N 1
ATOM 10247 C CA . LEU B 1 710 ? -3.414 -49.194 14.970 1.00 71.01 718 LEU B CA 1
ATOM 10248 C C . LEU B 1 710 ? -3.406 -50.720 14.980 1.00 70.87 718 LEU B C 1
ATOM 10249 O O . LEU B 1 710 ? -2.506 -51.311 14.428 1.00 70.90 718 LEU B O 1
ATOM 10254 N N . PRO B 1 711 ? -4.365 -51.358 15.660 1.00 70.91 719 PRO B N 1
ATOM 10255 C CA . PRO B 1 711 ? -4.390 -52.833 15.651 1.00 70.86 719 PRO B CA 1
ATOM 10256 C C . PRO B 1 711 ? -3.938 -53.476 14.307 1.00 70.77 719 PRO B C 1
ATOM 10257 O O . PRO B 1 711 ? -4.778 -53.895 13.505 1.00 71.40 719 PRO B O 1
ATOM 10261 N N . ILE B 1 712 ? -2.622 -53.589 14.102 1.00 70.32 720 ILE B N 1
ATOM 10262 C CA . ILE B 1 712 ? -2.031 -53.887 12.775 1.00 70.06 720 ILE B CA 1
ATOM 10263 C C . ILE B 1 712 ? -2.343 -55.300 12.225 1.00 69.87 720 ILE B C 1
ATOM 10264 O O . ILE B 1 712 ? -2.997 -55.429 11.184 1.00 69.02 720 ILE B O 1
ATOM 10269 N N . ALA B 1 713 ? -1.853 -56.341 12.896 1.00 69.76 721 ALA B N 1
ATOM 10270 C CA . ALA B 1 713 ? -2.100 -57.721 12.447 1.00 70.27 721 ALA B CA 1
ATOM 10271 C C . ALA B 1 713 ? -3.603 -58.052 12.317 1.00 70.84 721 ALA B C 1
ATOM 10272 O O . ALA B 1 713 ? -3.957 -59.104 11.725 1.00 70.44 721 ALA B O 1
ATOM 10274 N N . GLU B 1 714 ? -4.474 -57.189 12.876 1.00 71.18 722 GLU B N 1
ATOM 10275 C CA . GLU B 1 714 ? -5.939 -57.354 12.749 1.00 71.75 722 GLU B CA 1
ATOM 10276 C C . GLU B 1 714 ? -6.425 -56.782 11.411 1.00 71.71 722 GLU B C 1
ATOM 10277 O O . GLU B 1 714 ? -7.441 -57.239 10.857 1.00 72.03 722 GLU B O 1
ATOM 10283 N N . TRP B 1 715 ? -5.709 -55.793 10.896 1.00 71.29 723 TRP B N 1
ATOM 10284 C CA . TRP B 1 715 ? -5.917 -55.378 9.518 1.00 71.32 723 TRP B CA 1
ATOM 10285 C C . TRP B 1 715 ? -5.577 -56.613 8.693 1.00 70.70 723 TRP B C 1
ATOM 10286 O O . TRP B 1 715 ? -6.465 -57.233 8.074 1.00 70.41 723 TRP B O 1
ATOM 10297 N N . LEU B 1 716 ? -4.306 -57.027 8.790 1.00 69.78 724 LEU B N 1
ATOM 10298 C CA . LEU B 1 716 ? -3.718 -58.079 7.945 1.00 69.22 724 LEU B CA 1
ATOM 10299 C C . LEU B 1 716 ? -4.423 -59.437 8.052 1.00 69.10 724 LEU B C 1
ATOM 10300 O O . LEU B 1 716 ? -4.025 -60.397 7.388 1.00 68.51 724 LEU B O 1
ATOM 10305 N N . ASP B 1 717 ? -5.452 -59.493 8.899 1.00 69.36 725 ASP B N 1
ATOM 10306 C CA . ASP B 1 717 ? -6.331 -60.651 9.059 1.00 69.01 725 ASP B CA 1
ATOM 10307 C C . ASP B 1 717 ? -7.685 -60.517 8.328 1.00 70.00 725 ASP B C 1
ATOM 10308 O O . ASP B 1 717 ? -8.246 -61.527 7.849 1.00 68.36 725 ASP B O 1
ATOM 10313 N N . LYS B 1 718 ? -8.208 -59.289 8.290 1.00 70.94 726 LYS B N 1
ATOM 10314 C CA . LYS B 1 718 ? -9.380 -58.934 7.474 1.00 72.12 726 LYS B CA 1
ATOM 10315 C C . LYS B 1 718 ? -8.984 -58.706 6.011 1.00 73.22 726 LYS B C 1
ATOM 10316 O O . LYS B 1 718 ? -9.735 -59.048 5.100 1.00 73.58 726 LYS B O 1
ATOM 10322 N N . GLU B 1 719 ? -7.811 -58.123 5.787 1.00 74.77 727 GLU B N 1
ATOM 10323 C CA . GLU B 1 719 ? -7.277 -57.979 4.427 1.00 75.85 727 GLU B CA 1
ATOM 10324 C C . GLU B 1 719 ? -5.999 -58.815 4.229 1.00 76.54 727 GLU B C 1
ATOM 10325 O O . GLU B 1 719 ? -4.907 -58.354 4.527 1.00 76.57 727 GLU B O 1
ATOM 10331 N N . PRO B 1 720 ? -6.136 -60.072 3.754 1.00 77.78 728 PRO B N 1
ATOM 10332 C CA . PRO B 1 720 ? -4.961 -60.832 3.319 1.00 78.27 728 PRO B CA 1
ATOM 10333 C C . PRO B 1 720 ? -4.740 -60.668 1.799 1.00 78.84 728 PRO B C 1
ATOM 10334 O O . PRO B 1 720 ? -5.195 -61.494 1.014 1.00 78.99 728 PRO B O 1
ATOM 10338 N N . GLU B 1 721 ? -4.071 -59.584 1.403 1.00 79.59 729 GLU B N 1
ATOM 10339 C CA . GLU B 1 721 ? -3.957 -59.196 -0.018 1.00 79.96 729 GLU B CA 1
ATOM 10340 C C . GLU B 1 721 ? -3.238 -57.855 -0.259 1.00 80.18 729 GLU B C 1
ATOM 10341 O O . GLU B 1 721 ? -2.560 -57.712 -1.269 1.00 80.48 729 GLU B O 1
ATOM 10347 N N . LEU B 1 722 ? -3.405 -56.890 0.653 1.00 80.58 730 LEU B N 1
ATOM 10348 C CA . LEU B 1 722 ? -3.022 -55.462 0.446 1.00 80.45 730 LEU B CA 1
ATOM 10349 C C . LEU B 1 722 ? -1.548 -55.115 0.140 1.00 80.68 730 LEU B C 1
ATOM 10350 O O . LEU B 1 722 ? -1.272 -54.134 -0.566 1.00 80.57 730 LEU B O 1
ATOM 10355 N N . HIS B 1 723 ? -0.619 -55.864 0.736 1.00 80.60 731 HIS B N 1
ATOM 10356 C CA . HIS B 1 723 ? 0.840 -55.716 0.504 1.00 80.28 731 HIS B CA 1
ATOM 10357 C C . HIS B 1 723 ? 1.523 -54.456 1.053 1.00 79.87 731 HIS B C 1
ATOM 10358 O O . HIS B 1 723 ? 0.885 -53.431 1.297 1.00 79.68 731 HIS B O 1
ATOM 10365 N N . GLU B 1 724 ? 2.846 -54.570 1.191 1.00 79.47 732 GLU B N 1
ATOM 10366 C CA . GLU B 1 724 ? 3.689 -53.734 2.090 1.00 78.82 732 GLU B CA 1
ATOM 10367 C C . GLU B 1 724 ? 3.766 -52.235 1.802 1.00 78.55 732 GLU B C 1
ATOM 10368 O O . GLU B 1 724 ? 3.850 -51.441 2.739 1.00 78.30 732 GLU B O 1
ATOM 10374 N N . GLU B 1 725 ? 3.772 -51.834 0.533 1.00 78.15 733 GLU B N 1
ATOM 10375 C CA . GLU B 1 725 ? 3.836 -50.405 0.218 1.00 78.37 733 GLU B CA 1
ATOM 10376 C C . GLU B 1 725 ? 2.517 -49.716 0.588 1.00 77.98 733 GLU B C 1
ATOM 10377 O O . GLU B 1 725 ? 2.528 -48.617 1.173 1.00 77.58 733 GLU B O 1
ATOM 10383 N N . THR B 1 726 ? 1.394 -50.374 0.281 1.00 77.03 734 THR B N 1
ATOM 10384 C CA . THR B 1 726 ? 0.069 -49.822 0.601 1.00 76.65 734 THR B CA 1
ATOM 10385 C C . THR B 1 726 ? -0.188 -49.725 2.125 1.00 76.66 734 THR B C 1
ATOM 10386 O O . THR B 1 726 ? -0.929 -48.831 2.565 1.00 77.01 734 THR B O 1
ATOM 10390 N N . LEU B 1 727 ? 0.420 -50.615 2.924 1.00 76.10 735 LEU B N 1
ATOM 10391 C CA . LEU B 1 727 ? 0.317 -50.527 4.406 1.00 75.71 735 LEU B CA 1
ATOM 10392 C C . LEU B 1 727 ? 1.284 -49.502 5.063 1.00 75.29 735 LEU B C 1
ATOM 10393 O O . LEU B 1 727 ? 0.954 -48.860 6.079 1.00 74.59 735 LEU B O 1
ATOM 10398 N N . ARG B 1 728 ? 2.464 -49.348 4.470 1.00 74.87 736 ARG B N 1
ATOM 10399 C CA . ARG B 1 728 ? 3.375 -48.267 4.847 1.00 74.57 736 ARG B CA 1
ATOM 10400 C C . ARG B 1 728 ? 2.654 -46.950 4.589 1.00 75.01 736 ARG B C 1
ATOM 10401 O O . ARG B 1 728 ? 2.506 -46.108 5.493 1.00 74.70 736 ARG B O 1
ATOM 10409 N N . GLU B 1 729 ? 2.185 -46.814 3.345 1.00 75.32 737 GLU B N 1
ATOM 10410 C CA . GLU B 1 729 ? 1.225 -45.772 2.948 1.00 75.48 737 GLU B CA 1
ATOM 10411 C C . GLU B 1 729 ? 0.155 -45.424 4.013 1.00 75.26 737 GLU B C 1
ATOM 10412 O O . GLU B 1 729 ? -0.038 -44.245 4.335 1.00 74.08 737 GLU B O 1
ATOM 10418 N N . ARG B 1 730 ? -0.555 -46.428 4.536 1.00 74.96 738 ARG B N 1
ATOM 10419 C CA . ARG B 1 730 ? -1.682 -46.117 5.437 1.00 74.89 738 ARG B CA 1
ATOM 10420 C C . ARG B 1 730 ? -1.262 -45.766 6.880 1.00 74.66 738 ARG B C 1
ATOM 10421 O O . ARG B 1 730 ? -1.910 -44.936 7.515 1.00 74.84 738 ARG B O 1
ATOM 10429 N N . ILE B 1 731 ? -0.190 -46.364 7.391 1.00 73.95 739 ILE B N 1
ATOM 10430 C CA . ILE B 1 731 ? 0.297 -45.993 8.725 1.00 73.27 739 ILE B CA 1
ATOM 10431 C C . ILE B 1 731 ? 0.641 -44.490 8.767 1.00 72.53 739 ILE B C 1
ATOM 10432 O O . ILE B 1 731 ? 0.272 -43.778 9.715 1.00 72.17 739 ILE B O 1
ATOM 10437 N N . LEU B 1 732 ? 1.368 -44.050 7.738 1.00 71.43 740 LEU B N 1
ATOM 10438 C CA . LEU B 1 732 ? 1.695 -42.640 7.527 1.00 70.93 740 LEU B CA 1
ATOM 10439 C C . LEU B 1 732 ? 0.421 -41.830 7.563 1.00 70.08 740 LEU B C 1
ATOM 10440 O O . LEU B 1 732 ? 0.327 -40.824 8.273 1.00 70.23 740 LEU B O 1
ATOM 10445 N N . ALA B 1 733 ? -0.537 -42.280 6.761 1.00 68.95 741 ALA B N 1
ATOM 10446 C CA . ALA B 1 733 ? -1.850 -41.641 6.590 1.00 68.67 741 ALA B CA 1
ATOM 10447 C C . ALA B 1 733 ? -2.585 -41.381 7.889 1.00 67.94 741 ALA B C 1
ATOM 10448 O O . ALA B 1 733 ? -3.143 -40.299 8.069 1.00 67.41 741 ALA B O 1
ATOM 10450 N N . GLN B 1 734 ? -2.581 -42.381 8.770 1.00 67.52 742 GLN B N 1
ATOM 10451 C CA . GLN B 1 734 ? -3.227 -42.285 10.080 1.00 67.84 742 GLN B CA 1
ATOM 10452 C C . GLN B 1 734 ? -2.576 -41.233 10.985 1.00 68.15 742 GLN B C 1
ATOM 10453 O O . GLN B 1 734 ? -3.258 -40.513 11.719 1.00 67.72 742 GLN B O 1
ATOM 10459 N N . SER B 1 735 ? -1.252 -41.129 10.902 1.00 67.98 743 SER B N 1
ATOM 10460 C CA . SER B 1 735 ? -0.536 -40.276 11.786 1.00 68.31 743 SER B CA 1
ATOM 10461 C C . SER B 1 735 ? -0.862 -38.855 11.350 1.00 68.08 743 SER B C 1
ATOM 10462 O O . SER B 1 735 ? -1.148 -37.984 12.177 1.00 67.99 743 SER B O 1
ATOM 10465 N N . ILE B 1 736 ? -0.852 -38.648 10.038 1.00 67.64 744 ILE B N 1
ATOM 10466 C CA . ILE B 1 736 ? -1.284 -37.396 9.455 1.00 68.00 744 ILE B CA 1
ATOM 10467 C C . ILE B 1 736 ? -2.725 -37.028 9.851 1.00 67.87 744 ILE B C 1
ATOM 10468 O O . ILE B 1 736 ? -3.028 -35.869 10.151 1.00 67.41 744 ILE B O 1
ATOM 10473 N N . GLU B 1 737 ? -3.604 -38.019 9.850 1.00 68.57 745 GLU B N 1
ATOM 10474 C CA . GLU B 1 737 ? -5.025 -37.766 10.068 1.00 68.69 745 GLU B CA 1
ATOM 10475 C C . GLU B 1 737 ? -5.258 -37.273 11.500 1.00 68.34 745 GLU B C 1
ATOM 10476 O O . GLU B 1 737 ? -5.820 -36.193 11.680 1.00 68.94 745 GLU B O 1
ATOM 10482 N N . VAL B 1 738 ? -4.742 -38.008 12.488 1.00 67.84 746 VAL B N 1
ATOM 10483 C CA . VAL B 1 738 ? -4.798 -37.607 13.914 1.00 67.91 746 VAL B CA 1
ATOM 10484 C C . VAL B 1 738 ? -4.162 -36.213 14.159 1.00 68.02 746 VAL B C 1
ATOM 10485 O O . VAL B 1 738 ? -4.469 -35.538 15.137 1.00 67.53 746 VAL B O 1
ATOM 10489 N N . TYR B 1 739 ? -3.273 -35.800 13.270 1.00 68.25 747 TYR B N 1
ATOM 10490 C CA . TYR B 1 739 ? -2.590 -34.531 13.416 1.00 68.98 747 TYR B CA 1
ATOM 10491 C C . TYR B 1 739 ? -3.460 -33.356 12.983 1.00 69.31 747 TYR B C 1
ATOM 10492 O O . TYR B 1 739 ? -3.468 -32.305 13.620 1.00 69.26 747 TYR B O 1
ATOM 10501 N N . GLN B 1 740 ? -4.199 -33.533 11.894 1.00 69.95 748 GLN B N 1
ATOM 10502 C CA . GLN B 1 740 ? -4.998 -32.428 11.312 1.00 70.31 748 GLN B CA 1
ATOM 10503 C C . GLN B 1 740 ? -6.189 -32.034 12.193 1.00 69.63 748 GLN B C 1
ATOM 10504 O O . GLN B 1 740 ? -6.675 -30.881 12.168 1.00 68.79 748 GLN B O 1
ATOM 10510 N N . ARG B 1 741 ? -6.632 -32.996 12.992 1.00 68.92 749 ARG B N 1
ATOM 10511 C CA . ARG B 1 741 ? -7.724 -32.746 13.904 1.00 68.72 749 ARG B CA 1
ATOM 10512 C C . ARG B 1 741 ? -7.292 -31.836 15.025 1.00 67.32 749 ARG B C 1
ATOM 10513 O O . ARG B 1 741 ? -8.019 -30.912 15.403 1.00 66.62 749 ARG B O 1
ATOM 10521 N N . LYS B 1 742 ? -6.100 -32.096 15.545 1.00 66.59 750 LYS B N 1
ATOM 10522 C CA . LYS B 1 742 ? -5.449 -31.199 16.532 1.00 65.18 750 LYS B CA 1
ATOM 10523 C C . LYS B 1 742 ? -5.319 -29.810 15.948 1.00 63.95 750 LYS B C 1
ATOM 10524 O O . LYS B 1 742 ? -5.627 -28.820 16.590 1.00 62.86 750 LYS B O 1
ATOM 10530 N N . GLU B 1 743 ? -4.934 -29.760 14.689 1.00 64.03 751 GLU B N 1
ATOM 10531 C CA . GLU B 1 743 ? -4.817 -28.510 13.976 1.00 64.39 751 GLU B CA 1
ATOM 10532 C C . GLU B 1 743 ? -6.140 -27.755 13.716 1.00 64.18 751 GLU B C 1
ATOM 10533 O O . GLU B 1 743 ? -6.145 -26.526 13.627 1.00 63.57 751 GLU B O 1
ATOM 10539 N N . GLU B 1 744 ? -7.255 -28.467 13.546 1.00 63.86 752 GLU B N 1
ATOM 10540 C CA . GLU B 1 744 ? -8.506 -27.791 13.311 1.00 63.57 752 GLU B CA 1
ATOM 10541 C C . GLU B 1 744 ? -9.083 -27.369 14.665 1.00 63.21 752 GLU B C 1
ATOM 10542 O O . GLU B 1 744 ? -9.877 -26.433 14.737 1.00 62.30 752 GLU B O 1
ATOM 10548 N N . VAL B 1 745 ? -8.645 -28.017 15.744 1.00 62.51 753 VAL B N 1
ATOM 10549 C CA . VAL B 1 745 ? -8.850 -27.464 17.091 1.00 62.88 753 VAL B CA 1
ATOM 10550 C C . VAL B 1 745 ? -8.080 -26.121 17.297 1.00 62.64 753 VAL B C 1
ATOM 10551 O O . VAL B 1 745 ? -8.636 -25.096 17.746 1.00 62.52 753 VAL B O 1
ATOM 10555 N N . VAL B 1 746 ? -6.812 -26.136 16.909 1.00 63.15 754 VAL B N 1
ATOM 10556 C CA . VAL B 1 746 ? -5.834 -25.092 17.298 1.00 62.69 754 VAL B CA 1
ATOM 10557 C C . VAL B 1 746 ? -5.721 -23.925 16.288 1.00 62.23 754 VAL B C 1
ATOM 10558 O O . VAL B 1 746 ? -5.566 -22.735 16.665 1.00 64.09 754 VAL B O 1
ATOM 10562 N N . GLY B 1 747 ? -5.816 -24.245 15.013 1.00 60.94 755 GLY B N 1
ATOM 10563 C CA . GLY B 1 747 ? -5.733 -23.264 13.969 1.00 61.00 755 GLY B CA 1
ATOM 10564 C C . GLY B 1 747 ? -4.380 -23.436 13.347 1.00 60.99 755 GLY B C 1
ATOM 10565 O O . GLY B 1 747 ? -3.419 -23.721 14.056 1.00 61.01 755 GLY B O 1
ATOM 10566 N N . ALA B 1 748 ? -4.329 -23.310 12.020 1.00 61.30 756 ALA B N 1
ATOM 10567 C CA . ALA B 1 748 ? -3.115 -23.455 11.248 1.00 62.33 756 ALA B CA 1
ATOM 10568 C C . ALA B 1 748 ? -2.015 -22.539 11.800 1.00 62.60 756 ALA B C 1
ATOM 10569 O O . ALA B 1 748 ? -0.935 -22.969 12.070 1.00 63.81 756 ALA B O 1
ATOM 10571 N N . GLU B 1 749 ? -2.299 -21.273 12.003 1.00 63.48 757 GLU B N 1
ATOM 10572 C CA . GLU B 1 749 ? -1.240 -20.332 12.425 1.00 63.88 757 GLU B CA 1
ATOM 10573 C C . GLU B 1 749 ? -0.493 -20.807 13.665 1.00 62.78 757 GLU B C 1
ATOM 10574 O O . GLU B 1 749 ? 0.725 -20.880 13.710 1.00 63.30 757 GLU B O 1
ATOM 10580 N N . MET B 1 750 ? -1.258 -21.120 14.664 1.00 61.73 758 MET B N 1
ATOM 10581 C CA . MET B 1 750 ? -0.756 -21.581 15.939 1.00 61.40 758 MET B CA 1
ATOM 10582 C C . MET B 1 750 ? 0.047 -22.884 15.751 1.00 59.37 758 MET B C 1
ATOM 10583 O O . MET B 1 750 ? 1.093 -23.087 16.339 1.00 54.91 758 MET B O 1
ATOM 10588 N N . MET B 1 751 ? -0.475 -23.758 14.900 1.00 58.26 759 MET B N 1
ATOM 10589 C CA . MET B 1 751 ? 0.106 -25.061 14.706 1.00 58.31 759 MET B CA 1
ATOM 10590 C C . MET B 1 751 ? 1.428 -24.986 13.955 1.00 57.97 759 MET B C 1
ATOM 10591 O O . MET B 1 751 ? 2.395 -25.666 14.266 1.00 58.32 759 MET B O 1
ATOM 10596 N N . ARG B 1 752 ? 1.430 -24.205 12.897 1.00 58.50 760 ARG B N 1
ATOM 10597 C CA . ARG B 1 752 ? 2.647 -23.928 12.165 1.00 57.99 760 ARG B CA 1
ATOM 10598 C C . ARG B 1 752 ? 3.717 -23.361 13.103 1.00 58.36 760 ARG B C 1
ATOM 10599 O O . ARG B 1 752 ? 4.894 -23.786 13.040 1.00 58.40 760 ARG B O 1
ATOM 10607 N N . HIS B 1 753 ? 3.344 -22.436 13.980 1.00 56.34 761 HIS B N 1
ATOM 10608 C CA . HIS B 1 753 ? 4.359 -21.842 14.844 1.00 55.92 761 HIS B CA 1
ATOM 10609 C C . HIS B 1 753 ? 4.787 -22.749 16.009 1.00 54.38 761 HIS B C 1
ATOM 10610 O O . HIS B 1 753 ? 5.930 -22.740 16.493 1.00 50.90 761 HIS B O 1
ATOM 10617 N N . PHE B 1 754 ? 3.872 -23.591 16.415 1.00 53.11 762 PHE B N 1
ATOM 10618 C CA . PHE B 1 754 ? 4.209 -24.572 17.391 1.00 53.19 762 PHE B CA 1
ATOM 10619 C C . PHE B 1 754 ? 5.240 -25.576 16.805 1.00 53.56 762 PHE B C 1
ATOM 10620 O O . PHE B 1 754 ? 6.235 -25.883 17.484 1.00 53.27 762 PHE B O 1
ATOM 10628 N N . GLU B 1 755 ? 5.009 -26.053 15.563 1.00 52.91 763 GLU B N 1
ATOM 10629 C CA . GLU B 1 755 ? 5.958 -26.970 14.884 1.00 52.60 763 GLU B CA 1
ATOM 10630 C C . GLU B 1 755 ? 7.383 -26.377 14.826 1.00 52.12 763 GLU B C 1
ATOM 10631 O O . GLU B 1 755 ? 8.349 -27.064 15.030 1.00 50.02 763 GLU B O 1
ATOM 10637 N N . LYS B 1 756 ? 7.474 -25.087 14.517 1.00 51.04 764 LYS B N 1
ATOM 10638 C CA . LYS B 1 756 ? 8.729 -24.422 14.408 1.00 50.65 764 LYS B CA 1
ATOM 10639 C C . LYS B 1 756 ? 9.412 -24.325 15.782 1.00 49.94 764 LYS B C 1
ATOM 10640 O O . LYS B 1 756 ? 10.629 -24.529 15.882 1.00 50.58 764 LYS B O 1
ATOM 10646 N N . GLY B 1 757 ? 8.655 -23.995 16.833 1.00 48.00 765 GLY B N 1
ATOM 10647 C CA . GLY B 1 757 ? 9.168 -23.929 18.167 1.00 46.53 765 GLY B CA 1
ATOM 10648 C C . GLY B 1 757 ? 9.649 -25.251 18.663 1.00 45.82 765 GLY B C 1
ATOM 10649 O O . GLY B 1 757 ? 10.656 -25.323 19.383 1.00 43.73 765 GLY B O 1
ATOM 10650 N N . VAL B 1 758 ? 8.896 -26.320 18.340 1.00 45.85 766 VAL B N 1
ATOM 10651 C CA . VAL B 1 758 ? 9.325 -27.657 18.659 1.00 45.40 766 VAL B CA 1
ATOM 10652 C C . VAL B 1 758 ? 10.686 -28.010 17.992 1.00 45.22 766 VAL B C 1
ATOM 10653 O O . VAL B 1 758 ? 11.564 -28.591 18.622 1.00 45.11 766 VAL B O 1
ATOM 10657 N N . MET B 1 759 ? 10.846 -27.685 16.725 1.00 45.82 767 MET B N 1
ATOM 10658 C CA . MET B 1 759 ? 12.038 -28.019 16.033 1.00 45.17 767 MET B CA 1
ATOM 10659 C C . MET B 1 759 ? 13.162 -27.260 16.687 1.00 44.95 767 MET B C 1
ATOM 10660 O O . MET B 1 759 ? 14.205 -27.839 16.991 1.00 43.60 767 MET B O 1
ATOM 10665 N N . LEU B 1 760 ? 12.949 -25.968 16.896 1.00 42.56 768 LEU B N 1
ATOM 10666 C CA . LEU B 1 760 ? 14.033 -25.138 17.478 1.00 44.72 768 LEU B CA 1
ATOM 10667 C C . LEU B 1 760 ? 14.440 -25.659 18.901 1.00 44.55 768 LEU B C 1
ATOM 10668 O O . LEU B 1 760 ? 15.645 -25.686 19.275 1.00 45.71 768 LEU B O 1
ATOM 10673 N N . GLN B 1 761 ? 13.449 -25.936 19.708 1.00 44.15 769 GLN B N 1
ATOM 10674 C CA . GLN B 1 761 ? 13.699 -26.286 21.097 1.00 46.34 769 GLN B CA 1
ATOM 10675 C C . GLN B 1 761 ? 14.354 -27.706 21.205 1.00 44.95 769 GLN B C 1
ATOM 10676 O O . GLN B 1 761 ? 15.207 -27.973 22.064 1.00 44.97 769 GLN B O 1
ATOM 10682 N N . THR B 1 762 ? 13.923 -28.619 20.332 1.00 44.24 770 THR B N 1
ATOM 10683 C CA . THR B 1 762 ? 14.534 -29.935 20.270 1.00 43.44 770 THR B CA 1
ATOM 10684 C C . THR B 1 762 ? 15.972 -29.858 19.780 1.00 43.11 770 THR B C 1
ATOM 10685 O O . THR B 1 762 ? 16.843 -30.445 20.339 1.00 44.11 770 THR B O 1
ATOM 10689 N N . LEU B 1 763 ? 16.227 -29.021 18.814 1.00 43.75 771 LEU B N 1
ATOM 10690 C CA . LEU B 1 763 ? 17.565 -28.824 18.340 1.00 43.50 771 LEU B CA 1
ATOM 10691 C C . LEU B 1 763 ? 18.502 -28.260 19.395 1.00 45.31 771 LEU B C 1
ATOM 10692 O O . LEU B 1 763 ? 19.673 -28.745 19.584 1.00 43.01 771 LEU B O 1
ATOM 10697 N N . ASP B 1 764 ? 17.966 -27.310 20.153 1.00 45.80 772 ASP B N 1
ATOM 10698 C CA . ASP B 1 764 ? 18.787 -26.623 21.199 1.00 46.00 772 ASP B CA 1
ATOM 10699 C C . ASP B 1 764 ? 19.070 -27.595 22.303 1.00 44.14 772 ASP B C 1
ATOM 10700 O O . ASP B 1 764 ? 20.131 -27.568 22.818 1.00 47.58 772 ASP B O 1
ATOM 10705 N N . SER B 1 765 ? 18.114 -28.365 22.664 1.00 43.37 773 SER B N 1
ATOM 10706 C CA . SER B 1 765 ? 18.292 -29.397 23.723 1.00 44.88 773 SER B CA 1
ATOM 10707 C C . SER B 1 765 ? 19.356 -30.497 23.370 1.00 44.44 773 SER B C 1
ATOM 10708 O O . SER B 1 765 ? 20.161 -30.967 24.199 1.00 39.69 773 SER B O 1
ATOM 10711 N N . LEU B 1 766 ? 19.248 -31.006 22.137 1.00 44.52 774 LEU B N 1
ATOM 10712 C CA . LEU B 1 766 ? 20.152 -32.062 21.714 1.00 45.15 774 LEU B CA 1
ATOM 10713 C C . LEU B 1 766 ? 21.485 -31.410 21.489 1.00 42.24 774 LEU B C 1
ATOM 10714 O O . LEU B 1 766 ? 22.482 -32.028 21.672 1.00 43.11 774 LEU B O 1
ATOM 10719 N N . TRP B 1 767 ? 21.495 -30.184 21.105 1.00 39.97 775 TRP B N 1
ATOM 10720 C CA . TRP B 1 767 ? 22.745 -29.492 20.892 1.00 41.71 775 TRP B CA 1
ATOM 10721 C C . TRP B 1 767 ? 23.532 -29.285 22.212 1.00 44.32 775 TRP B C 1
ATOM 10722 O O . TRP B 1 767 ? 24.734 -29.522 22.316 1.00 45.19 775 TRP B O 1
ATOM 10733 N N . LYS B 1 768 ? 22.834 -28.799 23.222 1.00 46.06 776 LYS B N 1
ATOM 10734 C CA . LYS B 1 768 ? 23.398 -28.612 24.572 1.00 45.15 776 LYS B CA 1
ATOM 10735 C C . LYS B 1 768 ? 23.878 -29.897 25.172 1.00 43.63 776 LYS B C 1
ATOM 10736 O O . LYS B 1 768 ? 24.973 -29.890 25.696 1.00 43.38 776 LYS B O 1
ATOM 10742 N N . GLU B 1 769 ? 23.098 -30.963 25.056 1.00 44.18 777 GLU B N 1
ATOM 10743 C CA . GLU B 1 769 ? 23.540 -32.320 25.435 1.00 46.03 777 GLU B CA 1
ATOM 10744 C C . GLU B 1 769 ? 24.889 -32.668 24.754 1.00 46.22 777 GLU B C 1
ATOM 10745 O O . GLU B 1 769 ? 25.801 -33.119 25.398 1.00 47.50 777 GLU B O 1
ATOM 10751 N N . HIS B 1 770 ? 24.990 -32.458 23.430 1.00 45.11 778 HIS B N 1
ATOM 10752 C CA . HIS B 1 770 ? 26.157 -32.725 22.666 1.00 43.31 778 HIS B CA 1
ATOM 10753 C C . HIS B 1 770 ? 27.362 -31.911 23.133 1.00 44.34 778 HIS B C 1
ATOM 10754 O O . HIS B 1 770 ? 28.460 -32.414 23.297 1.00 44.53 778 HIS B O 1
ATOM 10761 N N . LEU B 1 771 ? 27.161 -30.639 23.314 1.00 40.69 779 LEU B N 1
ATOM 10762 C CA . LEU B 1 771 ? 28.264 -29.806 23.854 1.00 43.73 779 LEU B CA 1
ATOM 10763 C C . LEU B 1 771 ? 28.790 -30.319 25.178 1.00 41.45 779 LEU B C 1
ATOM 10764 O O . LEU B 1 771 ? 29.977 -30.273 25.392 1.00 43.28 779 LEU B O 1
ATOM 10769 N N . ALA B 1 772 ? 27.932 -30.824 26.036 1.00 41.46 780 ALA B N 1
ATOM 10770 C CA . ALA B 1 772 ? 28.374 -31.235 27.345 1.00 43.23 780 ALA B CA 1
ATOM 10771 C C . ALA B 1 772 ? 29.119 -32.586 27.174 1.00 44.58 780 ALA B C 1
ATOM 10772 O O . ALA B 1 772 ? 30.122 -32.840 27.811 1.00 43.37 780 ALA B O 1
ATOM 10774 N N . ALA B 1 773 ? 28.571 -33.476 26.335 1.00 46.15 781 ALA B N 1
ATOM 10775 C CA . ALA B 1 773 ? 29.178 -34.790 26.090 1.00 46.16 781 ALA B CA 1
ATOM 10776 C C . ALA B 1 773 ? 30.543 -34.641 25.413 1.00 47.70 781 ALA B C 1
ATOM 10777 O O . ALA B 1 773 ? 31.437 -35.410 25.733 1.00 47.00 781 ALA B O 1
ATOM 10779 N N . MET B 1 774 ? 30.706 -33.667 24.504 1.00 48.46 782 MET B N 1
ATOM 10780 C CA . MET B 1 774 ? 32.016 -33.443 23.880 1.00 51.24 782 MET B CA 1
ATOM 10781 C C . MET B 1 774 ? 33.084 -32.873 24.851 1.00 53.90 782 MET B C 1
ATOM 10782 O O . MET B 1 774 ? 34.279 -33.113 24.696 1.00 53.04 782 MET B O 1
ATOM 10787 N N . ASP B 1 775 ? 32.629 -31.968 25.699 1.00 55.72 783 ASP B N 1
ATOM 10788 C CA . ASP B 1 775 ? 33.406 -31.434 26.801 1.00 58.90 783 ASP B CA 1
ATOM 10789 C C . ASP B 1 775 ? 34.037 -32.612 27.588 1.00 59.39 783 ASP B C 1
ATOM 10790 O O . ASP B 1 775 ? 35.218 -32.670 27.861 1.00 58.37 783 ASP B O 1
ATOM 10795 N N . TYR B 1 776 ? 33.192 -33.516 27.969 1.00 61.42 784 TYR B N 1
ATOM 10796 C CA . TYR B 1 776 ? 33.634 -34.662 28.702 1.00 64.44 784 TYR B CA 1
ATOM 10797 C C . TYR B 1 776 ? 34.573 -35.518 27.906 1.00 65.80 784 TYR B C 1
ATOM 10798 O O . TYR B 1 776 ? 35.601 -35.915 28.419 1.00 65.69 784 TYR B O 1
ATOM 10807 N N . LEU B 1 777 ? 34.230 -35.818 26.655 1.00 66.88 785 LEU B N 1
ATOM 10808 C CA . LEU B 1 777 ? 35.130 -36.588 25.802 1.00 67.35 785 LEU B CA 1
ATOM 10809 C C . LEU B 1 777 ? 36.485 -35.909 25.691 1.00 68.09 785 LEU B C 1
ATOM 10810 O O . LEU B 1 777 ? 37.483 -36.592 25.743 1.00 66.84 785 LEU B O 1
ATOM 10815 N N . ARG B 1 778 ? 36.530 -34.586 25.554 1.00 68.87 786 ARG B N 1
ATOM 10816 C CA . ARG B 1 778 ? 37.826 -33.882 25.367 1.00 71.58 786 ARG B CA 1
ATOM 10817 C C . ARG B 1 778 ? 38.758 -34.025 26.562 1.00 74.10 786 ARG B C 1
ATOM 10818 O O . ARG B 1 778 ? 39.974 -34.078 26.394 1.00 74.52 786 ARG B O 1
ATOM 10826 N N . GLN B 1 779 ? 38.184 -34.051 27.762 1.00 77.27 787 GLN B N 1
ATOM 10827 C CA . GLN B 1 779 ? 38.955 -34.190 28.999 1.00 79.35 787 GLN B CA 1
ATOM 10828 C C . GLN B 1 779 ? 39.016 -35.626 29.469 1.00 81.47 787 GLN B C 1
ATOM 10829 O O . GLN B 1 779 ? 39.938 -35.984 30.160 1.00 82.28 787 GLN B O 1
ATOM 10835 N N . GLY B 1 780 ? 38.009 -36.436 29.143 1.00 84.20 788 GLY B N 1
ATOM 10836 C CA . GLY B 1 780 ? 38.145 -37.900 29.122 1.00 85.55 788 GLY B CA 1
ATOM 10837 C C . GLY B 1 780 ? 39.374 -38.223 28.270 1.00 87.71 788 GLY B C 1
ATOM 10838 O O . GLY B 1 780 ? 40.234 -39.016 28.660 1.00 87.32 788 GLY B O 1
ATOM 10839 N N . ILE B 1 781 ? 39.475 -37.557 27.117 1.00 90.43 789 ILE B N 1
ATOM 10840 C CA . ILE B 1 781 ? 40.685 -37.590 26.222 1.00 92.14 789 ILE B CA 1
ATOM 10841 C C . ILE B 1 781 ? 41.789 -36.547 26.663 1.00 93.55 789 ILE B C 1
ATOM 10842 O O . ILE B 1 781 ? 42.228 -35.690 25.891 1.00 93.58 789 ILE B O 1
ATOM 10847 N N . HIS B 1 782 ? 42.147 -36.609 27.945 1.00 95.00 790 HIS B N 1
ATOM 10848 C CA . HIS B 1 782 ? 43.453 -36.195 28.463 1.00 96.32 790 HIS B CA 1
ATOM 10849 C C . HIS B 1 782 ? 44.058 -37.507 29.016 1.00 97.17 790 HIS B C 1
ATOM 10850 O O . HIS B 1 782 ? 45.242 -37.800 28.804 1.00 97.49 790 HIS B O 1
ATOM 10857 N N . LEU B 1 783 ? 43.256 -38.286 29.750 1.00 97.97 791 LEU B N 1
ATOM 10858 C CA . LEU B 1 783 ? 43.675 -39.652 30.107 1.00 98.69 791 LEU B CA 1
ATOM 10859 C C . LEU B 1 783 ? 42.537 -40.706 30.141 1.00 99.37 791 LEU B C 1
ATOM 10860 O O . LEU B 1 783 ? 42.496 -41.560 31.044 1.00 98.98 791 LEU B O 1
ATOM 10865 N N . ARG B 1 784 ? 41.636 -40.658 29.141 1.00 100.28 792 ARG B N 1
ATOM 10866 C CA . ARG B 1 784 ? 40.810 -41.851 28.775 1.00 100.86 792 ARG B CA 1
ATOM 10867 C C . ARG B 1 784 ? 41.791 -42.950 28.293 1.00 100.75 792 ARG B C 1
ATOM 10868 O O . ARG B 1 784 ? 41.415 -44.118 28.230 1.00 100.37 792 ARG B O 1
ATOM 10876 N N . GLY B 1 785 ? 43.020 -42.535 27.919 1.00 100.92 793 GLY B N 1
ATOM 10877 C CA . GLY B 1 785 ? 44.169 -43.447 27.695 1.00 100.80 793 GLY B CA 1
ATOM 10878 C C . GLY B 1 785 ? 45.372 -42.967 26.848 1.00 100.63 793 GLY B C 1
ATOM 10879 O O . GLY B 1 785 ? 45.248 -42.051 25.995 1.00 100.75 793 GLY B O 1
ATOM 10880 N N . TYR B 1 786 ? 46.543 -43.551 27.172 1.00 99.95 794 TYR B N 1
ATOM 10881 C CA . TYR B 1 786 ? 47.663 -43.904 26.226 1.00 99.26 794 TYR B CA 1
ATOM 10882 C C . TYR B 1 786 ? 48.709 -42.853 25.653 1.00 98.97 794 TYR B C 1
ATOM 10883 O O . TYR B 1 786 ? 48.357 -41.757 25.162 1.00 98.30 794 TYR B O 1
ATOM 10892 N N . ALA B 1 787 ? 49.998 -43.248 25.713 1.00 98.23 795 ALA B N 1
ATOM 10893 C CA . ALA B 1 787 ? 51.065 -42.699 24.817 1.00 97.49 795 ALA B CA 1
ATOM 10894 C C . ALA B 1 787 ? 51.112 -43.604 23.556 1.00 96.48 795 ALA B C 1
ATOM 10895 O O . ALA B 1 787 ? 51.949 -44.530 23.436 1.00 96.82 795 ALA B O 1
ATOM 10897 N N . GLN B 1 788 ? 50.188 -43.319 22.630 1.00 95.07 796 GLN B N 1
ATOM 10898 C CA . GLN B 1 788 ? 49.690 -44.335 21.693 1.00 93.54 796 GLN B CA 1
ATOM 10899 C C . GLN B 1 788 ? 48.521 -43.843 20.773 1.00 92.07 796 GLN B C 1
ATOM 10900 O O . GLN B 1 788 ? 48.287 -42.616 20.619 1.00 92.27 796 GLN B O 1
ATOM 10906 N N . LYS B 1 789 ? 47.844 -44.844 20.172 1.00 89.98 797 LYS B N 1
ATOM 10907 C CA . LYS B 1 789 ? 46.754 -44.754 19.168 1.00 87.91 797 LYS B CA 1
ATOM 10908 C C . LYS B 1 789 ? 46.034 -43.414 19.113 1.00 85.32 797 LYS B C 1
ATOM 10909 O O . LYS B 1 789 ? 45.293 -43.034 20.025 1.00 85.42 797 LYS B O 1
ATOM 10915 N N . ASP B 1 790 ? 46.210 -42.736 17.991 1.00 81.82 798 ASP B N 1
ATOM 10916 C CA . ASP B 1 790 ? 46.030 -41.307 17.961 1.00 79.08 798 ASP B CA 1
ATOM 10917 C C . ASP B 1 790 ? 44.760 -40.784 18.671 1.00 76.94 798 ASP B C 1
ATOM 10918 O O . ASP B 1 790 ? 43.645 -40.852 18.092 1.00 76.23 798 ASP B O 1
ATOM 10923 N N . PRO B 1 791 ? 44.935 -40.254 19.914 1.00 73.09 799 PRO B N 1
ATOM 10924 C CA . PRO B 1 791 ? 43.857 -39.645 20.725 1.00 70.13 799 PRO B CA 1
ATOM 10925 C C . PRO B 1 791 ? 43.011 -38.642 19.978 1.00 65.16 799 PRO B C 1
ATOM 10926 O O . PRO B 1 791 ? 41.810 -38.688 20.014 1.00 62.63 799 PRO B O 1
ATOM 10930 N N . LYS B 1 792 ? 43.653 -37.695 19.336 1.00 61.97 800 LYS B N 1
ATOM 10931 C CA . LYS B 1 792 ? 42.928 -36.817 18.464 1.00 59.85 800 LYS B CA 1
ATOM 10932 C C . LYS B 1 792 ? 42.551 -37.616 17.242 1.00 56.96 800 LYS B C 1
ATOM 10933 O O . LYS B 1 792 ? 43.131 -38.620 16.908 1.00 56.76 800 LYS B O 1
ATOM 10939 N N . GLN B 1 793 ? 41.559 -37.320 16.518 1.00 53.63 801 GLN B N 1
ATOM 10940 C CA . GLN B 1 793 ? 41.368 -38.461 15.433 1.00 51.06 801 GLN B CA 1
ATOM 10941 C C . GLN B 1 793 ? 40.389 -39.366 15.969 1.00 47.18 801 GLN B C 1
ATOM 10942 O O . GLN B 1 793 ? 39.253 -39.187 15.555 1.00 49.97 801 GLN B O 1
ATOM 10948 N N . GLU B 1 794 ? 40.730 -40.201 16.980 1.00 46.84 802 GLU B N 1
ATOM 10949 C CA . GLU B 1 794 ? 39.655 -40.997 17.647 1.00 44.45 802 GLU B CA 1
ATOM 10950 C C . GLU B 1 794 ? 38.628 -40.095 18.277 1.00 46.68 802 GLU B C 1
ATOM 10951 O O . GLU B 1 794 ? 37.490 -40.362 18.209 1.00 48.28 802 GLU B O 1
ATOM 10957 N N . TYR B 1 795 ? 39.027 -38.859 18.809 1.00 45.90 803 TYR B N 1
ATOM 10958 C CA . TYR B 1 795 ? 38.032 -38.050 19.379 1.00 44.03 803 TYR B CA 1
ATOM 10959 C C . TYR B 1 795 ? 37.200 -37.426 18.190 1.00 46.12 803 TYR B C 1
ATOM 10960 O O . TYR B 1 795 ? 35.964 -37.114 18.296 1.00 44.77 803 TYR B O 1
ATOM 10969 N N . LYS B 1 796 ? 37.937 -36.921 17.159 1.00 45.43 804 LYS B N 1
ATOM 10970 C CA . LYS B 1 796 ? 37.242 -36.491 15.888 1.00 44.20 804 LYS B CA 1
ATOM 10971 C C . LYS B 1 796 ? 36.258 -37.457 15.335 1.00 40.85 804 LYS B C 1
ATOM 10972 O O . LYS B 1 796 ? 35.131 -37.080 15.105 1.00 40.66 804 LYS B O 1
ATOM 10978 N N . ARG B 1 797 ? 36.618 -38.725 15.263 1.00 41.43 805 ARG B N 1
ATOM 10979 C CA . ARG B 1 797 ? 35.725 -39.689 14.781 1.00 42.21 805 ARG B CA 1
ATOM 10980 C C . ARG B 1 797 ? 34.523 -39.873 15.704 1.00 43.32 805 ARG B C 1
ATOM 10981 O O . ARG B 1 797 ? 33.427 -40.157 15.197 1.00 44.62 805 ARG B O 1
ATOM 10989 N N . GLU B 1 798 ? 34.734 -39.884 17.051 1.00 42.47 806 GLU B N 1
ATOM 10990 C CA . GLU B 1 798 ? 33.652 -40.259 17.951 1.00 42.52 806 GLU B CA 1
ATOM 10991 C C . GLU B 1 798 ? 32.751 -39.051 18.015 1.00 39.11 806 GLU B C 1
ATOM 10992 O O . GLU B 1 798 ? 31.585 -39.229 18.153 1.00 39.77 806 GLU B O 1
ATOM 10998 N N . SER B 1 799 ? 33.310 -37.856 17.948 1.00 38.40 807 SER B N 1
ATOM 10999 C CA . SER B 1 799 ? 32.560 -36.642 18.031 1.00 38.93 807 SER B CA 1
ATOM 11000 C C . SER B 1 799 ? 31.643 -36.509 16.781 1.00 39.34 807 SER B C 1
ATOM 11001 O O . SER B 1 799 ? 30.443 -36.186 16.903 1.00 38.72 807 SER B O 1
ATOM 11004 N N . PHE B 1 800 ? 32.208 -36.759 15.595 1.00 38.39 808 PHE B N 1
ATOM 11005 C CA . PHE B 1 800 ? 31.405 -36.637 14.321 1.00 37.60 808 PHE B CA 1
ATOM 11006 C C . PHE B 1 800 ? 30.378 -37.723 14.244 1.00 38.36 808 PHE B C 1
ATOM 11007 O O . PHE B 1 800 ? 29.331 -37.521 13.779 1.00 40.43 808 PHE B O 1
ATOM 11015 N N . SER B 1 801 ? 30.630 -38.870 14.823 1.00 40.02 809 SER B N 1
ATOM 11016 C CA . SER B 1 801 ? 29.702 -39.909 14.861 1.00 43.48 809 SER B CA 1
ATOM 11017 C C . SER B 1 801 ? 28.481 -39.590 15.772 1.00 44.72 809 SER B C 1
ATOM 11018 O O . SER B 1 801 ? 27.323 -39.805 15.433 1.00 43.83 809 SER B O 1
ATOM 11021 N N . MET B 1 802 ? 28.760 -39.018 16.927 1.00 44.60 810 MET B N 1
ATOM 11022 C CA . MET B 1 802 ? 27.710 -38.559 17.801 1.00 43.83 810 MET B CA 1
ATOM 11023 C C . MET B 1 802 ? 27.003 -37.389 17.157 1.00 40.93 810 MET B C 1
ATOM 11024 O O . MET B 1 802 ? 25.835 -37.293 17.259 1.00 41.59 810 MET B O 1
ATOM 11029 N N . PHE B 1 803 ? 27.688 -36.483 16.505 1.00 41.08 811 PHE B N 1
ATOM 11030 C CA . PHE B 1 803 ? 26.987 -35.445 15.773 1.00 40.93 811 PHE B CA 1
ATOM 11031 C C . PHE B 1 803 ? 25.967 -36.010 14.761 1.00 41.32 811 PHE B C 1
ATOM 11032 O O . PHE B 1 803 ? 24.798 -35.596 14.685 1.00 42.45 811 PHE B O 1
ATOM 11040 N N . ALA B 1 804 ? 26.394 -37.010 14.010 1.00 41.89 812 ALA B N 1
ATOM 11041 C CA . ALA B 1 804 ? 25.554 -37.614 12.998 1.00 40.69 812 ALA B CA 1
ATOM 11042 C C . ALA B 1 804 ? 24.409 -38.281 13.681 1.00 39.77 812 ALA B C 1
ATOM 11043 O O . ALA B 1 804 ? 23.269 -38.150 13.206 1.00 41.27 812 ALA B O 1
ATOM 11045 N N . ALA B 1 805 ? 24.678 -39.033 14.756 1.00 39.21 813 ALA B N 1
ATOM 11046 C CA . ALA B 1 805 ? 23.616 -39.568 15.546 1.00 38.30 813 ALA B CA 1
ATOM 11047 C C . ALA B 1 805 ? 22.580 -38.553 16.046 1.00 38.12 813 ALA B C 1
ATOM 11048 O O . ALA B 1 805 ? 21.387 -38.835 16.011 1.00 40.34 813 ALA B O 1
ATOM 11050 N N . MET B 1 806 ? 23.022 -37.393 16.487 1.00 39.97 814 MET B N 1
ATOM 11051 C CA . MET B 1 806 ? 22.174 -36.327 17.051 1.00 40.35 814 MET B CA 1
ATOM 11052 C C . MET B 1 806 ? 21.236 -35.724 15.966 1.00 42.29 814 MET B C 1
ATOM 11053 O O . MET B 1 806 ? 20.064 -35.432 16.168 1.00 39.52 814 MET B O 1
ATOM 11058 N N . LEU B 1 807 ? 21.786 -35.570 14.769 1.00 42.35 815 LEU B N 1
ATOM 11059 C CA . LEU B 1 807 ? 20.920 -35.225 13.624 1.00 43.43 815 LEU B CA 1
ATOM 11060 C C . LEU B 1 807 ? 19.758 -36.161 13.353 1.00 43.38 815 LEU B C 1
ATOM 11061 O O . LEU B 1 807 ? 18.707 -35.670 12.927 1.00 41.63 815 LEU B O 1
ATOM 11066 N N . GLU B 1 808 ? 19.922 -37.459 13.590 1.00 42.89 816 GLU B N 1
ATOM 11067 C CA . GLU B 1 808 ? 18.884 -38.395 13.351 1.00 44.14 816 GLU B CA 1
ATOM 11068 C C . GLU B 1 808 ? 17.913 -38.387 14.532 1.00 44.77 816 GLU B C 1
ATOM 11069 O O . GLU B 1 808 ? 16.712 -38.534 14.328 1.00 43.74 816 GLU B O 1
ATOM 11075 N N . SER B 1 809 ? 18.413 -38.198 15.764 1.00 45.21 817 SER B N 1
ATOM 11076 C CA . SER B 1 809 ? 17.519 -38.111 16.959 1.00 45.94 817 SER B CA 1
ATOM 11077 C C . SER B 1 809 ? 16.699 -36.801 16.856 1.00 45.55 817 SER B C 1
ATOM 11078 O O . SER B 1 809 ? 15.538 -36.799 17.229 1.00 45.51 817 SER B O 1
ATOM 11081 N N . LEU B 1 810 ? 17.284 -35.760 16.295 1.00 43.74 818 LEU B N 1
ATOM 11082 C CA . LEU B 1 810 ? 16.537 -34.493 16.142 1.00 45.43 818 LEU B CA 1
ATOM 11083 C C . LEU B 1 810 ? 15.238 -34.730 15.375 1.00 46.58 818 LEU B C 1
ATOM 11084 O O . LEU B 1 810 ? 14.126 -34.465 15.904 1.00 44.84 818 LEU B O 1
ATOM 11089 N N . LYS B 1 811 ? 15.340 -35.422 14.244 1.00 47.97 819 LYS B N 1
ATOM 11090 C CA . LYS B 1 811 ? 14.104 -35.871 13.529 1.00 47.97 819 LYS B CA 1
ATOM 11091 C C . LYS B 1 811 ? 13.100 -36.662 14.287 1.00 49.59 819 LYS B C 1
ATOM 11092 O O . LYS B 1 811 ? 11.887 -36.376 14.235 1.00 52.42 819 LYS B O 1
ATOM 11098 N N . TYR B 1 812 ? 13.550 -37.772 14.862 1.00 48.98 820 TYR B N 1
ATOM 11099 C CA . TYR B 1 812 ? 12.721 -38.667 15.601 1.00 48.78 820 TYR B CA 1
ATOM 11100 C C . TYR B 1 812 ? 11.991 -37.973 16.764 1.00 47.49 820 TYR B C 1
ATOM 11101 O O . TYR B 1 812 ? 10.837 -38.210 17.015 1.00 48.89 820 TYR B O 1
ATOM 11110 N N . GLU B 1 813 ? 12.728 -37.212 17.534 1.00 46.17 821 GLU B N 1
ATOM 11111 C CA . GLU B 1 813 ? 12.195 -36.551 18.727 1.00 46.99 821 GLU B CA 1
ATOM 11112 C C . GLU B 1 813 ? 11.223 -35.435 18.357 1.00 45.49 821 GLU B C 1
ATOM 11113 O O . GLU B 1 813 ? 10.238 -35.274 19.039 1.00 46.01 821 GLU B O 1
ATOM 11119 N N . VAL B 1 814 ? 11.453 -34.759 17.235 1.00 43.88 822 VAL B N 1
ATOM 11120 C CA . VAL B 1 814 ? 10.507 -33.702 16.781 1.00 44.29 822 VAL B CA 1
ATOM 11121 C C . VAL B 1 814 ? 9.159 -34.441 16.483 1.00 45.45 822 VAL B C 1
ATOM 11122 O O . VAL B 1 814 ? 8.090 -34.205 17.140 1.00 44.98 822 VAL B O 1
ATOM 11126 N N . ILE B 1 815 ? 9.238 -35.498 15.674 1.00 46.54 823 ILE B N 1
ATOM 11127 C CA . ILE B 1 815 ? 8.031 -36.162 15.202 1.00 44.77 823 ILE B CA 1
ATOM 11128 C C . ILE B 1 815 ? 7.285 -36.829 16.339 1.00 46.49 823 ILE B C 1
ATOM 11129 O O . ILE B 1 815 ? 6.018 -36.927 16.340 1.00 48.67 823 ILE B O 1
ATOM 11134 N N . SER B 1 816 ? 8.044 -37.426 17.251 1.00 46.40 824 SER B N 1
ATOM 11135 C CA . SER B 1 816 ? 7.484 -37.964 18.484 1.00 47.12 824 SER B CA 1
ATOM 11136 C C . SER B 1 816 ? 6.785 -36.848 19.282 1.00 46.76 824 SER B C 1
ATOM 11137 O O . SER B 1 816 ? 5.604 -36.952 19.590 1.00 45.23 824 SER B O 1
ATOM 11140 N N . THR B 1 817 ? 7.452 -35.710 19.486 1.00 47.46 825 THR B N 1
ATOM 11141 C CA . THR B 1 817 ? 6.753 -34.628 20.167 1.00 47.61 825 THR B CA 1
ATOM 11142 C C . THR B 1 817 ? 5.473 -34.216 19.439 1.00 48.12 825 THR B C 1
ATOM 11143 O O . THR B 1 817 ? 4.469 -34.067 20.070 1.00 48.19 825 THR B O 1
ATOM 11147 N N . LEU B 1 818 ? 5.519 -34.056 18.124 1.00 48.87 826 LEU B N 1
ATOM 11148 C CA . LEU B 1 818 ? 4.334 -33.630 17.382 1.00 50.57 826 LEU B CA 1
ATOM 11149 C C . LEU B 1 818 ? 3.186 -34.624 17.262 1.00 52.21 826 LEU B C 1
ATOM 11150 O O . LEU B 1 818 ? 2.057 -34.219 16.953 1.00 53.25 826 LEU B O 1
ATOM 11155 N N . SER B 1 819 ? 3.526 -35.901 17.471 1.00 51.61 827 SER B N 1
ATOM 11156 C CA . SER B 1 819 ? 2.614 -37.041 17.539 1.00 51.07 827 SER B CA 1
ATOM 11157 C C . SER B 1 819 ? 1.949 -37.142 18.871 1.00 51.64 827 SER B C 1
ATOM 11158 O O . SER B 1 819 ? 0.787 -37.485 18.956 1.00 51.15 827 SER B O 1
ATOM 11161 N N . LYS B 1 820 ? 2.696 -36.849 19.916 1.00 52.74 828 LYS B N 1
ATOM 11162 C CA . LYS B 1 820 ? 2.167 -37.039 21.229 1.00 54.45 828 LYS B CA 1
ATOM 11163 C C . LYS B 1 820 ? 1.477 -35.809 21.806 1.00 55.70 828 LYS B C 1
ATOM 11164 O O . LYS B 1 820 ? 0.808 -35.952 22.787 1.00 56.67 828 LYS B O 1
ATOM 11170 N N . VAL B 1 821 ? 1.630 -34.612 21.224 1.00 56.99 829 VAL B N 1
ATOM 11171 C CA . VAL B 1 821 ? 1.072 -33.385 21.839 1.00 58.03 829 VAL B CA 1
ATOM 11172 C C . VAL B 1 821 ? -0.447 -33.504 22.061 1.00 60.22 829 VAL B C 1
ATOM 11173 O O . VAL B 1 821 ? -1.180 -34.026 21.206 1.00 59.04 829 VAL B O 1
ATOM 11177 N N . GLN B 1 822 ? -0.879 -33.016 23.228 1.00 62.66 830 GLN B N 1
ATOM 11178 C CA . GLN B 1 822 ? -2.257 -33.123 23.708 1.00 64.86 830 GLN B CA 1
ATOM 11179 C C . GLN B 1 822 ? -2.968 -31.839 23.389 1.00 66.29 830 GLN B C 1
ATOM 11180 O O . GLN B 1 822 ? -2.508 -30.795 23.794 1.00 66.15 830 GLN B O 1
ATOM 11186 N N . VAL B 1 823 ? -4.053 -31.907 22.621 1.00 68.52 831 VAL B N 1
ATOM 11187 C CA . VAL B 1 823 ? -5.055 -30.843 22.653 1.00 70.26 831 VAL B CA 1
ATOM 11188 C C . VAL B 1 823 ? -6.409 -31.515 23.056 1.00 71.99 831 VAL B C 1
ATOM 11189 O O . VAL B 1 823 ? -6.768 -32.615 22.530 1.00 72.22 831 VAL B O 1
ATOM 11193 N N . ARG B 1 824 ? -7.118 -30.897 24.019 1.00 73.29 832 ARG B N 1
ATOM 11194 C CA . ARG B 1 824 ? -8.426 -31.427 24.510 1.00 73.97 832 ARG B CA 1
ATOM 11195 C C . ARG B 1 824 ? -9.568 -31.085 23.552 1.00 74.21 832 ARG B C 1
ATOM 11196 O O . ARG B 1 824 ? -9.536 -30.043 22.897 1.00 74.20 832 ARG B O 1
#

CATH classification: 3.40.50.300

Organism: Escherichia coli (strain K12) (NCBI:txid83333)

Foldseek 3Di:
DACVVVVVQVVLLVLLVVCLVVLVPDDLVVLLCVLVVLLVVVVVPDDLVVCLSVQLSSLQSLCCVPVVDGQDSLLSSQLVLQLALAEEADAQQQCLLSSVSRVLSSQLSPQQEAEEADADLVCQVVSQVVCQVSVVSNVFHAAEDDPPDDLVSLLVRQNTSYYGDHLLRLVVLVFVCLLDLANVSRRHGQAEYYEYEACCVQPPVQQAPKDFDKDWVVTDMFTLTIDGSLLVQLRYPGYYYYHHVLCLPQVVCCLSPVHHYYYRDGSADFAAAEAFAAEAADLVLLLVVVLVVLVVLLVLQAFEEEEEADPVRLVVSVVVNVVVVQDADEQDPVCVVVNVVLQQASQAGSYYYYYHLPDASDDARQHNGDLVVVQVPDPDDDVVVSPVSVVNSVVRRVSNLVSFGYEYEYSADDLAVSSVVRSQSSTRRPNGGHYYYYYYYLPGPLCCLVVDPVVSCCVCVVVQPRPPHDGDNVVRVVSVVSSSVVVVVVVVVVSVVVLLVVLVSVLCVVLSVVLVVLNVDLFCPVVLLVLLLVQLVVLQCVAVVPPDDCVSGDVVVSQVCCCVQQVHHDPVVVVCVPDPVADDVNSSVVRSVRLVVLLVQLCVVPHDSVVRSVLSVLLSVLSSVLVRVLVVVLVVLVVVQPPDADDPGDDSNVNSVVSVVVSVVSVNVSSSRSNSCSSPPDDPHD/DPLVVLVVVLVVLLVLLVVCLVVLVVDDLVVLLCVLVVLLVVVVVPDDLVVCLSVQLSSLQSLCCVQVVDGQFSLLSVLLVQQLALAAEAAFFQQCLLVSVVRVLSSLLSPQQEEEEADAAQVVQVVSQVSCQVSVVSNVWGAAEDDPPDDLVNLLVRQNTSYYYYHLLRLVVLVFVCLLDLANVSRSHGQAAEYEYEACCVQCPVQQFPKDFDKDLPDDDVVQVVVCPDDDPNHDDDGCPALVVLVVVVVVVVVDDTHMFTLGMDGSLLSQLSYNGYYYYHHVLPPCQVVCCVSRVHHYHHRDGSDDQAAAEDFEDEAADLVLLLVVVLVVLVVLLVLFAFEEEEEADPVRLVVSVVVCVVVVHDEEEQDPVCVVVNVVRLQCRLFTSYYYYYHLPDFRDDQRQHLGDLVVVCVVDPDDDDVRSVCSVVNSVVRNVSNQVSFTYEYEYSAADLANSSVCRRQSSTRRPNGGYYYYYYYYLPDPLLCLVVDNVVSCCCVVVHHDDPDDDDDPVVRVVSVVSSSVVVVVVVVVVVVVVVVVVLVSVLVVVLSVVLVVLSPDQFCVVVLLVLVLVQLVVLLCVFDVVPDPPVSGDCVRVLCCCCVQQVQHDVPVVVCVVDVDQDDVVVSVVSSVRLVVVLVVLCVVPDPNRLRSVLSVLLSVLSSNLVRVLVVSLVSLVVCLVPCHDPDDDSVVVSSVSSVVVSVVSVSVSSSNSNSCSSPDDDD

Solvent-accessible surface area: 67925 Å² total; per-residue (Å²): 187,110,69,156,51,13,107,120,9,96,158,32,3,94,83,1,48,81,42,32,80,96,1,88,181,30,53,81,119,100,0,87,34,30,5,68,69,0,72,57,72,27,144,184,60,61,85,26,75,91,0,14,20,32,0,0,4,0,0,5,8,0,0,60,79,46,51,64,99,89,0,95,44,13,8,0,0,0,0,6,0,0,3,69,85,11,0,0,9,6,20,35,27,17,33,45,72,25,0,10,2,0,0,0,0,0,2,0,3,60,36,125,6,0,12,6,0,0,32,12,46,40,30,0,30,87,11,0,92,81,9,52,70,0,0,86,40,0,35,2,74,10,5,18,0,13,34,30,24,55,38,85,35,12,79,127,6,4,71,8,25,0,1,6,0,9,11,59,10,0,0,48,1,28,0,104,12,7,58,8,83,30,40,129,88,58,16,17,91,185,16,19,1,0,0,0,28,37,0,12,39,4,0,6,70,68,0,61,50,70,7,77,31,62,7,112,225,130,114,130,111,68,42,38,0,27,7,22,4,4,4,0,0,59,38,8,122,42,1,0,0,4,9,12,66,17,22,50,7,46,87,6,0,42,38,1,2,126,0,56,33,16,86,8,50,32,61,137,104,68,87,37,136,67,49,31,4,22,20,17,58,52,22,69,44,0,7,98,23,0,7,81,14,0,97,104,48,23,93,162,21,3,0,0,3,0,4,3,54,19,105,119,66,2,100,65,1,14,54,47,0,13,130,46,64,20,129,17,41,45,18,56,78,167,53,86,75,20,33,60,49,11,28,24,57,3,0,95,40,39,23,4,4,0,1,40,74,36,81,16,122,25,82,78,25,50,9,0,0,16,25,53,40,58,0,43,83,44,155,89,4,59,19,119,72,1,75,132,29,36,56,52,32,80,105,40,36,67,53,0,54,151,26,24,0,3,0,0,0,0,2,15,16,42,104,36,40,35,60,2,20,40,13,56,8,11,1,4,17,92,20,39,27,3,6,2,31,4,5,0,0,14,102,12,85,12,12,196,26,42,103,47,139,184,93,12,21,97,21,111,171,94,36,26,122,116,82,128,51,136,67,74,79,130,7,33,152,30,0,19,58,12,4,140,114,20,38,46,134,84,6,85,110,56,72,90,67,10,58,26,12,53,19,42,11,87,14,10,104,46,1,7,54,67,0,36,128,17,0,88,65,82,75,4,37,141,43,2,86,44,16,6,92,57,6,4,127,62,3,2,41,69,33,0,56,74,182,28,127,95,139,94,28,67,14,87,21,0,31,84,77,0,90,94,42,1,65,9,105,14,59,0,56,93,33,30,107,138,56,134,157,10,93,21,117,58,0,51,102,68,0,39,42,45,6,57,97,35,15,93,120,16,36,157,56,71,29,57,136,131,5,34,90,77,2,14,22,8,14,0,107,17,3,26,46,20,9,62,111,7,32,34,36,11,84,143,9,59,114,30,45,158,163,142,20,164,84,185,170,68,52,32,91,66,4,80,163,41,0,150,60,51,26,41,59,14,46,97,45,10,54,39,76,0,0,13,57,0,12,92,37,162,34,199,75,148,104,166,43,56,140,20,33,120,138,6,99,154,32,4,101,83,0,44,78,45,26,67,92,0,84,170,40,54,81,126,95,0,77,34,27,5,70,74,0,65,42,78,28,154,175,58,53,82,25,77,96,0,20,22,32,0,0,3,0,0,3,10,0,0,57,82,48,60,63,96,96,0,100,46,7,9,0,0,0,0,12,3,0,3,95,81,14,1,0,1,5,16,16,25,17,34,22,73,16,0,10,2,0,0,0,0,0,1,0,3,65,36,128,5,0,9,5,0,0,27,13,46,43,34,0,25,86,9,0,72,85,10,55,68,0,0,83,35,0,38,3,70,10,6,25,0,19,36,29,30,52,41,88,38,12,83,130,6,3,70,9,24,0,1,6,0,11,11,61,11,0,0,48,1,30,0,105,12,8,61,10,85,27,40,129,87,56,16,17,88,169,13,16,2,0,0,0,30,77,0,11,37,5,0,6,80,68,0,63,45,70,5,81,29,61,8,82,50,37,136,163,170,157,24,105,106,80,53,82,119,166,15,160,32,106,181,75,78,42,7,117,26,33,66,13,9,52,52,36,58,123,52,97,75,118,225,176,85,144,93,37,34,20,0,34,6,18,0,3,7,0,0,72,24,8,114,42,0,0,0,3,11,7,55,10,47,48,7,43,86,4,2,40,44,10,3,138,0,58,28,7,64,8,46,31,63,148,105,77,87,23,142,62,48,43,5,28,14,40,46,47,23,77,71,0,10,111,24,0,9,69,17,0,103,97,52,22,89,171,22,5,0,1,1,0,5,4,52,31,96,120,67,3,96,76,1,14,51,50,0,13,130,43,60,19,121,20,42,44,22,65,67,177,57,85,74,19,24,62,48,10,26,47,123,3,0,89,39,40,22,4,3,0,1,33,75,41,78,30,91,38,84,61,11,46,6,0,6,31,11,24,45,70,1,16,61,47,116,100,17,71,57,118,59,0,80,134,24,72,59,46,30,77,107,38,31,64,57,0,52,160,26,27,0,3,0,0,0,0,3,12,14,42,86,36,43,28,54,2,16,35,17,50,8,7,1,4,9,108,20,35,24,4,8,2,37,5,5,0,0,27,105,10,90,13,22,171,45,54,103,42,122,187,115,18,13,101,20,118,185,78,35,38,139,125,78,123,95,146,76,56,99,125,6,32,136,35,1,19,56,10,4,138,133,24,43,44,133,72,9,77,88,49,96,80,68,12,52,31,9,50,6,50,15,74,3,10,120,48,0,9,63,62,0,36,123,11,0,88,64,80,77,2,28,145,56,1,70,50,10,8,92,61,11,8,120,63,9,7,38,72,40,7,43,85,157,22,119,109,145,104,38,64,43,103,20,4,42,81,77,6,62,106,38,2,82,8,87,16,62,12,52,100,89,25,118,176,40,108,115,23,135,16,104,52,10,34,95,122,8,42,47,63,10,58,63,46,14,91,117,32,35,137,94,54,32,52,127,128,4,29,91,80,3,18,22,11,6,0,112,19,2,26,56,20,8,36,97,8,29,25,4,17,74,54,0,73,94,20,30,153,161,82,38,178,114,102,178,76,53,22,67,70,4,40,144,31,1,79,67,29,21,53,60,14,52,114,44,5,65,49,74,0,0,17,60,1,21,71,37,146,40,251

Sequence (1409 aa):
RNDRTLRRMRKVVNIINAMEPEMEKLSDEELKGKTAEFRARLEKGEVLENLIPEAFAVVREASKRVFGMRHFDVQLLGGMVLNERCIAEMRTGEGKTLTATLPAYLNALTGKGVHVVTVNDYLAQRDAENNRPLFEFLGLTVGINLPGMPAPAKREAYAADITYGTNNEYGFDYLRDNMAFSPEERVQRKLHYALVDEVDSILIDEARTPLIISGPIQNENQTLASITFQNYFRLYEKLAGMTGTADTEAFEFSSIYKLDTVVVPTNRPMIRKDLPDLVYMTEAEKIQAIIEDIKERTAKGQPVLVGTISIEKSELVSNELTKAGIKHNVLNAKFHANEAAIVAQAGYPAAVTIATNMAGRGTDIVLGGSWQAEVAALENPTAEQIEKIKADWQVRHDAVLEAGGLHIIGTERHESRRIDNQLRGRSGRQGDAGSSRFYLSMEDALMRIFASDRVSGMMRKLGMKPGEAIEHPWVTKAIANAQRKVESRNFDIRKQLLEYDDVANDQRRAIYSQRNELLDVSDVSETINSIREDVFKATIDAYIPPQSLEEMWDIPGLQERLKNDFDLDLPIAEWLDKEPELHEETLRERILAQSIEVYQRKEEVVGAEMMRHFEKGVMLQTLDSLWKEHLAAMDYLRQGIHLRGYAQKDPKQEYKRESFSMFAAMLESLKYEVISTLSKVQVRMPSRNDRTLRRMRKVVNIINAMEPEMEKLSDEELKGKTAEFRARLEKGEVLENLIPEAFAVVREASKRVFGMRHFDVQLLGGMVLNERCIAEMRTGEGKTLTATLPAYLNALTGKGVHVVTVNDYLAQRDAENNRPLFEFLGLTVGINLPGMPAPAKREAYAADITYGTNNEYGFDYLRDNMAFSPEERVQRKLHYALVDEVDSILIDEARTPLIISGPAEDSVLIEELLVKEGIMDEGESLYSPANIMLMHHVTAAIQNENQTLASITFQNYFRLYEKLAGMTGTADTEAFEFSSIYKLDTVVVPTNRPMIRKDLPDLVYMTEAEKIQAIIEDIKERTAKGQPVLVGTISIEKSELVSNELTKAGIKHNVLNAKFHANEAAIVAQAGYPAAVTIATNMAGRGTDIVLGGSWQAEVAALENPTAEQIEKIKADWQVRHDAVLEAGGLHIIGTERHESRRIDNQLRGRSGRQGDAGSSRFYLSMEDALMRIFASDRVSGMMRKLGMKPGEAIEHPWVTKAIANAQRKVESRNFDIRKQLLEYDDVANDQRRAIYSQRNELLDVSDVSETINSIREDVFKATIDAYIPPQSLEEMWDIPGLQERLKNDFDLDLPIAEWLDKEPELHEETLRERILAQSIEVYQRKEEVVGAEMMRHFEKGVMLQTLDSLWKEHLAAMDYLRQGIHLRGYAQKDPKQEYKRESFSMFAAMLESLKYEVISTLSKVQVR

B-factor: mean 57.69, std 13.39, range [29.09, 104.29]

Nearest PDB structures (foldseek):
  2fsf-assembly1_A  TM=1.001E+00  e=0.000E+00  Escherichia coli
  2fsi-assembly1_A  TM=9.985E-01  e=0.000E+00  Escherichia coli
  2fsg-assembly1_A  TM=9.984E-01  e=0.000E+00  Escherichia coli
  2fsg-assembly1_B  TM=9.840E-01  e=8.459E-104  Escherichia coli
  6gox-assembly1_A  TM=9.880E-01  e=2.173E-103  Escherichia coli K-12

Secondary structure (DSSP, 8-state):
-HHHHHHHHHHHHHHHHHTHHHHHHS-HHHHHHHHHHHHHHHHTT--HHHHHHHHHHHHHHHHHHHHS----HHHHHHHHHHHSSEEEE--TTS-HHHHHHHHHHHHHTTSS--EEEESSHHHHHHHHHHHHHHHHHTT--EEE--TT--HHHHHHHHHSSEEEEEHHHHHHHHHHHTT-SSGGG----S--EEEES-HIIIIIITTTPEEEEEE------EEEEEEEHHHHHTTSSEEEEEE-TT---HHHHHHHH--EEEEPPPSSPP--EEPPPEEESSHHHHHHHHHHHHHHHHTTT--EEEEESSHHHHHHHHHHHHHTT---EE--TT-HHHHHHHHHTTTSTT-EEEEES--SS-S-PPTT--HHHHHHH-SS--SSHHHHHHHHHHHHHHHHHHTTSEEEEESS--SSHHHHHHHHTTSSGGG--EEEEEEEETTSGGGGTT--HHHHTTGGGG---TT-----HHHHHHHHHHHHHHHHHHHHHHHHHHHHHHHHHHHHHHHHHHHHHHHH-S--HHHHHHHHHHHHHHHHHTTS-TT--GGG--HHHHHHHHHHHH-----HHHHHHH-TT--HHHHHHHHHHHHHHHHHHHHHHH-HHHHHHHHHHHHHHHHHHHHHHHHHHHHHHHHTTTTSS-SSS-TTTHHHHHHHHHHHHHHHHHHHHHHHHHHH------/--HHHHHHHHHHHHHHHHHTHHHHHHS-HHHHHHHHHHHHHHHHTT--GGGGHHHHHHHHHHHHHHHHS----HHHHHHHHHTTSSEEEE--TTS-HHHHTHHHHHHHHTTSS--EEEESSHHHHHHHHHHHHHHHHHTT--EEE--TT--HHHHHHHHHSSEEEEEHHHHHHHHHHHTT-SSGGG-------EEEES-HIIIIIITTTPEEEEEES-----HHHHHHSSS-SSTTT--TTSSSTHHHHHHHHH------EEEEEEEHHHHHTTSSEEEEEE-S--S-HHHHHHHH--EEEEPPPSS----EEPPPEEESSHHHHHHHHHHHHHHHHTTT--EEEEESSHHHHHHHHHHHHHTT---EE--TT-HHHHHHHHHGGGSTT-EEEEES--SS-PPPPTT--HHHHHTT-SS--HHHHHHHHHHHHHHHHHHHHTTSEEEEESS--SSHHHHHHHHTTSSGGG--EEEEEEEETTSGGGTSSS-STTT-TTTSS---SS-----HHHHHHHHHHHHHHHHHHHHHHHHHHHHHHHHHHHHHHHHHHHHHHHH-S--HHHHHHHHHHHHHHHHHTTS-TT--GGG---TTHHHHHHHHH-----HHHHHHH-SS--HHHHHHHHHHHHHHHHHHHHHHH-HHHHHHHHHHHHHHHHHHHHHHHHHHHHHHHHHHHHSS-SSS-HHHHHHHHHHHHHHHHHHHHHHHHHHHHHH----

InterPro domains:
  IPR000185 Protein translocase subunit SecA [MF_01382] (5-832)
  IPR000185 Protein translocase subunit SecA [PR00906] (63-87)
  IPR000185 Protein translocase subunit SecA [PR00906] (101-115)
  IPR000185 Protein translocase subunit SecA [PR00906] (117-127)
  IPR000185 Protein translocase subunit SecA [PR00906] (170-190)
  IPR000185 Protein translocase subunit SecA [PR00906] (339-361)
  IPR000185 Protein translocase subunit SecA [PR00906] (376-393)
  IPR000185 Protein translocase subunit SecA [PR00906] (413-426)
  IPR000185 Protein translocase subunit SecA [PTHR30612] (3-876)
  IPR000185 Protein translocase subunit SecA [TIGR00963] (28-817)
  IPR001650 Helicase, C-terminal domain-like [PS51194] (434-635)
  IPR004027 SEC-C motif [PF02810] (881-899)
  IPR011115 SecA DEAD-like, N-terminal [PF07517] (7-401)
  IPR011115 SecA DEAD-like, N-terminal [SM00957] (6-402)
  IPR011116 SecA Wing/Scaffold [PF07516] (617-830)
  IPR011130 SecA, preprotein cross-linking domain [PF01043] (232-358)
  IPR011130 SecA, preprotein cross-linking domain [SM00958] (228-358)
  IPR014001 Helicase superfamily 1/2, ATP-binding domain [PS51192] (89-247)
  IPR014018 SecA motor DEAD [PS51196] (3-619)
  IPR020937 SecA conserved site [PS01312] (500-515)

GO terms:
  GO:0008564 protein-exporting ATPase activity (F, EXP)
  GO:0042802 identical protein binding (F, IPI)
  GO:0005515 protein binding (F, IPI)
  GO:0070678 preprotein binding (F, IDA)
  GO:0009898 cytoplasmic side of plasma membrane (C, IDA)
  GO:0043952 protein transport by the Sec complex (P, IDA)
  GO:0008270 zinc ion binding (F, IDA)
  GO:0031522 cell envelope Sec protein transport complex (C, IDA)
  GO:0043021 ribonucleoprotein complex binding (F, IDA)
  GO:0006612 protein targeting to membrane (P, IDA)
  GO:0009306 protein secretion (P, IMP)
  GO:0065002 intracellular protein transmembrane transport (P, IMP)
  GO:0043022 ribosome binding (F, IPI)
  GO:0005737 cytoplasm (C, IDA)
  GO:0005886 plasma membrane (C, IDA)
  GO:0043952 protein transport by the Sec complex (P, IMP)
  GO:0015031 protein transport (P, IMP)
  GO:0006605 protein targeting (P, IMP)

Radius of gyration: 41.71 Å; Cα contacts (8 Å, |Δi|>4): 2154; chains: 2; bounding box: 121×109×113 Å